Protein AF-A0A934NXJ1-F1 (afdb_monomer)

Sequence (883 aa):
MSIVRGARATAELRKRLAEHEQIGDAKDLVADLPPSFDLRSEDNWLWDRREAPDPTVAPLRSEDAYALDRAGSPPLDLLHRTPYDVVYEPDSSVSTELKQQYCRRSVDLTMKGGTTSGVVYPLAICEIARSFRIRNVGGASAGAIGASAAAAAEIGRRAQALGTPLPGGGGDPKQGHVRRGFVGLADTVAWLAEVDAAPEQRAEYRLAQLFRPTKKSLSLYRIAVAVMRRNWFGIALLAGGILGWPSRIAAAVVTALALTVVAVVSAAPGSNWLGVLAPAAAGLAGLGLVIFGAVMGGLVVRKVVPKKDRTPEDLREPLPDPTTRRPTRITLPAVTAVGTLAIGVGLLWIPARCSDLVATHFWAALPVVFLALVVAIVAIHVLRIVFIVSNAQSGAFGLIAGSSDTSVVKGGFLGLWDKVAGMAKPTVDRALVPWLSETLSQLAGVDGVLRFGHLWCGAEWDGKMAPNHESIHNPGARNVNLELMTSELVQGVPYRFPLDMRDQVGKKNRPTLFVRESDLLEVFPDSVVRAIATGAAMEAQVIPTGDKIEDLYPFPDPWDLPVIFAVRLSMALPGLFQSVRAYRFVDHLDVRDDFGRLITRDGQQMMYPGDVKKSTKAITSSEKVSLEKTMWVEPLWFSDGGITSNFPIHFFDSPLPLWPTLGINLESHPRGFRHQDVWLSADWQTTRSPAKPLDKGFLSFAAAIVNTARGWRDTTQLFMPGYRGRIASVRQTKGEGGANLFMERETIAALALRGAFAGARLRRRFSSNAYWQRHQWLRMRVALENIDRLQREAKVALGQPVYSTLLTPGAQPPILAIDVATAGGDAALPERRNWFTAAKPARYWEAARALAEGLMELPDYSPDALSDRSPYPTPELRQVPPL

Structure (mmCIF, N/CA/C/O backbone):
data_AF-A0A934NXJ1-F1
#
_entry.id   AF-A0A934NXJ1-F1
#
loop_
_atom_site.group_PDB
_atom_site.id
_atom_site.type_symbol
_atom_site.label_atom_id
_atom_site.label_alt_id
_atom_site.label_comp_id
_atom_site.label_asym_id
_atom_site.label_entity_id
_atom_site.label_seq_id
_atom_site.pdbx_PDB_ins_code
_atom_site.Cartn_x
_atom_site.Cartn_y
_atom_site.Cartn_z
_atom_site.occupancy
_atom_site.B_iso_or_equiv
_atom_site.auth_seq_id
_atom_site.auth_comp_id
_atom_site.auth_asym_id
_atom_site.auth_atom_id
_atom_site.pdbx_PDB_model_num
ATOM 1 N N . MET A 1 1 ? 24.974 6.634 -10.704 1.00 65.38 1 MET A N 1
ATOM 2 C CA . MET A 1 1 ? 24.816 6.846 -12.143 1.00 65.38 1 MET A CA 1
ATOM 3 C C . MET A 1 1 ? 23.318 7.008 -12.421 1.00 65.38 1 MET A C 1
ATOM 5 O O . MET A 1 1 ? 22.544 6.198 -11.909 1.00 65.38 1 MET A O 1
ATOM 9 N N . SER A 1 2 ? 22.906 8.134 -13.018 1.00 77.81 2 SER A N 1
ATOM 10 C CA . SER A 1 2 ? 21.490 8.539 -13.117 1.00 77.81 2 SER A CA 1
ATOM 11 C C . SER A 1 2 ? 20.839 7.936 -14.349 1.00 77.81 2 SER A C 1
ATOM 13 O O . SER A 1 2 ? 21.490 7.859 -15.384 1.00 77.81 2 SER A O 1
ATOM 15 N N . ILE A 1 3 ? 19.567 7.565 -14.254 1.00 82.62 3 ILE A N 1
ATOM 16 C CA . ILE A 1 3 ? 18.795 7.062 -15.388 1.00 82.62 3 ILE A CA 1
ATOM 17 C C . ILE A 1 3 ? 18.525 8.202 -16.380 1.00 82.62 3 ILE A C 1
ATOM 19 O O . ILE A 1 3 ? 18.355 9.360 -15.979 1.00 82.62 3 ILE A O 1
ATOM 23 N N . VAL A 1 4 ? 18.490 7.873 -17.673 1.00 82.94 4 VAL A N 1
ATOM 24 C CA . VAL A 1 4 ? 18.154 8.795 -18.771 1.00 82.94 4 VAL A CA 1
ATOM 25 C C . VAL A 1 4 ? 16.832 9.547 -18.527 1.00 82.94 4 VAL A C 1
ATOM 27 O O . VAL A 1 4 ? 15.907 9.041 -17.890 1.00 82.94 4 VAL A O 1
ATOM 30 N N . ARG A 1 5 ? 16.739 10.792 -19.016 1.00 85.56 5 ARG A N 1
ATOM 31 C CA . ARG A 1 5 ? 15.591 11.703 -18.815 1.00 85.56 5 ARG A CA 1
ATOM 32 C C . ARG A 1 5 ? 15.170 12.369 -20.131 1.00 85.56 5 ARG A C 1
ATOM 34 O O . ARG A 1 5 ? 15.911 12.328 -21.112 1.00 85.56 5 ARG A O 1
ATOM 41 N N . GLY A 1 6 ? 14.006 13.022 -20.135 1.00 86.19 6 GLY A N 1
ATOM 42 C CA . GLY A 1 6 ? 13.494 13.753 -21.302 1.00 86.19 6 GLY A CA 1
ATOM 43 C C . GLY A 1 6 ? 13.146 12.820 -22.465 1.00 86.19 6 GLY A C 1
ATOM 44 O O . GLY A 1 6 ? 12.805 11.661 -22.244 1.00 86.19 6 GLY A O 1
ATOM 45 N N . ALA A 1 7 ? 13.281 13.301 -23.702 1.00 85.12 7 ALA A N 1
ATOM 46 C CA . ALA A 1 7 ? 12.948 12.527 -24.903 1.00 85.12 7 ALA A CA 1
ATOM 47 C C . ALA A 1 7 ? 13.709 11.188 -25.005 1.00 85.12 7 ALA A C 1
ATOM 49 O O . ALA A 1 7 ? 13.144 10.191 -25.453 1.00 85.12 7 ALA A O 1
ATOM 50 N N . ARG A 1 8 ? 14.961 11.131 -24.514 1.00 86.88 8 ARG A N 1
ATOM 51 C CA . ARG A 1 8 ? 15.753 9.888 -24.468 1.00 86.88 8 ARG A CA 1
ATOM 52 C C . ARG A 1 8 ? 15.105 8.823 -23.577 1.00 86.88 8 ARG A C 1
ATOM 54 O O . ARG A 1 8 ? 15.186 7.648 -23.907 1.00 86.88 8 ARG A O 1
ATOM 61 N N . ALA A 1 9 ? 14.435 9.214 -22.489 1.00 88.19 9 ALA A N 1
ATOM 62 C CA . ALA A 1 9 ? 13.732 8.265 -21.623 1.00 88.19 9 ALA A CA 1
ATOM 63 C C . ALA A 1 9 ? 12.532 7.623 -22.331 1.00 88.19 9 ALA A C 1
ATOM 65 O O . ALA A 1 9 ? 12.320 6.423 -22.203 1.00 88.19 9 ALA A O 1
ATOM 66 N N . THR A 1 10 ? 11.770 8.395 -23.107 1.00 88.69 10 THR A N 1
ATOM 67 C CA . THR A 1 10 ? 10.635 7.862 -23.875 1.00 88.69 10 THR A CA 1
ATOM 68 C C . THR A 1 10 ? 11.101 6.922 -24.988 1.00 88.69 10 THR A C 1
ATOM 70 O O . THR A 1 10 ? 10.508 5.862 -25.173 1.00 88.69 10 THR A O 1
ATOM 73 N N . ALA A 1 11 ? 12.186 7.267 -25.692 1.00 88.25 11 ALA A N 1
ATOM 74 C CA . ALA A 1 11 ? 12.772 6.411 -26.725 1.00 88.25 11 ALA A CA 1
ATOM 75 C C . ALA A 1 11 ? 13.294 5.081 -26.151 1.00 88.25 11 ALA A C 1
ATOM 77 O O . ALA A 1 11 ? 12.975 4.016 -26.670 1.00 88.25 11 ALA A O 1
ATOM 78 N N . GLU A 1 12 ? 14.028 5.137 -25.038 1.00 88.44 12 GLU A N 1
ATOM 79 C CA . GLU A 1 12 ? 14.555 3.945 -24.364 1.00 88.44 12 GLU A CA 1
ATOM 80 C C . GLU A 1 12 ? 13.437 3.069 -23.780 1.00 88.44 12 GLU A C 1
ATOM 82 O O . GLU A 1 12 ? 13.485 1.842 -23.859 1.00 88.44 12 GLU A O 1
ATOM 87 N N . LEU A 1 13 ? 12.382 3.688 -23.241 1.00 90.50 13 LEU A N 1
ATOM 88 C CA . LEU A 1 13 ? 11.199 2.953 -22.804 1.00 90.50 13 LEU A CA 1
ATOM 89 C C . LEU A 1 13 ? 10.512 2.246 -23.982 1.00 90.50 13 LEU A C 1
ATOM 91 O O . LEU A 1 13 ? 10.146 1.081 -23.848 1.00 90.50 13 LEU A O 1
ATOM 95 N N . ARG A 1 14 ? 10.363 2.913 -25.136 1.00 90.25 14 ARG A N 1
ATOM 96 C CA . ARG A 1 14 ? 9.792 2.307 -26.351 1.00 90.25 14 ARG A CA 1
ATOM 97 C C . ARG A 1 14 ? 10.588 1.083 -26.793 1.00 90.25 14 ARG A C 1
ATOM 99 O O . ARG A 1 14 ? 9.992 0.028 -26.998 1.00 90.25 14 ARG A O 1
ATOM 106 N N . LYS A 1 15 ? 11.916 1.211 -26.854 1.00 88.00 15 LYS A N 1
ATOM 107 C CA . LYS A 1 15 ? 12.836 0.121 -27.193 1.00 88.00 15 LYS A CA 1
ATOM 108 C C . LYS A 1 15 ? 12.626 -1.090 -26.281 1.00 88.00 15 LYS A C 1
ATOM 110 O O . LYS A 1 15 ? 12.319 -2.171 -26.763 1.00 88.00 15 LYS A O 1
ATOM 115 N N . ARG A 1 16 ? 12.659 -0.899 -24.958 1.00 86.94 16 ARG A N 1
ATOM 116 C CA . ARG A 1 16 ? 12.462 -1.981 -23.967 1.00 86.94 16 ARG A CA 1
ATOM 117 C C . ARG A 1 16 ? 11.113 -2.677 -24.042 1.00 86.94 16 ARG A C 1
ATOM 119 O O . ARG A 1 16 ? 10.985 -3.850 -23.685 1.00 86.94 16 ARG A O 1
ATOM 126 N N . LEU A 1 17 ? 10.086 -1.932 -24.427 1.00 88.94 17 LEU A N 1
ATOM 127 C CA . LEU A 1 17 ? 8.741 -2.462 -24.545 1.00 88.94 17 LEU A CA 1
ATOM 128 C C . LEU A 1 17 ? 8.568 -3.296 -25.821 1.00 88.94 17 LEU A C 1
ATOM 130 O O . LEU A 1 17 ? 7.859 -4.294 -25.750 1.00 88.94 17 LEU A O 1
ATOM 134 N N . ALA A 1 18 ? 9.193 -2.924 -26.943 1.00 85.69 18 ALA A N 1
ATOM 135 C CA . ALA A 1 18 ? 8.865 -3.472 -28.266 1.00 85.69 18 ALA A CA 1
ATOM 136 C C . ALA A 1 18 ? 9.993 -4.243 -28.978 1.00 85.69 18 ALA A C 1
ATOM 138 O O . ALA A 1 18 ? 9.699 -5.088 -29.818 1.00 85.69 18 ALA A O 1
ATOM 139 N N . GLU A 1 19 ? 11.261 -3.981 -28.668 1.00 80.62 19 GLU A N 1
ATOM 140 C CA . GLU A 1 19 ? 12.411 -4.515 -29.406 1.00 80.62 19 GLU A CA 1
ATOM 141 C C . GLU A 1 19 ? 13.153 -5.585 -28.595 1.00 80.62 19 GLU A C 1
ATOM 143 O O . GLU A 1 19 ? 13.253 -5.502 -27.368 1.00 80.62 19 GLU A O 1
ATOM 148 N N . HIS A 1 20 ? 13.673 -6.614 -29.276 1.00 67.38 20 HIS A N 1
ATOM 149 C CA . HIS A 1 20 ? 14.569 -7.584 -28.644 1.00 67.38 20 HIS A CA 1
ATOM 150 C C . HIS A 1 20 ? 15.884 -6.885 -28.291 1.00 67.38 20 HIS A C 1
ATOM 152 O O . HIS A 1 20 ? 16.541 -6.306 -29.158 1.00 67.38 20 HIS A O 1
ATOM 158 N N . GLU A 1 21 ? 16.292 -6.951 -27.024 1.00 60.50 21 GLU A N 1
ATOM 159 C CA . GLU A 1 21 ? 17.567 -6.381 -26.594 1.00 60.50 21 GLU A CA 1
ATOM 160 C C . GLU A 1 21 ? 18.682 -7.417 -26.789 1.00 60.50 21 GLU A C 1
ATOM 162 O O . GLU A 1 21 ? 18.661 -8.491 -26.180 1.00 60.50 21 GLU A O 1
ATOM 167 N N . GLN A 1 22 ? 19.696 -7.088 -27.596 1.00 49.81 22 GLN A N 1
ATOM 168 C CA . GLN A 1 22 ? 21.025 -7.671 -27.398 1.00 49.81 22 GLN A CA 1
ATOM 169 C C . GLN A 1 22 ? 21.555 -7.105 -26.079 1.00 49.81 22 GLN A C 1
ATOM 171 O O . GLN A 1 22 ? 21.526 -5.888 -25.890 1.00 49.81 22 GLN A O 1
ATOM 176 N N . ILE A 1 23 ? 21.982 -7.957 -25.143 1.00 44.66 23 ILE A N 1
ATOM 177 C CA . ILE A 1 23 ? 22.510 -7.506 -23.848 1.00 44.66 23 ILE A CA 1
ATOM 178 C C . ILE A 1 23 ? 23.799 -6.705 -24.084 1.00 44.66 23 ILE A C 1
ATOM 180 O O . ILE A 1 23 ? 24.900 -7.250 -24.121 1.00 44.66 23 ILE A O 1
ATOM 184 N N . GLY A 1 24 ? 23.647 -5.393 -24.223 1.00 42.06 24 GLY A N 1
ATOM 185 C CA . GLY A 1 24 ? 24.681 -4.392 -24.030 1.00 42.06 24 GLY A CA 1
ATOM 186 C C . GLY A 1 24 ? 24.332 -3.626 -22.763 1.00 42.06 24 GLY A C 1
ATOM 187 O O . GLY A 1 24 ? 23.335 -2.925 -22.738 1.00 42.06 24 GLY A O 1
ATOM 188 N N . ASP A 1 25 ? 25.095 -3.875 -21.698 1.00 49.06 25 ASP A N 1
ATOM 189 C CA . ASP A 1 25 ? 25.196 -3.146 -20.432 1.00 49.06 25 ASP A CA 1
ATOM 190 C C . ASP A 1 25 ? 24.016 -2.243 -19.987 1.00 49.06 25 ASP A C 1
ATOM 192 O O . ASP A 1 25 ? 23.631 -1.262 -20.614 1.00 49.06 25 ASP A O 1
ATOM 196 N N . ALA A 1 26 ? 23.638 -2.406 -18.717 1.00 51.22 26 ALA A N 1
ATOM 197 C CA . ALA A 1 26 ? 23.003 -1.396 -17.856 1.00 51.22 26 ALA A CA 1
ATOM 198 C C . ALA A 1 26 ? 23.544 0.061 -17.975 1.00 51.22 26 ALA A C 1
ATOM 200 O O . ALA A 1 26 ? 22.975 0.966 -17.363 1.00 51.22 26 ALA A O 1
ATOM 201 N N . LYS A 1 27 ? 24.641 0.284 -18.710 1.00 56.66 27 LYS A N 1
ATOM 202 C CA . LYS A 1 27 ? 25.209 1.579 -19.081 1.00 56.66 27 LYS A CA 1
ATOM 203 C C . LYS A 1 27 ? 24.320 2.378 -20.031 1.00 56.66 27 LYS A C 1
ATOM 205 O O . LYS A 1 27 ? 24.229 3.578 -19.829 1.00 56.66 27 LYS A O 1
ATOM 210 N N . ASP A 1 28 ? 23.597 1.766 -20.971 1.00 57.25 28 ASP A N 1
ATOM 211 C CA . ASP A 1 28 ? 22.785 2.532 -21.943 1.00 57.25 28 ASP A CA 1
ATOM 212 C C . ASP A 1 28 ? 21.633 3.305 -21.276 1.00 57.25 28 ASP A C 1
ATOM 214 O O . ASP A 1 28 ? 21.245 4.400 -21.707 1.00 57.25 28 ASP A O 1
ATOM 218 N N . LEU A 1 29 ? 21.140 2.753 -20.161 1.00 64.69 29 LEU A N 1
ATOM 219 C CA . LEU A 1 29 ? 20.121 3.340 -19.290 1.00 64.69 29 LEU A CA 1
ATOM 220 C C . LEU A 1 29 ? 20.629 4.507 -18.452 1.00 64.69 29 LEU A C 1
ATOM 222 O O . LEU A 1 29 ? 19.834 5.225 -17.843 1.00 64.69 29 LEU A O 1
ATOM 226 N N . VAL A 1 30 ? 21.940 4.662 -18.368 1.00 70.94 30 VAL A N 1
ATOM 227 C CA . VAL A 1 30 ? 22.616 5.463 -17.373 1.00 70.94 30 VAL A CA 1
ATOM 228 C C . VAL A 1 30 ? 23.398 6.577 -18.064 1.00 70.94 30 VAL A C 1
ATOM 230 O O . VAL A 1 30 ? 24.069 6.371 -19.063 1.00 70.94 30 VAL A O 1
ATOM 233 N N . ALA A 1 31 ? 23.322 7.790 -17.526 1.00 69.12 31 ALA A N 1
ATOM 234 C CA . ALA A 1 31 ? 24.146 8.888 -18.011 1.00 69.12 31 ALA A CA 1
ATOM 235 C C . ALA A 1 31 ? 25.629 8.635 -17.695 1.00 69.12 31 ALA A C 1
ATOM 237 O O . ALA A 1 31 ? 25.966 8.307 -16.548 1.00 69.12 31 ALA A O 1
ATOM 238 N N . ASP A 1 32 ? 26.488 8.849 -18.693 1.00 69.06 32 ASP A N 1
ATOM 239 C CA . ASP A 1 32 ? 27.938 8.816 -18.527 1.00 69.06 32 ASP A CA 1
ATOM 240 C C . ASP A 1 32 ? 28.390 9.826 -17.472 1.00 69.06 32 ASP A C 1
ATOM 242 O O . ASP A 1 32 ? 27.795 10.895 -17.282 1.00 69.06 32 ASP A O 1
ATOM 246 N N . LEU A 1 33 ? 29.455 9.471 -16.756 1.00 72.31 33 LEU A N 1
ATOM 247 C CA . LEU A 1 33 ? 30.114 10.423 -15.876 1.00 72.31 33 LEU A CA 1
ATOM 248 C C . LEU A 1 33 ? 30.894 11.446 -16.709 1.00 72.31 33 LEU A C 1
ATOM 250 O O . LEU A 1 33 ? 31.363 11.115 -17.800 1.00 72.31 33 LEU A O 1
ATOM 254 N N . PRO A 1 34 ? 31.068 12.684 -16.210 1.00 80.44 34 PRO A N 1
ATOM 255 C CA . PRO A 1 34 ? 31.954 13.629 -16.869 1.00 80.44 34 PRO A CA 1
ATOM 256 C C . PRO A 1 34 ? 33.368 13.030 -16.987 1.00 80.44 34 PRO A C 1
ATOM 258 O O . PRO A 1 34 ? 33.782 12.323 -16.066 1.00 80.44 34 PRO A O 1
ATOM 261 N N . PRO A 1 35 ? 34.135 13.348 -18.049 1.00 77.56 35 PRO A N 1
ATOM 262 C CA . PRO A 1 35 ? 35.429 12.710 -18.329 1.00 77.56 35 PRO A CA 1
ATOM 263 C C . PRO A 1 35 ? 36.463 12.801 -17.198 1.00 77.56 35 PRO A C 1
ATOM 265 O O . PRO A 1 35 ? 37.407 12.027 -17.161 1.00 77.56 35 PRO A O 1
ATOM 268 N N . SER A 1 36 ? 36.297 13.750 -16.274 1.00 86.44 36 SER A N 1
ATOM 269 C CA . SER A 1 36 ? 37.170 13.950 -15.116 1.00 86.44 36 SER A CA 1
ATOM 270 C C . SER A 1 36 ? 36.900 13.001 -13.938 1.00 86.44 36 SER A C 1
ATOM 272 O O . SER A 1 36 ? 37.510 13.172 -12.885 1.00 86.44 36 SER A O 1
ATOM 274 N N . PHE A 1 37 ? 35.936 12.082 -14.044 1.00 79.38 37 PHE A N 1
ATOM 275 C CA . PHE A 1 37 ? 35.543 11.178 -12.962 1.00 79.38 37 PHE A CA 1
ATOM 276 C C . PHE A 1 37 ? 35.763 9.717 -13.356 1.00 79.38 37 PHE A C 1
ATOM 278 O O . PHE A 1 37 ? 35.114 9.216 -14.271 1.00 79.38 37 PHE A O 1
ATOM 285 N N . ASP A 1 38 ? 36.586 9.015 -12.579 1.00 78.81 38 ASP A N 1
ATOM 286 C CA . ASP A 1 38 ? 36.842 7.587 -12.766 1.00 78.81 38 ASP A CA 1
ATOM 287 C C . ASP A 1 38 ? 35.931 6.716 -11.894 1.00 78.81 38 ASP A C 1
ATOM 289 O O . ASP A 1 38 ? 35.679 7.002 -10.718 1.00 78.81 38 ASP A O 1
ATOM 293 N N . LEU A 1 39 ? 35.474 5.597 -12.459 1.00 73.19 39 LEU A N 1
ATOM 294 C CA . LEU A 1 39 ? 34.785 4.542 -11.719 1.00 73.19 39 LEU A CA 1
ATOM 295 C C . LEU A 1 39 ? 35.803 3.526 -11.222 1.00 73.19 39 LEU A C 1
ATOM 297 O O . LEU A 1 39 ? 36.491 2.888 -12.014 1.00 73.19 39 LEU A O 1
ATOM 301 N N . ARG A 1 40 ? 35.847 3.326 -9.906 1.00 74.62 40 ARG A N 1
ATOM 302 C CA . ARG A 1 40 ? 36.550 2.196 -9.300 1.00 74.62 40 ARG A CA 1
ATOM 303 C C . ARG A 1 40 ? 35.528 1.144 -8.899 1.00 74.62 40 ARG A C 1
ATOM 305 O O . ARG A 1 40 ? 34.683 1.398 -8.041 1.00 74.62 40 ARG A O 1
ATOM 312 N N . SER A 1 41 ? 35.591 -0.009 -9.547 1.00 65.44 41 SER A N 1
ATOM 313 C CA . SER A 1 41 ? 34.881 -1.215 -9.140 1.00 65.44 41 SER A CA 1
ATOM 314 C C . SER A 1 41 ? 35.682 -1.953 -8.075 1.00 65.44 41 SER A C 1
ATOM 316 O O . SER A 1 41 ? 36.901 -2.057 -8.193 1.00 65.44 41 SER A O 1
ATOM 318 N N . GLU A 1 42 ? 35.016 -2.496 -7.059 1.00 67.25 42 GLU A N 1
ATOM 319 C CA . GLU A 1 42 ? 35.642 -3.527 -6.227 1.00 67.25 42 GLU A CA 1
ATOM 320 C C . GLU A 1 42 ? 35.830 -4.805 -7.063 1.00 67.25 42 GLU A C 1
ATOM 322 O O . GLU A 1 42 ? 35.010 -5.111 -7.937 1.00 67.25 42 GLU A O 1
ATOM 327 N N . ASP A 1 43 ? 36.890 -5.570 -6.799 1.00 58.38 43 ASP A N 1
ATOM 328 C CA . ASP A 1 43 ? 37.098 -6.853 -7.470 1.00 58.38 43 ASP A CA 1
ATOM 329 C C . ASP A 1 43 ? 35.870 -7.754 -7.275 1.00 58.38 43 ASP A C 1
ATOM 331 O O . ASP A 1 43 ? 35.348 -7.899 -6.168 1.00 58.38 43 ASP A O 1
ATOM 335 N N . ASN A 1 44 ? 35.398 -8.383 -8.356 1.00 59.28 44 ASN A N 1
ATOM 336 C CA . ASN A 1 44 ? 34.200 -9.234 -8.357 1.00 59.28 44 ASN A CA 1
ATOM 337 C C . ASN A 1 44 ? 32.873 -8.535 -8.012 1.00 59.28 44 ASN A C 1
ATOM 339 O O . ASN A 1 44 ? 31.907 -9.212 -7.640 1.00 59.28 44 ASN A O 1
ATOM 343 N N . TRP A 1 45 ? 32.776 -7.216 -8.173 1.00 66.81 45 TRP A N 1
ATOM 344 C CA . TRP A 1 45 ? 31.509 -6.513 -8.005 1.00 66.81 45 TRP A CA 1
ATOM 345 C C . TRP A 1 45 ? 30.413 -7.108 -8.905 1.00 66.81 45 TRP A C 1
ATOM 347 O O . TRP A 1 45 ? 30.581 -7.258 -10.117 1.00 66.81 45 TRP A O 1
ATOM 357 N N . LEU A 1 46 ? 29.267 -7.463 -8.304 1.00 66.94 46 LEU A N 1
ATOM 358 C CA . LEU A 1 46 ? 28.171 -8.178 -8.981 1.00 66.94 46 LEU A CA 1
ATOM 359 C C . LEU A 1 46 ? 27.756 -7.519 -10.290 1.00 66.94 46 LEU A C 1
ATOM 361 O O . LEU A 1 46 ? 27.385 -8.222 -11.223 1.00 66.94 46 LEU A O 1
ATOM 365 N N . TRP A 1 47 ? 27.777 -6.188 -10.327 1.00 68.12 47 TRP A N 1
ATOM 366 C CA . TRP A 1 47 ? 27.293 -5.405 -11.456 1.00 68.12 47 TRP A CA 1
ATOM 367 C C . TRP A 1 47 ? 28.311 -5.303 -12.598 1.00 68.12 47 TRP A C 1
ATOM 369 O O . TRP A 1 47 ? 27.888 -5.019 -13.714 1.00 68.12 47 TRP A O 1
ATOM 379 N N . ASP A 1 48 ? 29.589 -5.609 -12.341 1.00 60.69 48 ASP A N 1
ATOM 380 C CA . ASP A 1 48 ? 30.681 -5.531 -13.323 1.00 60.69 48 ASP A CA 1
ATOM 381 C C . ASP A 1 48 ? 30.999 -6.878 -13.978 1.00 60.69 48 ASP A C 1
ATOM 383 O O . ASP A 1 48 ? 31.603 -6.924 -15.051 1.00 60.69 48 ASP A O 1
ATOM 387 N N . ARG A 1 49 ? 30.555 -7.996 -13.380 1.00 56.25 49 ARG A N 1
ATOM 388 C CA . ARG A 1 49 ? 30.628 -9.307 -14.038 1.00 56.25 49 ARG A CA 1
ATOM 389 C C . ARG A 1 49 ? 29.795 -9.273 -15.318 1.00 56.25 49 ARG A C 1
ATOM 391 O O . ARG A 1 49 ? 28.579 -9.124 -15.257 1.00 56.25 49 ARG A O 1
ATOM 398 N N . ARG A 1 50 ? 30.421 -9.443 -16.479 1.00 48.22 50 ARG A N 1
ATOM 399 C CA . ARG A 1 50 ? 29.690 -9.782 -17.702 1.00 48.22 50 ARG A CA 1
ATOM 400 C C . ARG A 1 50 ? 29.238 -11.231 -17.542 1.00 48.22 50 ARG A C 1
ATOM 402 O O . ARG A 1 50 ? 30.058 -12.138 -17.642 1.00 48.22 50 ARG A O 1
ATOM 409 N N . GLU A 1 51 ? 27.974 -11.460 -17.195 1.00 47.22 51 GLU A N 1
ATOM 410 C CA . GLU A 1 51 ? 27.387 -12.773 -17.480 1.00 47.22 51 GLU A CA 1
ATOM 411 C C . GLU A 1 51 ? 27.480 -12.978 -18.996 1.00 47.22 51 GLU A C 1
ATOM 413 O O . GLU A 1 51 ? 27.373 -12.004 -19.748 1.00 47.22 51 GLU A O 1
ATOM 418 N N . ALA A 1 52 ? 27.752 -14.209 -19.442 1.00 41.81 52 ALA A N 1
ATOM 419 C CA . ALA A 1 52 ? 27.661 -14.525 -20.862 1.00 41.81 52 ALA A CA 1
ATOM 420 C C . ALA A 1 52 ? 26.289 -14.025 -21.345 1.00 41.81 52 ALA A C 1
ATOM 422 O O . ALA A 1 52 ? 25.290 -14.355 -20.697 1.00 41.81 52 ALA A O 1
ATOM 423 N N . PRO A 1 53 ? 26.229 -13.155 -22.367 1.00 43.47 53 PRO A N 1
ATOM 424 C CA . PRO A 1 53 ? 24.970 -12.565 -22.779 1.00 43.47 53 PRO A CA 1
ATOM 425 C C . PRO A 1 53 ? 24.003 -13.694 -23.132 1.00 43.47 53 PRO A C 1
ATOM 427 O O . PRO A 1 53 ? 24.310 -14.525 -23.985 1.00 43.47 53 PRO A O 1
ATOM 430 N N . ASP A 1 54 ? 22.851 -13.733 -22.460 1.00 48.62 54 ASP A N 1
ATOM 431 C CA . ASP A 1 54 ? 21.674 -14.408 -23.000 1.00 48.62 54 ASP A CA 1
ATOM 432 C C . ASP A 1 54 ? 21.455 -13.788 -24.394 1.00 48.62 54 ASP A C 1
ATOM 434 O O . ASP A 1 54 ? 21.330 -12.557 -24.477 1.00 48.62 54 ASP A O 1
ATOM 438 N N . PRO A 1 55 ? 21.557 -14.563 -25.491 1.00 50.22 55 PRO A N 1
ATOM 439 C CA . PRO A 1 55 ? 21.807 -14.010 -26.821 1.00 50.22 55 PRO A CA 1
ATOM 440 C C . PRO A 1 55 ? 20.735 -13.016 -27.290 1.00 50.22 55 PRO A C 1
ATOM 442 O O . PRO A 1 55 ? 21.044 -12.153 -28.110 1.00 50.22 55 PRO A O 1
ATOM 445 N N . THR A 1 56 ? 19.526 -13.060 -26.718 1.00 60.22 56 THR A N 1
ATOM 446 C CA . THR A 1 56 ? 18.482 -12.041 -26.893 1.00 60.22 56 THR A CA 1
ATOM 447 C C . THR A 1 56 ? 17.518 -12.020 -25.708 1.00 60.22 56 THR A C 1
ATOM 449 O O . THR A 1 56 ? 16.868 -13.021 -25.410 1.00 60.22 56 THR A O 1
ATOM 452 N N . VAL A 1 57 ? 17.342 -10.862 -25.077 1.00 72.88 57 VAL A N 1
ATOM 453 C CA . VAL A 1 57 ? 16.334 -10.650 -24.033 1.00 72.88 57 VAL A CA 1
ATOM 454 C C . VAL A 1 57 ? 15.033 -10.204 -24.700 1.00 72.88 57 VAL A C 1
ATOM 456 O O . VAL A 1 57 ? 14.998 -9.170 -25.365 1.00 72.88 57 VAL A O 1
ATOM 459 N N . ALA A 1 58 ? 13.958 -10.982 -24.538 1.00 85.06 58 ALA A N 1
ATOM 460 C CA . ALA A 1 58 ? 12.662 -10.667 -25.145 1.00 85.06 58 ALA A CA 1
ATOM 461 C C . ALA A 1 58 ? 12.117 -9.289 -24.687 1.00 85.06 58 ALA A C 1
ATOM 463 O O . ALA A 1 58 ? 12.377 -8.880 -23.550 1.00 85.06 58 ALA A O 1
ATOM 464 N N . PRO A 1 59 ? 11.349 -8.569 -25.521 1.00 89.44 59 PRO A N 1
ATOM 465 C CA . PRO A 1 59 ? 10.732 -7.301 -25.130 1.00 89.44 59 PRO A CA 1
ATOM 466 C C . PRO A 1 59 ? 9.756 -7.471 -23.960 1.00 89.44 59 PRO A C 1
ATOM 468 O O . PRO A 1 59 ? 9.088 -8.496 -23.851 1.00 89.44 59 PRO A O 1
ATOM 471 N N . LEU A 1 60 ? 9.586 -6.444 -23.121 1.00 90.56 60 LEU A N 1
ATOM 472 C CA . LEU A 1 60 ? 8.656 -6.504 -21.979 1.00 90.56 60 LEU A CA 1
ATOM 473 C C . LEU A 1 60 ? 7.179 -6.655 -22.391 1.00 90.56 60 LEU A C 1
ATOM 475 O O . LEU A 1 60 ? 6.360 -7.089 -21.589 1.00 90.56 60 LEU A O 1
ATOM 479 N N . ARG A 1 61 ? 6.806 -6.311 -23.631 1.00 91.62 61 ARG A N 1
ATOM 480 C CA . ARG A 1 61 ? 5.448 -6.545 -24.159 1.00 91.62 61 ARG A CA 1
ATOM 481 C C . ARG A 1 61 ? 5.308 -7.871 -24.921 1.00 91.62 61 ARG A C 1
ATOM 483 O O . ARG A 1 61 ? 4.257 -8.083 -25.532 1.00 91.62 61 ARG A O 1
ATOM 490 N N . SER A 1 62 ? 6.336 -8.725 -24.895 1.00 90.19 62 SER A N 1
ATOM 491 C CA . SER A 1 62 ? 6.312 -10.087 -25.439 1.00 90.19 62 SER A CA 1
ATOM 492 C C . SER A 1 62 ? 5.988 -11.106 -24.346 1.00 90.19 62 SER A C 1
ATOM 494 O O . SER A 1 62 ? 6.462 -10.988 -23.215 1.00 90.19 62 SER A O 1
ATOM 496 N N . GLU A 1 63 ? 5.199 -12.124 -24.683 1.00 86.69 63 GLU A N 1
ATOM 497 C CA . GLU A 1 63 ? 4.857 -13.217 -23.764 1.00 86.69 63 GLU A CA 1
ATOM 498 C C . GLU A 1 63 ? 6.092 -14.054 -23.394 1.00 86.69 63 GLU A C 1
ATOM 500 O O . GLU A 1 63 ? 6.258 -14.431 -22.231 1.00 86.69 63 GLU A O 1
ATOM 505 N N . ASP A 1 64 ? 7.025 -14.217 -24.338 1.00 86.50 64 ASP A N 1
ATOM 506 C CA . ASP A 1 64 ? 8.280 -14.959 -24.159 1.00 86.50 64 ASP A CA 1
ATOM 507 C C . ASP A 1 64 ? 9.149 -14.388 -23.027 1.00 86.50 64 ASP A C 1
ATOM 509 O O . ASP A 1 64 ? 9.939 -15.100 -22.405 1.00 86.50 64 ASP A O 1
ATOM 513 N N . ALA A 1 65 ? 8.994 -13.098 -22.697 1.00 87.75 65 ALA A N 1
ATOM 514 C CA . ALA A 1 65 ? 9.750 -12.465 -21.618 1.00 87.75 65 ALA A CA 1
ATOM 515 C C . ALA A 1 65 ? 9.449 -13.054 -20.232 1.00 87.75 65 ALA A C 1
ATOM 517 O O . ALA A 1 65 ? 10.274 -12.896 -19.323 1.00 87.75 65 ALA A O 1
ATOM 518 N N . TYR A 1 66 ? 8.304 -13.727 -20.084 1.00 90.56 66 TYR A N 1
ATOM 519 C CA . TYR A 1 66 ? 7.781 -14.259 -18.824 1.00 90.56 66 TYR A CA 1
ATOM 520 C C . TYR A 1 66 ? 7.635 -15.789 -18.827 1.00 90.56 66 TYR A C 1
ATOM 522 O O . TYR A 1 66 ? 7.064 -16.362 -17.892 1.00 90.56 66 TYR A O 1
ATOM 530 N N . ALA A 1 67 ? 8.168 -16.454 -19.855 1.00 85.81 67 ALA A N 1
ATOM 531 C CA . ALA A 1 67 ? 8.279 -17.903 -19.906 1.00 85.81 67 ALA A CA 1
ATOM 532 C C . ALA A 1 67 ? 9.325 -18.389 -18.879 1.00 85.81 67 ALA A C 1
ATOM 534 O O . ALA A 1 67 ? 10.481 -17.940 -18.867 1.00 85.81 67 ALA A O 1
ATOM 535 N N . LEU A 1 68 ? 8.891 -19.268 -17.965 1.00 84.81 68 LEU A N 1
ATOM 536 C CA . LEU A 1 68 ? 9.722 -19.824 -16.884 1.00 84.81 68 LEU A CA 1
ATOM 537 C C . LEU A 1 68 ? 10.287 -21.218 -17.215 1.00 84.81 68 LEU A C 1
ATOM 539 O O . LEU A 1 68 ? 11.031 -21.776 -16.411 1.00 84.81 68 LEU A O 1
ATOM 543 N N . ASP A 1 69 ? 9.979 -21.769 -18.388 1.00 74.25 69 ASP A N 1
ATOM 544 C CA . ASP A 1 69 ? 10.416 -23.076 -18.894 1.00 74.25 69 ASP A CA 1
ATOM 545 C C . ASP A 1 69 ? 11.862 -23.047 -19.426 1.00 74.25 69 ASP A C 1
ATOM 547 O O . ASP A 1 69 ? 12.169 -23.407 -20.557 1.00 74.25 69 ASP A O 1
ATOM 551 N N . ARG A 1 70 ? 12.804 -22.606 -18.590 1.00 70.75 70 ARG A N 1
ATOM 552 C CA . ARG A 1 70 ? 14.229 -22.540 -18.959 1.00 70.75 70 ARG A CA 1
ATOM 553 C C . ARG A 1 70 ? 14.998 -23.741 -18.431 1.00 70.75 70 ARG A C 1
ATOM 555 O O . ARG A 1 70 ? 14.645 -24.272 -17.379 1.00 70.75 70 ARG A O 1
ATOM 562 N N . ALA A 1 71 ? 16.106 -24.096 -19.085 1.00 61.34 71 ALA A N 1
ATOM 563 C CA . ALA A 1 71 ? 17.023 -25.136 -18.613 1.00 61.34 71 ALA A CA 1
ATOM 564 C C . ALA A 1 71 ? 17.366 -24.960 -17.115 1.00 61.34 71 ALA A C 1
ATOM 566 O O . ALA A 1 71 ? 17.713 -23.863 -16.667 1.00 61.34 71 ALA A O 1
ATOM 567 N N . GLY A 1 72 ? 17.220 -26.034 -16.330 1.00 65.56 72 GLY A N 1
ATOM 568 C CA . GLY A 1 72 ? 17.412 -26.023 -14.871 1.00 65.56 72 GLY A CA 1
ATOM 569 C C . GLY A 1 72 ? 16.232 -25.479 -14.050 1.00 65.56 72 GLY A C 1
ATOM 570 O O . GLY A 1 72 ? 16.375 -25.283 -12.843 1.00 65.56 72 GLY A O 1
ATOM 571 N N . SER A 1 73 ? 15.084 -25.208 -14.676 1.00 73.12 73 SER A N 1
ATOM 572 C CA . SER A 1 73 ? 13.824 -24.904 -13.984 1.00 73.12 73 SER A CA 1
ATOM 573 C C . SER A 1 73 ? 13.023 -26.191 -13.766 1.00 73.12 73 SER A C 1
ATOM 575 O O . SER A 1 73 ? 13.120 -27.102 -14.593 1.00 73.12 73 SER A O 1
ATOM 577 N N . PRO A 1 74 ? 12.230 -26.282 -12.683 1.00 80.00 74 PRO A N 1
ATOM 578 C CA . PRO A 1 74 ? 11.351 -27.426 -12.500 1.00 80.00 74 PRO A CA 1
ATOM 579 C C . PRO A 1 74 ? 10.283 -27.452 -13.607 1.00 80.00 74 PRO A C 1
ATOM 581 O O . PRO A 1 74 ? 10.014 -26.406 -14.211 1.00 80.00 74 PRO A O 1
ATOM 584 N N . PRO A 1 75 ? 9.639 -28.611 -13.843 1.00 83.75 75 PRO A N 1
ATOM 585 C CA . PRO A 1 75 ? 8.474 -28.700 -14.714 1.00 83.75 75 PRO A CA 1
ATOM 586 C C . PRO A 1 75 ? 7.461 -27.584 -14.425 1.00 83.75 75 PRO A C 1
ATOM 588 O O . PRO A 1 75 ? 7.216 -27.225 -13.268 1.00 83.75 75 PRO A O 1
ATOM 591 N N . LEU A 1 76 ? 6.912 -26.989 -15.486 1.00 81.81 76 LEU A N 1
ATOM 592 C CA . LEU A 1 76 ? 6.068 -25.798 -15.374 1.00 81.81 76 LEU A CA 1
ATOM 593 C C . LEU A 1 76 ? 4.806 -26.081 -14.543 1.00 81.81 76 LEU A C 1
ATOM 595 O O . LEU A 1 76 ? 4.405 -25.245 -13.733 1.00 81.81 76 LEU A O 1
ATOM 599 N N . ASP A 1 77 ? 4.238 -27.281 -14.673 1.00 84.12 77 ASP A N 1
ATOM 600 C CA . ASP A 1 77 ? 3.120 -27.759 -13.858 1.00 84.12 77 ASP A CA 1
ATOM 601 C C . ASP A 1 77 ? 3.472 -27.750 -12.361 1.00 84.12 77 ASP A C 1
ATOM 603 O O . ASP A 1 77 ? 2.692 -27.242 -11.557 1.00 84.12 77 ASP A O 1
ATOM 607 N N . LEU A 1 78 ? 4.671 -28.217 -11.989 1.00 88.75 78 LEU A N 1
ATOM 608 C CA . LEU A 1 78 ? 5.162 -28.218 -10.611 1.00 88.75 78 LEU A CA 1
ATOM 609 C C . LEU A 1 78 ? 5.355 -26.792 -10.087 1.00 88.75 78 LEU A C 1
ATOM 611 O O . LEU A 1 78 ? 4.947 -26.483 -8.968 1.00 88.75 78 LEU A O 1
ATOM 615 N N . LEU A 1 79 ? 5.933 -25.895 -10.892 1.00 89.50 79 LEU A N 1
ATOM 616 C CA . LEU A 1 79 ? 6.107 -24.493 -10.501 1.00 89.50 79 LEU A CA 1
ATOM 617 C C . LEU A 1 79 ? 4.762 -23.782 -10.304 1.00 89.50 79 LEU A C 1
ATOM 619 O O . LEU A 1 79 ? 4.682 -22.823 -9.526 1.00 89.50 79 LEU A O 1
ATOM 623 N N . HIS A 1 80 ? 3.714 -24.253 -10.986 1.00 89.19 80 HIS A N 1
ATOM 624 C CA . HIS A 1 80 ? 2.365 -23.727 -10.857 1.00 89.19 80 HIS A CA 1
ATOM 625 C C . HIS A 1 80 ? 1.571 -24.224 -9.647 1.00 89.19 80 HIS A C 1
ATOM 627 O O . HIS A 1 80 ? 0.606 -23.546 -9.287 1.00 89.19 80 HIS A O 1
ATOM 633 N N . ARG A 1 81 ? 2.024 -25.286 -8.965 1.00 90.25 81 ARG A N 1
ATOM 634 C CA . ARG A 1 81 ? 1.451 -25.762 -7.692 1.00 90.25 81 ARG A CA 1
ATOM 635 C C . ARG A 1 81 ? 1.714 -24.795 -6.536 1.00 90.25 81 ARG A C 1
ATOM 637 O O . ARG A 1 81 ? 2.544 -23.878 -6.642 1.00 90.25 81 ARG A O 1
ATOM 644 N N . THR A 1 82 ? 0.972 -24.985 -5.447 1.00 92.50 82 THR A N 1
ATOM 645 C CA . THR A 1 82 ? 1.084 -24.153 -4.247 1.00 92.50 82 THR A CA 1
ATOM 646 C C . THR A 1 82 ? 2.337 -24.529 -3.442 1.00 92.50 82 THR A C 1
ATOM 648 O O . THR A 1 82 ? 2.823 -25.659 -3.537 1.00 92.50 82 THR A O 1
ATOM 651 N N . PRO A 1 83 ? 2.909 -23.602 -2.650 1.00 93.06 83 PRO A N 1
ATOM 652 C CA . PRO A 1 83 ? 4.004 -23.935 -1.739 1.00 93.06 83 PRO A CA 1
ATOM 653 C C . PRO A 1 83 ? 3.695 -25.084 -0.774 1.00 93.06 83 PRO A C 1
ATOM 655 O O . PRO A 1 83 ? 4.599 -25.858 -0.472 1.00 93.06 83 PRO A O 1
ATOM 658 N N . TYR A 1 84 ? 2.449 -25.210 -0.317 1.00 90.94 84 TYR A N 1
ATOM 659 C CA . TYR A 1 84 ? 2.011 -26.293 0.560 1.00 90.94 84 TYR A CA 1
ATOM 660 C C . TYR A 1 84 ? 2.232 -27.664 -0.077 1.00 90.94 84 TYR A C 1
ATOM 662 O O . TYR A 1 84 ? 3.008 -28.447 0.469 1.00 90.94 84 TYR A O 1
ATOM 670 N N . ASP A 1 85 ? 1.690 -27.877 -1.277 1.00 89.50 85 ASP A N 1
ATOM 671 C CA . ASP A 1 85 ? 1.746 -29.162 -1.997 1.00 89.50 85 ASP A CA 1
ATOM 672 C C . ASP A 1 85 ? 3.180 -29.596 -2.357 1.00 89.50 85 ASP A C 1
ATOM 674 O O . ASP A 1 85 ? 3.465 -30.770 -2.584 1.00 89.50 85 ASP A O 1
ATOM 678 N N . VAL A 1 86 ? 4.105 -28.638 -2.488 1.00 90.75 86 VAL A N 1
ATOM 679 C CA . VAL A 1 86 ? 5.479 -28.919 -2.938 1.00 90.75 86 VAL A CA 1
ATOM 680 C C . VAL A 1 86 ? 6.463 -28.996 -1.776 1.00 90.75 86 VAL A C 1
ATOM 682 O O . VAL A 1 86 ? 7.369 -29.828 -1.781 1.00 90.75 86 VAL A O 1
ATOM 685 N N . VAL A 1 87 ? 6.344 -28.096 -0.801 1.00 88.44 87 VAL A N 1
ATOM 686 C CA . VAL A 1 87 ? 7.380 -27.872 0.215 1.00 88.44 87 VAL A CA 1
ATOM 687 C C . VAL A 1 87 ? 6.952 -28.372 1.585 1.00 88.44 87 VAL A C 1
ATOM 689 O O . VAL A 1 87 ? 7.773 -28.980 2.271 1.00 88.44 87 VAL A O 1
ATOM 692 N N . TYR A 1 88 ? 5.711 -28.099 1.987 1.00 81.50 88 TYR A N 1
ATOM 693 C CA . TYR A 1 88 ? 5.261 -28.307 3.364 1.00 81.50 88 TYR A CA 1
ATOM 694 C C . TYR A 1 88 ? 4.550 -29.643 3.580 1.00 81.50 88 TYR A C 1
ATOM 696 O O . TYR A 1 88 ? 4.499 -30.108 4.716 1.00 81.50 88 TYR A O 1
ATOM 704 N N . GLU A 1 89 ? 4.041 -30.270 2.520 1.00 79.31 89 GLU A N 1
ATOM 705 C CA . GLU A 1 89 ? 3.391 -31.571 2.614 1.00 79.31 89 GLU A CA 1
ATOM 706 C C . GLU A 1 89 ? 4.412 -32.681 2.969 1.00 79.31 89 GLU A C 1
ATOM 708 O O . GLU A 1 89 ? 5.381 -32.885 2.221 1.00 79.31 89 GLU A O 1
ATOM 713 N N . PRO A 1 90 ? 4.232 -33.399 4.101 1.00 59.84 90 PRO A N 1
ATOM 714 C CA . PRO A 1 90 ? 5.198 -34.386 4.598 1.00 59.84 90 PRO A CA 1
ATOM 715 C C . PRO A 1 90 ? 5.438 -35.570 3.651 1.00 59.84 90 PRO A C 1
ATOM 717 O O . PRO A 1 90 ? 6.565 -36.052 3.563 1.00 59.84 90 PRO A O 1
ATOM 720 N N . ASP A 1 91 ? 4.405 -35.985 2.909 1.00 61.28 91 ASP A N 1
ATOM 721 C CA . ASP A 1 91 ? 4.402 -37.174 2.041 1.00 61.28 91 ASP A CA 1
ATOM 722 C C . ASP A 1 91 ? 4.558 -36.838 0.544 1.00 61.28 91 ASP A C 1
ATOM 724 O O . ASP A 1 91 ? 4.266 -37.661 -0.326 1.00 61.28 91 ASP A O 1
ATOM 728 N N . SER A 1 92 ? 5.010 -35.624 0.198 1.00 66.62 92 SER A N 1
ATOM 729 C CA . SER A 1 92 ? 5.112 -35.222 -1.210 1.00 66.62 92 SER A CA 1
ATOM 730 C C . SER A 1 92 ? 6.074 -36.149 -1.975 1.00 66.62 92 SER A C 1
ATOM 732 O O . SER A 1 92 ? 7.248 -36.258 -1.611 1.00 66.62 92 SER A O 1
ATOM 734 N N . SER A 1 93 ? 5.652 -36.707 -3.111 1.00 81.06 93 SER A N 1
ATOM 735 C CA . SER A 1 93 ? 6.508 -37.513 -4.003 1.00 81.06 93 SER A CA 1
ATOM 736 C C . SER A 1 93 ? 7.586 -36.699 -4.749 1.00 81.06 93 SER A C 1
ATOM 738 O O . SER A 1 93 ? 8.238 -37.207 -5.661 1.00 81.06 93 SER A O 1
ATOM 740 N N . VAL A 1 94 ? 7.737 -35.411 -4.427 1.00 86.75 94 VAL A N 1
ATOM 741 C CA . VAL A 1 94 ? 8.651 -34.472 -5.087 1.00 86.75 94 VAL A CA 1
ATOM 742 C C . VAL A 1 94 ? 10.054 -34.608 -4.493 1.00 86.75 94 VAL A C 1
ATOM 744 O O . VAL A 1 94 ? 10.232 -34.473 -3.282 1.00 86.75 94 VAL A O 1
ATOM 747 N N . SER A 1 95 ? 11.065 -34.827 -5.341 1.00 90.06 95 SER A N 1
ATOM 748 C CA . SER A 1 95 ? 12.456 -34.969 -4.889 1.00 90.06 95 SER A CA 1
ATOM 749 C C . SER A 1 95 ? 13.003 -33.686 -4.252 1.00 90.06 95 SER A C 1
ATOM 751 O O . SER A 1 95 ? 12.575 -32.570 -4.568 1.00 90.06 95 SER A O 1
ATOM 753 N N . THR A 1 96 ? 14.004 -33.830 -3.383 1.00 89.25 96 THR A N 1
ATOM 754 C CA . THR A 1 96 ? 14.679 -32.708 -2.715 1.00 89.25 96 THR A CA 1
ATOM 755 C C . THR A 1 96 ? 15.247 -31.695 -3.714 1.00 89.25 96 THR A C 1
ATOM 757 O O . THR A 1 96 ? 15.134 -30.487 -3.502 1.00 89.25 96 THR A O 1
ATOM 760 N N . GLU A 1 97 ? 15.810 -32.155 -4.830 1.00 90.12 97 GLU A N 1
ATOM 761 C CA . GLU A 1 97 ? 16.375 -31.306 -5.884 1.00 90.12 97 GLU A CA 1
ATOM 762 C C . GLU A 1 97 ? 15.289 -30.459 -6.554 1.00 90.12 97 GLU A C 1
ATOM 764 O O . GLU A 1 97 ? 15.472 -29.255 -6.746 1.00 90.12 97 GLU A O 1
ATOM 769 N N . LEU A 1 98 ? 14.131 -31.055 -6.858 1.00 90.44 98 LEU A N 1
ATOM 770 C CA . LEU A 1 98 ? 12.994 -30.338 -7.437 1.00 90.44 98 LEU A CA 1
ATOM 771 C C . LEU A 1 98 ? 12.411 -29.316 -6.456 1.00 90.44 98 LEU A C 1
ATOM 773 O O . LEU A 1 98 ? 12.113 -28.192 -6.864 1.00 90.44 98 LEU A O 1
ATOM 777 N N . LYS A 1 99 ? 12.323 -29.646 -5.159 1.00 91.44 99 LYS A N 1
ATOM 778 C CA . LYS A 1 99 ? 11.930 -28.682 -4.114 1.00 91.44 99 LYS A CA 1
ATOM 779 C C . LYS A 1 99 ? 12.900 -27.501 -4.051 1.00 91.44 99 LYS A C 1
ATOM 781 O O . LYS A 1 99 ? 12.475 -26.348 -3.987 1.00 91.44 99 LYS A O 1
ATOM 786 N N . GLN A 1 100 ? 14.207 -27.758 -4.127 1.00 90.00 100 GLN A N 1
ATOM 787 C CA . GLN A 1 100 ? 15.209 -26.693 -4.162 1.00 90.00 100 GLN A CA 1
ATOM 788 C C . GLN A 1 100 ? 15.048 -25.809 -5.403 1.00 90.00 100 GLN A C 1
ATOM 790 O O . GLN A 1 100 ? 15.031 -24.586 -5.270 1.00 90.00 100 GLN A O 1
ATOM 795 N N . GLN A 1 101 ? 14.876 -26.392 -6.593 1.00 90.25 101 GLN A N 1
ATOM 796 C CA . GLN A 1 101 ? 14.644 -25.639 -7.831 1.00 90.25 101 GLN A CA 1
ATOM 797 C C . GLN A 1 101 ? 13.350 -24.810 -7.775 1.00 90.25 101 GLN A C 1
ATOM 799 O O . GLN A 1 101 ? 13.347 -23.646 -8.179 1.00 90.25 101 GLN A O 1
ATOM 804 N N . TYR A 1 102 ? 12.276 -25.367 -7.211 1.00 92.94 102 TYR A N 1
ATOM 805 C CA . TYR A 1 102 ? 11.019 -24.662 -6.958 1.00 92.94 102 TYR A CA 1
ATOM 806 C C . TYR A 1 102 ? 11.224 -23.429 -6.069 1.00 92.94 102 TYR A C 1
ATOM 808 O O . TYR A 1 102 ? 10.786 -22.327 -6.417 1.00 92.94 102 TYR A O 1
ATOM 816 N N . CYS A 1 103 ? 11.948 -23.582 -4.958 1.00 93.06 103 CYS A N 1
ATOM 817 C CA . CYS A 1 103 ? 12.293 -22.475 -4.069 1.00 93.06 103 CYS A CA 1
ATOM 818 C C . CYS A 1 103 ? 13.180 -21.434 -4.773 1.00 93.06 103 CYS A C 1
ATOM 820 O O . CYS A 1 103 ? 12.944 -20.236 -4.639 1.00 93.06 103 CYS A O 1
ATOM 822 N N . ARG A 1 104 ? 14.143 -21.857 -5.607 1.00 91.69 104 ARG A N 1
ATOM 823 C CA . ARG A 1 104 ? 14.997 -20.939 -6.393 1.00 91.69 104 ARG A CA 1
ATOM 824 C C . ARG A 1 104 ? 14.248 -20.114 -7.420 1.00 91.69 104 ARG A C 1
ATOM 826 O O . ARG A 1 104 ? 14.716 -19.038 -7.778 1.00 91.69 104 ARG A O 1
ATOM 833 N N . ARG A 1 105 ? 13.121 -20.619 -7.904 1.00 93.19 105 ARG A N 1
ATOM 834 C CA . ARG A 1 105 ? 12.253 -19.926 -8.854 1.00 93.19 105 ARG A CA 1
ATOM 835 C C . ARG A 1 105 ? 11.085 -19.226 -8.171 1.00 93.19 105 ARG A C 1
ATOM 837 O O . ARG A 1 105 ? 10.219 -18.740 -8.880 1.00 93.19 105 ARG A O 1
ATOM 844 N N . SER A 1 106 ? 11.047 -19.146 -6.843 1.00 95.31 106 SER A N 1
ATOM 845 C CA . SER A 1 106 ? 9.977 -18.477 -6.097 1.00 95.31 106 SER A CA 1
ATOM 846 C C . SER A 1 106 ? 10.467 -17.170 -5.478 1.00 95.31 106 SER A C 1
ATOM 848 O O . SER A 1 106 ? 11.657 -17.006 -5.211 1.00 95.31 106 SER A O 1
ATOM 850 N N . VAL A 1 107 ? 9.558 -16.216 -5.289 1.00 96.44 107 VAL A N 1
ATOM 851 C CA . VAL A 1 107 ? 9.868 -14.924 -4.673 1.00 96.44 107 VAL A CA 1
ATOM 852 C C . VAL A 1 107 ? 8.637 -14.322 -4.010 1.00 96.44 107 VAL A C 1
ATOM 854 O O . VAL A 1 107 ? 7.520 -14.482 -4.505 1.00 96.44 107 VAL A O 1
ATOM 857 N N . ASP A 1 108 ? 8.859 -13.568 -2.939 1.00 97.56 108 ASP A N 1
ATOM 858 C CA . ASP A 1 108 ? 7.841 -12.697 -2.352 1.00 97.56 108 ASP A CA 1
ATOM 859 C C . ASP A 1 108 ? 8.159 -11.242 -2.669 1.00 97.56 108 ASP A C 1
ATOM 861 O O . ASP A 1 108 ? 9.324 -10.867 -2.810 1.00 97.56 108 ASP A O 1
ATOM 865 N N . LEU A 1 109 ? 7.139 -10.396 -2.770 1.00 96.44 109 LEU A N 1
ATOM 866 C CA . LEU A 1 109 ? 7.312 -9.003 -3.156 1.00 96.44 109 LEU A CA 1
ATOM 867 C C . LEU A 1 109 ? 6.520 -8.064 -2.252 1.00 96.44 109 LEU A C 1
ATOM 869 O O . LEU A 1 109 ? 5.315 -8.204 -2.074 1.00 96.44 109 LEU A O 1
ATOM 873 N N . THR A 1 110 ? 7.188 -7.036 -1.738 1.00 95.00 110 THR A N 1
ATOM 874 C CA . THR A 1 110 ? 6.538 -5.951 -1.001 1.00 95.00 110 THR A CA 1
ATOM 875 C C . THR A 1 110 ? 6.871 -4.595 -1.594 1.00 95.00 110 THR A C 1
ATOM 877 O O . THR A 1 110 ? 7.985 -4.327 -2.057 1.00 95.00 110 THR A O 1
ATOM 880 N N . MET A 1 111 ? 5.879 -3.713 -1.602 1.00 93.19 111 MET A N 1
ATOM 881 C CA . MET A 1 111 ? 5.985 -2.386 -2.195 1.00 93.19 111 MET A CA 1
ATOM 882 C C . MET A 1 111 ? 5.532 -1.334 -1.198 1.00 93.19 111 MET A C 1
ATOM 884 O O . MET A 1 111 ? 4.490 -1.458 -0.555 1.00 93.19 111 MET A O 1
ATOM 888 N N . LYS A 1 112 ? 6.342 -0.286 -1.063 1.00 90.31 112 LYS A N 1
ATOM 889 C CA . LYS A 1 112 ? 6.030 0.836 -0.182 1.00 90.31 112 LYS A CA 1
ATOM 890 C C . LYS A 1 112 ? 4.843 1.648 -0.707 1.00 90.31 112 LYS A C 1
ATOM 892 O O . LYS A 1 112 ? 4.632 1.734 -1.906 1.00 90.31 112 LYS A O 1
ATOM 897 N N . GLY A 1 113 ? 4.099 2.303 0.167 1.00 82.06 113 GLY A N 1
ATOM 898 C CA . GLY A 1 113 ? 3.128 3.306 -0.237 1.00 82.06 113 GLY A CA 1
ATOM 899 C C . GLY A 1 113 ? 3.769 4.623 -0.674 1.00 82.06 113 GLY A C 1
ATOM 900 O O . GLY A 1 113 ? 4.831 5.051 -0.209 1.00 82.06 113 GLY A O 1
ATOM 901 N N . GLY A 1 114 ? 3.103 5.302 -1.600 1.00 73.25 114 GLY A N 1
ATOM 902 C CA . GLY A 1 114 ? 3.541 6.600 -2.092 1.00 73.25 114 GLY A CA 1
ATOM 903 C C . GLY A 1 114 ? 2.578 7.150 -3.128 1.00 73.25 114 GLY A C 1
ATOM 904 O O . GLY A 1 114 ? 2.635 6.743 -4.280 1.00 73.25 114 GLY A O 1
ATOM 905 N N . THR A 1 115 ? 1.733 8.087 -2.713 1.00 66.25 115 THR A N 1
ATOM 906 C CA . THR A 1 115 ? 0.763 8.862 -3.513 1.00 66.25 115 THR A CA 1
ATOM 907 C C . THR A 1 115 ? 0.762 8.622 -5.042 1.00 66.25 115 THR A C 1
ATOM 909 O O . THR A 1 115 ? -0.084 7.868 -5.506 1.00 66.25 115 THR A O 1
ATOM 912 N N . THR A 1 116 ? 1.678 9.200 -5.844 1.00 58.41 116 THR A N 1
ATOM 913 C CA . THR A 1 116 ? 1.707 9.042 -7.328 1.00 58.41 116 THR A CA 1
ATOM 914 C C . THR A 1 116 ? 2.888 8.231 -7.861 1.00 58.41 116 THR A C 1
ATOM 916 O O . THR A 1 116 ? 3.167 8.206 -9.057 1.00 58.41 116 THR A O 1
ATOM 919 N N . SER A 1 117 ? 3.591 7.523 -6.982 1.00 64.56 117 SER A N 1
ATOM 920 C CA . SER A 1 117 ? 4.792 6.759 -7.340 1.00 64.56 117 SER A CA 1
ATOM 921 C C . SER A 1 117 ? 4.505 5.345 -7.843 1.00 64.56 117 SER A C 1
ATOM 923 O O . SER A 1 117 ? 5.438 4.605 -8.152 1.00 64.56 117 SER A O 1
ATOM 925 N N . GLY A 1 118 ? 3.223 4.985 -7.954 1.00 73.62 118 GLY A N 1
ATOM 926 C CA . GLY A 1 118 ? 2.768 3.689 -8.453 1.00 73.62 118 GLY A CA 1
ATOM 927 C C . GLY A 1 118 ? 3.301 3.337 -9.845 1.00 73.62 118 GLY A C 1
ATOM 928 O O . GLY A 1 118 ? 3.458 2.163 -10.142 1.00 73.62 118 GLY A O 1
ATOM 929 N N . VAL A 1 119 ? 3.676 4.331 -10.662 1.00 88.50 119 VAL A N 1
ATOM 930 C CA . VAL A 1 119 ? 4.255 4.135 -12.008 1.00 88.50 119 VAL A CA 1
ATOM 931 C C . VAL A 1 119 ? 5.617 3.425 -12.011 1.00 88.50 119 VAL A C 1
ATOM 933 O O . VAL A 1 119 ? 6.045 2.927 -13.047 1.00 88.50 119 VAL A O 1
ATOM 936 N N . VAL A 1 120 ? 6.303 3.363 -10.864 1.00 92.06 120 VAL A N 1
ATOM 937 C CA . VAL A 1 120 ? 7.592 2.665 -10.718 1.00 92.06 120 VAL A CA 1
ATOM 938 C C . VAL A 1 120 ? 7.402 1.145 -10.671 1.00 92.06 120 VAL A C 1
ATOM 940 O O . VAL A 1 120 ? 8.234 0.402 -11.189 1.00 92.06 120 VAL A O 1
ATOM 943 N N . TYR A 1 121 ? 6.329 0.662 -10.041 1.00 95.00 121 TYR A N 1
ATOM 944 C CA . TYR A 1 121 ? 6.173 -0.761 -9.734 1.00 95.00 121 TYR A CA 1
ATOM 945 C C . TYR A 1 121 ? 5.973 -1.666 -10.951 1.00 95.00 121 TYR A C 1
ATOM 947 O O . TYR A 1 121 ? 6.642 -2.696 -10.987 1.00 95.00 121 TYR A O 1
ATOM 955 N N . PRO A 1 122 ? 5.134 -1.329 -11.952 1.00 96.06 122 PRO A N 1
ATOM 956 C CA . PRO A 1 122 ? 4.797 -2.252 -13.032 1.00 96.06 122 PRO A CA 1
ATOM 957 C C . PRO A 1 122 ? 6.017 -2.848 -13.738 1.00 96.06 122 PRO A C 1
ATOM 959 O O . PRO A 1 122 ? 6.129 -4.067 -13.832 1.00 96.06 122 PRO A O 1
ATOM 962 N N . LEU A 1 123 ? 6.980 -2.019 -14.163 1.00 95.25 123 LEU A N 1
ATOM 963 C CA . LEU A 1 123 ? 8.164 -2.532 -14.862 1.00 95.25 123 LEU A CA 1
ATOM 964 C C . LEU A 1 123 ? 9.173 -3.197 -13.921 1.00 95.25 123 LEU A C 1
ATOM 966 O O . LEU A 1 123 ? 9.895 -4.093 -14.347 1.00 95.25 123 LEU A O 1
ATOM 970 N N . ALA A 1 124 ? 9.211 -2.807 -12.643 1.00 95.56 124 ALA A N 1
ATOM 971 C CA . ALA A 1 124 ? 10.015 -3.510 -11.646 1.00 95.56 124 ALA A CA 1
ATOM 972 C C . ALA A 1 124 ? 9.493 -4.938 -11.419 1.00 95.56 124 ALA A C 1
ATOM 974 O O . ALA A 1 124 ? 10.277 -5.884 -11.395 1.00 95.56 124 ALA A O 1
ATOM 975 N N . ILE A 1 125 ? 8.168 -5.084 -11.300 1.00 97.62 125 ILE A N 1
ATOM 976 C CA . ILE A 1 125 ? 7.468 -6.368 -11.203 1.00 97.62 125 ILE A CA 1
ATOM 977 C C . ILE A 1 125 ? 7.736 -7.195 -12.460 1.00 97.62 125 ILE A C 1
ATOM 979 O O . ILE A 1 125 ? 8.149 -8.345 -12.345 1.00 97.62 125 ILE A O 1
ATOM 983 N N . CYS A 1 126 ? 7.568 -6.599 -13.646 1.00 96.38 126 CYS A N 1
ATOM 984 C CA . CYS A 1 126 ? 7.843 -7.268 -14.915 1.00 96.38 126 CYS A CA 1
ATOM 985 C C . CYS A 1 126 ? 9.270 -7.817 -14.957 1.00 96.38 126 CYS A C 1
ATOM 987 O O . CYS A 1 126 ? 9.462 -8.981 -15.282 1.00 96.38 126 CYS A O 1
ATOM 989 N N . GLU A 1 127 ? 10.267 -7.016 -14.578 1.00 93.44 127 GLU A N 1
ATOM 990 C CA . GLU A 1 127 ? 11.662 -7.454 -14.563 1.00 93.44 127 GLU A CA 1
ATOM 991 C C . GLU A 1 127 ? 11.943 -8.572 -13.556 1.00 93.44 127 GLU A C 1
ATOM 993 O O . GLU A 1 127 ? 12.776 -9.425 -13.840 1.00 93.44 127 GLU A O 1
ATOM 998 N N . ILE A 1 128 ? 11.255 -8.618 -12.414 1.00 95.56 128 ILE A N 1
ATOM 999 C CA . ILE A 1 128 ? 11.373 -9.720 -11.445 1.00 95.56 128 ILE A CA 1
ATOM 1000 C C . ILE A 1 128 ? 10.710 -10.997 -11.991 1.00 95.56 128 ILE A C 1
ATOM 1002 O O . ILE A 1 128 ? 11.310 -12.074 -11.934 1.00 95.56 128 ILE A O 1
ATOM 1006 N N . ALA A 1 129 ? 9.521 -10.872 -12.586 1.00 95.56 129 ALA A N 1
ATOM 1007 C CA . ALA A 1 129 ? 8.720 -11.982 -13.108 1.00 95.56 129 ALA A CA 1
ATOM 1008 C C . ALA A 1 129 ? 9.400 -12.769 -14.245 1.00 95.56 129 ALA A C 1
ATOM 1010 O O . ALA A 1 129 ? 9.022 -13.900 -14.533 1.00 95.56 129 ALA A O 1
ATOM 1011 N N . ARG A 1 130 ? 10.446 -12.212 -14.871 1.00 91.50 130 ARG A N 1
ATOM 1012 C CA . ARG A 1 130 ? 11.224 -12.891 -15.928 1.00 91.50 130 ARG A CA 1
ATOM 1013 C C . ARG A 1 130 ? 11.984 -14.122 -15.437 1.00 91.50 130 ARG A C 1
ATOM 1015 O O . ARG A 1 130 ? 12.346 -14.966 -16.251 1.00 91.50 130 ARG A O 1
ATOM 1022 N N . SER A 1 131 ? 12.303 -14.183 -14.142 1.00 89.94 131 SER A N 1
ATOM 1023 C CA . SER A 1 131 ? 13.079 -15.283 -13.543 1.00 89.94 131 SER A CA 1
ATOM 1024 C C . SER A 1 131 ? 12.357 -16.001 -12.410 1.00 89.94 131 SER A C 1
ATOM 1026 O O . SER A 1 131 ? 12.770 -17.113 -12.066 1.00 89.94 131 SER A O 1
ATOM 1028 N N . PHE A 1 132 ? 11.339 -15.372 -11.816 1.00 94.44 132 PHE A N 1
ATOM 1029 C CA . PHE A 1 132 ? 10.694 -15.839 -10.595 1.00 94.44 132 PHE A CA 1
ATOM 1030 C C . PHE A 1 132 ? 9.175 -15.908 -10.739 1.00 94.44 132 PHE A C 1
ATOM 1032 O O . PHE A 1 132 ? 8.549 -15.024 -11.316 1.00 94.44 132 PHE A O 1
ATOM 1039 N N . ARG A 1 133 ? 8.598 -16.934 -10.116 1.00 95.25 133 ARG A N 1
ATOM 1040 C CA . ARG A 1 133 ? 7.194 -17.053 -9.745 1.00 95.25 133 ARG A CA 1
ATOM 1041 C C . ARG A 1 133 ? 6.937 -16.228 -8.493 1.00 95.25 133 ARG A C 1
ATOM 1043 O O . ARG A 1 133 ? 7.549 -16.483 -7.454 1.00 95.25 133 ARG A O 1
ATOM 1050 N N . ILE A 1 134 ? 6.007 -15.287 -8.570 1.00 97.31 134 ILE A N 1
ATOM 1051 C CA . ILE A 1 134 ? 5.601 -14.503 -7.407 1.00 97.31 134 ILE A CA 1
ATOM 1052 C C . ILE A 1 134 ? 4.637 -15.339 -6.545 1.00 97.31 134 ILE A C 1
ATOM 1054 O O . ILE A 1 134 ? 3.659 -15.878 -7.061 1.00 97.31 134 ILE A O 1
ATOM 1058 N N . ARG A 1 135 ? 4.930 -15.489 -5.245 1.00 96.12 135 ARG A N 1
ATOM 1059 C CA . ARG A 1 135 ? 4.144 -16.308 -4.298 1.00 96.12 135 ARG A CA 1
ATOM 1060 C C . ARG A 1 135 ? 3.317 -15.454 -3.353 1.00 96.12 135 ARG A C 1
ATOM 1062 O O . ARG A 1 135 ? 2.097 -15.589 -3.321 1.00 96.12 135 ARG A O 1
ATOM 1069 N N . ASN A 1 136 ? 3.975 -14.558 -2.625 1.00 97.31 136 ASN A N 1
ATOM 1070 C CA . ASN A 1 136 ? 3.316 -13.606 -1.745 1.00 97.31 136 ASN A CA 1
ATOM 1071 C C . ASN A 1 136 ? 3.560 -12.173 -2.223 1.00 97.31 136 ASN A C 1
ATOM 1073 O O . ASN A 1 136 ? 4.681 -11.813 -2.591 1.00 97.31 136 ASN A O 1
ATOM 1077 N N . VAL A 1 137 ? 2.520 -11.341 -2.202 1.00 97.38 137 VAL A N 1
ATOM 1078 C CA . VAL A 1 137 ? 2.603 -9.932 -2.588 1.00 97.38 137 VAL A CA 1
ATOM 1079 C C . VAL A 1 137 ? 1.890 -9.051 -1.588 1.00 97.38 137 VAL A C 1
ATOM 1081 O O . VAL A 1 137 ? 0.779 -9.357 -1.169 1.00 97.38 137 VAL A O 1
ATOM 1084 N N . GLY A 1 138 ? 2.496 -7.922 -1.232 1.00 95.81 138 GLY A N 1
ATOM 1085 C CA . GLY A 1 138 ? 1.887 -7.017 -0.274 1.00 95.81 138 GLY A CA 1
ATOM 1086 C C . GLY A 1 138 ? 2.283 -5.564 -0.433 1.00 95.81 138 GLY A C 1
ATOM 1087 O O . GLY A 1 138 ? 3.303 -5.217 -1.038 1.00 95.81 138 GLY A O 1
ATOM 1088 N N . GLY A 1 139 ? 1.442 -4.691 0.103 1.00 94.12 139 GLY A N 1
ATOM 1089 C CA . GLY A 1 139 ? 1.658 -3.257 0.010 1.00 94.12 139 GLY A CA 1
ATOM 1090 C C . GLY A 1 139 ? 0.620 -2.427 0.750 1.00 94.12 139 GLY A C 1
ATOM 1091 O O . GLY A 1 139 ? -0.408 -2.922 1.210 1.00 94.12 139 GLY A O 1
ATOM 1092 N N . ALA A 1 140 ? 0.916 -1.136 0.840 1.00 91.44 140 ALA A N 1
ATOM 1093 C CA . ALA A 1 140 ? 0.044 -0.109 1.399 1.00 91.44 140 ALA A CA 1
ATOM 1094 C C . ALA A 1 140 ? -0.087 1.046 0.395 1.00 91.44 140 ALA A C 1
ATOM 1096 O O . ALA A 1 140 ? 0.864 1.317 -0.344 1.00 91.44 140 ALA A O 1
ATOM 1097 N N . SER A 1 141 ? -1.217 1.759 0.358 1.00 91.62 141 SER A N 1
ATOM 1098 C CA . SER A 1 141 ? -1.412 2.920 -0.529 1.00 91.62 141 SER A CA 1
ATOM 1099 C C . SER A 1 141 ? -1.170 2.572 -2.009 1.00 91.62 141 SER A C 1
ATOM 1101 O O . SER A 1 141 ? -1.643 1.554 -2.506 1.00 91.62 141 SER A O 1
ATOM 1103 N N . ALA A 1 142 ? -0.381 3.366 -2.738 1.00 88.81 142 ALA A N 1
ATOM 1104 C CA . ALA A 1 142 ? 0.050 3.042 -4.102 1.00 88.81 142 ALA A CA 1
ATOM 1105 C C . ALA A 1 142 ? 0.794 1.692 -4.222 1.00 88.81 142 ALA A C 1
ATOM 1107 O O . ALA A 1 142 ? 0.769 1.074 -5.286 1.00 88.81 142 ALA A O 1
ATOM 1108 N N . GLY A 1 143 ? 1.426 1.210 -3.146 1.00 92.81 143 GLY A N 1
ATOM 1109 C CA . GLY A 1 143 ? 2.013 -0.128 -3.091 1.00 92.81 143 GLY A CA 1
ATOM 1110 C C . GLY A 1 143 ? 0.955 -1.233 -3.155 1.00 92.81 143 GLY A C 1
ATOM 1111 O O . GLY A 1 143 ? 1.223 -2.279 -3.735 1.00 92.81 143 GLY A O 1
ATOM 1112 N N . ALA A 1 144 ? -0.265 -0.992 -2.656 1.00 94.69 144 ALA A N 1
ATOM 1113 C CA . ALA A 1 144 ? -1.387 -1.925 -2.784 1.00 94.69 144 ALA A CA 1
ATOM 1114 C C . ALA A 1 144 ? -1.875 -2.058 -4.238 1.00 94.69 144 ALA A C 1
ATOM 1116 O O . ALA A 1 144 ? -2.261 -3.146 -4.667 1.00 94.69 144 ALA A O 1
ATOM 1117 N N . ILE A 1 145 ? -1.793 -0.978 -5.026 1.00 94.69 145 ILE A N 1
ATOM 1118 C CA . ILE A 1 145 ? -2.063 -1.014 -6.474 1.00 94.69 145 ILE A CA 1
ATOM 1119 C C . ILE A 1 145 ? -1.032 -1.907 -7.170 1.00 94.69 145 ILE A C 1
ATOM 1121 O O . ILE A 1 145 ? -1.401 -2.817 -7.905 1.00 94.69 145 ILE A O 1
ATOM 1125 N N . GLY A 1 146 ? 0.260 -1.690 -6.899 1.00 95.31 146 GLY A N 1
ATOM 1126 C CA . GLY A 1 146 ? 1.323 -2.540 -7.441 1.00 95.31 146 GLY A CA 1
ATOM 1127 C C . GLY A 1 146 ? 1.182 -4.003 -7.009 1.00 95.31 146 GLY A C 1
ATOM 1128 O O . GLY A 1 146 ? 1.350 -4.901 -7.828 1.00 95.31 146 GLY A O 1
ATOM 1129 N N . ALA A 1 147 ? 0.825 -4.243 -5.743 1.00 97.06 147 ALA A N 1
ATOM 1130 C CA . ALA A 1 147 ? 0.677 -5.582 -5.178 1.00 97.06 147 ALA A CA 1
ATOM 1131 C C . ALA A 1 147 ? -0.470 -6.368 -5.812 1.00 97.06 147 ALA A C 1
ATOM 1133 O O . ALA A 1 147 ? -0.276 -7.496 -6.263 1.00 97.06 147 ALA A O 1
ATOM 1134 N N . SER A 1 148 ? -1.645 -5.748 -5.906 1.00 97.69 148 SER A N 1
ATOM 1135 C CA . SER A 1 148 ? -2.806 -6.353 -6.561 1.00 97.69 148 SER A CA 1
ATOM 1136 C C . SER A 1 148 ? -2.572 -6.584 -8.054 1.00 97.69 148 SER A C 1
ATOM 1138 O O . SER A 1 148 ? -2.931 -7.645 -8.557 1.00 97.69 148 SER A O 1
ATOM 1140 N N . ALA A 1 149 ? -1.910 -5.655 -8.751 1.00 97.62 149 ALA A N 1
ATOM 1141 C CA . ALA A 1 149 ? -1.574 -5.819 -10.163 1.00 97.62 149 ALA A CA 1
ATOM 1142 C C . ALA A 1 149 ? -0.566 -6.956 -10.400 1.00 97.62 149 ALA A C 1
ATOM 1144 O O . ALA A 1 149 ? -0.732 -7.722 -11.346 1.00 97.62 149 ALA A O 1
ATOM 1145 N N . ALA A 1 150 ? 0.443 -7.110 -9.533 1.00 98.00 150 ALA A N 1
ATOM 1146 C CA . ALA A 1 150 ? 1.369 -8.241 -9.589 1.00 98.00 150 ALA A CA 1
ATOM 1147 C C . ALA A 1 150 ? 0.650 -9.574 -9.344 1.00 98.00 150 ALA A C 1
ATOM 1149 O O . ALA A 1 150 ? 0.865 -10.523 -10.093 1.00 98.00 150 ALA A O 1
ATOM 1150 N N . ALA A 1 151 ? -0.228 -9.635 -8.336 1.00 98.19 151 ALA A N 1
ATOM 1151 C CA . ALA A 1 151 ? -0.993 -10.841 -8.038 1.00 98.19 151 ALA A CA 1
ATOM 1152 C C . ALA A 1 151 ? -1.935 -11.220 -9.192 1.00 98.19 151 ALA A C 1
ATOM 1154 O O . ALA A 1 151 ? -1.953 -12.373 -9.618 1.00 98.19 151 ALA A O 1
ATOM 1155 N N . ALA A 1 152 ? -2.650 -10.243 -9.756 1.00 97.38 152 ALA A N 1
ATOM 1156 C CA . ALA A 1 152 ? -3.503 -10.442 -10.923 1.00 97.38 152 ALA A CA 1
ATOM 1157 C C . ALA A 1 152 ? -2.700 -10.918 -12.146 1.00 97.38 152 ALA A C 1
ATOM 1159 O O . ALA A 1 152 ? -3.055 -11.916 -12.765 1.00 97.38 152 ALA A O 1
ATOM 1160 N N . ALA A 1 153 ? -1.580 -10.261 -12.463 1.00 96.75 153 ALA A N 1
ATOM 1161 C CA . ALA A 1 153 ? -0.725 -10.640 -13.587 1.00 96.75 153 ALA A CA 1
ATOM 1162 C C . ALA A 1 153 ? -0.131 -12.054 -13.435 1.00 96.75 153 ALA A C 1
ATOM 1164 O O . ALA A 1 153 ? -0.001 -12.783 -14.418 1.00 96.75 153 ALA A O 1
ATOM 1165 N N . GLU A 1 154 ? 0.197 -12.472 -12.213 1.00 96.44 154 GLU A N 1
ATOM 1166 C CA . GLU A 1 154 ? 0.703 -13.816 -11.927 1.00 96.44 154 GLU A CA 1
ATOM 1167 C C . GLU A 1 154 ? -0.374 -14.899 -12.132 1.00 96.44 154 GLU A C 1
ATOM 1169 O O . GLU A 1 154 ? -0.080 -15.971 -12.669 1.00 96.44 154 GLU A O 1
ATOM 1174 N N . ILE A 1 155 ? -1.632 -14.606 -11.779 1.00 94.12 155 ILE A N 1
ATOM 1175 C CA . ILE A 1 155 ? -2.778 -15.470 -12.099 1.00 94.12 155 ILE A CA 1
ATOM 1176 C C . ILE A 1 155 ? -3.001 -15.548 -13.611 1.00 94.12 155 ILE A C 1
ATOM 1178 O O . ILE A 1 155 ? -3.112 -16.653 -14.145 1.00 94.12 155 ILE A O 1
ATOM 1182 N N . GLY A 1 156 ? -2.959 -14.413 -14.315 1.00 92.50 156 GLY A N 1
ATOM 1183 C CA . GLY A 1 156 ? -3.066 -14.388 -15.775 1.00 92.50 156 GLY A CA 1
ATOM 1184 C C . GLY A 1 156 ? -1.963 -15.195 -16.467 1.00 92.50 156 GLY A C 1
ATOM 1185 O O . GLY A 1 156 ? -2.236 -15.931 -17.416 1.00 92.50 156 GLY A O 1
ATOM 1186 N N . ARG A 1 157 ? -0.726 -15.132 -15.952 1.00 91.94 157 ARG A N 1
ATOM 1187 C CA . ARG A 1 157 ? 0.404 -15.935 -16.448 1.00 91.94 157 ARG A CA 1
ATOM 1188 C C . ARG A 1 157 ? 0.179 -17.436 -16.236 1.00 91.94 157 ARG A C 1
ATOM 1190 O O . ARG A 1 157 ? 0.458 -18.220 -17.139 1.00 91.94 157 ARG A O 1
ATOM 1197 N N . ARG A 1 158 ? -0.340 -17.850 -15.071 1.00 89.56 158 ARG A N 1
ATOM 1198 C CA . ARG A 1 158 ? -0.696 -19.259 -14.799 1.00 89.56 158 ARG A CA 1
ATOM 1199 C C . ARG A 1 158 ? -1.791 -19.748 -15.743 1.00 89.56 158 ARG A C 1
ATOM 1201 O O . ARG A 1 158 ? -1.640 -20.813 -16.325 1.00 89.56 158 ARG A O 1
ATOM 1208 N N . ALA A 1 159 ? -2.863 -18.979 -15.915 1.00 85.88 159 ALA A N 1
ATOM 1209 C CA . ALA A 1 159 ? -3.964 -19.372 -16.789 1.00 85.88 159 ALA A CA 1
ATOM 1210 C C . ALA A 1 159 ? -3.515 -19.531 -18.252 1.00 85.88 159 ALA A C 1
ATOM 1212 O O . ALA A 1 159 ? -3.923 -20.468 -18.933 1.00 85.88 159 ALA A O 1
ATOM 1213 N N . GLN A 1 160 ? -2.612 -18.661 -18.713 1.00 83.56 160 GLN A N 1
ATOM 1214 C CA . GLN A 1 160 ? -1.971 -18.797 -20.019 1.00 83.56 160 GLN A CA 1
ATOM 1215 C C . GLN A 1 160 ? -1.135 -20.075 -20.136 1.00 83.56 160 GLN A C 1
ATOM 1217 O O . GLN A 1 160 ? -1.284 -20.798 -21.117 1.00 83.56 160 GLN A O 1
ATOM 1222 N N . ALA A 1 161 ? -0.295 -20.372 -19.141 1.00 81.00 161 ALA A N 1
ATOM 1223 C CA . ALA A 1 161 ? 0.527 -21.583 -19.124 1.00 81.00 161 ALA A CA 1
ATOM 1224 C C . ALA A 1 161 ? -0.308 -22.877 -19.125 1.00 81.00 161 ALA A C 1
ATOM 1226 O O . ALA A 1 161 ? 0.124 -23.884 -19.676 1.00 81.00 161 ALA A O 1
ATOM 1227 N N . LEU A 1 162 ? -1.506 -22.846 -18.532 1.00 76.62 162 LEU A N 1
ATOM 1228 C CA . LEU A 1 162 ? -2.440 -23.975 -18.492 1.00 76.62 162 LEU A CA 1
ATOM 1229 C C . LEU A 1 162 ? -3.358 -24.060 -19.724 1.00 76.62 162 LEU A C 1
ATOM 1231 O O . LEU A 1 162 ? -4.192 -24.959 -19.798 1.00 76.62 162 LEU A O 1
ATOM 1235 N N . GLY A 1 163 ? -3.224 -23.147 -20.692 1.00 74.62 163 GLY A N 1
ATOM 1236 C CA . GLY A 1 163 ? -4.040 -23.145 -21.907 1.00 74.62 163 GLY A CA 1
ATOM 1237 C C . GLY A 1 163 ? -5.518 -22.822 -21.670 1.00 74.62 163 GLY A C 1
ATOM 1238 O O . GLY A 1 163 ? -6.344 -23.125 -22.529 1.00 74.62 163 GLY A O 1
ATOM 1239 N N . THR A 1 164 ? -5.870 -22.212 -20.532 1.00 67.00 164 THR A N 1
ATOM 1240 C CA . THR A 1 164 ? -7.261 -21.881 -20.207 1.00 67.00 164 THR A CA 1
ATOM 1241 C C . THR A 1 164 ? -7.795 -20.854 -21.221 1.00 67.00 164 THR A C 1
ATOM 1243 O O . THR A 1 164 ? -7.224 -19.758 -21.335 1.00 67.00 164 THR A O 1
ATOM 1246 N N . PRO A 1 165 ? -8.868 -21.171 -21.978 1.00 57.44 165 PRO A N 1
ATOM 1247 C CA . PRO A 1 165 ? -9.518 -20.208 -22.852 1.00 57.44 165 PRO A CA 1
ATOM 1248 C C . PRO A 1 165 ? -10.202 -19.165 -21.978 1.00 57.44 165 PRO A C 1
ATOM 1250 O O . PRO A 1 165 ? -10.991 -19.509 -21.102 1.00 57.44 165 PRO A O 1
ATOM 1253 N N . LEU A 1 166 ? -9.862 -17.896 -22.186 1.00 57.72 166 LEU A N 1
ATOM 1254 C CA . LEU A 1 166 ? -10.333 -16.807 -21.342 1.00 57.72 166 LEU A CA 1
ATOM 1255 C C . LEU A 1 166 ? -10.804 -15.618 -22.188 1.00 57.72 166 LEU A C 1
ATOM 1257 O O . LEU A 1 166 ? -10.336 -15.448 -23.319 1.00 57.72 166 LEU A O 1
ATOM 1261 N N . PRO A 1 167 ? -11.709 -14.793 -21.641 1.00 55.94 167 PRO A N 1
ATOM 1262 C CA . PRO A 1 167 ? -12.260 -13.618 -22.306 1.00 55.94 167 PRO A CA 1
ATOM 1263 C C . PRO A 1 167 ? -11.120 -12.661 -22.643 1.00 55.94 167 PRO A C 1
ATOM 1265 O O . PRO A 1 167 ? -10.443 -12.114 -21.770 1.00 55.94 167 PRO A O 1
ATOM 1268 N N . GLY A 1 168 ? -10.843 -12.525 -23.936 1.00 50.84 168 GLY A N 1
ATOM 1269 C CA . GLY A 1 168 ? -9.734 -11.721 -24.428 1.00 50.84 168 GLY A CA 1
ATOM 1270 C C . GLY A 1 168 ? -9.896 -10.244 -24.067 1.00 50.84 168 GLY A C 1
ATOM 1271 O O . GLY A 1 168 ? -10.995 -9.695 -24.128 1.00 50.84 168 GLY A O 1
ATOM 1272 N N . GLY A 1 169 ? -8.771 -9.596 -23.742 1.00 57.59 169 GLY A N 1
ATOM 1273 C CA . GLY A 1 169 ? -8.631 -8.148 -23.563 1.00 57.59 169 GLY A CA 1
ATOM 1274 C C . GLY A 1 169 ? -8.970 -7.368 -24.837 1.00 57.59 169 GLY A C 1
ATOM 1275 O O . GLY A 1 169 ? -8.082 -6.909 -25.548 1.00 57.59 169 GLY A O 1
ATOM 1276 N N . GLY A 1 170 ? -10.267 -7.242 -25.116 1.00 56.34 170 GLY A N 1
ATOM 1277 C CA . GLY A 1 170 ? -10.846 -6.669 -26.334 1.00 56.34 170 GLY A CA 1
ATOM 1278 C C . GLY A 1 170 ? -11.370 -5.241 -26.182 1.00 56.34 170 GLY A C 1
ATOM 1279 O O . GLY A 1 170 ? -12.256 -4.833 -26.926 1.00 56.34 170 GLY A O 1
ATOM 1280 N N . GLY A 1 171 ? -10.869 -4.487 -25.203 1.00 73.31 171 GLY A N 1
ATOM 1281 C CA . GLY A 1 171 ? -11.211 -3.073 -25.056 1.00 73.31 171 GLY A CA 1
ATOM 1282 C C . GLY A 1 171 ? -10.252 -2.161 -25.823 1.00 73.31 171 GLY A C 1
ATOM 1283 O O . GLY A 1 171 ? -9.148 -2.567 -26.174 1.00 73.31 171 GLY A O 1
ATOM 1284 N N . ASP A 1 172 ? -10.652 -0.909 -26.052 1.00 84.00 172 ASP A N 1
ATOM 1285 C CA . ASP A 1 172 ? -9.826 0.089 -26.744 1.00 84.00 172 ASP A CA 1
ATOM 1286 C C . ASP A 1 172 ? -8.520 0.390 -25.966 1.00 84.00 172 ASP A C 1
ATOM 1288 O O . ASP A 1 172 ? -8.573 0.975 -24.874 1.00 84.00 172 ASP A O 1
ATOM 1292 N N . PRO A 1 173 ? -7.326 0.072 -26.507 1.00 85.25 173 PRO A N 1
ATOM 1293 C CA . PRO A 1 173 ? -6.056 0.387 -25.852 1.00 85.25 173 PRO A CA 1
ATOM 1294 C C . PRO A 1 173 ? -5.880 1.884 -25.564 1.00 85.25 173 PRO A C 1
ATOM 1296 O O . PRO A 1 173 ? -5.210 2.251 -24.598 1.00 85.25 173 PRO A O 1
ATOM 1299 N N . LYS A 1 174 ? -6.511 2.778 -26.344 1.00 86.38 174 LYS A N 1
ATOM 1300 C CA . LYS A 1 174 ? -6.473 4.229 -26.086 1.00 86.38 174 LYS A CA 1
ATOM 1301 C C . LYS A 1 174 ? -7.191 4.605 -24.794 1.00 86.38 174 LYS A C 1
ATOM 1303 O O . LYS A 1 174 ? -6.766 5.543 -24.122 1.00 86.38 174 LYS A O 1
ATOM 1308 N N . GLN A 1 175 ? -8.206 3.838 -24.403 1.00 88.81 175 GLN A N 1
ATOM 1309 C CA . GLN A 1 175 ? -8.905 4.002 -23.130 1.00 88.81 175 GLN A CA 1
ATOM 1310 C C . GLN A 1 175 ? -8.170 3.350 -21.950 1.00 88.81 175 GLN A C 1
ATOM 1312 O O . GLN A 1 175 ? -8.648 3.451 -20.821 1.00 88.81 175 GLN A O 1
ATOM 1317 N N . GLY A 1 176 ? -7.021 2.703 -22.175 1.00 88.19 176 GLY A N 1
ATOM 1318 C CA . GLY A 1 176 ? -6.219 2.078 -21.122 1.00 88.19 176 GLY A CA 1
ATOM 1319 C C . GLY A 1 176 ? -6.642 0.654 -20.778 1.00 88.19 176 GLY A C 1
ATOM 1320 O O . GLY A 1 176 ? -6.415 0.223 -19.651 1.00 88.19 176 GLY A O 1
ATOM 1321 N N . HIS A 1 177 ? -7.278 -0.056 -21.717 1.00 91.25 177 HIS A N 1
ATOM 1322 C CA . HIS A 1 177 ? -7.451 -1.505 -21.617 1.00 91.25 177 HIS A CA 1
ATOM 1323 C C . HIS A 1 177 ? -6.127 -2.225 -21.889 1.00 91.25 177 HIS A C 1
ATOM 1325 O O . HIS A 1 177 ? -5.319 -1.773 -22.703 1.00 91.25 177 HIS A O 1
ATOM 1331 N N . VAL A 1 178 ? -5.917 -3.348 -21.207 1.00 92.81 178 VAL A N 1
ATOM 1332 C CA . VAL A 1 178 ? -4.655 -4.088 -21.224 1.00 92.81 178 VAL A CA 1
ATOM 1333 C C . VAL A 1 178 ? -4.863 -5.557 -21.562 1.00 92.81 178 VAL A C 1
ATOM 1335 O O . VAL A 1 178 ? -5.959 -6.105 -21.425 1.00 92.81 178 VAL A O 1
ATOM 1338 N N . ARG A 1 179 ? -3.784 -6.200 -22.013 1.00 91.25 179 ARG A N 1
ATOM 1339 C CA . ARG A 1 179 ? -3.734 -7.655 -22.187 1.00 91.25 179 ARG A CA 1
ATOM 1340 C C . ARG A 1 179 ? -3.655 -8.364 -20.829 1.00 91.25 179 ARG A C 1
ATOM 1342 O O . ARG A 1 179 ? -3.505 -7.735 -19.786 1.00 91.25 179 ARG A O 1
ATOM 1349 N N . ARG A 1 180 ? -3.746 -9.692 -20.842 1.00 91.00 180 ARG A N 1
ATOM 1350 C CA . ARG A 1 180 ? -3.565 -10.515 -19.639 1.00 91.00 180 ARG A CA 1
ATOM 1351 C C . ARG A 1 180 ? -2.098 -10.600 -19.209 1.00 91.00 180 ARG A C 1
ATOM 1353 O O . ARG A 1 180 ? -1.186 -10.387 -20.011 1.00 91.00 180 ARG A O 1
ATOM 1360 N N . GLY A 1 181 ? -1.876 -10.972 -17.952 1.00 93.19 181 GLY A N 1
ATOM 1361 C CA . GLY A 1 181 ? -0.552 -11.271 -17.414 1.00 93.19 181 GLY A CA 1
ATOM 1362 C C . GLY A 1 181 ? 0.392 -10.066 -17.336 1.00 93.19 181 GLY A C 1
ATOM 1363 O O . GLY A 1 181 ? -0.018 -8.907 -17.389 1.00 93.19 181 GLY A O 1
ATOM 1364 N N . PHE A 1 182 ? 1.695 -10.332 -17.211 1.00 96.00 182 PHE A N 1
ATOM 1365 C CA . PHE A 1 182 ? 2.709 -9.276 -17.075 1.00 96.00 182 PHE A CA 1
ATOM 1366 C C . PHE A 1 182 ? 2.875 -8.416 -18.336 1.00 96.00 182 PHE A C 1
ATOM 1368 O O . PHE A 1 182 ? 3.241 -7.247 -18.229 1.00 96.00 182 PHE A O 1
ATOM 1375 N N . VAL A 1 183 ? 2.522 -8.944 -19.510 1.00 94.06 183 VAL A N 1
ATOM 1376 C CA . VAL A 1 183 ? 2.461 -8.169 -20.756 1.00 94.06 183 VAL A CA 1
ATOM 1377 C C . VAL A 1 183 ? 1.451 -7.020 -20.636 1.00 94.06 183 VAL A C 1
ATOM 1379 O O . VAL A 1 183 ? 1.763 -5.883 -20.991 1.00 94.06 183 VAL A O 1
ATOM 1382 N N . GLY A 1 184 ? 0.272 -7.276 -20.059 1.00 93.81 184 GLY A N 1
ATOM 1383 C CA . GLY A 1 184 ? -0.709 -6.231 -19.758 1.00 93.81 184 GLY A CA 1
ATOM 1384 C C . GLY A 1 184 ? -0.239 -5.222 -18.713 1.00 93.81 184 GLY A C 1
ATOM 1385 O O . GLY A 1 184 ? -0.546 -4.027 -18.778 1.00 93.81 184 GLY A O 1
ATOM 1386 N N . LEU A 1 185 ? 0.563 -5.680 -17.752 1.00 95.50 185 LEU A N 1
ATOM 1387 C CA . LEU A 1 185 ? 1.161 -4.795 -16.760 1.00 95.50 185 LEU A CA 1
ATOM 1388 C C . LEU A 1 185 ? 2.164 -3.829 -17.417 1.00 95.50 185 LEU A C 1
ATOM 1390 O O . LEU A 1 185 ? 2.210 -2.650 -17.057 1.00 95.50 185 LEU A O 1
ATOM 1394 N N . ALA A 1 186 ? 2.908 -4.287 -18.428 1.00 95.25 186 ALA A N 1
ATOM 1395 C CA . ALA A 1 186 ? 3.746 -3.433 -19.266 1.00 95.25 186 ALA A CA 1
ATOM 1396 C C . ALA A 1 186 ? 2.912 -2.491 -20.164 1.00 95.25 186 ALA A C 1
ATOM 1398 O O . ALA A 1 186 ? 3.253 -1.311 -20.286 1.00 95.25 186 ALA A O 1
ATOM 1399 N N . ASP A 1 187 ? 1.787 -2.960 -20.724 1.00 94.31 187 ASP A N 1
ATOM 1400 C CA . ASP A 1 187 ? 0.849 -2.127 -21.501 1.00 94.31 187 ASP A CA 1
ATOM 1401 C C . ASP A 1 187 ? 0.308 -0.947 -20.685 1.00 94.31 187 ASP A C 1
ATOM 1403 O O . ASP A 1 187 ? 0.195 0.165 -21.200 1.00 94.31 187 ASP A O 1
ATOM 1407 N N . THR A 1 188 ? 0.045 -1.157 -19.391 1.00 94.06 188 THR A N 1
ATOM 1408 C CA . THR A 1 188 ? -0.401 -0.093 -18.475 1.00 94.06 188 THR A CA 1
ATOM 1409 C C . THR A 1 188 ? 0.578 1.084 -18.468 1.00 94.06 188 THR A C 1
ATOM 1411 O O . THR A 1 188 ? 0.178 2.248 -18.523 1.00 94.06 188 THR A O 1
ATOM 1414 N N . VAL A 1 189 ? 1.882 0.797 -18.426 1.00 93.88 189 VAL A N 1
ATOM 1415 C CA . VAL A 1 189 ? 2.928 1.827 -18.453 1.00 93.88 189 VAL A CA 1
ATOM 1416 C C . VAL A 1 189 ? 3.047 2.456 -19.830 1.00 93.88 189 VAL A C 1
ATOM 1418 O O . VAL A 1 189 ? 3.168 3.677 -19.914 1.00 93.88 189 VAL A O 1
ATOM 1421 N N . ALA A 1 190 ? 2.982 1.655 -20.896 1.00 93.44 190 ALA A N 1
ATOM 1422 C CA . ALA A 1 190 ? 2.995 2.159 -22.267 1.00 93.44 190 ALA A CA 1
ATOM 1423 C C . ALA A 1 190 ? 1.861 3.173 -22.498 1.00 93.44 190 ALA A C 1
ATOM 1425 O O . ALA A 1 190 ? 2.078 4.234 -23.087 1.00 93.44 190 ALA A O 1
ATOM 1426 N N . TRP A 1 191 ? 0.674 2.882 -21.956 1.00 93.88 191 TRP A N 1
ATOM 1427 C CA . TRP A 1 191 ? -0.488 3.758 -22.010 1.00 93.88 191 TRP A CA 1
ATOM 1428 C C . TRP A 1 191 ? -0.312 5.032 -21.173 1.00 93.88 191 TRP A C 1
ATOM 1430 O O . TRP A 1 191 ? -0.570 6.122 -21.686 1.00 93.88 191 TRP A O 1
ATOM 1440 N N . LEU A 1 192 ? 0.156 4.925 -19.922 1.00 92.88 192 LEU A N 1
ATOM 1441 C CA . LEU A 1 192 ? 0.378 6.080 -19.037 1.00 92.88 192 LEU A CA 1
ATOM 1442 C C . LEU A 1 192 ? 1.488 7.014 -19.535 1.00 92.88 192 LEU A C 1
ATOM 1444 O O . LEU A 1 192 ? 1.378 8.227 -19.378 1.00 92.88 192 LEU A O 1
ATOM 1448 N N . ALA A 1 193 ? 2.555 6.454 -20.105 1.00 91.81 193 ALA A N 1
ATOM 1449 C CA . ALA A 1 193 ? 3.683 7.196 -20.664 1.00 91.81 193 ALA A CA 1
ATOM 1450 C C . ALA A 1 193 ? 3.482 7.570 -22.142 1.00 91.81 193 ALA A C 1
ATOM 1452 O O . ALA A 1 193 ? 4.407 8.095 -22.754 1.00 91.81 193 ALA A O 1
ATOM 1453 N N . GLU A 1 194 ? 2.301 7.303 -22.715 1.00 91.88 194 GLU A N 1
ATOM 1454 C CA . GLU A 1 194 ? 1.945 7.661 -24.096 1.00 91.88 194 GLU A CA 1
ATOM 1455 C C . GLU A 1 194 ? 3.031 7.238 -25.109 1.00 91.88 194 GLU A C 1
ATOM 1457 O O . GLU A 1 194 ? 3.359 7.971 -26.039 1.00 91.88 194 GLU A O 1
ATOM 1462 N N . VAL A 1 195 ? 3.626 6.055 -24.913 1.00 87.31 195 VAL A N 1
ATOM 1463 C CA . VAL A 1 195 ? 4.825 5.613 -25.655 1.00 87.31 195 VAL A CA 1
ATOM 1464 C C . VAL A 1 195 ? 4.537 5.424 -27.142 1.00 87.31 195 VAL A C 1
ATOM 1466 O O . VAL A 1 195 ? 5.407 5.667 -27.981 1.00 87.31 195 VAL A O 1
ATOM 1469 N N . ASP A 1 196 ? 3.306 5.036 -27.459 1.00 85.75 196 ASP A N 1
ATOM 1470 C CA . ASP A 1 196 ? 2.823 4.799 -28.819 1.00 85.75 196 ASP A CA 1
ATOM 1471 C C . ASP A 1 196 ? 2.260 6.084 -29.473 1.00 85.75 196 ASP A C 1
ATOM 1473 O O . ASP A 1 196 ? 1.808 6.054 -30.616 1.00 85.75 196 ASP A O 1
ATOM 1477 N N . ALA A 1 197 ? 2.276 7.227 -28.769 1.00 84.62 197 ALA A N 1
ATOM 1478 C CA . ALA A 1 197 ? 1.853 8.515 -29.317 1.00 84.62 197 ALA A CA 1
ATOM 1479 C C . ALA A 1 197 ? 2.922 9.132 -30.235 1.00 84.62 197 ALA A C 1
ATOM 1481 O O . ALA A 1 197 ? 4.130 8.910 -30.074 1.00 84.62 197 ALA A O 1
ATOM 1482 N N . ALA A 1 198 ? 2.471 9.958 -31.181 1.00 81.81 198 ALA A N 1
ATOM 1483 C CA . ALA A 1 198 ? 3.367 10.702 -32.057 1.00 81.81 198 ALA A CA 1
ATOM 1484 C C . ALA A 1 198 ? 4.166 11.757 -31.254 1.00 81.81 198 ALA A C 1
ATOM 1486 O O . ALA A 1 198 ? 3.595 12.383 -30.352 1.00 81.81 198 ALA A O 1
ATOM 1487 N N . PRO A 1 199 ? 5.464 11.989 -31.544 1.00 74.50 199 PRO A N 1
ATOM 1488 C CA . PRO A 1 199 ? 6.306 12.924 -30.782 1.00 74.50 199 PRO A CA 1
ATOM 1489 C C . PRO A 1 199 ? 5.722 14.342 -30.651 1.00 74.50 199 PRO A C 1
ATOM 1491 O O . PRO A 1 199 ? 5.843 14.979 -29.604 1.00 74.50 199 PRO A O 1
ATOM 1494 N N . GLU A 1 200 ? 5.051 14.819 -31.697 1.00 78.69 200 GLU A N 1
ATOM 1495 C CA . GLU A 1 200 ? 4.404 16.128 -31.798 1.00 78.69 200 GLU A CA 1
ATOM 1496 C C . GLU A 1 200 ? 3.062 16.233 -31.051 1.00 78.69 200 GLU A C 1
ATOM 1498 O O . GLU A 1 200 ? 2.577 17.341 -30.800 1.00 78.69 200 GLU A O 1
ATOM 1503 N N . GLN A 1 201 ? 2.452 15.110 -30.655 1.00 82.44 201 GLN A N 1
ATOM 1504 C CA . GLN A 1 201 ? 1.194 15.110 -29.909 1.00 82.44 201 GLN A CA 1
ATOM 1505 C C . GLN A 1 201 ? 1.423 15.695 -28.518 1.00 82.44 201 GLN A C 1
ATOM 1507 O O . GLN A 1 201 ? 2.335 15.280 -27.813 1.00 82.44 201 GLN A O 1
ATOM 1512 N N . ARG A 1 202 ? 0.594 16.643 -28.079 1.00 82.94 202 ARG A N 1
ATOM 1513 C CA . ARG A 1 202 ? 0.693 17.207 -26.724 1.00 82.94 202 ARG A CA 1
ATOM 1514 C C . ARG A 1 202 ? 0.320 16.155 -25.674 1.00 82.94 202 ARG A C 1
ATOM 1516 O O . ARG A 1 202 ? -0.677 15.468 -25.865 1.00 82.94 202 ARG A O 1
ATOM 1523 N N . ALA A 1 203 ? 1.060 16.110 -24.561 1.00 84.50 203 ALA A N 1
ATOM 1524 C CA . ALA A 1 203 ? 0.770 15.214 -23.442 1.00 84.50 203 ALA A CA 1
ATOM 1525 C C . ALA A 1 203 ? -0.688 15.348 -22.972 1.00 84.50 203 ALA A C 1
ATOM 1527 O O . ALA A 1 203 ? -1.188 16.458 -22.741 1.00 84.50 203 ALA A O 1
ATOM 1528 N N . GLU A 1 204 ? -1.363 14.211 -22.833 1.00 88.12 204 GLU A N 1
ATOM 1529 C CA . GLU A 1 204 ? -2.767 14.144 -22.428 1.00 88.12 204 GLU A CA 1
ATOM 1530 C C . GLU A 1 204 ? -2.907 14.162 -20.899 1.00 88.12 204 GLU A C 1
ATOM 1532 O O . GLU A 1 204 ? -3.960 14.529 -20.379 1.00 88.12 204 GLU A O 1
ATOM 1537 N N . TYR A 1 205 ? -1.844 13.840 -20.154 1.00 89.88 205 TYR A N 1
ATOM 1538 C CA . TYR A 1 205 ? -1.857 13.712 -18.689 1.00 89.88 205 TYR A CA 1
ATOM 1539 C C . TYR A 1 205 ? -2.873 12.662 -18.211 1.00 89.88 205 TYR A C 1
ATOM 1541 O O . TYR A 1 205 ? -3.650 12.903 -17.283 1.00 89.88 205 TYR A O 1
ATOM 1549 N N . ARG A 1 206 ? -2.873 11.483 -18.848 1.00 90.69 206 ARG A N 1
ATOM 1550 C CA . ARG A 1 206 ? -3.825 10.385 -18.584 1.00 90.69 206 ARG A CA 1
ATOM 1551 C C . ARG A 1 206 ? -3.920 10.010 -17.105 1.00 90.69 206 ARG A C 1
ATOM 1553 O O . ARG A 1 206 ? -5.022 9.842 -16.593 1.00 90.69 206 ARG A O 1
ATOM 1560 N N . LEU A 1 207 ? -2.789 9.992 -16.391 1.00 90.25 207 LEU A N 1
ATOM 1561 C CA . LEU A 1 207 ? -2.765 9.743 -14.947 1.00 90.25 207 LEU A CA 1
ATOM 1562 C C . LEU A 1 207 ? -3.640 10.739 -14.176 1.00 90.25 207 LEU A C 1
ATOM 1564 O O . LEU A 1 207 ? -4.431 10.323 -13.342 1.00 90.25 207 LEU A O 1
ATOM 1568 N N . ALA A 1 208 ? -3.540 12.040 -14.463 1.00 89.00 208 ALA A N 1
ATOM 1569 C CA . ALA A 1 208 ? -4.330 13.062 -13.777 1.00 89.00 208 ALA A CA 1
ATOM 1570 C C . ALA A 1 208 ? -5.832 12.954 -14.088 1.00 89.00 208 ALA A C 1
ATOM 1572 O O . ALA A 1 208 ? -6.657 13.285 -13.238 1.00 89.00 208 ALA A O 1
ATOM 1573 N N . GLN A 1 209 ? -6.197 12.472 -15.280 1.00 89.44 209 GLN A N 1
ATOM 1574 C CA . GLN A 1 209 ? -7.597 12.316 -15.697 1.00 89.44 209 GLN A CA 1
ATOM 1575 C C . GLN A 1 209 ? -8.343 11.211 -14.932 1.00 89.44 209 GLN A C 1
ATOM 1577 O O . GLN A 1 209 ? -9.565 11.293 -14.789 1.00 89.44 209 GLN A O 1
ATOM 1582 N N . LEU A 1 210 ? -7.622 10.217 -14.396 1.00 89.62 210 LEU A N 1
ATOM 1583 C CA . LEU A 1 210 ? -8.194 9.173 -13.536 1.00 89.62 210 LEU A CA 1
ATOM 1584 C C . LEU A 1 210 ? -8.671 9.736 -12.183 1.00 89.62 210 LEU A C 1
ATOM 1586 O O . LEU A 1 210 ? -9.567 9.182 -11.544 1.00 89.62 210 LEU A O 1
ATOM 1590 N N . PHE A 1 211 ? -8.097 10.858 -11.744 1.00 89.44 211 PHE A N 1
ATOM 1591 C CA . PHE A 1 211 ? -8.371 11.492 -10.457 1.00 89.44 211 PHE A CA 1
ATOM 1592 C C . PHE A 1 211 ? -9.495 12.517 -10.624 1.00 89.44 211 PHE A C 1
ATOM 1594 O O . PHE A 1 211 ? -9.265 13.694 -10.911 1.00 89.44 211 PHE A O 1
ATOM 1601 N N . ARG A 1 212 ? -10.740 12.052 -10.472 1.00 87.44 212 ARG A N 1
ATOM 1602 C CA . ARG A 1 212 ? -11.943 12.868 -10.690 1.00 87.44 212 ARG A CA 1
ATOM 1603 C C . ARG A 1 212 ? -12.564 13.339 -9.373 1.00 87.44 212 ARG A C 1
ATOM 1605 O O . ARG A 1 212 ? -12.878 12.505 -8.526 1.00 87.44 212 ARG A O 1
ATOM 1612 N N . PRO A 1 213 ? -12.771 14.651 -9.175 1.00 87.00 213 PRO A N 1
ATOM 1613 C CA . PRO A 1 213 ? -13.408 15.149 -7.966 1.00 87.00 213 PRO A CA 1
ATOM 1614 C C . PRO A 1 213 ? -14.908 14.853 -7.973 1.00 87.00 213 PRO A C 1
ATOM 1616 O O . PRO A 1 213 ? -15.504 14.625 -9.027 1.00 87.00 213 PRO A O 1
ATOM 1619 N N . THR A 1 214 ? -15.539 14.961 -6.808 1.00 82.31 214 THR A N 1
ATOM 1620 C CA . THR A 1 214 ? -17.000 15.013 -6.703 1.00 82.31 214 THR A CA 1
ATOM 1621 C C . THR A 1 214 ? -17.513 16.405 -7.078 1.00 82.31 214 THR A C 1
ATOM 1623 O O . THR A 1 214 ? -16.779 17.400 -7.071 1.00 82.31 214 THR A O 1
ATOM 1626 N N . LYS A 1 215 ? -18.814 16.527 -7.373 1.00 79.75 215 LYS A N 1
ATOM 1627 C CA . LYS A 1 215 ? -19.432 17.834 -7.674 1.00 79.75 215 LYS A CA 1
ATOM 1628 C C . LYS A 1 215 ? -19.230 18.846 -6.535 1.00 79.75 215 LYS A C 1
ATOM 1630 O O . LYS A 1 215 ? -19.033 20.030 -6.795 1.00 79.75 215 LYS A O 1
ATOM 1635 N N . LYS A 1 216 ? -19.247 18.377 -5.280 1.00 78.62 216 LYS A N 1
ATOM 1636 C CA . LYS A 1 216 ? -19.091 19.210 -4.075 1.00 78.62 216 LYS A CA 1
ATOM 1637 C C . LYS A 1 216 ? -17.654 19.711 -3.890 1.00 78.62 216 LYS A C 1
ATOM 1639 O O . LYS A 1 216 ? -17.456 20.820 -3.400 1.00 78.62 216 LYS A O 1
ATOM 1644 N N . SER A 1 217 ? -16.658 18.917 -4.281 1.00 80.56 217 SER A N 1
ATOM 1645 C CA . SER A 1 217 ? -15.237 19.214 -4.071 1.00 80.56 217 SER A CA 1
ATOM 1646 C C . SER A 1 217 ? -14.545 19.854 -5.281 1.00 80.56 217 SER A C 1
ATOM 1648 O O . SER A 1 217 ? -13.417 20.328 -5.145 1.00 80.56 217 SER A O 1
ATOM 1650 N N . LEU A 1 218 ? -15.207 19.923 -6.444 1.00 83.25 218 LEU A N 1
ATOM 1651 C CA . LEU A 1 218 ? -14.645 20.410 -7.711 1.00 83.25 218 LEU A CA 1
ATOM 1652 C C . LEU A 1 218 ? -13.903 21.752 -7.589 1.00 83.25 218 LEU A C 1
ATOM 1654 O O . LEU A 1 218 ? -12.810 21.908 -8.130 1.00 83.25 218 LEU A O 1
ATOM 1658 N N . SER A 1 219 ? -14.453 22.721 -6.854 1.00 79.62 219 SER A N 1
ATOM 1659 C CA . SER A 1 219 ? -13.815 24.034 -6.666 1.00 79.62 219 SER A CA 1
ATOM 1660 C C . SER A 1 219 ? -12.492 23.953 -5.897 1.00 79.62 219 SER A C 1
ATOM 1662 O O . SER A 1 219 ? -11.534 24.637 -6.251 1.00 79.62 219 SER A O 1
ATOM 1664 N N . LEU A 1 220 ? -12.419 23.100 -4.872 1.00 80.94 220 LEU A N 1
ATOM 1665 C CA . LEU A 1 220 ? -11.186 22.853 -4.118 1.00 80.94 220 LEU A CA 1
ATOM 1666 C C . LEU A 1 220 ? -10.190 22.044 -4.949 1.00 80.94 220 LEU A C 1
ATOM 1668 O O . LEU A 1 220 ? -8.996 22.338 -4.943 1.00 80.94 220 LEU A O 1
ATOM 1672 N N . TYR A 1 221 ? -10.688 21.081 -5.725 1.00 85.69 221 TYR A N 1
ATOM 1673 C CA . TYR A 1 221 ? -9.864 20.290 -6.628 1.00 85.69 221 TYR A CA 1
ATOM 1674 C C . TYR A 1 221 ? -9.196 21.146 -7.709 1.00 85.69 221 TYR A C 1
ATOM 1676 O O . TYR A 1 221 ? -8.003 20.999 -7.946 1.00 85.69 221 TYR A O 1
ATOM 1684 N N . ARG A 1 222 ? -9.907 22.117 -8.297 1.00 86.44 222 ARG A N 1
ATOM 1685 C CA . ARG A 1 222 ? -9.330 23.085 -9.251 1.00 86.44 222 ARG A CA 1
ATOM 1686 C C . ARG A 1 222 ? -8.143 23.853 -8.669 1.00 86.44 222 ARG A C 1
ATOM 1688 O O . ARG A 1 222 ? -7.166 24.100 -9.371 1.00 86.44 222 ARG A O 1
ATOM 1695 N N . ILE A 1 223 ? -8.201 24.212 -7.389 1.00 84.19 223 ILE A N 1
ATOM 1696 C CA . ILE A 1 223 ? -7.087 24.885 -6.708 1.00 84.19 223 ILE A CA 1
ATOM 1697 C C . ILE A 1 223 ? -5.943 23.915 -6.468 1.00 84.19 223 ILE A C 1
ATOM 1699 O O . ILE A 1 223 ? -4.799 24.268 -6.737 1.00 84.19 223 ILE A O 1
ATOM 1703 N N . ALA A 1 224 ? -6.237 22.692 -6.022 1.00 84.75 224 ALA A N 1
ATOM 1704 C CA . ALA A 1 224 ? -5.223 21.653 -5.882 1.00 84.75 224 ALA A CA 1
ATOM 1705 C C . ALA A 1 224 ? -4.490 21.411 -7.215 1.00 84.75 224 ALA A C 1
ATOM 1707 O O . ALA A 1 224 ? -3.263 21.381 -7.244 1.00 84.75 224 ALA A O 1
ATOM 1708 N N . VAL A 1 225 ? -5.224 21.355 -8.329 1.00 87.88 225 VAL A N 1
ATOM 1709 C CA . VAL A 1 225 ? -4.676 21.244 -9.688 1.00 87.88 225 VAL A CA 1
ATOM 1710 C C . VAL A 1 225 ? -3.816 22.459 -10.038 1.00 87.88 225 VAL A C 1
ATOM 1712 O O . VAL A 1 225 ? -2.680 22.287 -10.474 1.00 87.88 225 VAL A O 1
ATOM 1715 N N . ALA A 1 226 ? -4.291 23.683 -9.790 1.00 87.00 226 ALA A N 1
ATOM 1716 C CA . ALA A 1 226 ? -3.510 24.894 -10.042 1.00 87.00 226 ALA A CA 1
ATOM 1717 C C . ALA A 1 226 ? -2.200 24.924 -9.226 1.00 87.00 226 ALA A C 1
ATOM 1719 O O . ALA A 1 226 ? -1.164 25.337 -9.748 1.00 87.00 226 ALA A O 1
ATOM 1720 N N . VAL A 1 227 ? -2.215 24.422 -7.984 1.00 86.06 227 VAL A N 1
ATOM 1721 C CA . VAL A 1 227 ? -1.020 24.228 -7.142 1.00 86.06 227 VAL A CA 1
ATOM 1722 C C . VAL A 1 227 ? -0.079 23.187 -7.745 1.00 86.06 227 VAL A C 1
ATOM 1724 O O . VAL A 1 227 ? 1.110 23.469 -7.903 1.00 86.06 227 VAL A O 1
ATOM 1727 N N . MET A 1 228 ? -0.589 22.014 -8.136 1.00 85.44 228 MET A N 1
ATOM 1728 C CA . MET A 1 228 ? 0.211 20.954 -8.771 1.00 85.44 228 MET A CA 1
ATOM 1729 C C . MET A 1 228 ? 0.864 21.441 -10.069 1.00 85.44 228 MET A C 1
ATOM 1731 O O . MET A 1 228 ? 2.037 21.170 -10.317 1.00 85.44 228 MET A O 1
ATOM 1735 N N . ARG A 1 229 ? 0.137 22.243 -10.854 1.00 85.69 229 ARG A N 1
ATOM 1736 C CA . ARG A 1 229 ? 0.621 22.863 -12.094 1.00 85.69 229 ARG A CA 1
ATOM 1737 C C . ARG A 1 229 ? 1.462 24.121 -11.882 1.00 85.69 229 ARG A C 1
ATOM 1739 O O . ARG A 1 229 ? 1.904 24.712 -12.863 1.00 85.69 229 ARG A O 1
ATOM 1746 N N . ARG A 1 230 ? 1.689 24.536 -10.628 1.00 86.44 230 ARG A N 1
ATOM 1747 C CA . ARG A 1 230 ? 2.421 25.763 -10.256 1.00 86.44 230 ARG A CA 1
ATOM 1748 C C . ARG A 1 230 ? 1.881 27.018 -10.954 1.00 86.44 230 ARG A C 1
ATOM 1750 O O . ARG A 1 230 ? 2.626 27.949 -11.253 1.00 86.44 230 ARG A O 1
ATOM 1757 N N . ASN A 1 231 ? 0.578 27.043 -11.215 1.00 86.25 231 ASN A N 1
ATOM 1758 C CA . ASN A 1 231 ? -0.109 28.151 -11.859 1.00 86.25 231 ASN A CA 1
ATOM 1759 C C . ASN A 1 231 ? -0.531 29.188 -10.808 1.00 86.25 231 ASN A C 1
ATOM 1761 O O . ASN A 1 231 ? -1.689 29.230 -10.394 1.00 86.25 231 ASN A O 1
ATOM 1765 N N . TRP A 1 232 ? 0.414 30.021 -10.366 1.00 82.38 232 TRP A N 1
ATOM 1766 C CA . TRP A 1 232 ? 0.191 31.020 -9.310 1.00 82.38 232 TRP A CA 1
ATOM 1767 C C . TRP A 1 232 ? -0.944 32.002 -9.621 1.00 82.38 232 TRP A C 1
ATOM 1769 O O . TRP A 1 232 ? -1.732 32.327 -8.734 1.00 82.38 232 TRP A O 1
ATOM 1779 N N . PHE A 1 233 ? -1.087 32.405 -10.887 1.00 81.31 233 PHE A N 1
ATOM 1780 C CA . PHE A 1 233 ? -2.201 33.242 -11.338 1.00 81.31 233 PHE A CA 1
ATOM 1781 C C . PHE A 1 233 ? -3.542 32.511 -11.223 1.00 81.31 233 PHE A C 1
ATOM 1783 O O . PHE A 1 233 ? -4.509 33.065 -10.702 1.00 81.31 233 PHE A O 1
ATOM 1790 N N . GLY A 1 234 ? -3.591 31.247 -11.653 1.00 81.56 234 GLY A N 1
ATOM 1791 C CA . GLY A 1 234 ? -4.765 30.392 -11.500 1.00 81.56 234 GLY A CA 1
ATOM 1792 C C . GLY A 1 234 ? -5.150 30.198 -10.035 1.00 81.56 234 GLY A C 1
ATOM 1793 O O . GLY A 1 234 ? -6.326 30.315 -9.706 1.00 81.56 234 GLY A O 1
ATOM 1794 N N . ILE A 1 235 ? -4.176 29.982 -9.142 1.00 80.00 235 ILE A N 1
ATOM 1795 C CA . ILE A 1 235 ? -4.409 29.879 -7.692 1.00 80.00 235 ILE A CA 1
ATOM 1796 C C . ILE A 1 235 ? -5.060 31.158 -7.170 1.00 80.00 235 ILE A C 1
ATOM 1798 O O . ILE A 1 235 ? -6.086 31.071 -6.503 1.00 80.00 235 ILE A O 1
ATOM 1802 N N . ALA A 1 236 ? -4.509 32.332 -7.490 1.00 73.50 236 ALA A N 1
ATOM 1803 C CA . ALA A 1 236 ? -5.062 33.608 -7.042 1.00 73.50 236 ALA A CA 1
ATOM 1804 C C . ALA A 1 236 ? -6.504 33.813 -7.547 1.00 73.50 236 ALA A C 1
ATOM 1806 O O . ALA A 1 236 ? -7.397 34.142 -6.763 1.00 73.50 236 ALA A O 1
ATOM 1807 N N . LEU A 1 237 ? -6.759 33.535 -8.831 1.00 76.44 237 LEU A N 1
ATOM 1808 C CA . LEU A 1 237 ? -8.083 33.695 -9.438 1.00 76.44 237 LEU A CA 1
ATOM 1809 C C . LEU A 1 237 ? -9.109 32.693 -8.880 1.00 76.44 237 LEU A C 1
ATOM 1811 O O . LEU A 1 237 ? -10.251 33.056 -8.603 1.00 76.44 237 LEU A O 1
ATOM 1815 N N . LEU A 1 238 ? -8.713 31.432 -8.688 1.00 76.44 238 LEU A N 1
ATOM 1816 C CA . LEU A 1 238 ? -9.579 30.365 -8.177 1.00 76.44 238 LEU A CA 1
ATOM 1817 C C . LEU A 1 238 ? -9.816 30.473 -6.671 1.00 76.44 238 LEU A C 1
ATOM 1819 O O . LEU A 1 238 ? -10.930 30.210 -6.218 1.00 76.44 238 LEU A O 1
ATOM 1823 N N . ALA A 1 239 ? -8.820 30.910 -5.898 1.00 67.75 239 ALA A N 1
ATOM 1824 C CA . ALA A 1 239 ? -9.000 31.269 -4.494 1.00 67.75 239 ALA A CA 1
ATOM 1825 C C . ALA A 1 239 ? -9.992 32.436 -4.362 1.00 67.75 239 ALA A C 1
ATOM 1827 O O . ALA A 1 239 ? -10.888 32.392 -3.516 1.00 67.75 239 ALA A O 1
ATOM 1828 N N . GLY A 1 240 ? -9.920 33.407 -5.282 1.00 61.41 240 GLY A N 1
ATOM 1829 C CA . GLY A 1 240 ? -10.945 34.435 -5.475 1.00 61.41 240 GLY A CA 1
ATOM 1830 C C . GLY A 1 240 ? -12.306 33.883 -5.931 1.00 61.41 240 GLY A C 1
ATOM 1831 O O . GLY A 1 240 ? -13.337 34.510 -5.716 1.00 61.41 240 GLY A O 1
ATOM 1832 N N . GLY A 1 241 ? -12.340 32.686 -6.521 1.00 60.47 241 GLY A N 1
ATOM 1833 C CA . GLY A 1 241 ? -13.541 31.976 -6.961 1.00 60.47 241 GLY A CA 1
ATOM 1834 C C . GLY A 1 241 ? -14.247 31.147 -5.875 1.00 60.47 241 GLY A C 1
ATOM 1835 O O . GLY A 1 241 ? -15.463 30.970 -5.963 1.00 60.47 241 GLY A O 1
ATOM 1836 N N . ILE A 1 242 ? -13.552 30.679 -4.828 1.00 58.28 242 ILE A N 1
ATOM 1837 C CA . ILE A 1 242 ? -14.189 30.031 -3.652 1.00 58.28 242 ILE A CA 1
ATOM 1838 C C . ILE A 1 242 ? -15.136 31.002 -2.927 1.00 58.28 242 ILE A C 1
ATOM 1840 O O . ILE A 1 242 ? -16.117 30.602 -2.284 1.00 58.28 242 ILE A O 1
ATOM 1844 N N . LEU A 1 243 ? -14.842 32.294 -3.032 1.00 55.53 243 LEU A N 1
ATOM 1845 C CA . LEU A 1 243 ? -15.685 33.375 -2.564 1.00 55.53 243 LEU A CA 1
ATOM 1846 C C . LEU A 1 243 ? -16.989 33.367 -3.373 1.00 55.53 243 LEU A C 1
ATOM 1848 O O . LEU A 1 243 ? -16.983 33.441 -4.604 1.00 55.53 243 LEU A O 1
ATOM 1852 N N . GLY A 1 244 ? -18.124 33.260 -2.678 1.00 56.38 244 GLY A N 1
ATOM 1853 C CA . GLY A 1 244 ? -19.436 33.417 -3.304 1.00 56.38 244 GLY A CA 1
ATOM 1854 C C . GLY A 1 244 ? -19.540 34.765 -4.025 1.00 56.38 244 GLY A C 1
ATOM 1855 O O . GLY A 1 244 ? -18.767 35.688 -3.759 1.00 56.38 244 GLY A O 1
ATOM 1856 N N . TRP A 1 245 ? -20.513 34.898 -4.924 1.00 55.59 245 TRP A N 1
ATOM 1857 C CA . TRP A 1 245 ? -20.708 36.123 -5.705 1.00 55.59 245 TRP A CA 1
ATOM 1858 C C . TRP A 1 245 ? -20.725 37.438 -4.878 1.00 55.59 245 TRP A C 1
ATOM 1860 O O . TRP A 1 245 ? -20.123 38.399 -5.357 1.00 55.59 245 TRP A O 1
ATOM 1870 N N . PRO A 1 246 ? -21.233 37.506 -3.621 1.00 51.25 246 PRO A N 1
ATOM 1871 C CA . PRO A 1 246 ? -21.221 38.752 -2.844 1.00 51.25 246 PRO A CA 1
ATOM 1872 C C . PRO A 1 246 ? -19.808 39.181 -2.429 1.00 51.25 246 PRO A C 1
ATOM 1874 O O . PRO A 1 246 ? -19.451 40.352 -2.496 1.00 51.25 246 PRO A O 1
ATOM 1877 N N . SER A 1 247 ? -18.958 38.222 -2.060 1.00 53.41 247 SER A N 1
ATOM 1878 C CA . SER A 1 247 ? -17.562 38.478 -1.687 1.00 53.41 247 SER A CA 1
ATOM 1879 C C . SER A 1 247 ? -16.674 38.851 -2.877 1.00 53.41 247 SER A C 1
ATOM 1881 O O . SER A 1 247 ? -15.667 39.527 -2.691 1.00 53.41 247 SER A O 1
ATOM 1883 N N . ARG A 1 248 ? -17.051 38.458 -4.102 1.00 59.16 248 ARG A N 1
ATOM 1884 C CA . ARG A 1 248 ? -16.357 38.880 -5.330 1.00 59.16 248 ARG A CA 1
ATOM 1885 C C . ARG A 1 248 ? -16.658 40.332 -5.671 1.00 59.16 248 ARG A C 1
ATOM 1887 O O . ARG A 1 248 ? -15.745 41.062 -6.031 1.00 59.16 248 ARG A O 1
ATOM 1894 N N . ILE A 1 249 ? -17.918 40.744 -5.514 1.00 60.00 249 ILE A N 1
ATOM 1895 C CA . ILE A 1 249 ? -18.318 42.148 -5.656 1.00 60.00 249 ILE A CA 1
ATOM 1896 C C . ILE A 1 249 ? -17.597 42.982 -4.601 1.00 60.00 249 ILE A C 1
ATOM 1898 O O . ILE A 1 249 ? -16.977 43.977 -4.951 1.00 60.00 249 ILE A O 1
ATOM 1902 N N . ALA A 1 250 ? -17.584 42.531 -3.342 1.00 53.44 250 ALA A N 1
ATOM 1903 C CA . ALA A 1 250 ? -16.841 43.204 -2.284 1.00 53.44 250 ALA A CA 1
ATOM 1904 C C . ALA A 1 250 ? -15.351 43.336 -2.640 1.00 53.44 250 ALA A C 1
ATOM 1906 O O . ALA A 1 250 ? -14.847 44.446 -2.680 1.00 53.44 250 ALA A O 1
ATOM 1907 N N . ALA A 1 251 ? -14.656 42.251 -2.997 1.00 54.09 251 ALA A N 1
ATOM 1908 C CA . ALA A 1 251 ? -13.238 42.312 -3.361 1.00 54.09 251 ALA A CA 1
ATOM 1909 C C . ALA A 1 251 ? -12.959 43.216 -4.579 1.00 54.09 251 ALA A C 1
ATOM 1911 O O . ALA A 1 251 ? -12.011 43.992 -4.549 1.00 54.09 251 ALA A O 1
ATOM 1912 N N . ALA A 1 252 ? -13.797 43.172 -5.620 1.00 60.19 252 ALA A N 1
ATOM 1913 C CA . ALA A 1 252 ? -13.649 44.026 -6.800 1.00 60.19 252 ALA A CA 1
ATOM 1914 C C . ALA A 1 252 ? -13.872 45.511 -6.476 1.00 60.19 252 ALA A C 1
ATOM 1916 O O . ALA A 1 252 ? -13.091 46.354 -6.909 1.00 60.19 252 ALA A O 1
ATOM 1917 N N . VAL A 1 253 ? -14.892 45.826 -5.670 1.00 60.16 253 VAL A N 1
ATOM 1918 C CA . VAL A 1 253 ? -15.156 47.183 -5.170 1.00 60.16 253 VAL A CA 1
ATOM 1919 C C . VAL A 1 253 ? -13.978 47.670 -4.327 1.00 60.16 253 VAL A C 1
ATOM 1921 O O . VAL A 1 253 ? -13.532 48.795 -4.503 1.00 60.16 253 VAL A O 1
ATOM 1924 N N . VAL A 1 254 ? -13.408 46.808 -3.484 1.00 56.53 254 VAL A N 1
ATOM 1925 C CA . VAL A 1 254 ? -12.232 47.112 -2.656 1.00 56.53 254 VAL A CA 1
ATOM 1926 C C . VAL A 1 254 ? -11.000 47.390 -3.498 1.00 56.53 254 VAL A C 1
ATOM 1928 O O . VAL A 1 254 ? -10.301 48.358 -3.231 1.00 56.53 254 VAL A O 1
ATOM 1931 N N . THR A 1 255 ? -10.723 46.571 -4.513 1.00 56.31 255 THR A N 1
ATOM 1932 C CA . THR A 1 255 ? -9.593 46.788 -5.422 1.00 56.31 255 THR A CA 1
ATOM 1933 C C . THR A 1 255 ? -9.788 48.046 -6.264 1.00 56.31 255 THR A C 1
ATOM 1935 O O . THR A 1 255 ? -8.835 48.796 -6.443 1.00 56.31 255 THR A O 1
ATOM 1938 N N . ALA A 1 256 ? -11.009 48.321 -6.732 1.00 60.34 256 ALA A N 1
ATOM 1939 C CA . ALA A 1 256 ? -11.325 49.561 -7.433 1.00 60.34 256 ALA A CA 1
ATOM 1940 C C . ALA A 1 256 ? -11.101 50.775 -6.521 1.00 60.34 256 ALA A C 1
ATOM 1942 O O . ALA A 1 256 ? -10.345 51.666 -6.891 1.00 60.34 256 ALA A O 1
ATOM 1943 N N . LEU A 1 257 ? -11.643 50.752 -5.296 1.00 56.38 257 LEU A N 1
ATOM 1944 C CA . LEU A 1 257 ? -11.391 51.775 -4.280 1.00 56.38 257 LEU A CA 1
ATOM 1945 C C . LEU A 1 257 ? -9.898 51.915 -3.982 1.00 56.38 257 LEU A C 1
ATOM 1947 O O . LEU A 1 257 ? -9.422 53.035 -3.922 1.00 56.38 257 LEU A O 1
ATOM 1951 N N . ALA A 1 258 ? -9.147 50.817 -3.859 1.00 54.28 258 ALA A N 1
ATOM 1952 C CA . ALA A 1 258 ? -7.703 50.819 -3.622 1.00 54.28 258 ALA A CA 1
ATOM 1953 C C . ALA A 1 258 ? -6.920 51.491 -4.752 1.00 54.28 258 ALA A C 1
ATOM 1955 O O . ALA A 1 258 ? -6.024 52.287 -4.498 1.00 54.28 258 ALA A O 1
ATOM 1956 N N . LEU A 1 259 ? -7.261 51.182 -6.003 1.00 57.69 259 LEU A N 1
ATOM 1957 C CA . LEU A 1 259 ? -6.639 51.800 -7.169 1.00 57.69 259 LEU A CA 1
ATOM 1958 C C . LEU A 1 259 ? -7.012 53.279 -7.264 1.00 57.69 259 LEU A C 1
ATOM 1960 O O . LEU A 1 259 ? -6.154 54.084 -7.608 1.00 57.69 259 LEU A O 1
ATOM 1964 N N . THR A 1 260 ? -8.236 53.658 -6.884 1.00 60.22 260 THR A N 1
ATOM 1965 C CA . THR A 1 260 ? -8.629 55.064 -6.741 1.00 60.22 260 THR A CA 1
ATOM 1966 C C . THR A 1 260 ? -7.848 55.744 -5.612 1.00 60.22 260 THR A C 1
ATOM 1968 O O . THR A 1 260 ? -7.320 56.827 -5.818 1.00 60.22 260 THR A O 1
ATOM 1971 N N . VAL A 1 261 ? -7.674 55.101 -4.451 1.00 57.38 261 VAL A N 1
ATOM 1972 C CA . VAL A 1 261 ? -6.844 55.609 -3.343 1.00 57.38 261 VAL A CA 1
ATOM 1973 C C . VAL A 1 261 ? -5.422 55.860 -3.830 1.00 57.38 261 VAL A C 1
ATOM 1975 O O . VAL A 1 261 ? -4.901 56.954 -3.658 1.00 57.38 261 VAL A O 1
ATOM 1978 N N . VAL A 1 262 ? -4.799 54.863 -4.462 1.00 55.66 262 VAL A N 1
ATOM 1979 C CA . VAL A 1 262 ? -3.419 54.947 -4.949 1.00 55.66 262 VAL A CA 1
ATOM 1980 C C . VAL A 1 262 ? -3.295 56.013 -6.030 1.00 55.66 262 VAL A C 1
ATOM 1982 O O . VAL A 1 262 ? -2.403 56.848 -5.930 1.00 55.66 262 VAL A O 1
ATOM 1985 N N . ALA A 1 263 ? -4.186 56.040 -7.022 1.00 60.62 263 ALA A N 1
ATOM 1986 C CA . ALA A 1 263 ? -4.152 57.028 -8.098 1.00 60.62 263 ALA A CA 1
ATOM 1987 C C . ALA A 1 263 ? -4.259 58.459 -7.564 1.00 60.62 263 ALA A C 1
ATOM 1989 O O . ALA A 1 263 ? -3.544 59.342 -8.031 1.00 60.62 263 ALA A O 1
ATOM 1990 N N . VAL A 1 264 ? -5.106 58.681 -6.557 1.00 57.31 264 VAL A N 1
ATOM 1991 C CA . VAL A 1 264 ? -5.318 60.029 -6.038 1.00 57.31 264 VAL A CA 1
ATOM 1992 C C . VAL A 1 264 ? -4.264 60.431 -4.995 1.00 57.31 264 VAL A C 1
ATOM 1994 O O . VAL A 1 264 ? -3.822 61.575 -4.989 1.00 57.31 264 VAL A O 1
ATOM 1997 N N . VAL A 1 265 ? -3.753 59.493 -4.189 1.00 55.25 265 VAL A N 1
ATOM 1998 C CA . VAL A 1 265 ? -2.612 59.730 -3.281 1.00 55.25 265 VAL A CA 1
ATOM 1999 C C . VAL A 1 265 ? -1.314 59.981 -4.061 1.00 55.25 265 VAL A C 1
ATOM 2001 O O . VAL A 1 265 ? -0.519 60.826 -3.662 1.00 55.25 265 VAL A O 1
ATOM 2004 N N . SER A 1 266 ? -1.116 59.316 -5.205 1.00 55.25 266 SER A N 1
ATOM 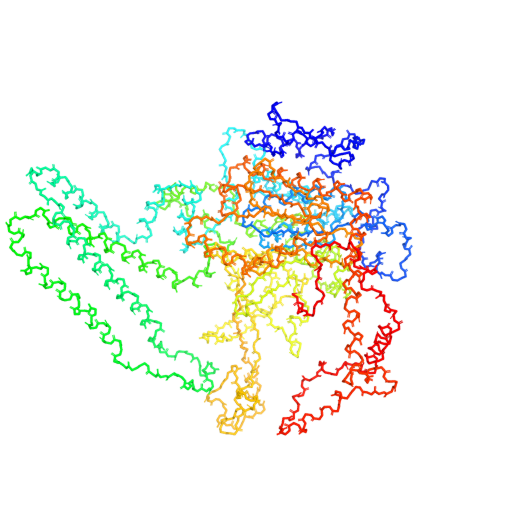2005 C CA . SER A 1 266 ? 0.050 59.528 -6.085 1.00 55.25 266 SER A CA 1
ATOM 2006 C C . SER A 1 266 ? 0.074 60.918 -6.731 1.00 55.25 266 SER A C 1
ATOM 2008 O O . SER A 1 266 ? 1.119 61.351 -7.210 1.00 55.25 266 SER A O 1
ATOM 2010 N N . ALA A 1 267 ? -1.067 61.611 -6.754 1.00 56.59 267 ALA A N 1
ATOM 2011 C CA . ALA A 1 267 ? -1.216 62.946 -7.322 1.00 56.59 267 ALA A CA 1
ATOM 2012 C C . ALA A 1 267 ? -1.060 64.079 -6.285 1.00 56.59 267 ALA A C 1
ATOM 2014 O O . ALA A 1 267 ? -1.104 65.249 -6.663 1.00 56.59 267 ALA A O 1
ATOM 2015 N N . ALA A 1 268 ? -0.881 63.769 -4.993 1.00 57.19 268 ALA A N 1
ATOM 2016 C CA . ALA A 1 268 ? -0.826 64.763 -3.919 1.00 57.19 268 ALA A CA 1
ATOM 2017 C C . ALA A 1 268 ? 0.631 65.140 -3.544 1.00 57.19 268 ALA A C 1
ATOM 2019 O O . ALA A 1 268 ? 1.375 64.285 -3.055 1.00 57.19 268 ALA A O 1
ATOM 2020 N N . PRO A 1 269 ? 1.072 66.405 -3.713 1.00 52.09 269 PRO A N 1
ATOM 2021 C CA . PRO A 1 269 ? 2.419 66.828 -3.323 1.00 52.09 269 PRO A CA 1
ATOM 2022 C C . PRO A 1 269 ? 2.539 67.034 -1.801 1.00 52.09 269 PRO A C 1
ATOM 2024 O O . PRO A 1 269 ? 1.721 67.725 -1.200 1.00 52.09 269 PRO A O 1
ATOM 2027 N N . GLY A 1 270 ? 3.601 66.501 -1.183 1.00 61.66 270 GLY A N 1
ATOM 2028 C CA . GLY A 1 270 ? 4.084 66.949 0.136 1.00 61.66 270 GLY A CA 1
ATOM 2029 C C . GLY A 1 270 ? 3.542 66.260 1.403 1.00 61.66 270 GLY A C 1
ATOM 2030 O O . GLY A 1 270 ? 3.813 66.749 2.496 1.00 61.66 270 GLY A O 1
ATOM 2031 N N . SER A 1 271 ? 2.819 65.136 1.331 1.00 56.56 271 SER A N 1
ATOM 2032 C CA . SER A 1 271 ? 2.242 64.498 2.535 1.00 56.56 271 SER A CA 1
ATOM 2033 C C . SER A 1 271 ? 3.152 63.450 3.207 1.00 56.56 271 SER A C 1
ATOM 2035 O O . SER A 1 271 ? 3.602 62.503 2.560 1.00 56.56 271 SER A O 1
ATOM 2037 N N . ASN A 1 272 ? 3.344 63.555 4.529 1.00 62.06 272 ASN A N 1
ATOM 2038 C CA . ASN A 1 272 ? 4.119 62.622 5.365 1.00 62.06 272 ASN A CA 1
ATOM 2039 C C . ASN A 1 272 ? 3.312 61.349 5.727 1.00 62.06 272 ASN A C 1
ATOM 2041 O O . ASN A 1 272 ? 2.923 61.119 6.874 1.00 62.06 272 ASN A O 1
ATOM 2045 N N . TRP A 1 273 ? 3.019 60.531 4.715 1.00 54.72 273 TRP A N 1
ATOM 2046 C CA . TRP A 1 273 ? 2.120 59.365 4.758 1.00 54.72 273 TRP A CA 1
ATOM 2047 C C . TRP A 1 273 ? 2.459 58.309 5.829 1.00 54.72 273 TRP A C 1
ATOM 2049 O O . TRP A 1 273 ? 1.561 57.636 6.342 1.00 54.72 273 TRP A O 1
ATOM 2059 N N . LEU A 1 274 ? 3.732 58.189 6.217 1.00 51.59 274 LEU A N 1
ATOM 2060 C CA . LEU A 1 274 ? 4.210 57.237 7.229 1.00 51.59 274 LEU A CA 1
ATOM 2061 C C . LEU A 1 274 ? 3.626 57.494 8.631 1.00 51.59 274 LEU A C 1
ATOM 2063 O O . LEU A 1 274 ? 3.348 56.537 9.354 1.00 51.59 274 LEU A O 1
ATOM 2067 N N . GLY A 1 275 ? 3.377 58.758 8.999 1.00 54.31 275 GLY A N 1
ATOM 2068 C CA . GLY A 1 275 ? 2.840 59.127 10.319 1.00 54.31 275 GLY A CA 1
ATOM 2069 C C . GLY A 1 275 ? 1.366 58.759 10.526 1.00 54.31 275 GLY A C 1
ATOM 2070 O O . GLY A 1 275 ? 0.920 58.584 11.656 1.00 54.31 275 GLY A O 1
ATOM 2071 N N . VAL A 1 276 ? 0.618 58.588 9.433 1.00 54.47 276 VAL A N 1
ATOM 2072 C CA . VAL A 1 276 ? -0.807 58.215 9.437 1.00 54.47 276 VAL A CA 1
ATOM 2073 C C . VAL A 1 276 ? -0.982 56.702 9.292 1.00 54.47 276 VAL A C 1
ATOM 2075 O O . VAL A 1 276 ? -1.843 56.099 9.935 1.00 54.47 276 VAL A O 1
ATOM 2078 N N . LEU A 1 277 ? -0.150 56.065 8.464 1.00 49.47 277 LEU A N 1
ATOM 2079 C CA . LEU A 1 277 ? -0.268 54.641 8.151 1.00 49.47 277 LEU A CA 1
ATOM 2080 C C . LEU A 1 277 ? 0.058 53.728 9.336 1.00 49.47 277 LEU A C 1
ATOM 2082 O O . LEU A 1 277 ? -0.596 52.700 9.489 1.00 49.47 277 LEU A O 1
ATOM 2086 N N . ALA A 1 278 ? 1.008 54.097 10.197 1.00 51.22 278 ALA A N 1
ATOM 2087 C CA . ALA A 1 278 ? 1.384 53.285 11.354 1.00 51.22 278 ALA A CA 1
ATOM 2088 C C . ALA A 1 278 ? 0.252 53.119 12.402 1.00 51.22 278 ALA A C 1
ATOM 2090 O O . ALA A 1 278 ? -0.086 51.974 12.720 1.00 51.22 278 ALA A O 1
ATOM 2091 N N . PRO A 1 279 ? -0.393 54.189 12.917 1.00 52.56 279 PRO A N 1
ATOM 2092 C CA . PRO A 1 279 ? -1.500 54.045 13.868 1.00 52.56 279 PRO A CA 1
ATOM 2093 C C . PRO A 1 279 ? -2.759 53.431 13.236 1.00 52.56 279 PRO A C 1
ATOM 2095 O O . PRO A 1 279 ? -3.448 52.649 13.890 1.00 52.56 279 PRO A O 1
ATOM 2098 N N . ALA A 1 280 ? -3.033 53.702 11.956 1.00 50.38 280 ALA A N 1
ATOM 2099 C CA . ALA A 1 280 ? -4.118 53.050 11.222 1.00 50.38 280 ALA A CA 1
ATOM 2100 C C . ALA A 1 280 ? -3.886 51.541 11.046 1.00 50.38 280 ALA A C 1
ATOM 2102 O O . ALA A 1 280 ? -4.799 50.741 11.263 1.00 50.38 280 ALA A O 1
ATOM 2103 N N . ALA A 1 281 ? -2.659 51.140 10.700 1.00 49.59 281 ALA A N 1
ATOM 2104 C CA . ALA A 1 281 ? -2.279 49.738 10.600 1.00 49.59 281 ALA A CA 1
ATOM 2105 C C . ALA A 1 281 ? -2.372 49.022 11.951 1.00 49.59 281 ALA A C 1
ATOM 2107 O O . ALA A 1 281 ? -2.862 47.895 12.005 1.00 49.59 281 ALA A O 1
ATOM 2108 N N . ALA A 1 282 ? -1.989 49.688 13.043 1.00 52.41 282 ALA A N 1
ATOM 2109 C CA . ALA A 1 282 ? -2.134 49.157 14.396 1.00 52.41 282 ALA A CA 1
ATOM 2110 C C . ALA A 1 282 ? -3.610 48.994 14.810 1.00 52.41 282 ALA A C 1
ATOM 2112 O O . ALA A 1 282 ? -3.992 47.938 15.315 1.00 52.41 282 ALA A O 1
ATOM 2113 N N . GLY A 1 283 ? -4.463 49.992 14.543 1.00 53.69 283 GLY A N 1
ATOM 2114 C CA . GLY A 1 283 ? -5.901 49.919 14.833 1.00 53.69 283 GLY A CA 1
ATOM 2115 C C . GLY A 1 283 ? -6.612 48.810 14.052 1.00 53.69 283 GLY A C 1
ATOM 2116 O O . GLY A 1 283 ? -7.470 48.110 14.589 1.00 53.69 283 GLY A O 1
ATOM 2117 N N . LEU A 1 284 ? -6.202 48.584 12.804 1.00 49.69 284 LEU A N 1
ATOM 2118 C CA . LEU A 1 284 ? -6.778 47.555 11.939 1.00 49.69 284 LEU A CA 1
ATOM 2119 C C . LEU A 1 284 ? -6.221 46.157 12.202 1.00 49.69 284 LEU A C 1
ATOM 2121 O O . LEU A 1 284 ? -6.973 45.186 12.111 1.00 49.69 284 LEU A O 1
ATOM 2125 N N . ALA A 1 285 ? -4.959 46.040 12.621 1.00 48.75 285 ALA A N 1
ATOM 2126 C CA . ALA A 1 285 ? -4.437 44.810 13.208 1.00 48.75 285 ALA A CA 1
ATOM 2127 C C . ALA A 1 285 ? -5.207 44.446 14.490 1.00 48.75 285 ALA A C 1
ATOM 2129 O O . ALA A 1 285 ? -5.576 43.286 14.673 1.00 48.75 285 ALA A O 1
ATOM 2130 N N . GLY A 1 286 ? -5.534 45.442 15.323 1.00 52.47 286 GLY A N 1
ATOM 2131 C CA . GLY A 1 286 ? -6.408 45.289 16.487 1.00 52.47 286 GLY A CA 1
ATOM 2132 C C . GLY A 1 286 ? -7.813 44.808 16.114 1.00 52.47 286 GLY A C 1
ATOM 2133 O O . GLY A 1 286 ? -8.291 43.824 16.672 1.00 52.47 286 GLY A O 1
ATOM 2134 N N . LEU A 1 287 ? -8.453 45.425 15.115 1.00 51.34 287 LEU A N 1
ATOM 2135 C CA . LEU A 1 287 ? -9.769 45.001 14.621 1.00 51.34 287 LEU A CA 1
ATOM 2136 C C . LEU A 1 287 ? -9.736 43.580 14.031 1.00 51.34 287 LEU A C 1
ATOM 2138 O O . LEU A 1 287 ? -10.639 42.787 14.285 1.00 51.34 287 LEU A O 1
ATOM 2142 N N . GLY A 1 288 ? -8.679 43.232 13.291 1.00 51.28 288 GLY A N 1
ATOM 2143 C CA . GLY A 1 288 ? -8.459 41.884 12.766 1.00 51.28 288 GLY A CA 1
ATOM 2144 C C . GLY A 1 288 ? -8.311 40.840 13.873 1.00 51.28 288 GLY A C 1
ATOM 2145 O O . GLY A 1 288 ? -8.926 39.778 13.791 1.00 51.28 288 GLY A O 1
ATOM 2146 N N . LEU A 1 289 ? -7.576 41.162 14.942 1.00 52.62 289 LEU A N 1
ATOM 2147 C CA . LEU A 1 289 ? -7.461 40.340 16.152 1.00 52.62 289 LEU A CA 1
ATOM 2148 C C . LEU A 1 289 ? -8.800 40.181 16.880 1.00 52.62 289 LEU A C 1
ATOM 2150 O O . LEU A 1 289 ? -9.104 39.092 17.359 1.00 52.62 289 LEU A O 1
ATOM 2154 N N . VAL A 1 290 ? -9.622 41.230 16.925 1.00 54.06 290 VAL A N 1
ATOM 2155 C CA . VAL A 1 290 ? -10.951 41.196 17.551 1.00 54.06 290 VAL A CA 1
ATOM 2156 C C . VAL A 1 290 ? -11.938 40.370 16.731 1.00 54.06 290 VAL A C 1
ATOM 2158 O O . VAL A 1 290 ? -12.643 39.540 17.299 1.00 54.06 290 VAL A O 1
ATOM 2161 N N . ILE A 1 291 ? -11.967 40.524 15.404 1.00 54.47 291 ILE A N 1
ATOM 2162 C CA . ILE A 1 291 ? -12.798 39.692 14.522 1.00 54.47 291 ILE A CA 1
ATOM 2163 C C . ILE A 1 291 ? -12.340 38.234 14.606 1.00 54.47 291 ILE A C 1
ATOM 2165 O O . ILE A 1 291 ? -13.167 37.343 14.775 1.00 54.47 291 ILE A O 1
ATOM 2169 N N . PHE A 1 292 ? -11.030 37.981 14.559 1.00 52.69 292 PHE A N 1
ATOM 2170 C CA . PHE A 1 292 ? -10.471 36.645 14.758 1.00 52.69 292 PHE A CA 1
ATOM 2171 C C . PHE A 1 292 ? -10.872 36.068 16.123 1.00 52.69 292 PHE A C 1
ATOM 2173 O O . PHE A 1 292 ? -11.354 34.940 16.189 1.00 52.69 292 PHE A O 1
ATOM 2180 N N . GLY A 1 293 ? -10.766 36.854 17.196 1.00 52.44 293 GLY A N 1
ATOM 2181 C CA . GLY A 1 293 ? -11.183 36.480 18.545 1.00 52.44 293 GLY A CA 1
ATOM 2182 C C . GLY A 1 293 ? -12.685 36.214 18.667 1.00 52.44 293 GLY A C 1
ATOM 2183 O O . GLY A 1 293 ? -13.073 35.242 19.304 1.00 52.44 293 GLY A O 1
ATOM 2184 N N . ALA A 1 294 ? -13.538 37.003 18.010 1.00 54.50 294 ALA A N 1
ATOM 2185 C CA . ALA A 1 294 ? -14.988 36.815 17.992 1.00 54.50 294 ALA A CA 1
ATOM 2186 C C . ALA A 1 294 ? -15.401 35.578 17.180 1.00 54.50 294 ALA A C 1
ATOM 2188 O O . ALA A 1 294 ? -16.303 34.847 17.582 1.00 54.50 294 ALA A O 1
ATOM 2189 N N . VAL A 1 295 ? -14.716 35.300 16.068 1.00 54.69 295 VAL A N 1
ATOM 2190 C CA . VAL A 1 295 ? -14.927 34.098 15.249 1.00 54.69 295 VAL A CA 1
ATOM 2191 C C . VAL A 1 295 ? -14.458 32.850 15.987 1.00 54.69 295 VAL A C 1
ATOM 2193 O O . VAL A 1 295 ? -15.213 31.886 16.095 1.00 54.69 295 VAL A O 1
ATOM 2196 N N . MET A 1 296 ? -13.248 32.869 16.548 1.00 52.94 296 MET A N 1
ATOM 2197 C CA . MET A 1 296 ? -12.734 31.778 17.378 1.00 52.94 296 MET A CA 1
ATOM 2198 C C . MET A 1 296 ? -13.602 31.582 18.619 1.00 52.94 296 MET A C 1
ATOM 2200 O O . MET A 1 296 ? -13.948 30.451 18.944 1.00 52.94 296 MET A O 1
ATOM 2204 N N . GLY A 1 297 ? -14.049 32.674 19.239 1.00 53.78 297 GLY A N 1
ATOM 2205 C CA . GLY A 1 297 ? -15.029 32.681 20.317 1.00 53.78 297 GLY A CA 1
ATOM 2206 C C . GLY A 1 297 ? -16.333 32.016 19.895 1.00 53.78 297 GLY A C 1
ATOM 2207 O O . GLY A 1 297 ? -16.761 31.086 20.559 1.00 53.78 297 GLY A O 1
ATOM 2208 N N . GLY A 1 298 ? -16.922 32.392 18.757 1.00 54.38 298 GLY A N 1
ATOM 2209 C CA . GLY A 1 298 ? -18.142 31.789 18.208 1.00 54.38 298 GLY A CA 1
ATOM 2210 C C . GLY A 1 298 ? -17.997 30.308 17.834 1.00 54.38 298 GLY A C 1
ATOM 2211 O O . GLY A 1 298 ? -18.941 29.534 17.982 1.00 54.38 298 GLY A O 1
ATOM 2212 N N . LEU A 1 299 ? -16.813 29.878 17.394 1.00 55.66 299 LEU A N 1
ATOM 2213 C CA . LEU A 1 299 ? -16.500 28.472 17.116 1.00 55.66 299 LEU A CA 1
ATOM 2214 C C . LEU A 1 299 ? -16.338 27.656 18.397 1.00 55.66 299 LEU A C 1
ATOM 2216 O O . LEU A 1 299 ? -16.838 26.533 18.472 1.00 55.66 299 LEU A O 1
ATOM 2220 N N . VAL A 1 300 ? -15.688 28.234 19.409 1.00 53.28 300 VAL A N 1
ATOM 2221 C CA . VAL A 1 300 ? -15.630 27.676 20.761 1.00 53.28 300 VAL A CA 1
ATOM 2222 C C . VAL A 1 300 ? -17.044 27.607 21.332 1.00 53.28 300 VAL A C 1
ATOM 2224 O O . VAL A 1 300 ? -17.454 26.538 21.756 1.00 53.28 300 VAL A O 1
ATOM 2227 N N . VAL A 1 301 ? -17.852 28.664 21.215 1.00 52.75 301 VAL A N 1
ATOM 2228 C CA . VAL A 1 301 ? -19.273 28.690 21.601 1.00 52.75 301 VAL A CA 1
ATOM 2229 C C . VAL A 1 301 ? -20.049 27.588 20.882 1.00 52.75 301 VAL A C 1
ATOM 2231 O O . VAL A 1 301 ? -20.785 26.857 21.522 1.00 52.75 301 VAL A O 1
ATOM 2234 N N . ARG A 1 302 ? -19.869 27.385 19.574 1.00 56.12 302 ARG A N 1
ATOM 2235 C CA . ARG A 1 302 ? -20.556 26.317 18.825 1.00 56.12 302 ARG A CA 1
ATOM 2236 C C . ARG A 1 302 ? -20.129 24.904 19.249 1.00 56.12 302 ARG A C 1
ATOM 2238 O O . ARG A 1 302 ? -20.903 23.970 19.054 1.00 56.12 302 ARG A O 1
ATOM 2245 N N . LYS A 1 303 ? -18.920 24.740 19.796 1.00 53.12 303 LYS A N 1
ATOM 2246 C CA . LYS A 1 303 ? -18.445 23.481 20.394 1.00 53.12 303 LYS A CA 1
ATOM 2247 C C . LYS A 1 303 ? -18.830 23.321 21.872 1.00 53.12 303 LYS A C 1
ATOM 2249 O O . LYS A 1 303 ? -18.945 22.191 22.323 1.00 53.12 303 LYS A O 1
ATOM 2254 N N . VAL A 1 304 ? -19.011 24.421 22.606 1.00 47.56 304 VAL A N 1
ATOM 2255 C CA . VAL A 1 304 ? -19.236 24.452 24.065 1.00 47.56 304 VAL A CA 1
ATOM 2256 C C . VAL A 1 304 ? -20.715 24.605 24.428 1.00 47.56 304 VAL A C 1
ATOM 2258 O O . VAL A 1 304 ? -21.133 24.138 25.481 1.00 47.56 304 VAL A O 1
ATOM 2261 N N . VAL A 1 305 ? -21.531 25.230 23.574 1.00 47.44 305 VAL A N 1
ATOM 2262 C CA . VAL A 1 305 ? -22.989 25.251 23.720 1.00 47.44 305 VAL A CA 1
ATOM 2263 C C . VAL A 1 305 ? -23.480 23.848 23.384 1.00 47.44 305 VAL A C 1
ATOM 2265 O O . VAL A 1 305 ? -23.385 23.444 22.219 1.00 47.44 305 VAL A O 1
ATOM 2268 N N . PRO A 1 306 ? -23.996 23.095 24.370 1.00 47.06 306 PRO A N 1
ATOM 2269 C CA . PRO A 1 306 ? -24.507 21.764 24.109 1.00 47.06 306 PRO A CA 1
ATOM 2270 C C . PRO A 1 306 ? -25.630 21.891 23.080 1.00 47.06 306 PRO A C 1
ATOM 2272 O O . PRO A 1 306 ? -26.593 22.643 23.272 1.00 47.06 306 PRO A O 1
ATOM 2275 N N . LYS A 1 307 ? -25.503 21.186 21.950 1.00 52.03 307 LYS A N 1
ATOM 2276 C CA . LYS A 1 307 ? -26.648 20.993 21.055 1.00 52.03 307 LYS A CA 1
ATOM 2277 C C . LYS A 1 307 ? -27.773 20.383 21.892 1.00 52.03 307 LYS A C 1
ATOM 2279 O O . LYS A 1 307 ? -27.503 19.578 22.777 1.00 52.03 307 LYS A O 1
ATOM 2284 N N . LYS A 1 308 ? -29.027 20.762 21.611 1.00 47.78 308 LYS A N 1
ATOM 2285 C CA . LYS A 1 308 ? -30.196 20.081 22.187 1.00 47.78 308 LYS A CA 1
ATOM 2286 C C . LYS A 1 308 ? -29.985 18.584 21.969 1.00 47.78 308 LYS A C 1
ATOM 2288 O O . LYS A 1 308 ? -29.843 18.181 20.815 1.00 47.78 308 LYS A O 1
ATOM 2293 N N . ASP A 1 309 ? -29.867 17.833 23.058 1.00 53.00 309 ASP A N 1
ATOM 2294 C CA . ASP A 1 309 ? -29.421 16.447 23.021 1.00 53.00 309 ASP A CA 1
ATOM 2295 C C . ASP A 1 309 ? -30.472 15.612 22.279 1.00 53.00 309 ASP A C 1
ATOM 2297 O O . ASP A 1 309 ? -31.574 15.373 22.777 1.00 53.00 309 ASP A O 1
ATOM 2301 N N . ARG A 1 310 ? -30.184 15.327 21.005 1.00 53.50 310 ARG A N 1
ATOM 2302 C CA . ARG A 1 310 ? -31.033 14.541 20.096 1.00 53.50 310 ARG A CA 1
ATOM 2303 C C . ARG A 1 310 ? -30.641 13.063 20.109 1.00 53.50 310 ARG A C 1
ATOM 2305 O O . ARG A 1 310 ? -31.199 12.308 19.322 1.00 53.50 310 ARG A O 1
ATOM 2312 N N . THR A 1 311 ? -29.693 12.672 20.961 1.00 60.31 311 THR A N 1
ATOM 2313 C CA . THR A 1 311 ? -29.337 11.269 21.173 1.00 60.31 311 THR A CA 1
ATOM 2314 C C . THR A 1 311 ? -30.590 10.487 21.585 1.00 60.31 311 THR A C 1
ATOM 2316 O O . THR A 1 311 ? -31.332 10.941 22.474 1.00 60.31 311 THR A O 1
ATOM 2319 N N . PRO A 1 312 ? -30.881 9.349 20.923 1.00 65.50 312 PRO A N 1
ATOM 2320 C CA . PRO A 1 312 ? -31.884 8.405 21.401 1.00 65.50 312 PRO A CA 1
ATOM 2321 C C . PRO A 1 312 ? -31.667 8.080 22.880 1.00 65.50 312 PRO A C 1
ATOM 2323 O O . PRO A 1 312 ? -30.529 8.094 23.345 1.00 65.50 312 PRO A O 1
ATOM 2326 N N . GLU A 1 313 ? -32.744 7.790 23.619 1.00 67.50 313 GLU A N 1
ATOM 2327 C CA . GLU A 1 313 ? -32.655 7.442 25.050 1.00 67.50 313 GLU A CA 1
ATOM 2328 C C . GLU A 1 313 ? -31.643 6.312 25.286 1.00 67.50 313 GLU A C 1
ATOM 2330 O O . GLU A 1 313 ? -30.818 6.419 26.184 1.00 67.50 313 GLU A O 1
ATOM 2335 N N . ASP A 1 314 ? -31.637 5.319 24.396 1.00 67.25 314 ASP A N 1
ATOM 2336 C CA . ASP A 1 314 ? -30.759 4.146 24.428 1.00 67.25 314 ASP A CA 1
ATOM 2337 C C . ASP A 1 314 ? -29.270 4.462 24.161 1.00 67.25 314 ASP A C 1
ATOM 2339 O O . ASP A 1 314 ? -28.424 3.592 24.301 1.00 67.25 314 ASP A O 1
ATOM 2343 N N . LEU A 1 315 ? -28.913 5.681 23.754 1.00 71.00 315 LEU A N 1
ATOM 2344 C CA . LEU A 1 315 ? -27.526 6.080 23.463 1.00 71.00 315 LEU A CA 1
ATOM 2345 C C . LEU A 1 315 ? -26.993 7.148 24.420 1.00 71.00 315 LEU A C 1
ATOM 2347 O O . LEU A 1 315 ? -25.900 7.676 24.216 1.00 71.00 315 LEU A O 1
ATOM 2351 N N . ARG A 1 316 ? -27.761 7.507 25.450 1.00 73.75 316 ARG A N 1
ATOM 2352 C CA . ARG A 1 316 ? -27.292 8.446 26.469 1.00 73.75 316 ARG A CA 1
ATOM 2353 C C . ARG A 1 316 ? -26.289 7.764 27.381 1.00 73.75 316 ARG A C 1
ATOM 2355 O O . ARG A 1 316 ? -26.434 6.583 27.681 1.00 73.75 316 ARG A O 1
ATOM 2362 N N . GLU A 1 317 ? -25.315 8.540 27.852 1.00 73.19 317 GLU A N 1
ATOM 2363 C CA . GLU A 1 317 ? -24.393 8.077 28.886 1.00 73.19 317 GLU A CA 1
ATOM 2364 C C . GLU A 1 317 ? -25.201 7.498 30.060 1.00 73.19 317 GLU A C 1
ATOM 2366 O O . GLU A 1 317 ? -26.062 8.200 30.612 1.00 73.19 317 GLU A O 1
ATOM 2371 N N . PRO A 1 318 ? -24.976 6.222 30.427 1.00 73.31 318 PRO A N 1
ATOM 2372 C CA . PRO A 1 318 ? -25.767 5.548 31.452 1.00 73.31 318 PRO A CA 1
ATOM 2373 C C . PRO A 1 318 ? -25.613 6.238 32.811 1.00 73.31 318 PRO A C 1
ATOM 2375 O O . PRO A 1 318 ? -26.556 6.289 33.603 1.00 73.31 318 PRO A O 1
ATOM 2378 N N . LEU A 1 319 ? -24.439 6.821 33.061 1.00 74.06 319 LEU A N 1
ATOM 2379 C CA . LEU A 1 319 ? -24.158 7.618 34.243 1.00 74.06 319 LEU A CA 1
ATOM 2380 C C . LEU A 1 319 ? -23.905 9.081 33.871 1.00 74.06 319 LEU A C 1
ATOM 2382 O O . LEU A 1 319 ? -23.236 9.364 32.880 1.00 74.06 319 LEU A O 1
ATOM 2386 N N . PRO A 1 320 ? -24.398 10.036 34.674 1.00 72.75 320 PRO A N 1
ATOM 2387 C CA . PRO A 1 320 ? -24.064 11.438 34.483 1.00 72.75 320 PRO A CA 1
ATOM 2388 C C . PRO A 1 320 ? -22.571 11.670 34.750 1.00 72.75 320 PRO A C 1
ATOM 2390 O O . PRO A 1 320 ? -22.060 11.270 35.793 1.00 72.75 320 PRO A O 1
ATOM 2393 N N . ASP A 1 321 ? -21.888 12.363 33.836 1.00 66.31 321 ASP A N 1
ATOM 2394 C CA . ASP A 1 321 ? -20.478 12.727 34.000 1.00 66.31 321 ASP A CA 1
ATOM 2395 C C . ASP A 1 321 ? -20.302 13.644 35.231 1.00 66.31 321 ASP A C 1
ATOM 2397 O O . ASP A 1 321 ? -20.790 14.786 35.218 1.00 66.31 321 ASP A O 1
ATOM 2401 N N . PRO A 1 322 ? -19.589 13.200 36.286 1.00 61.94 322 PRO A N 1
ATOM 2402 C CA . PRO A 1 322 ? -19.404 13.978 37.510 1.00 61.94 322 PRO A CA 1
ATOM 2403 C C . PRO A 1 322 ? -18.594 15.264 37.279 1.00 61.94 322 PRO A C 1
ATOM 2405 O O . PRO A 1 322 ? -18.651 16.189 38.091 1.00 61.94 322 PRO A O 1
ATOM 2408 N N . THR A 1 323 ? -17.851 15.351 36.170 1.00 59.72 323 THR A N 1
ATOM 2409 C CA . THR A 1 323 ? -17.003 16.493 35.810 1.00 59.72 323 THR A CA 1
ATOM 2410 C C . THR A 1 323 ? -17.713 17.543 34.963 1.00 59.72 323 THR A C 1
ATOM 2412 O O . THR A 1 323 ? -17.181 18.648 34.801 1.00 59.72 323 THR A O 1
ATOM 2415 N N . THR A 1 324 ? -18.938 17.273 34.488 1.00 56.94 324 THR A N 1
ATOM 2416 C CA . THR A 1 324 ? -19.758 18.270 33.788 1.00 56.94 324 THR A CA 1
ATOM 2417 C C . THR A 1 324 ? -20.240 19.358 34.750 1.00 56.94 324 THR A C 1
ATOM 2419 O O . THR A 1 324 ? -21.410 19.472 35.115 1.00 56.94 324 THR A O 1
ATOM 2422 N N . ARG A 1 325 ? -19.337 20.268 35.130 1.00 50.88 325 ARG A N 1
ATOM 2423 C CA . ARG A 1 325 ? -19.742 21.597 35.581 1.00 50.88 325 ARG A CA 1
ATOM 2424 C C . ARG A 1 325 ? -20.510 22.210 34.421 1.00 50.88 325 ARG A C 1
ATOM 2426 O O . ARG A 1 325 ? -19.903 22.582 33.418 1.00 50.88 325 ARG A O 1
ATOM 2433 N N . ARG A 1 326 ? -21.843 22.305 34.546 1.00 51.22 326 ARG A N 1
ATOM 2434 C CA . ARG A 1 326 ? -22.664 23.118 33.637 1.00 51.22 326 ARG A CA 1
ATOM 2435 C C . ARG A 1 326 ? -21.908 24.431 33.450 1.00 51.22 326 ARG A C 1
ATOM 2437 O O . ARG A 1 326 ? -21.632 25.067 34.472 1.00 51.22 326 ARG A O 1
ATOM 2444 N N . PRO A 1 327 ? -21.518 24.812 32.219 1.00 47.81 327 PRO A N 1
ATOM 2445 C CA . PRO A 1 327 ? -20.779 26.045 32.025 1.00 47.81 327 PRO A CA 1
ATOM 2446 C C . PRO A 1 327 ? -21.593 27.140 32.701 1.00 47.81 327 PRO A C 1
ATOM 2448 O O . PRO A 1 327 ? -22.783 27.305 32.409 1.00 47.81 327 PRO A O 1
ATOM 2451 N N . THR A 1 328 ? -21.000 27.807 33.692 1.00 44.81 328 THR A N 1
ATOM 2452 C CA . THR A 1 328 ? -21.659 28.924 34.354 1.00 44.81 328 THR A CA 1
ATOM 2453 C C . THR A 1 328 ? -22.076 29.869 33.237 1.00 44.81 328 THR A C 1
ATOM 2455 O O . THR A 1 328 ? -21.245 30.283 32.430 1.00 44.81 328 THR A O 1
ATOM 2458 N N . ARG A 1 329 ? -23.375 30.189 33.157 1.00 49.50 329 ARG A N 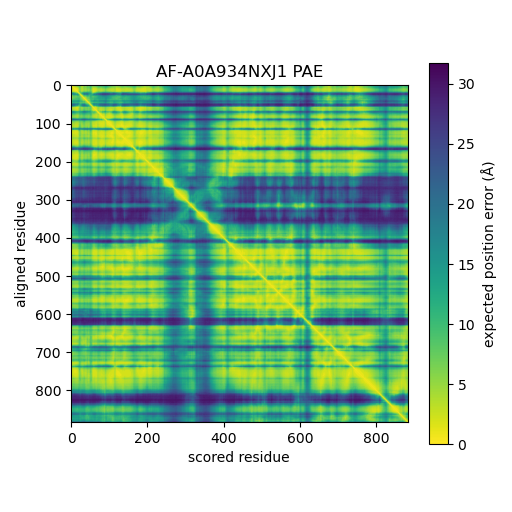1
ATOM 2459 C CA . ARG A 1 329 ? -23.984 31.063 32.129 1.00 49.50 329 ARG A CA 1
ATOM 2460 C C . ARG A 1 329 ? -23.298 32.439 31.983 1.00 49.50 329 ARG A C 1
ATOM 2462 O O . ARG A 1 329 ? -23.709 33.226 31.145 1.00 49.50 329 ARG A O 1
ATOM 2469 N N . ILE A 1 330 ? -22.282 32.724 32.794 1.00 50.16 330 ILE A N 1
ATOM 2470 C CA . ILE A 1 330 ? -21.595 33.994 33.001 1.00 50.16 330 ILE A CA 1
ATOM 2471 C C . ILE A 1 330 ? -20.324 34.121 32.133 1.00 50.16 330 ILE A C 1
ATOM 2473 O O . ILE A 1 330 ? -19.954 35.237 31.780 1.00 50.16 330 ILE A O 1
ATOM 2477 N N . THR A 1 331 ? -19.675 33.028 31.704 1.00 48.53 331 THR A N 1
ATOM 2478 C CA . THR A 1 331 ? -18.434 33.126 30.896 1.00 48.53 331 THR A CA 1
ATOM 2479 C C . THR A 1 331 ? -18.690 33.524 29.439 1.00 48.53 331 THR A C 1
ATOM 2481 O O . THR A 1 331 ? -17.898 34.255 28.849 1.00 48.53 331 THR A O 1
ATOM 2484 N N . LEU A 1 332 ? -19.825 33.112 28.867 1.00 43.66 332 LEU A N 1
ATOM 2485 C CA . LEU A 1 332 ? -20.192 33.412 27.479 1.00 43.66 332 LEU A CA 1
ATOM 2486 C C . LEU A 1 332 ? -20.556 34.894 27.247 1.00 43.66 332 LEU A C 1
ATOM 2488 O O . LEU A 1 332 ? -19.983 35.486 26.333 1.00 43.66 332 LEU A O 1
ATOM 2492 N N . PRO A 1 333 ? -21.429 35.523 28.070 1.00 48.03 333 PRO A N 1
ATOM 2493 C CA . PRO A 1 333 ? -21.775 36.934 27.930 1.00 48.03 333 PRO A CA 1
ATOM 2494 C C . PRO A 1 333 ? -20.586 37.845 28.202 1.00 48.03 333 PRO A C 1
ATOM 2496 O O . PRO A 1 333 ? -20.470 38.867 27.543 1.00 48.03 333 PRO A O 1
ATOM 2499 N N . ALA A 1 334 ? -19.691 37.479 29.128 1.00 49.66 334 ALA A N 1
ATOM 2500 C CA . ALA A 1 334 ? -18.531 38.291 29.487 1.00 49.66 334 ALA A CA 1
ATOM 2501 C C . ALA A 1 334 ? -17.515 38.396 28.339 1.00 49.66 334 ALA A C 1
ATOM 2503 O O . ALA A 1 334 ? -17.065 39.494 28.026 1.00 49.66 334 ALA A O 1
ATOM 2504 N N . VAL A 1 335 ? -17.205 37.292 27.648 1.00 50.16 335 VAL A N 1
ATOM 2505 C CA . VAL A 1 335 ? -16.289 37.313 26.491 1.00 50.16 335 VAL A CA 1
ATOM 2506 C C . VAL A 1 335 ? -16.912 38.059 25.308 1.00 50.16 335 VAL A C 1
ATOM 2508 O O . VAL A 1 335 ? -16.237 38.866 24.668 1.00 50.16 335 VAL A O 1
ATOM 2511 N N . THR A 1 336 ? -18.212 37.869 25.046 1.00 50.56 336 THR A N 1
ATOM 2512 C CA . THR A 1 336 ? -18.912 38.648 24.013 1.00 50.56 336 THR A CA 1
ATOM 2513 C C . THR A 1 336 ? -19.061 40.118 24.396 1.00 50.56 336 THR A C 1
ATOM 2515 O O . THR A 1 336 ? -18.911 40.972 23.533 1.00 50.56 336 THR A O 1
ATOM 2518 N N . ALA A 1 337 ? -19.300 40.445 25.667 1.00 50.09 337 ALA A N 1
ATOM 2519 C CA . ALA A 1 337 ? -19.441 41.816 26.152 1.00 50.09 337 ALA A CA 1
ATOM 2520 C C . ALA A 1 337 ? -18.105 42.554 26.113 1.00 50.09 337 ALA A C 1
ATOM 2522 O O . ALA A 1 337 ? -18.078 43.670 25.621 1.00 50.09 337 ALA A O 1
ATOM 2523 N N . VAL A 1 338 ? -16.994 41.933 26.522 1.00 53.56 338 VAL A N 1
ATOM 2524 C CA . VAL A 1 338 ? -15.650 42.524 26.403 1.00 53.56 338 VAL A CA 1
ATOM 2525 C C . VAL A 1 338 ? -15.278 42.737 24.934 1.00 53.56 338 VAL A C 1
ATOM 2527 O O . VAL A 1 338 ? -14.791 43.808 24.583 1.00 53.56 338 VAL A O 1
ATOM 2530 N N . GLY A 1 339 ? -15.577 41.775 24.052 1.00 50.66 339 GLY A N 1
ATOM 2531 C CA . GLY A 1 339 ? -15.384 41.939 22.607 1.00 50.66 339 GLY A CA 1
ATOM 2532 C C . GLY A 1 339 ? -16.241 43.063 22.016 1.00 50.66 339 GLY A C 1
ATOM 2533 O O . GLY A 1 339 ? -15.738 43.890 21.263 1.00 50.66 339 GLY A O 1
ATOM 2534 N N . THR A 1 340 ? -17.514 43.154 22.405 1.00 53.00 340 THR A N 1
ATOM 2535 C CA . THR A 1 340 ? -18.447 44.190 21.924 1.00 53.00 340 THR A CA 1
ATOM 2536 C C . THR A 1 340 ? -18.107 45.568 22.497 1.00 53.00 340 THR A C 1
ATOM 2538 O O . THR A 1 340 ? -18.203 46.560 21.784 1.00 53.00 340 THR A O 1
ATOM 2541 N N . LEU A 1 341 ? -17.642 45.639 23.748 1.00 53.06 341 LEU A N 1
ATOM 2542 C CA . LEU A 1 341 ? -17.171 46.863 24.395 1.00 53.06 341 LEU A CA 1
ATOM 2543 C C . LEU A 1 341 ? -15.863 47.343 23.754 1.00 53.06 341 LEU A C 1
ATOM 2545 O O . LEU A 1 341 ? -15.731 48.529 23.492 1.00 53.06 341 LEU A O 1
ATOM 2549 N N . ALA A 1 342 ? -14.932 46.445 23.418 1.00 52.41 342 ALA A N 1
ATOM 2550 C CA . ALA A 1 342 ? -13.714 46.789 22.681 1.00 52.41 342 ALA A CA 1
ATOM 2551 C C . ALA A 1 342 ? -14.015 47.270 21.248 1.00 52.41 342 ALA A C 1
ATOM 2553 O O . ALA A 1 342 ? -13.397 48.226 20.784 1.00 52.41 342 ALA A O 1
ATOM 2554 N N . ILE A 1 343 ? -15.000 46.663 20.569 1.00 52.41 343 ILE A N 1
ATOM 2555 C CA . ILE A 1 343 ? -15.507 47.124 19.263 1.00 52.41 343 ILE A CA 1
ATOM 2556 C C . ILE A 1 343 ? -16.172 48.497 19.396 1.00 52.41 343 ILE A C 1
ATOM 2558 O O . ILE A 1 343 ? -15.894 49.381 18.595 1.00 52.41 343 ILE A O 1
ATOM 2562 N N . GLY A 1 344 ? -17.016 48.694 20.411 1.00 52.59 344 GLY A N 1
ATOM 2563 C CA . GLY A 1 344 ? -17.694 49.961 20.680 1.00 52.59 344 GLY A CA 1
ATOM 2564 C C . GLY A 1 344 ? -16.716 51.079 21.031 1.00 52.59 344 GLY A C 1
ATOM 2565 O O . GLY A 1 344 ? -16.814 52.165 20.474 1.00 52.59 344 GLY A O 1
ATOM 2566 N N . VAL A 1 345 ? -15.720 50.800 21.876 1.00 57.28 345 VAL A N 1
ATOM 2567 C CA . VAL A 1 345 ? -14.639 51.737 22.207 1.00 57.28 345 VAL A CA 1
ATOM 2568 C C . VAL A 1 345 ? -13.800 52.028 20.965 1.00 57.28 345 VAL A C 1
ATOM 2570 O O . VAL A 1 345 ? -13.579 53.191 20.672 1.00 57.28 345 VAL A O 1
ATOM 2573 N N . GLY A 1 346 ? -13.416 51.034 20.159 1.00 52.09 346 GLY A N 1
ATOM 2574 C CA . GLY A 1 346 ? -12.715 51.274 18.892 1.00 52.09 346 GLY A CA 1
ATOM 2575 C C . GLY A 1 346 ? -13.523 52.130 17.905 1.00 52.09 346 GLY A C 1
ATOM 2576 O O . GLY A 1 346 ? -13.000 53.093 17.351 1.00 52.09 346 GLY A O 1
ATOM 2577 N N . LEU A 1 347 ? -14.813 51.835 17.729 1.00 51.03 347 LEU A N 1
ATOM 2578 C CA . LEU A 1 347 ? -15.712 52.554 16.819 1.00 51.03 347 LEU A CA 1
ATOM 2579 C C . LEU A 1 347 ? -16.109 53.953 17.309 1.00 51.03 347 LEU A C 1
ATOM 2581 O O . LEU A 1 347 ? -16.448 54.781 16.475 1.00 51.03 347 LEU A O 1
ATOM 2585 N N . LEU A 1 348 ? -16.070 54.232 18.616 1.00 52.50 348 LEU A N 1
ATOM 2586 C CA . LEU A 1 348 ? -16.349 55.559 19.189 1.00 52.50 348 LEU A CA 1
ATOM 2587 C C . LEU A 1 348 ? -15.081 56.411 19.352 1.00 52.50 348 LEU A C 1
ATOM 2589 O O . LEU A 1 348 ? -15.138 57.631 19.219 1.00 52.50 348 LEU A O 1
ATOM 2593 N N . TRP A 1 349 ? -13.928 55.785 19.599 1.00 55.81 349 TRP A N 1
ATOM 2594 C CA . TRP A 1 349 ? -12.653 56.479 19.811 1.00 55.81 349 TRP A CA 1
ATOM 2595 C C . TRP A 1 349 ? -12.012 56.935 18.492 1.00 55.81 349 TRP A C 1
ATOM 2597 O O . TRP A 1 349 ? -11.389 57.994 18.447 1.00 55.81 349 TRP A O 1
ATOM 2607 N N . ILE A 1 350 ? -12.216 56.185 17.400 1.00 52.00 350 ILE A N 1
ATOM 2608 C CA . ILE A 1 350 ? -11.696 56.533 16.068 1.00 52.00 350 ILE A CA 1
ATOM 2609 C C . ILE A 1 350 ? -12.356 57.816 15.514 1.00 52.00 350 ILE A C 1
ATOM 2611 O O . ILE A 1 350 ? -11.618 58.744 15.194 1.00 52.00 350 ILE A O 1
ATOM 2615 N N . PRO A 1 351 ? -13.695 57.976 15.457 1.00 47.53 351 PRO A N 1
ATOM 2616 C CA . PRO A 1 351 ? -14.323 59.191 14.925 1.00 47.53 351 PRO A CA 1
ATOM 2617 C C . PRO A 1 351 ? -14.053 60.441 15.769 1.00 47.53 351 PRO A C 1
ATOM 2619 O O . PRO A 1 351 ? -13.848 61.512 15.207 1.00 47.53 351 PRO A O 1
ATOM 2622 N N . ALA A 1 352 ? -13.992 60.305 17.100 1.00 52.09 352 ALA A N 1
ATOM 2623 C CA . ALA A 1 352 ? -13.794 61.425 18.025 1.00 52.09 352 ALA A CA 1
ATOM 2624 C C . ALA A 1 352 ? -12.378 62.036 17.977 1.00 52.09 352 ALA A C 1
ATOM 2626 O O . ALA A 1 352 ? -12.194 63.186 18.359 1.00 52.09 352 ALA A O 1
ATOM 2627 N N . ARG A 1 353 ? -11.372 61.287 17.501 1.00 54.25 353 ARG A N 1
ATOM 2628 C CA . ARG A 1 353 ? -10.019 61.800 17.197 1.00 54.25 353 ARG A CA 1
ATOM 2629 C C . ARG A 1 353 ? -9.806 62.056 15.703 1.00 54.25 353 ARG A C 1
ATOM 2631 O O . ARG A 1 353 ? -8.863 62.751 15.334 1.00 54.25 353 ARG A O 1
ATOM 2638 N N . CYS A 1 354 ? -10.664 61.501 14.847 1.00 46.62 354 CYS A N 1
ATOM 2639 C CA . CYS A 1 354 ? -10.635 61.726 13.407 1.00 46.62 354 CYS A CA 1
ATOM 2640 C C . CYS A 1 354 ? -11.413 62.970 12.966 1.00 46.62 354 CYS A C 1
ATOM 2642 O O . CYS A 1 354 ? -11.123 63.445 11.880 1.00 46.62 354 CYS A O 1
ATOM 2644 N N . SER A 1 355 ? -12.336 63.544 13.743 1.00 48.44 355 SER A N 1
ATOM 2645 C CA . SER A 1 355 ? -13.044 64.773 13.336 1.00 48.44 355 SER A CA 1
ATOM 2646 C C . SER A 1 355 ? -12.089 65.940 13.048 1.00 48.44 355 SER A C 1
ATOM 2648 O O . SER A 1 355 ? -12.260 66.629 12.044 1.00 48.44 355 SER A O 1
ATOM 2650 N N . ASP A 1 356 ? -11.019 66.076 13.837 1.00 50.31 356 ASP A N 1
ATOM 2651 C CA . ASP A 1 356 ? -9.997 67.121 13.654 1.00 50.31 356 ASP A CA 1
ATOM 2652 C C . ASP A 1 356 ? -8.970 66.777 12.556 1.00 50.31 356 ASP A C 1
ATOM 2654 O O . ASP A 1 356 ? -8.317 67.657 12.000 1.00 50.31 356 ASP A O 1
ATOM 2658 N N . LEU A 1 357 ? -8.848 65.493 12.198 1.00 48.47 357 LEU A N 1
ATOM 2659 C CA . LEU A 1 357 ? -7.885 64.966 11.219 1.00 48.47 357 LEU A CA 1
ATOM 2660 C C . LEU A 1 357 ? -8.494 64.802 9.815 1.00 48.47 357 LEU A C 1
ATOM 2662 O O . LEU A 1 357 ? -7.807 64.970 8.811 1.00 48.47 357 LEU A O 1
ATOM 2666 N N . VAL A 1 358 ? -9.793 64.511 9.728 1.00 48.03 358 VAL A N 1
ATOM 2667 C CA . VAL A 1 358 ? -10.557 64.314 8.485 1.00 48.03 358 VAL A CA 1
ATOM 2668 C C . VAL A 1 358 ? -10.888 65.652 7.821 1.00 48.03 358 VAL A C 1
ATOM 2670 O O . VAL A 1 358 ? -10.934 65.711 6.595 1.00 48.03 358 VAL A O 1
ATOM 2673 N N . ALA A 1 359 ? -11.029 66.734 8.598 1.00 51.56 359 ALA A N 1
ATOM 2674 C CA . ALA A 1 359 ? -11.242 68.082 8.068 1.00 51.56 359 ALA A CA 1
ATOM 2675 C C . ALA A 1 359 ? -10.012 68.649 7.323 1.00 51.56 359 ALA A C 1
ATOM 2677 O O . ALA A 1 359 ? -10.177 69.426 6.388 1.00 51.56 359 ALA A O 1
ATOM 2678 N N . THR A 1 360 ? -8.786 68.240 7.685 1.00 54.41 360 THR A N 1
ATOM 2679 C CA . THR A 1 360 ? -7.532 68.680 7.028 1.00 54.41 360 THR A CA 1
ATOM 2680 C C . THR A 1 360 ? -6.867 67.616 6.148 1.00 54.41 360 THR A C 1
ATOM 2682 O O . THR A 1 360 ? -6.087 67.970 5.269 1.00 54.41 360 THR A O 1
ATOM 2685 N N . HIS A 1 361 ? -7.161 66.323 6.332 1.00 58.78 361 HIS A N 1
ATOM 2686 C CA . HIS A 1 361 ? -6.483 65.225 5.629 1.00 58.78 361 HIS A CA 1
ATOM 2687 C C . HIS A 1 361 ? -7.473 64.166 5.116 1.00 58.78 361 HIS A C 1
ATOM 2689 O O . HIS A 1 361 ? -7.354 62.982 5.422 1.00 58.78 361 HIS A O 1
ATOM 2695 N N . PHE A 1 362 ? -8.435 64.562 4.278 1.00 53.16 362 PHE A N 1
ATOM 2696 C CA . PHE A 1 362 ? -9.364 63.648 3.586 1.00 53.16 362 PHE A CA 1
ATOM 2697 C C . PHE A 1 362 ? -8.644 62.471 2.878 1.00 53.16 362 PHE A C 1
ATOM 2699 O O . PHE A 1 362 ? -9.138 61.343 2.841 1.00 53.16 362 PHE A O 1
ATOM 2706 N N . TRP A 1 363 ? -7.410 62.699 2.416 1.00 54.28 363 TRP A N 1
ATOM 2707 C CA . TRP A 1 363 ? -6.527 61.703 1.796 1.00 54.28 363 TRP A CA 1
ATOM 2708 C C . TRP A 1 363 ? -6.047 60.585 2.741 1.00 54.28 363 TRP A C 1
ATOM 2710 O O . TRP A 1 363 ? -5.725 59.491 2.282 1.00 54.28 363 TRP A O 1
ATOM 2720 N N . ALA A 1 364 ? -6.043 60.819 4.057 1.00 52.53 364 ALA A N 1
ATOM 2721 C CA . ALA A 1 364 ? -5.613 59.862 5.079 1.00 52.53 364 ALA A CA 1
ATOM 2722 C C . ALA A 1 364 ? -6.656 58.775 5.393 1.00 52.53 364 ALA A C 1
ATOM 2724 O O . ALA A 1 364 ? -6.285 57.708 5.877 1.00 52.53 364 ALA A O 1
ATOM 2725 N N . ALA A 1 365 ? -7.945 59.007 5.114 1.00 55.72 365 ALA A N 1
ATOM 2726 C CA . ALA A 1 365 ? -9.021 58.051 5.404 1.00 55.72 365 ALA A CA 1
ATOM 2727 C C . ALA A 1 365 ? -9.055 56.868 4.415 1.00 55.72 365 ALA A C 1
ATOM 2729 O O . ALA A 1 365 ? -9.434 55.749 4.765 1.00 55.72 365 ALA A O 1
ATOM 2730 N N . LEU A 1 366 ? -8.608 57.103 3.183 1.00 57.47 366 LEU A N 1
ATOM 2731 C CA . LEU A 1 366 ? -8.630 56.151 2.075 1.00 57.47 366 LEU A CA 1
ATOM 2732 C C . LEU A 1 366 ? -7.762 54.885 2.330 1.00 57.47 366 LEU A C 1
ATOM 2734 O O . LEU A 1 366 ? -8.274 53.775 2.155 1.00 57.47 366 LEU A O 1
ATOM 2738 N N . PRO A 1 367 ? -6.510 54.981 2.831 1.00 57.25 367 PRO A N 1
ATOM 2739 C CA . PRO A 1 367 ? -5.716 53.813 3.237 1.00 57.25 367 PRO A CA 1
ATOM 2740 C C . PRO A 1 367 ? -6.304 53.016 4.415 1.00 57.25 367 PRO A C 1
ATOM 2742 O O . PRO A 1 367 ? -6.157 51.794 4.462 1.00 57.25 367 PRO A O 1
ATOM 2745 N N . VAL A 1 368 ? -6.986 53.681 5.355 1.00 58.50 368 VAL A N 1
ATOM 2746 C CA . VAL A 1 368 ? -7.646 53.028 6.505 1.00 58.50 368 VAL A CA 1
ATOM 2747 C C . VAL A 1 368 ? -8.832 52.197 6.030 1.00 58.50 368 VAL A C 1
ATOM 2749 O O . VAL A 1 368 ? -8.968 51.034 6.402 1.00 58.50 368 VAL A O 1
ATOM 2752 N N . VAL A 1 369 ? -9.659 52.765 5.151 1.00 61.09 369 VAL A N 1
ATOM 2753 C CA . VAL A 1 369 ? -10.773 52.051 4.516 1.00 61.09 369 VAL A CA 1
ATOM 2754 C C . VAL A 1 369 ? -10.249 50.860 3.711 1.00 61.09 369 VAL A C 1
ATOM 2756 O O . VAL A 1 369 ? -10.760 49.751 3.865 1.00 61.09 369 VAL A O 1
ATOM 2759 N N . PHE A 1 370 ? -9.180 51.043 2.928 1.00 59.41 370 PHE A N 1
ATOM 2760 C CA . PHE A 1 370 ? -8.525 49.958 2.192 1.00 59.41 370 PHE A CA 1
ATOM 2761 C C . PHE A 1 370 ? -8.075 48.814 3.110 1.00 59.41 370 PHE A C 1
ATOM 2763 O O . PHE A 1 370 ? -8.415 47.655 2.869 1.00 59.41 370 PHE A O 1
ATOM 2770 N N . LEU A 1 371 ? -7.357 49.119 4.190 1.00 58.69 371 LEU A N 1
ATOM 2771 C CA . LEU A 1 371 ? -6.862 48.095 5.103 1.00 58.69 371 LEU A CA 1
ATOM 2772 C C . LEU A 1 371 ? -8.003 47.428 5.905 1.00 58.69 371 LEU A C 1
ATOM 2774 O O . LEU A 1 371 ? -7.958 46.217 6.118 1.00 58.69 371 LEU A O 1
ATOM 2778 N N . ALA A 1 372 ? -9.070 48.154 6.262 1.00 59.53 372 ALA A N 1
ATOM 2779 C CA . ALA A 1 372 ? -10.277 47.579 6.872 1.00 59.53 372 ALA A CA 1
ATOM 2780 C C . ALA A 1 372 ? -10.967 46.571 5.947 1.00 59.53 372 ALA A C 1
ATOM 2782 O O . ALA A 1 372 ? -11.385 45.494 6.376 1.00 59.53 372 ALA A O 1
ATOM 2783 N N . LEU A 1 373 ? -11.031 46.895 4.658 1.00 60.38 373 LEU A N 1
ATOM 2784 C CA . LEU A 1 373 ? -11.587 46.018 3.641 1.00 60.38 373 LEU A CA 1
ATOM 2785 C C . LEU A 1 373 ? -10.710 44.775 3.415 1.00 60.38 373 LEU A C 1
ATOM 2787 O O . LEU A 1 373 ? -11.243 43.671 3.302 1.00 60.38 373 LEU A O 1
ATOM 2791 N N . VAL A 1 374 ? -9.380 44.916 3.433 1.00 61.06 374 VAL A N 1
ATOM 2792 C CA . VAL A 1 374 ? -8.442 43.777 3.397 1.00 61.06 374 VAL A CA 1
ATOM 2793 C C . VAL A 1 374 ? -8.656 42.852 4.600 1.00 61.06 374 VAL A C 1
ATOM 2795 O O . VAL A 1 374 ? -8.763 41.638 4.426 1.00 61.06 374 VAL A O 1
ATOM 2798 N N . VAL A 1 375 ? -8.787 43.400 5.812 1.00 61.84 375 VAL A N 1
ATOM 2799 C CA . VAL A 1 375 ? -9.063 42.618 7.031 1.00 61.84 375 VAL A CA 1
ATOM 2800 C C . VAL A 1 375 ? -10.410 41.892 6.941 1.00 61.84 375 VAL A C 1
ATOM 2802 O O . VAL A 1 375 ? -10.486 40.708 7.271 1.00 61.84 375 VAL A O 1
ATOM 2805 N N . ALA A 1 376 ? -11.461 42.550 6.441 1.00 60.28 376 ALA A N 1
ATOM 2806 C CA . ALA A 1 376 ? -12.769 41.925 6.239 1.00 60.28 376 ALA A CA 1
ATOM 2807 C C . ALA A 1 376 ? -12.706 40.758 5.237 1.00 60.28 376 ALA A C 1
ATOM 2809 O O . ALA A 1 376 ? -13.282 39.696 5.480 1.00 60.28 376 ALA A O 1
ATOM 2810 N N . ILE A 1 377 ? -11.955 40.916 4.143 1.00 61.47 377 ILE A N 1
ATOM 2811 C CA . ILE A 1 377 ? -11.714 39.855 3.157 1.00 61.47 377 ILE A CA 1
ATOM 2812 C C . ILE A 1 377 ? -10.995 38.669 3.817 1.00 61.47 377 ILE A C 1
ATOM 2814 O O . ILE A 1 377 ? -11.473 37.537 3.723 1.00 61.47 377 ILE A O 1
ATOM 2818 N N . VAL A 1 378 ? -9.903 38.914 4.551 1.00 62.75 378 VAL A N 1
ATOM 2819 C CA . VAL A 1 378 ? -9.167 37.868 5.288 1.00 62.75 378 VAL A CA 1
ATOM 2820 C C . VAL A 1 378 ? -10.071 37.149 6.294 1.00 62.75 378 VAL A C 1
ATOM 2822 O O . VAL A 1 378 ? -10.061 35.919 6.352 1.00 62.75 378 VAL A O 1
ATOM 2825 N N . ALA A 1 379 ? -10.914 37.869 7.035 1.00 60.91 379 ALA A N 1
ATOM 2826 C CA . ALA A 1 379 ? -11.858 37.269 7.975 1.00 60.91 379 ALA A CA 1
ATOM 2827 C C . ALA A 1 379 ? -12.891 36.364 7.278 1.00 60.91 379 ALA A C 1
ATOM 2829 O O . ALA A 1 379 ? -13.143 35.248 7.738 1.00 60.91 379 ALA A O 1
ATOM 2830 N N . ILE A 1 380 ? -13.443 36.794 6.137 1.00 62.06 380 ILE A N 1
ATOM 2831 C CA . ILE A 1 380 ? -14.344 35.972 5.311 1.00 62.06 380 ILE A CA 1
ATOM 2832 C C . ILE A 1 380 ? -13.627 34.705 4.819 1.00 62.06 380 ILE A C 1
ATOM 2834 O O . ILE A 1 380 ? -14.220 33.621 4.828 1.00 62.06 380 ILE A O 1
ATOM 2838 N N . HIS A 1 381 ? -12.352 34.810 4.426 1.00 60.66 381 HIS A N 1
ATOM 2839 C CA . HIS A 1 381 ? -11.543 33.659 4.019 1.00 60.66 381 HIS A CA 1
ATOM 2840 C C . HIS A 1 381 ? -11.359 32.654 5.154 1.00 60.66 381 HIS A C 1
ATOM 2842 O O . HIS A 1 381 ? -11.607 31.464 4.958 1.00 60.66 381 HIS A O 1
ATOM 2848 N N . VAL A 1 382 ? -10.980 33.125 6.344 1.00 62.00 382 VAL A N 1
ATOM 2849 C CA . VAL A 1 382 ? -10.819 32.274 7.529 1.00 62.00 382 VAL A CA 1
ATOM 2850 C C . VAL A 1 382 ? -12.144 31.591 7.876 1.00 62.00 382 VAL A C 1
ATOM 2852 O O . VAL A 1 382 ? -12.175 30.373 8.032 1.00 62.00 382 VAL A O 1
ATOM 2855 N N . LEU A 1 383 ? -13.257 32.330 7.895 1.00 62.38 383 LEU A N 1
ATOM 2856 C CA . LEU A 1 383 ? -14.594 31.789 8.164 1.00 62.38 383 LEU A CA 1
ATOM 2857 C C . LEU A 1 383 ? -15.008 30.693 7.172 1.00 62.38 383 LEU A C 1
ATOM 2859 O O . LEU A 1 383 ? -15.558 29.669 7.574 1.00 62.38 383 LEU A O 1
ATOM 2863 N N . ARG A 1 384 ? -14.731 30.878 5.878 1.00 65.00 384 ARG A N 1
ATOM 2864 C CA . ARG A 1 384 ? -15.023 29.878 4.839 1.00 65.00 384 ARG A CA 1
ATOM 2865 C C . ARG A 1 384 ? -14.126 28.649 4.940 1.00 65.00 384 ARG A C 1
ATOM 2867 O O . ARG A 1 384 ? -14.635 27.543 4.790 1.00 65.00 384 ARG A O 1
ATOM 2874 N N . ILE A 1 385 ? -12.830 28.820 5.211 1.00 65.25 385 ILE A N 1
ATOM 2875 C CA . ILE A 1 385 ? -11.912 27.695 5.451 1.00 65.25 385 ILE A CA 1
ATOM 2876 C C . ILE A 1 385 ? -12.405 26.887 6.647 1.00 65.25 385 ILE A C 1
ATOM 2878 O O . ILE A 1 385 ? -12.538 25.670 6.548 1.00 65.25 385 ILE A O 1
ATOM 2882 N N . VAL A 1 386 ? -12.758 27.560 7.742 1.00 65.31 386 VAL A N 1
ATOM 2883 C CA . VAL A 1 386 ? -13.315 26.896 8.917 1.00 65.31 386 VAL A CA 1
ATOM 2884 C C . VAL A 1 386 ? -14.627 26.188 8.585 1.00 65.31 386 VAL A C 1
ATOM 2886 O O . VAL A 1 386 ? -14.791 25.052 9.005 1.00 65.31 386 VAL A O 1
ATOM 2889 N N . PHE A 1 387 ? -15.528 26.797 7.807 1.00 68.44 387 PHE A N 1
ATOM 2890 C CA . PHE A 1 387 ? -16.774 26.150 7.380 1.00 68.44 387 PHE A CA 1
ATOM 2891 C C . PHE A 1 387 ? -16.522 24.881 6.550 1.00 68.44 387 PHE A C 1
ATOM 2893 O O . PHE A 1 387 ? -17.163 23.854 6.764 1.00 68.44 387 PHE A O 1
ATOM 2900 N N . ILE A 1 388 ? -15.569 24.929 5.614 1.00 67.88 388 ILE A N 1
ATOM 2901 C CA . ILE A 1 388 ? -15.172 23.772 4.800 1.00 67.88 388 ILE A CA 1
ATOM 2902 C C . ILE A 1 388 ? -14.605 22.669 5.696 1.00 67.88 388 ILE A C 1
ATOM 2904 O O . ILE A 1 388 ? -15.032 21.521 5.595 1.00 67.88 388 ILE A O 1
ATOM 2908 N N . VAL A 1 389 ? -13.693 23.017 6.609 1.00 68.75 389 VAL A N 1
ATOM 2909 C CA . VAL A 1 389 ? -13.095 22.072 7.563 1.00 68.75 389 VAL A CA 1
ATOM 2910 C C . VAL A 1 389 ? -14.156 21.497 8.506 1.00 68.75 389 VAL A C 1
ATOM 2912 O O . VAL A 1 389 ? -14.179 20.291 8.735 1.00 68.75 389 VAL A O 1
ATOM 2915 N N . SER A 1 390 ? -15.089 22.316 9.002 1.00 67.56 390 SER A N 1
ATOM 2916 C CA . SER A 1 390 ? -16.163 21.872 9.899 1.00 67.56 390 SER A CA 1
ATOM 2917 C C . SER A 1 390 ? -17.188 20.974 9.215 1.00 67.56 390 SER A C 1
ATOM 2919 O O . SER A 1 390 ? -17.896 20.235 9.894 1.00 67.56 390 SER A O 1
ATOM 2921 N N . ASN A 1 391 ? -17.267 21.025 7.884 1.00 69.50 391 ASN A N 1
ATOM 2922 C CA . ASN A 1 391 ? -18.169 20.210 7.079 1.00 69.50 391 ASN A CA 1
ATOM 2923 C C . ASN A 1 391 ? -17.433 19.094 6.314 1.00 69.50 391 ASN A C 1
ATOM 2925 O O . ASN A 1 391 ? -18.056 18.422 5.492 1.00 69.50 391 ASN A O 1
ATOM 2929 N N . ALA A 1 392 ? -16.145 18.852 6.585 1.00 73.31 392 ALA A N 1
ATOM 2930 C CA . ALA A 1 392 ? -15.327 17.879 5.855 1.00 73.31 392 ALA A CA 1
ATOM 2931 C C . ALA A 1 392 ? -15.891 16.446 5.904 1.00 73.31 392 ALA A C 1
ATOM 2933 O O . ALA A 1 392 ? -15.795 15.710 4.922 1.00 73.31 392 ALA A O 1
ATOM 2934 N N . GLN A 1 393 ? -16.565 16.082 6.998 1.00 76.88 393 GLN A N 1
ATOM 2935 C CA . GLN A 1 393 ? -17.235 14.787 7.149 1.00 76.88 393 GLN A CA 1
ATOM 2936 C C . GLN A 1 393 ? -18.318 14.553 6.080 1.00 76.88 393 GLN A C 1
ATOM 2938 O O . GLN A 1 393 ? -18.493 13.430 5.622 1.00 76.88 393 GLN A O 1
ATOM 2943 N N . SER A 1 394 ? -18.999 15.610 5.613 1.00 73.44 394 SER A N 1
ATOM 2944 C CA . SER A 1 394 ? -20.027 15.509 4.558 1.00 73.44 394 SER A CA 1
ATOM 2945 C C . SER A 1 394 ? -19.469 15.151 3.176 1.00 73.44 394 SER A C 1
ATOM 2947 O O . SER A 1 394 ? -20.225 14.764 2.286 1.00 73.44 394 SER A O 1
ATOM 2949 N N . GLY A 1 395 ? -18.156 15.304 2.993 1.00 70.69 395 GLY A N 1
ATOM 2950 C CA . GLY A 1 395 ? -17.410 14.829 1.834 1.00 70.69 395 GLY A CA 1
ATOM 2951 C C . GLY A 1 395 ? -16.489 13.664 2.181 1.00 70.69 395 GLY A C 1
ATOM 2952 O O . GLY A 1 395 ? -15.490 13.497 1.491 1.00 70.69 395 GLY A O 1
ATOM 2953 N N . ALA A 1 396 ? -16.760 12.932 3.271 1.00 81.56 396 ALA A N 1
ATOM 2954 C CA . ALA A 1 396 ? -15.947 11.810 3.748 1.00 81.56 396 ALA A CA 1
ATOM 2955 C C . ALA A 1 396 ? -14.438 12.132 3.819 1.00 81.56 396 ALA A C 1
ATOM 2957 O O . ALA A 1 396 ? -13.596 11.289 3.523 1.00 81.56 396 ALA A O 1
ATOM 2958 N N . PHE A 1 397 ? -14.101 13.376 4.187 1.00 84.50 397 PHE A N 1
ATOM 2959 C CA . PHE A 1 397 ? -12.729 13.870 4.356 1.00 84.50 397 PHE A CA 1
ATOM 2960 C C . PHE A 1 397 ? -11.832 13.814 3.100 1.00 84.50 397 PHE A C 1
ATOM 2962 O O . PHE A 1 397 ? -10.607 13.886 3.219 1.00 84.50 397 PHE A O 1
ATOM 2969 N N . GLY A 1 398 ? -12.419 13.751 1.898 1.00 84.06 398 GLY A N 1
ATOM 2970 C CA . GLY A 1 398 ? -11.677 13.675 0.637 1.00 84.06 398 GLY A CA 1
ATOM 2971 C C . GLY A 1 398 ? -12.269 14.501 -0.503 1.00 84.06 398 GLY A C 1
ATOM 2972 O O . GLY A 1 398 ? -13.438 14.886 -0.490 1.00 84.06 398 GLY A O 1
ATOM 2973 N N . LEU A 1 399 ? -11.444 14.777 -1.517 1.00 84.12 399 LEU A N 1
ATOM 2974 C CA . LEU A 1 399 ? -11.855 15.496 -2.728 1.00 84.12 399 LEU A CA 1
ATOM 2975 C C . LEU A 1 399 ? -12.347 14.543 -3.828 1.00 84.12 399 LEU A C 1
ATOM 2977 O O . LEU A 1 399 ? -13.203 14.921 -4.624 1.00 84.12 399 LEU A O 1
ATOM 2981 N N . ILE A 1 400 ? -11.820 13.325 -3.883 1.00 86.62 400 ILE A N 1
ATOM 2982 C CA . ILE A 1 400 ? -12.046 12.329 -4.933 1.00 86.62 400 ILE A CA 1
ATOM 2983 C C . ILE A 1 400 ? -12.753 11.128 -4.314 1.00 86.62 400 ILE A C 1
ATOM 2985 O O . ILE A 1 400 ? -12.223 10.507 -3.393 1.00 86.62 400 ILE A O 1
ATOM 2989 N N . ALA A 1 401 ? -13.927 10.768 -4.826 1.00 83.38 401 ALA A N 1
ATOM 2990 C CA . ALA A 1 401 ? -14.622 9.571 -4.358 1.00 83.38 401 ALA A CA 1
ATOM 2991 C C . ALA A 1 401 ? -13.966 8.289 -4.896 1.00 83.38 401 ALA A C 1
ATOM 2993 O O . ALA A 1 401 ? -13.682 7.361 -4.141 1.00 83.38 401 ALA A O 1
ATOM 2994 N N . GLY A 1 402 ? -13.625 8.281 -6.188 1.00 78.38 402 GLY A N 1
ATOM 2995 C CA . GLY A 1 402 ? -12.921 7.181 -6.855 1.00 78.38 402 GLY A CA 1
ATOM 2996 C C . GLY A 1 402 ? -13.689 6.584 -8.033 1.00 78.38 402 GLY A C 1
ATOM 2997 O O . GLY A 1 402 ? -13.056 6.209 -9.019 1.00 78.38 402 GLY A O 1
ATOM 2998 N N . SER A 1 403 ? -15.025 6.577 -7.970 1.00 81.75 403 SER A N 1
ATOM 2999 C CA . SER A 1 403 ? -15.906 6.130 -9.063 1.00 81.75 403 SER A CA 1
ATOM 3000 C C . SER A 1 403 ? -16.757 7.250 -9.678 1.00 81.75 403 SER A C 1
ATOM 3002 O O . SER A 1 403 ? -17.313 7.076 -10.758 1.00 81.75 403 SER A O 1
ATOM 3004 N N . SER A 1 404 ? -16.811 8.422 -9.032 1.00 71.62 404 SER A N 1
ATOM 3005 C CA . SER A 1 404 ? -17.655 9.541 -9.452 1.00 71.62 404 SER A CA 1
ATOM 3006 C C . SER A 1 404 ? -17.365 10.006 -10.879 1.00 71.62 404 SER A C 1
ATOM 3008 O O . SER A 1 404 ? -16.237 10.407 -11.194 1.00 71.62 404 SER A O 1
ATOM 3010 N N . ASP A 1 405 ? -18.408 10.065 -11.706 1.00 65.31 405 ASP A N 1
ATOM 3011 C CA . ASP A 1 405 ? -18.303 10.586 -13.060 1.00 65.31 405 ASP A CA 1
ATOM 3012 C C . ASP A 1 405 ? -18.622 12.089 -13.123 1.00 65.31 405 ASP A C 1
ATOM 3014 O O . ASP A 1 405 ? -19.761 12.527 -13.292 1.00 65.31 405 ASP A O 1
ATOM 3018 N N . THR A 1 406 ? -17.594 12.920 -12.951 1.00 58.62 406 THR A N 1
ATOM 3019 C CA . THR A 1 406 ? -17.688 14.368 -13.196 1.00 58.62 406 THR A CA 1
ATOM 3020 C C . THR A 1 406 ? -17.315 14.769 -14.622 1.00 58.62 406 THR A C 1
ATOM 3022 O O . THR A 1 406 ? -17.314 15.965 -14.920 1.00 58.62 406 THR A O 1
ATOM 3025 N N . SER A 1 407 ? -17.080 13.814 -15.537 1.00 52.47 407 SER A N 1
ATOM 3026 C CA . SER A 1 407 ? -16.747 14.110 -16.945 1.00 52.47 407 SER A CA 1
ATOM 3027 C C . SER A 1 407 ? -17.858 14.864 -17.701 1.00 52.47 407 SER A C 1
ATOM 3029 O O . SER A 1 407 ? -17.627 15.416 -18.777 1.00 52.47 407 SER A O 1
ATOM 3031 N N . VAL A 1 408 ? -19.050 14.968 -17.102 1.00 46.22 408 VAL A N 1
ATOM 3032 C CA . VAL A 1 408 ? -20.267 15.536 -17.695 1.00 46.22 408 VAL A CA 1
ATOM 3033 C C . VAL A 1 408 ? -20.463 17.040 -17.417 1.00 46.22 408 VAL A C 1
ATOM 3035 O O . VAL A 1 408 ? -21.504 17.590 -17.762 1.00 46.22 408 VAL A O 1
ATOM 3038 N N . VAL A 1 409 ? -19.488 17.791 -16.881 1.00 49.25 409 VAL A N 1
ATOM 3039 C CA . VAL A 1 409 ? -19.579 19.277 -16.902 1.00 49.25 409 VAL A CA 1
ATOM 3040 C C . VAL A 1 409 ? -19.239 19.802 -18.310 1.00 49.25 409 VAL A C 1
ATOM 3042 O O . VAL A 1 409 ? -18.283 20.547 -18.520 1.00 49.25 409 VAL A O 1
ATOM 3045 N N . LYS A 1 410 ? -20.002 19.367 -19.319 1.00 43.28 410 LYS A N 1
ATOM 3046 C CA . LYS A 1 410 ? -19.913 19.849 -20.699 1.00 43.28 410 LYS A CA 1
ATOM 3047 C C . LYS A 1 410 ? -20.705 21.153 -20.831 1.00 43.28 410 LYS A C 1
ATOM 3049 O O . LYS A 1 410 ? -21.925 21.155 -20.734 1.00 43.28 410 LYS A O 1
ATOM 3054 N N . GLY A 1 411 ? -19.988 22.241 -21.120 1.00 47.09 411 GLY A N 1
ATOM 3055 C CA . GLY A 1 411 ? -20.552 23.489 -21.651 1.00 47.09 411 GLY A CA 1
ATOM 3056 C C . GLY A 1 411 ? -20.836 24.584 -20.615 1.00 47.09 411 GLY A C 1
ATOM 3057 O O . GLY A 1 411 ? -21.475 24.355 -19.594 1.00 47.09 411 GLY A O 1
ATOM 3058 N N . GLY A 1 412 ? -20.360 25.804 -20.899 1.00 52.53 412 GLY A N 1
ATOM 3059 C CA . GLY A 1 412 ? -20.678 27.031 -20.151 1.00 52.53 412 GLY A CA 1
ATOM 3060 C C . GLY A 1 412 ? -19.516 27.649 -19.356 1.00 52.53 412 GLY A C 1
ATOM 3061 O O . GLY A 1 412 ? -18.370 27.205 -19.433 1.00 52.53 412 GLY A O 1
ATOM 3062 N N . PHE A 1 413 ? -19.825 28.683 -18.558 1.00 50.25 413 PHE A N 1
ATOM 3063 C CA . PHE A 1 413 ? -18.892 29.461 -17.713 1.00 50.25 413 PHE A CA 1
ATOM 3064 C C . PHE A 1 413 ? -17.994 28.593 -16.804 1.00 50.25 413 PHE A C 1
ATOM 3066 O O . PHE A 1 413 ? -16.884 28.989 -16.455 1.00 50.25 413 PHE A O 1
ATOM 3073 N N . LEU A 1 414 ? -18.436 27.378 -16.460 1.00 57.12 414 LEU A N 1
ATOM 3074 C CA . LEU A 1 414 ? -17.680 26.395 -15.675 1.00 57.12 414 LEU A CA 1
ATOM 3075 C C . LEU A 1 414 ? -16.431 25.857 -16.396 1.00 57.12 414 LEU A C 1
ATOM 3077 O O . LEU A 1 414 ? -15.414 25.662 -15.734 1.00 57.12 414 LEU A O 1
ATOM 3081 N N . GLY A 1 415 ? -16.458 25.705 -17.725 1.00 68.44 415 GLY A N 1
ATOM 3082 C CA . GLY A 1 415 ? -15.304 25.228 -18.502 1.00 68.44 415 GLY A CA 1
ATOM 3083 C C . GLY A 1 415 ? -14.163 26.250 -18.608 1.00 68.44 415 GLY A C 1
ATOM 3084 O O . GLY A 1 415 ? -13.014 25.881 -18.854 1.00 68.44 415 GLY A O 1
ATOM 3085 N N . LEU A 1 416 ? -14.445 27.540 -18.377 1.00 76.88 416 LEU A N 1
ATOM 3086 C CA . LEU A 1 416 ? -13.410 28.574 -18.273 1.00 76.88 416 LEU A CA 1
ATOM 3087 C C . LEU A 1 416 ? -12.554 28.365 -17.016 1.00 76.88 416 LEU A C 1
ATOM 3089 O O . LEU A 1 416 ? -11.331 28.458 -17.084 1.00 76.88 416 LEU A O 1
ATOM 3093 N N . TRP A 1 417 ? -13.179 28.015 -15.889 1.00 78.25 417 TRP A N 1
ATOM 3094 C CA . TRP A 1 417 ? -12.475 27.757 -14.630 1.00 78.25 417 TRP A CA 1
ATOM 3095 C C . TRP A 1 417 ? -11.602 26.504 -14.683 1.00 78.25 417 TRP A C 1
ATOM 3097 O O . TRP A 1 417 ? -10.543 26.482 -14.061 1.00 78.25 417 TRP A O 1
ATOM 3107 N N . ASP A 1 418 ? -11.991 25.498 -15.470 1.00 83.75 418 ASP A N 1
ATOM 3108 C CA . ASP A 1 418 ? -11.150 24.325 -15.730 1.00 83.75 418 ASP A CA 1
ATOM 3109 C C . ASP A 1 418 ? -9.892 24.696 -16.523 1.00 83.75 418 ASP A C 1
ATOM 3111 O O . ASP A 1 418 ? -8.793 24.258 -16.181 1.00 83.75 418 ASP A O 1
ATOM 3115 N N . LYS A 1 419 ? -10.016 25.583 -17.521 1.00 84.06 419 LYS A N 1
ATOM 3116 C CA . LYS A 1 419 ? -8.857 26.129 -18.247 1.00 84.06 419 LYS A CA 1
ATOM 3117 C C . LYS A 1 419 ? -7.957 26.973 -17.343 1.00 84.06 419 LYS A C 1
ATOM 3119 O O . LYS A 1 419 ? -6.743 26.805 -17.397 1.00 84.06 419 LYS A O 1
ATOM 3124 N N . VAL A 1 420 ? -8.536 27.831 -16.495 1.00 84.88 420 VAL A N 1
ATOM 3125 C CA . VAL A 1 420 ? -7.791 28.640 -15.507 1.00 84.88 420 VAL A CA 1
ATOM 3126 C C . VAL A 1 420 ? -7.034 27.747 -14.525 1.00 84.88 420 VAL A C 1
ATOM 3128 O O . VAL A 1 420 ? -5.874 28.017 -14.230 1.00 84.88 420 VAL A O 1
ATOM 3131 N N . ALA A 1 421 ? -7.658 26.677 -14.031 1.00 83.56 421 ALA A N 1
ATOM 3132 C CA . ALA A 1 421 ? -7.000 25.701 -13.162 1.00 83.56 421 ALA A CA 1
ATOM 3133 C C . ALA A 1 421 ? -5.882 24.939 -13.882 1.00 83.56 421 ALA A C 1
ATOM 3135 O O . ALA A 1 421 ? -4.906 24.526 -13.259 1.00 83.56 421 ALA A O 1
ATOM 3136 N N . GLY A 1 422 ? -6.010 24.781 -15.199 1.00 84.88 422 GLY A N 1
ATOM 3137 C CA . GLY A 1 422 ? -5.151 23.926 -16.000 1.00 84.88 422 GLY A CA 1
ATOM 3138 C C . GLY A 1 422 ? -5.563 22.456 -15.909 1.00 84.88 422 GLY A C 1
ATOM 3139 O O . GLY A 1 422 ? -4.703 21.581 -15.936 1.00 84.88 422 GLY A O 1
ATOM 3140 N N . MET A 1 423 ? -6.857 22.164 -15.809 1.00 85.38 423 MET A N 1
ATOM 3141 C CA . MET A 1 423 ? -7.367 20.796 -15.914 1.00 85.38 423 MET A CA 1
ATOM 3142 C C . MET A 1 423 ? -6.976 20.172 -17.263 1.00 85.38 423 MET A C 1
ATOM 3144 O O . MET A 1 423 ? -6.925 20.859 -18.289 1.00 85.38 423 MET A O 1
ATOM 3148 N N . ALA A 1 424 ? -6.686 18.870 -17.261 1.00 84.06 424 ALA A N 1
ATOM 3149 C CA . ALA A 1 424 ? -6.434 18.121 -18.488 1.00 84.06 424 ALA A CA 1
ATOM 3150 C C . ALA A 1 424 ? -7.710 18.044 -19.341 1.00 84.06 424 ALA A C 1
ATOM 3152 O O . ALA A 1 424 ? -8.824 18.042 -18.813 1.00 84.06 424 ALA A O 1
ATOM 3153 N N . LYS A 1 425 ? -7.552 17.982 -20.668 1.00 83.38 425 LYS A N 1
ATOM 3154 C CA . LYS A 1 425 ? -8.689 17.718 -21.558 1.00 83.38 425 LYS A CA 1
ATOM 3155 C C . LYS A 1 425 ? -9.128 16.259 -21.365 1.00 83.38 425 LYS A C 1
ATOM 3157 O O . LYS A 1 425 ? -8.255 15.396 -21.344 1.00 83.38 425 LYS A O 1
ATOM 3162 N N . PRO A 1 426 ? -10.433 15.977 -21.226 1.00 82.75 426 PRO A N 1
ATOM 3163 C CA . PRO A 1 426 ? -10.912 14.612 -21.052 1.00 82.75 426 PRO A CA 1
ATOM 3164 C C . PRO A 1 426 ? -10.690 13.805 -22.339 1.00 82.75 426 PRO A C 1
ATOM 3166 O O . PRO A 1 426 ? -11.194 14.168 -23.399 1.00 82.75 426 PRO A O 1
ATOM 3169 N N . THR A 1 427 ? -9.908 12.737 -22.219 1.00 86.81 427 THR A N 1
ATOM 3170 C CA . THR A 1 427 ? -9.576 11.737 -23.258 1.00 86.81 427 THR A CA 1
ATOM 3171 C C . THR A 1 427 ? -9.761 10.308 -22.741 1.00 86.81 427 THR A C 1
ATOM 3173 O O . THR A 1 427 ? -9.983 9.394 -23.527 1.00 86.81 427 THR A O 1
ATOM 3176 N N . VAL A 1 428 ? -9.689 10.133 -21.418 1.00 87.06 428 VAL A N 1
ATOM 3177 C CA . VAL A 1 428 ? -9.961 8.886 -20.706 1.00 87.06 428 VAL A CA 1
ATOM 3178 C C . VAL A 1 428 ? -11.373 8.954 -20.150 1.00 87.06 428 VAL A C 1
ATOM 3180 O O . VAL A 1 428 ? -11.687 9.913 -19.443 1.00 87.06 428 VAL A O 1
ATOM 3183 N N . ASP A 1 429 ? -12.193 7.941 -20.412 1.00 86.94 429 ASP A N 1
ATOM 3184 C CA . ASP A 1 429 ? -13.615 7.944 -20.045 1.00 86.94 429 ASP A CA 1
ATOM 3185 C C . ASP A 1 429 ? -13.872 7.511 -18.597 1.00 86.94 429 ASP A C 1
ATOM 3187 O O . ASP A 1 429 ? -14.840 7.954 -17.976 1.00 86.94 429 ASP A O 1
ATOM 3191 N N . ARG A 1 430 ? -12.950 6.751 -18.002 1.00 88.31 430 ARG A N 1
ATOM 3192 C CA . ARG A 1 430 ? -13.095 6.156 -16.666 1.00 88.31 430 ARG A CA 1
ATOM 3193 C C . ARG A 1 430 ? -12.398 6.956 -15.562 1.00 88.31 430 ARG A C 1
ATOM 3195 O O . ARG A 1 430 ? -11.381 7.613 -15.781 1.00 88.31 430 ARG A O 1
ATOM 3202 N N . ALA A 1 431 ? -12.947 6.868 -14.351 1.00 91.38 431 ALA A N 1
ATOM 3203 C CA . ALA A 1 431 ? -12.266 7.267 -13.119 1.00 91.38 431 ALA A CA 1
ATOM 3204 C C . ALA A 1 431 ? -11.302 6.161 -12.640 1.00 91.38 431 ALA A C 1
ATOM 3206 O O . ALA A 1 431 ? -11.328 5.038 -13.149 1.00 91.38 431 ALA A O 1
ATOM 3207 N N . LEU A 1 432 ? -10.475 6.465 -11.635 1.00 91.56 432 LEU A N 1
ATOM 3208 C CA . LEU A 1 432 ? -9.426 5.565 -11.150 1.00 91.56 432 LEU A CA 1
ATOM 3209 C C . LEU A 1 432 ? -9.944 4.194 -10.691 1.00 91.56 432 LEU A C 1
ATOM 3211 O O . LEU A 1 432 ? -9.368 3.187 -11.082 1.00 91.56 432 LEU A O 1
ATOM 3215 N N . VAL A 1 433 ? -10.991 4.132 -9.860 1.00 94.50 433 VAL A N 1
ATOM 3216 C CA . VAL A 1 433 ? -11.451 2.857 -9.272 1.00 94.50 433 VAL A CA 1
ATOM 3217 C C . VAL A 1 433 ? -12.092 1.935 -10.318 1.00 94.50 433 VAL A C 1
ATOM 3219 O O . VAL A 1 433 ? -11.702 0.769 -10.354 1.00 94.50 433 VAL A O 1
ATOM 3222 N N . PRO A 1 434 ? -12.993 2.411 -11.206 1.00 93.94 434 PRO A N 1
ATOM 3223 C CA . PRO A 1 434 ? -13.461 1.613 -12.338 1.00 93.94 434 PRO A CA 1
ATOM 3224 C C . PRO A 1 434 ? -12.316 1.112 -13.226 1.00 93.94 434 PRO A C 1
ATOM 3226 O O . PRO A 1 434 ? -12.247 -0.081 -13.513 1.00 93.94 434 PRO A O 1
ATOM 3229 N N . TRP A 1 435 ? -11.378 1.996 -13.595 1.00 93.88 435 TRP A N 1
ATOM 3230 C CA . TRP A 1 435 ? -10.235 1.626 -14.434 1.00 93.88 435 TRP A CA 1
ATOM 3231 C C . TRP A 1 435 ? -9.346 0.569 -13.768 1.00 93.88 435 TRP A C 1
ATOM 3233 O O . TRP A 1 435 ? -8.985 -0.414 -14.410 1.00 93.88 435 TRP A O 1
ATOM 3243 N N . LEU A 1 436 ? -9.036 0.718 -12.476 1.00 95.31 436 LEU A N 1
ATOM 3244 C CA . LEU A 1 436 ? -8.277 -0.281 -11.721 1.00 95.31 436 LEU A CA 1
ATOM 3245 C C . LEU A 1 436 ? -9.032 -1.608 -11.610 1.00 95.31 436 LEU A C 1
ATOM 3247 O O . LEU A 1 436 ? -8.420 -2.655 -11.787 1.00 95.31 436 LEU A O 1
ATOM 3251 N N . SER A 1 437 ? -10.341 -1.579 -11.344 1.00 95.75 437 SER A N 1
ATOM 3252 C CA . SER A 1 437 ? -11.167 -2.790 -11.255 1.00 95.75 437 SER A CA 1
ATOM 3253 C C . SER A 1 437 ? -11.110 -3.610 -12.545 1.00 95.75 437 SER A C 1
ATOM 3255 O O . SER A 1 437 ? -10.897 -4.822 -12.498 1.00 95.75 437 SER A O 1
ATOM 3257 N N . GLU A 1 438 ? -11.276 -2.958 -13.698 1.00 93.75 438 GLU A N 1
ATOM 3258 C CA . GLU A 1 438 ? -11.152 -3.620 -14.999 1.00 93.75 438 GLU A CA 1
ATOM 3259 C C . GLU A 1 438 ? -9.719 -4.059 -15.273 1.00 93.75 438 GLU A C 1
ATOM 3261 O O . GLU A 1 438 ? -9.515 -5.199 -15.668 1.00 93.75 438 GLU A O 1
ATOM 3266 N N . THR A 1 439 ? -8.728 -3.200 -15.018 1.00 94.62 439 THR A N 1
ATOM 3267 C CA . THR A 1 439 ? -7.313 -3.527 -15.249 1.00 94.62 439 THR A CA 1
ATOM 3268 C C . THR A 1 439 ? -6.918 -4.784 -14.478 1.00 94.62 439 THR A C 1
ATOM 3270 O O . THR A 1 439 ? -6.350 -5.700 -15.058 1.00 94.62 439 THR A O 1
ATOM 3273 N N . LEU A 1 440 ? -7.267 -4.884 -13.192 1.00 96.19 440 LEU A N 1
ATOM 3274 C CA . LEU A 1 440 ? -6.989 -6.073 -12.381 1.00 96.19 440 LEU A CA 1
ATOM 3275 C C . LEU A 1 440 ? -7.662 -7.329 -12.949 1.00 96.19 440 LEU A C 1
ATOM 3277 O O . LEU A 1 440 ? -7.036 -8.384 -13.017 1.00 96.19 440 LEU A O 1
ATOM 3281 N N . SER A 1 441 ? -8.910 -7.213 -13.396 1.00 94.31 441 SER A N 1
ATOM 3282 C CA . SER A 1 441 ? -9.661 -8.344 -13.954 1.00 94.31 441 SER A CA 1
ATOM 3283 C C . SER A 1 441 ? -9.093 -8.781 -15.312 1.00 94.31 441 SER A C 1
ATOM 3285 O O . SER A 1 441 ? -8.914 -9.973 -15.545 1.00 94.31 441 SER A O 1
ATOM 3287 N N . GLN A 1 442 ? -8.676 -7.830 -16.157 1.00 93.31 442 GLN A N 1
ATOM 3288 C CA . GLN A 1 442 ? -7.988 -8.080 -17.429 1.00 93.31 442 GLN A CA 1
ATOM 3289 C C . GLN A 1 442 ? -6.613 -8.726 -17.235 1.00 93.31 442 GLN A C 1
ATOM 3291 O O . GLN A 1 442 ? -6.289 -9.688 -17.927 1.00 93.31 442 GLN A O 1
ATOM 3296 N N . LEU A 1 443 ? -5.820 -8.245 -16.269 1.00 94.62 443 LEU A N 1
ATOM 3297 C CA . LEU A 1 443 ? -4.521 -8.832 -15.929 1.00 94.62 443 LEU A CA 1
ATOM 3298 C C . LEU A 1 443 ? -4.666 -10.287 -15.468 1.00 94.62 443 LEU A C 1
ATOM 3300 O O . LEU A 1 443 ? -3.866 -11.124 -15.884 1.00 94.62 443 LEU A O 1
ATOM 3304 N N . ALA A 1 444 ? -5.682 -10.583 -14.652 1.00 93.44 444 ALA A N 1
ATOM 3305 C CA . ALA A 1 444 ? -5.988 -11.937 -14.189 1.00 93.44 444 ALA A CA 1
ATOM 3306 C C . ALA A 1 444 ? -6.643 -12.821 -15.261 1.00 93.44 444 ALA A C 1
ATOM 3308 O O . ALA A 1 444 ? -6.541 -14.043 -15.180 1.00 93.44 444 ALA A O 1
ATOM 3309 N N . GLY A 1 445 ? -7.286 -12.216 -16.265 1.00 90.56 445 GLY A N 1
ATOM 3310 C CA . GLY A 1 445 ? -8.064 -12.917 -17.284 1.00 90.56 445 GLY A CA 1
ATOM 3311 C C . GLY A 1 445 ? -9.411 -13.434 -16.770 1.00 90.56 445 GLY A C 1
ATOM 3312 O O . GLY A 1 445 ? -9.849 -14.490 -17.202 1.00 90.56 445 GLY A O 1
ATOM 3313 N N . VAL A 1 446 ? -10.046 -12.728 -15.833 1.00 89.00 446 VAL A N 1
ATOM 3314 C CA . VAL A 1 446 ? -11.324 -13.123 -15.214 1.00 89.00 446 VAL A CA 1
ATOM 3315 C C . VAL A 1 446 ? -12.480 -12.311 -15.805 1.00 89.00 446 VAL A C 1
ATOM 3317 O O . VAL A 1 446 ? -12.360 -11.095 -15.968 1.00 89.00 446 VAL A O 1
ATOM 3320 N N . ASP A 1 447 ? -13.613 -12.970 -16.066 1.00 85.50 447 ASP A N 1
ATOM 3321 C CA . ASP A 1 447 ? -14.880 -12.307 -16.394 1.00 85.50 447 ASP A CA 1
ATOM 3322 C C . ASP A 1 447 ? -15.498 -11.665 -15.147 1.00 85.50 447 ASP A C 1
ATOM 3324 O O . ASP A 1 447 ? -15.881 -12.342 -14.193 1.00 85.50 447 ASP A O 1
ATOM 3328 N N . GLY A 1 448 ? -15.642 -10.340 -15.152 1.00 88.69 448 GLY A N 1
ATOM 3329 C CA . GLY A 1 448 ? -16.273 -9.601 -14.059 1.00 88.69 448 GLY A CA 1
ATOM 3330 C C . GLY A 1 448 ? -15.274 -9.036 -13.051 1.00 88.69 448 GLY A C 1
ATOM 3331 O O . GLY A 1 448 ? -14.262 -8.461 -13.433 1.00 88.69 448 GLY A O 1
ATOM 3332 N N . VAL A 1 449 ? -15.608 -9.091 -11.758 1.00 93.62 449 VAL A N 1
ATOM 3333 C CA . VAL A 1 449 ? -14.820 -8.451 -10.691 1.00 93.62 449 VAL A CA 1
ATOM 3334 C C . VAL A 1 449 ? -13.825 -9.446 -10.103 1.00 93.62 449 VAL A C 1
ATOM 3336 O O . VAL A 1 449 ? -14.228 -10.452 -9.522 1.00 93.62 449 VAL A O 1
ATOM 3339 N N . LEU A 1 450 ? -12.529 -9.129 -10.165 1.00 95.88 450 LEU A N 1
ATOM 3340 C CA . LEU A 1 450 ? -11.496 -9.925 -9.503 1.00 95.88 450 LEU A CA 1
ATOM 3341 C C . LEU A 1 450 ? -11.697 -9.972 -7.974 1.00 95.88 450 LEU A C 1
ATOM 3343 O O . LEU A 1 450 ? -11.601 -8.954 -7.284 1.00 95.88 450 LEU A O 1
ATOM 3347 N N . ARG A 1 451 ? -11.917 -11.180 -7.451 1.00 96.38 451 ARG A N 1
ATOM 3348 C CA . ARG A 1 451 ? -12.018 -11.516 -6.012 1.00 96.38 451 ARG A CA 1
ATOM 3349 C C . ARG A 1 451 ? -10.789 -12.270 -5.497 1.00 96.38 451 ARG A C 1
ATOM 3351 O O . ARG A 1 451 ? -10.079 -12.881 -6.294 1.00 96.38 451 ARG A O 1
ATOM 3358 N N . PHE A 1 452 ? -10.567 -12.273 -4.181 1.00 96.31 452 PHE A N 1
ATOM 3359 C CA . PHE A 1 452 ? -9.457 -13.008 -3.552 1.00 96.31 452 PHE A CA 1
ATOM 3360 C C . PHE A 1 452 ? -9.501 -14.522 -3.815 1.00 96.31 452 PHE A C 1
ATOM 3362 O O . PHE A 1 452 ? -8.444 -15.123 -3.987 1.00 96.31 452 PHE A O 1
ATOM 3369 N N . GLY A 1 453 ? -10.686 -15.125 -3.954 1.00 94.88 453 GLY A N 1
ATOM 3370 C CA . GLY A 1 453 ? -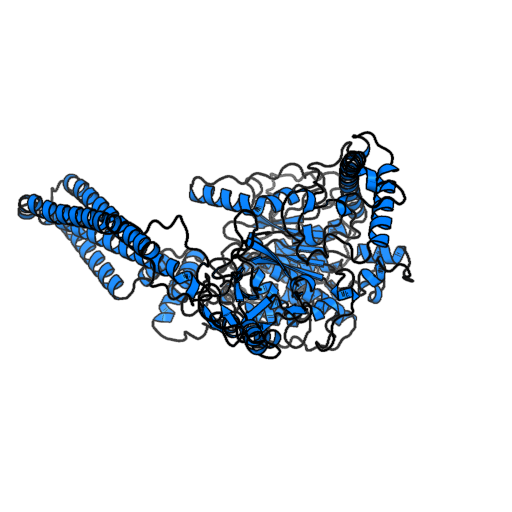10.850 -16.536 -4.319 1.00 94.88 453 GLY A CA 1
ATOM 3371 C C . GLY A 1 453 ? -10.149 -16.900 -5.630 1.00 94.88 453 GLY A C 1
ATOM 3372 O O . GLY A 1 453 ? -9.457 -17.914 -5.691 1.00 94.88 453 GLY A O 1
ATOM 3373 N N . HIS A 1 454 ? -10.188 -16.016 -6.636 1.00 94.62 454 HIS A N 1
ATOM 3374 C CA . HIS A 1 454 ? -9.447 -16.218 -7.888 1.00 94.62 454 HIS A CA 1
ATOM 3375 C C . HIS A 1 454 ? -7.923 -16.209 -7.681 1.00 94.62 454 HIS A C 1
ATOM 3377 O O . HIS A 1 454 ? -7.191 -16.907 -8.379 1.00 94.62 454 HIS A O 1
ATOM 3383 N N . LEU A 1 455 ? -7.418 -15.428 -6.718 1.00 96.19 455 LEU A N 1
ATOM 3384 C CA . LEU A 1 455 ? -5.987 -15.403 -6.389 1.00 96.19 455 LEU A CA 1
ATOM 3385 C C . LEU A 1 455 ? -5.555 -16.666 -5.635 1.00 96.19 455 LEU A C 1
ATOM 3387 O O . LEU A 1 455 ? -4.418 -17.119 -5.769 1.00 96.19 455 LEU A O 1
ATOM 3391 N N . TRP A 1 456 ? -6.455 -17.245 -4.842 1.00 94.69 456 TRP A N 1
ATOM 3392 C CA . TRP A 1 456 ? -6.166 -18.415 -4.021 1.00 94.69 456 TRP A CA 1
ATOM 3393 C C . TRP A 1 456 ? -6.288 -19.710 -4.820 1.00 94.69 456 TRP A C 1
ATOM 3395 O O . TRP A 1 456 ? -5.364 -20.522 -4.801 1.00 94.69 456 TRP A O 1
ATOM 3405 N N . CYS A 1 457 ? -7.378 -19.871 -5.569 1.00 91.38 457 CYS A N 1
ATOM 3406 C CA . CYS A 1 457 ? -7.721 -21.098 -6.288 1.00 91.38 457 CYS A CA 1
ATOM 3407 C C . CYS A 1 457 ? -7.306 -21.082 -7.766 1.00 91.38 457 CYS A C 1
ATOM 3409 O O . CYS A 1 457 ? -7.049 -22.146 -8.320 1.00 91.38 457 CYS A O 1
ATOM 3411 N N . GLY A 1 458 ? -7.183 -19.901 -8.381 1.00 88.81 458 GLY A N 1
ATOM 3412 C CA . GLY A 1 458 ? -6.930 -19.741 -9.814 1.00 88.81 458 GLY A CA 1
ATOM 3413 C C . GLY A 1 458 ? -8.038 -18.969 -10.538 1.00 88.81 458 GLY A C 1
ATOM 3414 O O . GLY A 1 458 ? -9.115 -18.748 -9.989 1.00 88.81 458 GLY A O 1
ATOM 3415 N N . ALA A 1 459 ? -7.776 -18.561 -11.785 1.00 83.50 459 ALA A N 1
ATOM 3416 C CA . ALA A 1 459 ? -8.737 -17.821 -12.614 1.00 83.50 459 ALA A CA 1
ATOM 3417 C C . ALA A 1 459 ? -10.002 -18.638 -12.942 1.00 83.50 459 ALA A C 1
ATOM 3419 O O . ALA A 1 459 ? -11.044 -18.068 -13.236 1.00 83.50 459 ALA A O 1
ATOM 3420 N N . GLU A 1 460 ? -9.897 -19.964 -12.875 1.00 83.00 460 GLU A N 1
ATOM 3421 C CA . GLU A 1 460 ? -10.954 -20.949 -13.100 1.00 83.00 460 GLU A CA 1
ATOM 3422 C C . GLU A 1 460 ? -11.985 -21.053 -11.962 1.00 83.00 460 GLU A C 1
ATOM 3424 O O . GLU A 1 460 ? -12.978 -21.765 -12.100 1.00 83.00 460 GLU A O 1
ATOM 3429 N N . TRP A 1 461 ? -11.755 -20.382 -10.830 1.00 89.25 461 TRP A N 1
ATOM 3430 C CA . TRP A 1 461 ? -12.684 -20.397 -9.703 1.00 89.25 461 TRP A CA 1
ATOM 3431 C C . TRP A 1 461 ? -14.011 -19.720 -10.074 1.00 89.25 461 TRP A C 1
ATOM 3433 O O . TRP A 1 461 ? -14.034 -18.563 -10.483 1.00 89.25 461 TRP A O 1
ATOM 3443 N N . ASP A 1 462 ? -15.122 -20.441 -9.910 1.00 83.50 462 ASP A N 1
ATOM 3444 C CA . ASP A 1 462 ? -16.445 -20.040 -10.409 1.00 83.50 462 ASP A CA 1
ATOM 3445 C C . ASP A 1 462 ? -17.264 -19.178 -9.432 1.00 83.50 462 ASP A C 1
ATOM 3447 O O . ASP A 1 462 ? -18.403 -18.806 -9.727 1.00 83.50 462 ASP A O 1
ATOM 3451 N N . GLY A 1 463 ? -16.707 -18.880 -8.255 1.00 83.81 463 GLY A N 1
ATOM 3452 C CA . GLY A 1 463 ? -17.372 -18.090 -7.224 1.00 83.81 463 GLY A CA 1
ATOM 3453 C C . GLY A 1 463 ? -18.498 -18.801 -6.473 1.00 83.81 463 GLY A C 1
ATOM 3454 O O . GLY A 1 463 ? -19.161 -18.158 -5.663 1.00 83.81 463 GLY A O 1
ATOM 3455 N N . LYS A 1 464 ? -18.757 -20.090 -6.735 1.00 82.31 464 LYS A N 1
ATOM 3456 C CA . LYS A 1 464 ? -19.879 -20.825 -6.124 1.00 82.31 464 LYS A CA 1
ATOM 3457 C C . LYS A 1 464 ? -19.469 -21.665 -4.927 1.00 82.31 464 LYS A C 1
ATOM 3459 O O . LYS A 1 464 ? -20.300 -21.928 -4.061 1.00 82.31 464 LYS A O 1
ATOM 3464 N N . MET A 1 465 ? -18.217 -22.117 -4.889 1.00 78.19 465 MET A N 1
ATOM 3465 C CA . MET A 1 465 ? -17.699 -22.953 -3.808 1.00 78.19 465 MET A CA 1
ATOM 3466 C C . MET A 1 465 ? -16.601 -22.230 -3.038 1.00 78.19 465 MET A C 1
ATOM 3468 O O . MET A 1 465 ? -15.716 -21.606 -3.629 1.00 78.19 465 MET A O 1
ATOM 3472 N N . ALA A 1 466 ? -16.642 -22.360 -1.712 1.00 82.19 466 ALA A N 1
ATOM 3473 C CA . ALA A 1 466 ? -15.552 -21.910 -0.865 1.00 82.19 466 ALA A CA 1
ATOM 3474 C C . ALA A 1 466 ? -14.242 -22.618 -1.273 1.00 82.19 466 ALA A C 1
ATOM 3476 O O . ALA A 1 466 ? -14.272 -23.795 -1.656 1.00 82.19 466 ALA A O 1
ATOM 3477 N N . PRO A 1 467 ? -13.093 -21.929 -1.181 1.00 86.75 467 PRO A N 1
ATOM 3478 C CA . PRO A 1 467 ? -11.787 -22.554 -1.321 1.00 86.75 467 PRO A CA 1
ATOM 3479 C C . PRO A 1 467 ? -11.618 -23.748 -0.375 1.00 86.75 467 PRO A C 1
ATOM 3481 O O . PRO A 1 467 ? -12.307 -23.869 0.641 1.00 86.75 467 PRO A O 1
ATOM 3484 N N . ASN A 1 468 ? -10.672 -24.635 -0.685 1.00 84.75 468 ASN A N 1
ATOM 3485 C CA . ASN A 1 468 ? -10.377 -25.756 0.203 1.00 84.75 468 ASN A CA 1
ATOM 3486 C C . ASN A 1 468 ? -9.952 -25.258 1.605 1.00 84.75 468 ASN A C 1
ATOM 3488 O O . ASN A 1 468 ? -9.388 -24.171 1.754 1.00 84.75 468 ASN A O 1
ATOM 3492 N N . HIS A 1 469 ? -10.213 -26.066 2.637 1.00 84.00 469 HIS A N 1
ATOM 3493 C CA . HIS A 1 469 ? -9.965 -25.689 4.036 1.00 84.00 469 HIS A CA 1
ATOM 3494 C C . HIS A 1 469 ? -8.515 -25.238 4.291 1.00 84.00 469 HIS A C 1
ATOM 3496 O O . HIS A 1 469 ? -8.283 -24.301 5.053 1.00 84.00 469 HIS A O 1
ATOM 3502 N N . GLU A 1 470 ? -7.537 -25.859 3.625 1.00 85.62 470 GLU A N 1
ATOM 3503 C CA . GLU A 1 470 ? -6.129 -25.465 3.737 1.00 85.62 470 GLU A CA 1
ATOM 3504 C C . GLU A 1 470 ? -5.873 -24.047 3.211 1.00 85.62 470 GLU A C 1
ATOM 3506 O O . GLU A 1 470 ? -5.317 -23.229 3.932 1.00 85.62 470 GLU A O 1
ATOM 3511 N N . SER A 1 471 ? -6.338 -23.681 2.013 1.00 85.56 471 SER A N 1
ATOM 3512 C CA . SER A 1 471 ? -6.119 -22.334 1.450 1.00 85.56 471 SER A CA 1
ATOM 3513 C C . SER A 1 471 ? -6.791 -21.207 2.246 1.00 85.56 471 SER A C 1
ATOM 3515 O O . SER A 1 471 ? -6.320 -20.063 2.224 1.00 85.56 471 SER A O 1
ATOM 3517 N N . ILE A 1 472 ? -7.859 -21.521 2.985 1.00 87.06 472 ILE A N 1
ATOM 3518 C CA . ILE A 1 472 ? -8.532 -20.580 3.887 1.00 87.06 472 ILE A CA 1
ATOM 3519 C C . ILE A 1 472 ? -7.600 -20.198 5.042 1.00 87.06 472 ILE A C 1
ATOM 3521 O O . ILE A 1 472 ? -7.409 -19.009 5.303 1.00 87.06 472 ILE A O 1
ATOM 3525 N N . HIS A 1 473 ? -6.992 -21.185 5.704 1.00 83.94 473 HIS A N 1
ATOM 3526 C CA . HIS A 1 473 ? -6.223 -20.979 6.936 1.00 83.94 473 HIS A CA 1
ATOM 3527 C C . HIS A 1 473 ? -4.710 -20.857 6.725 1.00 83.94 473 HIS A C 1
ATOM 3529 O O . HIS A 1 473 ? -4.017 -20.303 7.578 1.00 83.94 473 HIS A O 1
ATOM 3535 N N . ASN A 1 474 ? -4.194 -21.352 5.602 1.00 88.19 474 ASN A N 1
ATOM 3536 C CA . ASN A 1 474 ? -2.775 -21.420 5.302 1.00 88.19 474 ASN A CA 1
ATOM 3537 C C . ASN A 1 474 ? -2.447 -20.624 4.028 1.00 88.19 474 ASN A C 1
ATOM 3539 O O . ASN A 1 474 ? -2.742 -21.073 2.916 1.00 88.19 474 ASN A O 1
ATOM 3543 N N . PRO A 1 475 ? -1.768 -19.467 4.148 1.00 90.00 475 PRO A N 1
ATOM 3544 C CA . PRO A 1 475 ? -1.302 -18.707 2.992 1.00 90.00 475 PRO A CA 1
ATOM 3545 C C . PRO A 1 475 ? -0.418 -19.515 2.031 1.00 90.00 475 PRO A C 1
ATOM 3547 O O . PRO A 1 475 ? -0.427 -19.255 0.830 1.00 90.00 475 PRO A O 1
ATOM 3550 N N . GLY A 1 476 ? 0.308 -20.523 2.532 1.00 91.19 476 GLY A N 1
ATOM 3551 C CA . GLY A 1 476 ? 1.138 -21.417 1.723 1.00 91.19 476 GLY A CA 1
ATOM 3552 C C . GLY A 1 476 ? 0.346 -22.332 0.784 1.00 91.19 476 GLY A C 1
ATOM 3553 O O . GLY A 1 476 ? 0.920 -22.826 -0.181 1.00 91.19 476 GLY A O 1
ATOM 3554 N N . ALA A 1 477 ? -0.953 -22.531 1.021 1.00 92.50 477 ALA A N 1
ATOM 3555 C CA . ALA A 1 477 ? -1.843 -23.324 0.170 1.00 92.50 477 ALA A CA 1
ATOM 3556 C C . ALA A 1 477 ? -2.585 -22.474 -0.885 1.00 92.50 477 ALA A C 1
ATOM 3558 O O . ALA A 1 477 ? -3.503 -22.952 -1.549 1.00 92.50 477 ALA A O 1
ATOM 3559 N N . ARG A 1 478 ? -2.214 -21.198 -1.051 1.00 93.75 478 ARG A N 1
ATOM 3560 C CA . ARG A 1 478 ? -2.784 -20.287 -2.058 1.00 93.75 478 ARG A CA 1
ATOM 3561 C C . ARG A 1 478 ? -1.887 -20.242 -3.297 1.00 93.75 478 ARG A C 1
ATOM 3563 O O . ARG A 1 478 ? -0.663 -20.299 -3.188 1.00 93.75 478 ARG A O 1
ATOM 3570 N N . ASN A 1 479 ? -2.481 -20.087 -4.484 1.00 93.75 479 ASN A N 1
ATOM 3571 C CA . ASN A 1 479 ? -1.723 -19.886 -5.726 1.00 93.75 479 ASN A CA 1
ATOM 3572 C C . ASN A 1 479 ? -0.881 -18.605 -5.678 1.00 93.75 479 ASN A C 1
ATOM 3574 O O . ASN A 1 479 ? 0.308 -18.635 -6.006 1.00 93.75 479 ASN A O 1
ATOM 3578 N N . VAL A 1 480 ? -1.512 -17.498 -5.278 1.00 96.00 480 VAL A N 1
ATOM 3579 C CA . VAL A 1 480 ? -0.862 -16.231 -4.947 1.00 96.00 480 VAL A CA 1
ATOM 3580 C C . VAL A 1 480 ? -1.523 -15.664 -3.695 1.00 96.00 480 VAL A C 1
ATOM 3582 O O . VAL A 1 480 ? -2.739 -15.476 -3.644 1.00 96.00 480 VAL A O 1
ATOM 3585 N N . ASN A 1 481 ? -0.721 -15.364 -2.681 1.00 96.75 481 ASN A N 1
ATOM 3586 C CA . ASN A 1 481 ? -1.192 -14.696 -1.477 1.00 96.75 481 ASN A CA 1
ATOM 3587 C C . ASN A 1 481 ? -1.025 -13.179 -1.630 1.00 96.75 481 ASN A C 1
ATOM 3589 O O . ASN A 1 481 ? 0.087 -12.691 -1.829 1.00 96.75 481 ASN A O 1
ATOM 3593 N N . LEU A 1 482 ? -2.123 -12.432 -1.543 1.00 97.75 482 LEU A N 1
ATOM 3594 C CA . LEU A 1 482 ? -2.124 -10.970 -1.581 1.00 97.75 482 LEU A CA 1
ATOM 3595 C C . LEU A 1 482 ? -2.496 -10.437 -0.198 1.00 97.75 482 LEU A C 1
ATOM 3597 O O . LEU A 1 482 ? -3.575 -10.756 0.290 1.00 97.75 482 LEU A O 1
ATOM 3601 N N . GLU A 1 483 ? -1.646 -9.596 0.393 1.00 95.75 483 GLU A N 1
ATOM 3602 C CA . GLU A 1 483 ? -1.908 -8.959 1.689 1.00 95.75 483 GLU A CA 1
ATOM 3603 C C . GLU A 1 483 ? -1.777 -7.436 1.609 1.00 95.75 483 GLU A C 1
ATOM 3605 O O . GLU A 1 483 ? -0.731 -6.887 1.252 1.00 95.75 483 GLU A O 1
ATOM 3610 N N . LEU A 1 484 ? -2.852 -6.732 1.949 1.00 95.62 484 LEU A N 1
ATOM 3611 C CA . LEU A 1 484 ? -2.958 -5.282 1.834 1.00 95.62 484 LEU A CA 1
ATOM 3612 C C . LEU A 1 484 ? -3.188 -4.647 3.200 1.00 95.62 484 LEU A C 1
ATOM 3614 O O . LEU A 1 484 ? -4.065 -5.064 3.951 1.00 95.62 484 LEU A O 1
ATOM 3618 N N . MET A 1 485 ? -2.424 -3.601 3.498 1.00 92.69 485 MET A N 1
ATOM 3619 C CA . MET A 1 485 ? -2.548 -2.859 4.753 1.00 92.69 485 MET A CA 1
ATOM 3620 C C . MET A 1 485 ? -3.532 -1.698 4.603 1.00 92.69 485 MET A C 1
ATOM 3622 O O . MET A 1 485 ? -3.470 -0.961 3.617 1.00 92.69 485 MET A O 1
ATOM 3626 N N . THR A 1 486 ? -4.387 -1.472 5.596 1.00 93.31 486 THR A N 1
ATOM 3627 C CA . THR A 1 486 ? -5.229 -0.271 5.714 1.00 93.31 486 THR A CA 1
ATOM 3628 C C . THR A 1 486 ? -5.245 0.229 7.160 1.00 93.31 486 THR A C 1
ATOM 3630 O O . THR A 1 486 ? -4.921 -0.519 8.083 1.00 93.31 486 THR A O 1
ATOM 3633 N N . SER A 1 487 ? -5.605 1.494 7.377 1.00 92.75 487 SER A N 1
ATOM 3634 C CA . SER A 1 487 ? -5.683 2.079 8.722 1.00 92.75 487 SER A CA 1
ATOM 3635 C C . SER A 1 487 ? -7.126 2.429 9.079 1.00 92.75 487 SER A C 1
ATOM 3637 O O . SER A 1 487 ? -7.776 3.165 8.336 1.00 92.75 487 SER A O 1
ATOM 3639 N N . GLU A 1 488 ? -7.620 1.927 10.209 1.00 92.94 488 GLU A N 1
ATOM 3640 C CA . GLU A 1 488 ? -8.935 2.269 10.757 1.00 92.94 488 GLU A CA 1
ATOM 3641 C C . GLU A 1 488 ? -8.762 3.367 11.823 1.00 92.94 488 GLU A C 1
ATOM 3643 O O . GLU A 1 488 ? -7.932 3.261 12.729 1.00 92.94 488 GLU A O 1
ATOM 3648 N N . LEU A 1 489 ? -9.476 4.483 11.655 1.00 91.25 489 LEU A N 1
ATOM 3649 C CA . LEU A 1 489 ? -9.216 5.724 12.388 1.00 91.25 489 LEU A CA 1
ATOM 3650 C C . LEU A 1 489 ? -10.020 5.887 13.685 1.00 91.25 489 LEU A C 1
ATOM 3652 O O . LEU A 1 489 ? -9.666 6.756 14.480 1.00 91.25 489 LEU A O 1
ATOM 3656 N N . VAL A 1 490 ? -11.092 5.120 13.899 1.00 89.44 490 VAL A N 1
ATOM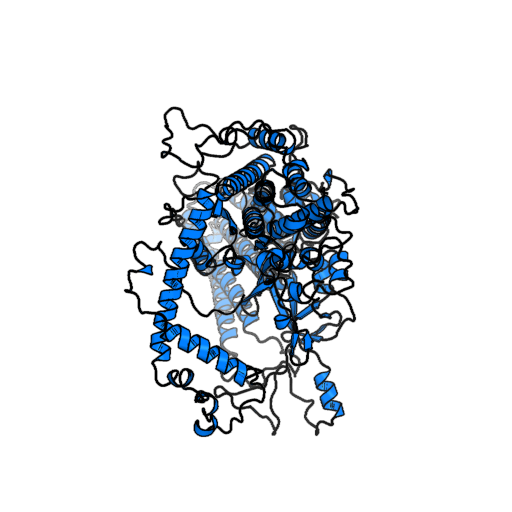 3657 C CA . VAL A 1 490 ? -11.949 5.237 15.092 1.00 89.44 490 VAL A CA 1
ATOM 3658 C C . VAL A 1 490 ? -11.333 4.501 16.275 1.00 89.44 490 VAL A C 1
ATOM 3660 O O . VAL A 1 490 ? -11.200 5.062 17.358 1.00 89.44 490 VAL A O 1
ATOM 3663 N N . GLN A 1 491 ? -10.900 3.266 16.051 1.00 87.81 491 GLN A N 1
ATOM 3664 C CA . GLN A 1 491 ? -10.210 2.418 17.016 1.00 87.81 491 GLN A CA 1
ATOM 3665 C C . GLN A 1 491 ? -8.696 2.671 17.015 1.00 87.81 491 GLN A C 1
ATOM 3667 O O . GLN A 1 491 ? -8.013 2.311 17.971 1.00 87.81 491 GLN A O 1
ATOM 3672 N N . GLY A 1 492 ? -8.160 3.287 15.953 1.00 90.31 492 GLY A N 1
ATOM 3673 C CA . GLY A 1 492 ? -6.736 3.606 15.834 1.00 90.31 492 GLY A CA 1
ATOM 3674 C C . GLY A 1 492 ? -5.862 2.379 15.570 1.00 90.31 492 GLY A C 1
ATOM 3675 O O . GLY A 1 492 ? -4.719 2.333 16.027 1.00 90.31 492 GLY A O 1
ATOM 3676 N N . VAL A 1 493 ? -6.392 1.386 14.850 1.00 87.88 493 VAL A N 1
ATOM 3677 C CA . VAL A 1 493 ? -5.728 0.097 14.606 1.00 87.88 493 VAL A CA 1
ATOM 3678 C C . VAL A 1 493 ? -5.484 -0.147 13.111 1.00 87.88 493 VAL A C 1
ATOM 3680 O O . VAL A 1 493 ? -6.244 0.324 12.257 1.00 87.88 493 VAL A O 1
ATOM 3683 N N . PRO A 1 494 ? -4.405 -0.860 12.751 1.00 89.94 494 PRO A N 1
ATOM 3684 C CA . PRO A 1 494 ? -4.240 -1.369 11.399 1.00 89.94 494 PRO A CA 1
ATOM 3685 C C . PRO A 1 494 ? -5.197 -2.535 11.125 1.00 89.94 494 PRO A C 1
ATOM 3687 O O . PRO A 1 494 ? -5.585 -3.246 12.043 1.00 89.94 494 PRO A O 1
ATOM 3690 N N . TYR A 1 495 ? -5.530 -2.736 9.852 1.00 90.56 495 TYR A N 1
ATOM 3691 C CA . TYR A 1 495 ? -6.213 -3.931 9.362 1.00 90.56 495 TYR A CA 1
ATOM 3692 C C . TYR A 1 495 ? -5.443 -4.503 8.173 1.00 90.56 495 TYR A C 1
ATOM 3694 O O . TYR A 1 495 ? -4.996 -3.756 7.290 1.00 90.56 495 TYR A O 1
ATOM 3702 N N . ARG A 1 496 ? -5.343 -5.831 8.126 1.00 91.38 496 ARG A N 1
ATOM 3703 C CA . ARG A 1 496 ? -4.712 -6.582 7.042 1.00 91.38 496 ARG A CA 1
ATOM 3704 C C . ARG A 1 496 ? -5.765 -7.328 6.232 1.00 91.38 496 ARG A C 1
ATOM 3706 O O . ARG A 1 496 ? -6.437 -8.215 6.739 1.00 91.38 496 ARG A O 1
ATOM 3713 N N . PHE A 1 497 ? -5.914 -6.952 4.966 1.00 92.31 497 PHE A N 1
ATOM 3714 C CA . PHE A 1 497 ? -6.839 -7.595 4.038 1.00 92.31 497 PHE A CA 1
ATOM 3715 C C . PHE A 1 497 ? -6.125 -8.642 3.181 1.00 92.31 497 PHE A C 1
ATOM 3717 O O . PHE A 1 497 ? -5.024 -8.358 2.703 1.00 92.31 497 PHE A O 1
ATOM 3724 N N . PRO A 1 498 ? -6.751 -9.797 2.909 1.00 91.69 498 PRO A N 1
ATOM 3725 C CA . PRO A 1 498 ? -8.089 -10.201 3.348 1.00 91.69 498 PRO A CA 1
ATOM 3726 C C . PRO A 1 498 ? -8.107 -10.536 4.849 1.00 91.69 498 PRO A C 1
ATOM 3728 O O . PRO A 1 498 ? -7.111 -11.024 5.376 1.00 91.69 498 PRO A O 1
ATOM 3731 N N . LEU A 1 499 ? -9.221 -10.237 5.527 1.00 86.25 499 LEU A N 1
ATOM 3732 C CA . LEU A 1 499 ? -9.354 -10.448 6.976 1.00 86.25 499 LEU A CA 1
ATOM 3733 C C . LEU A 1 499 ? -9.370 -11.943 7.305 1.00 86.25 499 LEU A C 1
ATOM 3735 O O . LEU A 1 499 ? -9.924 -12.729 6.533 1.00 86.25 499 LEU A O 1
ATOM 3739 N N . ASP A 1 500 ? -8.839 -12.331 8.465 1.00 75.88 500 ASP A N 1
ATOM 3740 C CA . ASP A 1 500 ? -8.998 -13.697 8.970 1.00 75.88 500 ASP A CA 1
ATOM 3741 C C . ASP A 1 500 ? -10.488 -13.967 9.256 1.00 75.88 500 ASP A C 1
ATOM 3743 O O . ASP A 1 500 ? -11.208 -13.095 9.749 1.00 75.88 500 ASP A O 1
ATOM 3747 N N . MET A 1 501 ? -10.974 -15.181 8.972 1.00 70.62 501 MET A N 1
ATOM 3748 C CA . MET A 1 501 ? -12.343 -15.583 9.327 1.00 70.62 501 MET A CA 1
ATOM 3749 C C . MET A 1 501 ? -12.623 -15.402 10.825 1.00 70.62 501 MET A C 1
ATOM 3751 O O . MET A 1 501 ? -13.743 -15.064 11.207 1.00 70.62 501 MET A O 1
ATOM 3755 N N . ARG A 1 502 ? -11.606 -15.575 11.678 1.00 65.94 502 ARG A N 1
ATOM 3756 C CA . ARG A 1 502 ? -11.721 -15.352 13.129 1.00 65.94 502 ARG A CA 1
ATOM 3757 C C . ARG A 1 502 ? -12.042 -13.903 13.486 1.00 65.94 502 ARG A C 1
ATOM 3759 O O . ARG A 1 502 ? -12.704 -13.671 14.493 1.00 65.94 502 ARG A O 1
ATOM 3766 N N . ASP A 1 503 ? -11.607 -12.955 12.664 1.00 65.06 503 ASP A N 1
ATOM 3767 C CA . ASP A 1 503 ? -11.829 -11.525 12.888 1.00 65.06 503 ASP A CA 1
ATOM 3768 C C . ASP A 1 503 ? -13.196 -11.072 12.349 1.00 65.06 503 ASP A C 1
ATOM 3770 O O . ASP A 1 503 ? -13.768 -10.084 12.817 1.00 65.06 503 ASP A O 1
ATOM 3774 N N . GLN A 1 504 ? -13.751 -11.819 11.389 1.00 64.38 504 GLN A N 1
ATOM 3775 C CA . GLN A 1 504 ? -15.051 -11.541 10.773 1.00 64.38 504 GLN A CA 1
ATOM 3776 C C . GLN A 1 504 ? -16.234 -12.161 11.519 1.00 64.38 504 GLN A C 1
ATOM 3778 O O . GLN A 1 504 ? -17.360 -11.684 11.384 1.00 64.38 504 GLN A O 1
ATOM 3783 N N . VAL A 1 505 ? -16.002 -13.210 12.309 1.00 61.53 505 VAL A N 1
ATOM 3784 C CA . VAL A 1 505 ? -17.060 -13.941 13.008 1.00 61.53 505 VAL A CA 1
ATOM 3785 C C . VAL A 1 505 ? -16.963 -13.715 14.513 1.00 61.53 505 VAL A C 1
ATOM 3787 O O . VAL A 1 505 ? -16.044 -14.162 15.194 1.00 61.53 505 VAL A O 1
ATOM 3790 N N . GLY A 1 506 ? -17.958 -13.015 15.045 1.00 60.12 506 GLY A N 1
ATOM 3791 C CA . GLY A 1 506 ? -18.097 -12.703 16.454 1.00 60.12 506 GLY A CA 1
ATOM 3792 C C . GLY A 1 506 ? -18.722 -13.850 17.239 1.00 60.12 506 GLY A C 1
ATOM 3793 O O . GLY A 1 506 ? -18.913 -14.975 16.767 1.00 60.12 506 GLY A O 1
ATOM 3794 N N . LYS A 1 507 ? -19.099 -13.559 18.485 1.00 55.47 507 LYS A N 1
ATOM 3795 C CA . LYS A 1 507 ? -19.791 -14.529 19.344 1.00 55.47 507 LYS A CA 1
ATOM 3796 C C . LYS A 1 507 ? -21.070 -15.034 18.664 1.00 55.47 507 LYS A C 1
ATOM 3798 O O . LYS A 1 507 ? -21.768 -14.279 17.992 1.00 55.47 507 LYS A O 1
ATOM 3803 N N . LYS A 1 508 ? -21.400 -16.313 18.882 1.00 57.56 508 LYS A N 1
ATOM 3804 C CA . LYS A 1 508 ? -22.577 -16.988 18.296 1.00 57.56 508 LYS A CA 1
ATOM 3805 C C . LYS A 1 508 ? -22.589 -17.024 16.755 1.00 57.56 508 LYS A C 1
ATOM 3807 O O . LYS A 1 508 ? -23.664 -17.078 16.168 1.00 57.56 508 LYS A O 1
ATOM 3812 N N . ASN A 1 509 ? -21.418 -17.014 16.114 1.00 61.53 509 ASN A N 1
ATOM 3813 C CA . ASN A 1 509 ? -21.278 -17.125 14.659 1.00 61.53 509 ASN A CA 1
ATOM 3814 C C . ASN A 1 509 ? -21.910 -15.952 13.873 1.00 61.53 509 ASN A C 1
ATOM 3816 O O . ASN A 1 509 ? -22.397 -16.139 12.760 1.00 61.53 509 ASN A O 1
ATOM 3820 N N . ARG A 1 510 ? -21.958 -14.751 14.472 1.00 62.03 510 ARG A N 1
ATOM 3821 C CA . ARG A 1 510 ? -22.508 -13.540 13.837 1.00 62.03 510 ARG A CA 1
ATOM 3822 C C . ARG A 1 510 ? -21.402 -12.738 13.140 1.00 62.03 510 ARG A C 1
ATOM 3824 O O . ARG A 1 510 ? -20.341 -12.596 13.744 1.00 62.03 510 ARG A O 1
ATOM 3831 N N . PRO A 1 511 ? -21.638 -12.158 11.949 1.00 66.44 511 PRO A N 1
ATOM 3832 C CA . PRO A 1 511 ? -20.682 -11.245 11.329 1.00 66.44 511 PRO A CA 1
ATOM 3833 C C . PRO A 1 511 ? -20.371 -10.062 12.256 1.00 66.44 511 PRO A C 1
ATOM 3835 O O . PRO A 1 511 ? -21.276 -9.500 12.874 1.00 66.44 511 PRO A O 1
ATOM 3838 N N . THR A 1 512 ? -19.098 -9.691 12.379 1.00 80.62 512 THR A N 1
ATOM 3839 C CA . THR A 1 512 ? -18.645 -8.534 13.172 1.00 80.62 512 THR A CA 1
ATOM 3840 C C . THR A 1 512 ? -18.653 -7.247 12.363 1.00 80.62 512 THR A C 1
ATOM 3842 O O . THR A 1 512 ? -18.823 -6.169 12.933 1.00 80.62 512 THR A O 1
ATOM 3845 N N . LEU A 1 513 ? -18.480 -7.353 11.046 1.00 89.75 513 LEU A N 1
ATOM 3846 C CA . LEU A 1 513 ? -18.344 -6.237 10.123 1.00 89.75 513 LEU A CA 1
ATOM 3847 C C . LEU A 1 513 ? -19.454 -6.250 9.077 1.00 89.75 513 LEU A C 1
ATOM 3849 O O . LEU A 1 513 ? -19.939 -7.297 8.651 1.00 89.75 513 LEU A O 1
ATOM 3853 N N . PHE A 1 514 ? -19.828 -5.051 8.659 1.00 92.00 514 PHE A N 1
ATOM 3854 C CA . PHE A 1 514 ? -20.910 -4.772 7.736 1.00 92.00 514 PHE A CA 1
ATOM 3855 C C . PHE A 1 514 ? -20.543 -3.595 6.838 1.00 92.00 514 PHE A C 1
ATOM 3857 O O . PHE A 1 514 ? -19.708 -2.751 7.175 1.00 92.00 514 PHE A O 1
ATOM 3864 N N . VAL A 1 515 ? -21.207 -3.505 5.696 1.00 93.88 515 VAL A N 1
ATOM 3865 C CA . VAL A 1 515 ? -21.066 -2.414 4.734 1.00 93.88 515 VAL A CA 1
ATOM 3866 C C . VAL A 1 515 ? -22.434 -1.884 4.355 1.00 93.88 515 VAL A C 1
ATOM 3868 O O . VAL A 1 515 ? -23.414 -2.620 4.331 1.00 93.88 515 VAL A O 1
ATOM 3871 N N . ARG A 1 516 ? -22.503 -0.590 4.060 1.00 93.94 516 ARG A N 1
ATOM 3872 C CA . ARG A 1 516 ? -23.744 0.070 3.669 1.00 93.94 516 ARG A CA 1
ATOM 3873 C C . ARG A 1 516 ? -23.729 0.356 2.177 1.00 93.94 516 ARG A C 1
ATOM 3875 O O . ARG A 1 516 ? -22.837 1.063 1.714 1.00 93.94 516 ARG A O 1
ATOM 3882 N N . GLU A 1 517 ? -24.719 -0.137 1.444 1.00 93.81 517 GLU A N 1
ATOM 3883 C CA . GLU A 1 517 ? -24.781 -0.006 -0.018 1.00 93.81 517 GLU A CA 1
ATOM 3884 C C . GLU A 1 517 ? -24.716 1.460 -0.476 1.00 93.81 517 GLU A C 1
ATOM 3886 O O . GLU A 1 517 ? -23.870 1.813 -1.302 1.00 93.81 517 GLU A O 1
ATOM 3891 N N . SER A 1 518 ? -25.507 2.344 0.141 1.00 91.19 518 SER A N 1
ATOM 3892 C CA . SER A 1 518 ? -25.528 3.777 -0.194 1.00 91.19 518 SER A CA 1
ATOM 3893 C C . SER A 1 518 ? -24.176 4.472 -0.012 1.00 91.19 518 SER A C 1
ATOM 3895 O O . SER A 1 518 ? -23.866 5.416 -0.739 1.00 91.19 518 SER A O 1
ATOM 3897 N N . ASP A 1 519 ? -23.358 4.026 0.947 1.00 90.44 519 ASP A N 1
ATOM 3898 C CA . ASP A 1 519 ? -22.030 4.601 1.186 1.00 90.44 519 ASP A CA 1
ATOM 3899 C C . ASP A 1 519 ? -20.996 4.116 0.154 1.00 90.44 519 ASP A C 1
ATOM 3901 O O . ASP A 1 519 ? -19.992 4.796 -0.073 1.00 90.44 519 ASP A O 1
ATOM 3905 N N . LEU A 1 520 ? -21.232 2.962 -0.483 1.00 91.50 520 LEU A N 1
ATOM 3906 C CA . LEU A 1 520 ? -20.324 2.378 -1.470 1.00 91.50 520 LEU A CA 1
ATOM 3907 C C . LEU A 1 520 ? -20.559 2.904 -2.892 1.00 91.50 520 LEU A C 1
ATOM 3909 O O . LEU A 1 520 ? -19.584 3.023 -3.634 1.00 91.50 520 LEU A O 1
ATOM 3913 N N . LEU A 1 521 ? -21.794 3.265 -3.263 1.00 89.31 521 LEU A N 1
ATOM 3914 C CA . LEU A 1 521 ? -22.164 3.688 -4.629 1.00 89.31 521 LEU A CA 1
ATOM 3915 C C . LEU A 1 521 ? -21.397 4.920 -5.150 1.00 89.3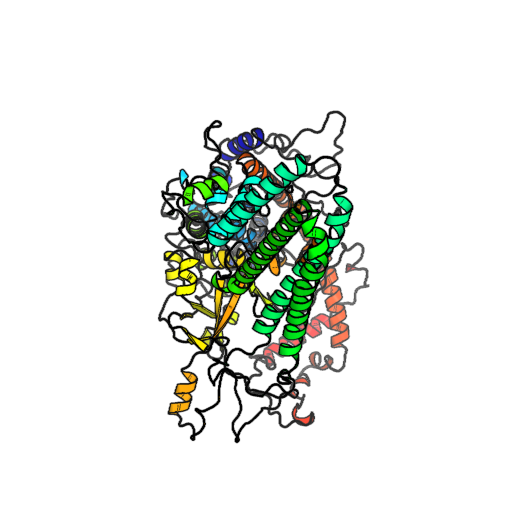1 521 LEU A C 1
ATOM 3917 O O . LEU A 1 521 ? -21.201 5.062 -6.352 1.00 89.31 521 LEU A O 1
ATOM 3921 N N . GLU A 1 522 ? -20.936 5.826 -4.278 1.00 82.69 522 GLU A N 1
ATOM 3922 C CA . GLU A 1 522 ? -20.109 6.973 -4.708 1.00 82.69 522 GLU A CA 1
ATOM 3923 C C . GLU A 1 522 ? -18.625 6.582 -4.882 1.00 82.69 522 GLU A C 1
ATOM 3925 O O . GLU A 1 522 ? -17.872 7.184 -5.658 1.00 82.69 522 GLU A O 1
ATOM 3930 N N . VAL A 1 523 ? -18.179 5.540 -4.178 1.00 89.44 523 VAL A N 1
ATOM 3931 C CA . VAL A 1 523 ? -16.766 5.150 -4.059 1.00 89.44 523 VAL A CA 1
ATOM 3932 C C . VAL A 1 523 ? -16.389 4.051 -5.056 1.00 89.44 523 VAL A C 1
ATOM 3934 O O . VAL A 1 523 ? -15.270 4.068 -5.580 1.00 89.44 523 VAL A O 1
ATOM 3937 N N . PHE A 1 524 ? -17.317 3.141 -5.354 1.00 93.69 524 PHE A N 1
ATOM 3938 C CA . PHE A 1 524 ? -17.102 1.933 -6.144 1.00 93.69 524 PHE A CA 1
ATOM 3939 C C . PHE A 1 524 ? -18.055 1.829 -7.346 1.00 93.69 524 PHE A C 1
ATOM 3941 O O . PHE A 1 524 ? -19.176 2.319 -7.273 1.00 93.69 524 PHE A O 1
ATOM 3948 N N . PRO A 1 525 ? -17.645 1.152 -8.437 1.00 92.75 525 PRO A N 1
ATOM 3949 C CA . PRO A 1 525 ? -18.545 0.810 -9.539 1.00 92.75 525 PRO A CA 1
ATOM 3950 C C . PRO A 1 525 ? -19.685 -0.122 -9.101 1.00 92.75 525 PRO A C 1
ATOM 3952 O O . PRO A 1 525 ? -19.470 -1.006 -8.269 1.00 92.75 525 PRO A O 1
ATOM 3955 N N . ASP A 1 526 ? -20.843 -0.033 -9.763 1.00 92.88 526 ASP A N 1
ATOM 3956 C CA . ASP A 1 526 ? -22.026 -0.872 -9.495 1.00 92.88 526 ASP A CA 1
ATOM 3957 C C . ASP A 1 526 ? -21.742 -2.383 -9.541 1.00 92.88 526 ASP A C 1
ATOM 3959 O O . ASP A 1 526 ? -22.374 -3.171 -8.840 1.00 92.88 526 ASP A O 1
ATOM 3963 N N . SER A 1 527 ? -20.801 -2.828 -10.380 1.00 92.94 527 SER A N 1
ATOM 3964 C CA . SER A 1 527 ? -20.382 -4.237 -10.431 1.00 92.94 527 SER A CA 1
ATOM 3965 C C . SER A 1 527 ? -19.704 -4.691 -9.137 1.00 92.94 527 SER A C 1
ATOM 3967 O O . SER A 1 527 ? -19.935 -5.810 -8.689 1.00 92.94 527 SER A O 1
ATOM 3969 N N . VAL A 1 528 ? -18.906 -3.822 -8.513 1.00 94.88 528 VAL A N 1
ATOM 3970 C CA . VAL A 1 528 ? -18.216 -4.096 -7.247 1.00 94.88 528 VAL A CA 1
ATOM 3971 C C . VAL A 1 528 ? -19.198 -4.022 -6.086 1.00 94.88 528 VAL A C 1
ATOM 3973 O O . VAL A 1 528 ? -19.177 -4.902 -5.232 1.00 94.88 528 VAL A O 1
ATOM 3976 N N . VAL A 1 529 ? -20.090 -3.024 -6.075 1.00 94.88 529 VAL A N 1
ATOM 3977 C CA . VAL A 1 529 ? -21.123 -2.905 -5.034 1.00 94.88 529 VAL A CA 1
ATOM 3978 C C . VAL A 1 529 ? -22.019 -4.143 -5.031 1.00 94.88 529 VAL A C 1
ATOM 3980 O O . VAL A 1 529 ? -22.170 -4.760 -3.984 1.00 94.88 529 VAL A O 1
ATOM 3983 N N . ARG A 1 530 ? -22.495 -4.598 -6.199 1.00 93.00 530 ARG A N 1
ATOM 3984 C CA . ARG A 1 530 ? -23.276 -5.845 -6.321 1.00 93.00 530 ARG A CA 1
ATOM 3985 C C . ARG A 1 530 ? -22.506 -7.102 -5.921 1.00 93.00 530 ARG A C 1
ATOM 3987 O O . ARG A 1 530 ? -23.113 -8.058 -5.456 1.00 93.00 530 ARG A O 1
ATOM 3994 N N . ALA A 1 531 ? -21.187 -7.123 -6.112 1.00 91.69 531 ALA A N 1
ATOM 3995 C CA . ALA A 1 531 ? -20.356 -8.248 -5.687 1.00 91.69 531 ALA A CA 1
ATOM 3996 C C . ALA A 1 531 ? -20.164 -8.310 -4.162 1.00 91.69 531 ALA A C 1
ATOM 3998 O O . ALA A 1 531 ? -19.829 -9.373 -3.654 1.00 91.69 531 ALA A O 1
ATOM 3999 N N . ILE A 1 532 ? -20.355 -7.193 -3.451 1.00 91.69 532 ILE A N 1
ATOM 4000 C CA . ILE A 1 532 ? -20.183 -7.091 -1.995 1.00 91.69 532 ILE A CA 1
ATOM 4001 C C . ILE A 1 532 ? -21.529 -7.186 -1.275 1.00 91.69 532 ILE A C 1
ATOM 4003 O O . ILE A 1 532 ? -21.670 -7.970 -0.342 1.00 91.69 532 ILE A O 1
ATOM 4007 N N . ALA A 1 533 ? -22.507 -6.383 -1.702 1.00 90.56 533 ALA A N 1
ATOM 4008 C CA . ALA A 1 533 ? -23.848 -6.299 -1.131 1.00 90.56 533 ALA A CA 1
ATOM 4009 C C . ALA A 1 533 ? -24.695 -7.500 -1.578 1.00 90.56 533 ALA A C 1
ATOM 4011 O O . ALA A 1 533 ? -25.646 -7.381 -2.349 1.00 90.56 533 ALA A O 1
ATOM 4012 N N . THR A 1 534 ? -24.284 -8.688 -1.138 1.00 83.12 534 THR A N 1
ATOM 4013 C CA . THR A 1 534 ? -24.954 -9.956 -1.427 1.00 83.12 534 THR A CA 1
ATOM 4014 C C . THR A 1 534 ? -25.832 -10.373 -0.246 1.00 83.12 534 THR A C 1
ATOM 4016 O O . THR A 1 534 ? -25.517 -10.097 0.911 1.00 83.12 534 THR A O 1
ATOM 4019 N N . GLY A 1 535 ? -26.958 -11.033 -0.529 1.00 80.81 535 GLY A N 1
ATOM 4020 C CA . GLY A 1 535 ? -27.914 -11.465 0.495 1.00 80.81 535 GLY A CA 1
ATOM 4021 C C . GLY A 1 535 ? -28.989 -10.423 0.822 1.00 80.81 535 GLY A C 1
ATOM 4022 O O . GLY A 1 535 ? -29.319 -9.573 -0.002 1.00 80.81 535 GLY A O 1
ATOM 4023 N N . ALA A 1 536 ? -29.591 -10.542 2.008 1.00 83.19 536 ALA A N 1
ATOM 4024 C CA . ALA A 1 536 ? -30.665 -9.658 2.454 1.00 83.19 536 ALA A CA 1
ATOM 4025 C C . ALA A 1 536 ? -30.106 -8.446 3.210 1.00 83.19 536 ALA A C 1
ATOM 4027 O O . ALA A 1 536 ? -29.299 -8.605 4.127 1.00 83.19 536 ALA A O 1
ATOM 4028 N N . ALA A 1 537 ? -30.585 -7.254 2.852 1.00 88.88 537 ALA A N 1
ATOM 4029 C CA . ALA A 1 537 ? -30.300 -6.033 3.592 1.00 88.88 537 ALA A CA 1
ATOM 4030 C C . ALA A 1 537 ? -30.832 -6.124 5.032 1.00 88.88 537 ALA A C 1
ATOM 4032 O O . ALA A 1 537 ? -31.907 -6.672 5.294 1.00 88.88 537 ALA A O 1
ATOM 4033 N N . MET A 1 538 ? -30.060 -5.581 5.966 1.00 89.06 538 MET A N 1
ATOM 4034 C CA . MET A 1 538 ? -30.338 -5.562 7.394 1.00 89.06 538 MET A CA 1
ATOM 4035 C C . MET A 1 538 ? -30.589 -4.134 7.871 1.00 89.06 538 MET A C 1
ATOM 4037 O O . MET A 1 538 ? -29.986 -3.174 7.386 1.00 89.06 538 MET A O 1
ATOM 4041 N N . GLU A 1 539 ? -31.450 -4.011 8.878 1.00 89.81 539 GLU A N 1
ATOM 4042 C CA . GLU A 1 539 ? -31.688 -2.747 9.564 1.00 89.81 539 GLU A CA 1
ATOM 4043 C C . GLU A 1 539 ? -30.830 -2.641 10.826 1.00 89.81 539 GLU A C 1
ATOM 4045 O O . GLU A 1 539 ? -30.743 -3.586 11.613 1.00 89.81 539 GLU A O 1
ATOM 4050 N N . ALA A 1 540 ? -30.234 -1.471 11.051 1.00 88.56 540 ALA A N 1
ATOM 4051 C CA . ALA A 1 540 ? -29.449 -1.188 12.246 1.00 88.56 540 ALA A CA 1
ATOM 4052 C C . ALA A 1 540 ? -29.582 0.275 12.692 1.00 88.56 540 ALA A C 1
ATOM 4054 O O . ALA A 1 540 ? -30.038 1.141 11.941 1.00 88.56 540 ALA A O 1
ATOM 4055 N N . GLN A 1 541 ? -29.163 0.556 13.925 1.00 87.56 541 GLN A N 1
ATOM 4056 C CA . GLN A 1 541 ? -29.030 1.909 14.463 1.00 87.56 541 GLN A CA 1
ATOM 4057 C C . GLN A 1 541 ? -27.564 2.250 14.741 1.00 87.56 541 GLN A C 1
ATOM 4059 O O . GLN A 1 541 ? -26.804 1.443 15.278 1.00 87.56 541 GLN A O 1
ATOM 4064 N N . VAL A 1 542 ? -27.170 3.468 14.374 1.00 87.06 542 VAL A N 1
ATOM 4065 C CA . VAL A 1 542 ? -25.782 3.945 14.443 1.00 87.06 542 VAL A CA 1
ATOM 4066 C C . VAL A 1 542 ? -25.486 4.588 15.806 1.00 87.06 542 VAL A C 1
ATOM 4068 O O . VAL A 1 542 ? -26.096 5.592 16.157 1.00 87.06 542 VAL A O 1
ATOM 4071 N N . ILE A 1 543 ? -24.520 4.056 16.563 1.00 79.88 543 ILE A N 1
ATOM 4072 C CA . ILE A 1 543 ? -24.275 4.401 17.983 1.00 79.88 543 ILE A CA 1
ATOM 4073 C C . ILE A 1 543 ? -23.921 5.883 18.244 1.00 79.88 543 ILE A C 1
ATOM 4075 O O . ILE A 1 543 ? -24.352 6.414 19.261 1.00 79.88 543 ILE A O 1
ATOM 4079 N N . PRO A 1 544 ? -23.224 6.626 17.361 1.00 70.69 544 PRO A N 1
ATOM 4080 C CA . PRO A 1 544 ? -23.007 8.055 17.622 1.00 70.69 544 PRO A CA 1
ATOM 4081 C C . PRO A 1 544 ? -24.196 8.970 17.292 1.00 70.69 544 PRO A C 1
ATOM 4083 O O . PRO A 1 544 ? -24.266 10.084 17.809 1.00 70.69 544 PRO A O 1
ATOM 4086 N N . THR A 1 545 ? -25.086 8.572 16.375 1.00 76.12 545 THR A N 1
ATOM 4087 C CA . THR A 1 545 ? -26.104 9.483 15.811 1.00 76.12 545 THR A CA 1
ATOM 4088 C C . THR A 1 545 ? -27.539 9.073 16.107 1.00 76.12 545 THR A C 1
ATOM 4090 O O . THR A 1 545 ? -28.418 9.932 16.112 1.00 76.12 545 THR A O 1
ATOM 4093 N N . GLY A 1 546 ? -27.783 7.790 16.371 1.00 76.88 546 GLY A N 1
ATOM 4094 C CA . GLY A 1 546 ? -29.125 7.226 16.450 1.00 76.88 546 GLY A CA 1
ATOM 4095 C C . GLY A 1 546 ? -29.815 7.068 15.098 1.00 76.88 546 GLY A C 1
ATOM 4096 O O . GLY A 1 546 ? -31.001 6.746 15.062 1.00 76.88 546 GLY A O 1
ATOM 4097 N N . ASP A 1 547 ? -29.111 7.321 13.990 1.00 84.19 547 ASP A N 1
ATOM 4098 C CA . ASP A 1 547 ? -29.703 7.216 12.661 1.00 84.19 547 ASP A CA 1
ATOM 4099 C C . ASP A 1 547 ? -30.042 5.753 12.359 1.00 84.19 547 ASP A C 1
ATOM 4101 O O . ASP A 1 547 ? -29.210 4.858 12.545 1.00 84.19 547 ASP A O 1
ATOM 4105 N N . LYS A 1 548 ? -31.260 5.523 11.859 1.00 87.44 548 LYS A N 1
ATOM 4106 C CA . LYS A 1 548 ? -31.675 4.225 11.328 1.00 87.44 548 LYS A CA 1
ATOM 4107 C C . LYS A 1 548 ? -31.091 4.048 9.924 1.00 87.44 548 LYS A C 1
ATOM 4109 O O . LYS A 1 548 ? -31.221 4.937 9.080 1.00 87.44 548 LYS A O 1
ATOM 4114 N N . ILE A 1 549 ? -30.462 2.905 9.681 1.00 90.94 549 ILE A N 1
ATOM 4115 C CA . ILE A 1 549 ? -29.985 2.468 8.365 1.00 90.94 549 ILE A CA 1
ATOM 4116 C C . ILE A 1 549 ? -30.689 1.164 7.989 1.00 90.94 549 ILE A C 1
ATOM 4118 O O . ILE A 1 549 ? -30.915 0.329 8.860 1.00 90.94 549 ILE A O 1
ATOM 4122 N N . GLU A 1 550 ? -31.063 1.012 6.719 1.00 91.50 550 GLU A N 1
ATOM 4123 C CA . GLU A 1 550 ? -31.893 -0.110 6.228 1.00 91.50 550 GLU A CA 1
ATOM 4124 C C . GLU A 1 550 ? -31.215 -0.899 5.091 1.00 91.50 550 GLU A C 1
ATOM 4126 O O . GLU A 1 550 ? -31.719 -1.923 4.651 1.00 91.50 550 GLU A O 1
ATOM 4131 N N . ASP A 1 551 ? -30.056 -0.431 4.626 1.00 93.38 551 ASP A N 1
ATOM 4132 C CA . ASP A 1 551 ? -29.295 -0.948 3.486 1.00 93.38 551 ASP A CA 1
ATOM 4133 C C . ASP A 1 551 ? -27.927 -1.511 3.913 1.00 93.38 551 ASP A C 1
ATOM 4135 O O . ASP A 1 551 ? -26.899 -1.270 3.269 1.00 93.38 551 ASP A O 1
ATOM 4139 N N . LEU A 1 552 ? -27.898 -2.208 5.055 1.00 92.94 552 LEU A N 1
ATOM 4140 C CA . LEU A 1 552 ? -26.685 -2.777 5.638 1.00 92.94 552 LEU A CA 1
ATOM 4141 C C . LEU A 1 552 ? -26.515 -4.250 5.239 1.00 92.94 552 LEU A C 1
ATOM 4143 O O . LEU A 1 552 ? -27.419 -5.053 5.433 1.00 92.94 552 LEU A O 1
ATOM 4147 N N . TYR A 1 553 ? -25.342 -4.626 4.743 1.00 92.88 553 TYR A N 1
ATOM 4148 C CA . TYR A 1 553 ? -25.024 -5.992 4.323 1.00 92.88 553 TYR A CA 1
ATOM 4149 C C . TYR A 1 553 ? -23.850 -6.542 5.142 1.00 92.88 553 TYR A C 1
ATOM 4151 O O . TYR A 1 553 ? -22.927 -5.778 5.451 1.00 92.88 553 TYR A O 1
ATOM 4159 N N . PRO A 1 554 ? -23.853 -7.838 5.509 1.00 90.31 554 PRO A N 1
ATOM 4160 C CA . PRO A 1 554 ? -22.695 -8.488 6.114 1.00 90.31 554 PRO A CA 1
ATOM 4161 C C . PRO A 1 554 ? -21.442 -8.321 5.256 1.00 90.31 554 PRO A C 1
ATOM 4163 O O . PRO A 1 554 ? -21.514 -8.311 4.027 1.00 90.31 554 PRO A O 1
ATOM 4166 N N . PHE A 1 555 ? -20.287 -8.191 5.903 1.00 89.75 555 PHE A N 1
ATOM 4167 C CA . PHE A 1 555 ? -19.017 -8.210 5.189 1.00 89.75 555 PHE A CA 1
ATOM 4168 C C . PHE A 1 555 ? -18.830 -9.579 4.502 1.00 89.75 555 PHE A C 1
ATOM 4170 O O . PHE A 1 555 ? -19.124 -10.596 5.132 1.00 89.75 555 PHE A O 1
ATOM 4177 N N . PRO A 1 556 ? -18.398 -9.625 3.227 1.00 89.38 556 PRO A N 1
ATOM 4178 C CA . PRO A 1 556 ? -18.266 -10.882 2.497 1.00 89.38 556 PRO A CA 1
ATOM 4179 C C . PRO A 1 556 ? -17.112 -11.723 3.041 1.00 89.38 556 PRO A C 1
ATOM 4181 O O . PRO A 1 556 ? -16.112 -11.181 3.522 1.00 89.38 556 PRO A O 1
ATOM 4184 N N . ASP A 1 557 ? -17.216 -13.042 2.867 1.00 89.06 557 ASP A N 1
ATOM 4185 C CA . ASP A 1 557 ? -16.141 -13.967 3.207 1.00 89.06 557 ASP A CA 1
ATOM 4186 C C . ASP A 1 557 ? -14.814 -13.564 2.530 1.00 89.06 557 ASP A C 1
ATOM 4188 O O . ASP A 1 557 ? -14.812 -12.976 1.438 1.00 89.06 557 ASP A O 1
ATOM 4192 N N . PRO A 1 558 ? -13.656 -13.898 3.134 1.00 90.94 558 PRO A N 1
ATOM 4193 C CA . PRO A 1 558 ? -12.344 -13.479 2.642 1.00 90.94 558 PRO A CA 1
ATOM 4194 C C . PRO A 1 558 ? -12.102 -13.721 1.145 1.00 90.94 558 PRO A C 1
ATOM 4196 O O . PRO A 1 558 ? -11.477 -12.889 0.492 1.00 90.94 558 PRO A O 1
ATOM 4199 N N . TRP A 1 559 ? -12.588 -14.843 0.600 1.00 91.88 559 TRP A N 1
ATOM 4200 C CA . TRP A 1 559 ? -12.440 -15.212 -0.813 1.00 91.88 559 TRP A CA 1
ATOM 4201 C C . TRP A 1 559 ? -13.451 -14.521 -1.734 1.00 91.88 559 TRP A C 1
ATOM 4203 O O . TRP A 1 559 ? -13.146 -14.303 -2.907 1.00 91.88 559 TRP A O 1
ATOM 4213 N N . ASP A 1 560 ? -14.622 -14.142 -1.224 1.00 92.44 560 ASP A N 1
ATOM 4214 C CA . ASP A 1 560 ? -15.655 -13.439 -1.989 1.00 92.44 560 ASP A CA 1
ATOM 4215 C C . ASP A 1 560 ? -15.407 -11.934 -2.082 1.00 92.44 560 ASP A C 1
ATOM 4217 O O . ASP A 1 560 ? -15.938 -11.260 -2.968 1.00 92.44 560 ASP A O 1
ATOM 4221 N N . LEU A 1 561 ? -14.537 -11.407 -1.222 1.00 94.38 561 LEU A N 1
ATOM 4222 C CA . LEU A 1 561 ? -14.160 -10.006 -1.228 1.00 94.38 561 LEU A CA 1
ATOM 4223 C C . LEU A 1 561 ? -13.507 -9.598 -2.570 1.00 94.38 561 LEU A C 1
ATOM 4225 O O . LEU A 1 561 ? -12.491 -10.175 -2.981 1.00 94.38 561 LEU A O 1
ATOM 4229 N N . PRO A 1 562 ? -14.017 -8.553 -3.252 1.00 96.81 562 PRO A N 1
ATOM 4230 C CA . PRO A 1 562 ? -13.335 -7.960 -4.394 1.00 96.81 562 PRO A CA 1
ATOM 4231 C C . PRO A 1 562 ? -11.962 -7.400 -4.023 1.00 96.81 562 PRO A C 1
ATOM 4233 O O . PRO A 1 562 ? -11.831 -6.598 -3.097 1.00 96.81 562 PRO A O 1
ATOM 4236 N N . VAL A 1 563 ? -10.937 -7.722 -4.810 1.00 97.69 563 VAL A N 1
ATOM 4237 C CA . VAL A 1 563 ? -9.571 -7.215 -4.596 1.00 97.69 563 VAL A CA 1
ATOM 4238 C C . VAL A 1 563 ? -9.550 -5.686 -4.645 1.00 97.69 563 VAL A C 1
ATOM 4240 O O . VAL A 1 563 ? -8.915 -5.037 -3.812 1.00 97.69 563 VAL A O 1
ATOM 4243 N N . ILE A 1 564 ? -10.308 -5.090 -5.573 1.00 96.94 564 ILE A N 1
ATOM 4244 C CA . ILE A 1 564 ? -10.408 -3.632 -5.710 1.00 96.94 564 ILE A CA 1
ATOM 4245 C C . ILE A 1 564 ? -10.984 -2.947 -4.460 1.00 96.94 564 ILE A C 1
ATOM 4247 O O . ILE A 1 564 ? -10.636 -1.797 -4.193 1.00 96.94 564 ILE A O 1
ATOM 4251 N N . PHE A 1 565 ? -11.802 -3.641 -3.658 1.00 96.06 565 PHE A N 1
ATOM 4252 C CA . PHE A 1 565 ? -12.302 -3.106 -2.392 1.00 96.06 565 PHE A CA 1
ATOM 4253 C C . PHE A 1 565 ? -11.149 -2.858 -1.419 1.00 96.06 565 PHE A C 1
ATOM 4255 O O . PHE A 1 565 ? -10.917 -1.720 -1.011 1.00 96.06 565 PHE A O 1
ATOM 4262 N N . ALA A 1 566 ? -10.353 -3.892 -1.135 1.00 95.75 566 ALA A N 1
ATOM 4263 C CA . ALA A 1 566 ? -9.193 -3.790 -0.251 1.00 95.75 566 ALA A CA 1
ATOM 4264 C C . ALA A 1 566 ? -8.150 -2.781 -0.773 1.00 95.75 566 ALA A C 1
ATOM 4266 O O . ALA A 1 566 ? -7.604 -1.981 -0.010 1.00 95.75 566 ALA A O 1
ATOM 4267 N N . VAL A 1 567 ? -7.929 -2.748 -2.092 1.00 95.75 567 VAL A N 1
ATOM 4268 C CA . VAL A 1 567 ? -7.048 -1.770 -2.751 1.00 95.75 567 VAL A CA 1
ATOM 4269 C C . VAL A 1 567 ? -7.554 -0.335 -2.545 1.00 95.75 567 VAL A C 1
ATOM 4271 O O . VAL A 1 567 ? -6.760 0.555 -2.232 1.00 95.75 567 VAL A O 1
ATOM 4274 N N . ARG A 1 568 ? -8.869 -0.092 -2.653 1.00 93.88 568 ARG A N 1
ATOM 4275 C CA . ARG A 1 568 ? -9.469 1.237 -2.456 1.00 93.88 568 ARG A CA 1
ATOM 4276 C C . ARG A 1 568 ? -9.426 1.710 -1.003 1.00 93.88 568 ARG A C 1
ATOM 4278 O O . ARG A 1 568 ? -9.209 2.906 -0.785 1.00 93.88 568 ARG A O 1
ATOM 4285 N N . LEU A 1 569 ? -9.612 0.808 -0.038 1.00 93.56 569 LEU A N 1
ATOM 4286 C CA . LEU A 1 569 ? -9.420 1.099 1.388 1.00 93.56 569 LEU A CA 1
ATOM 4287 C C . LEU A 1 569 ? -7.961 1.508 1.645 1.00 93.56 569 LEU A C 1
ATOM 4289 O O . LEU A 1 569 ? -7.702 2.585 2.179 1.00 93.56 569 LEU A O 1
ATOM 4293 N N . SER A 1 570 ? -7.012 0.716 1.135 1.00 93.12 570 SER A N 1
ATOM 4294 C CA . SER A 1 570 ? -5.576 0.951 1.319 1.00 93.12 570 SER A CA 1
ATOM 4295 C C . SER A 1 570 ? -5.067 2.260 0.698 1.00 93.12 570 SER A C 1
ATOM 4297 O O . SER A 1 570 ? -4.090 2.809 1.204 1.00 93.12 570 SER A O 1
ATOM 4299 N N . MET A 1 571 ? -5.717 2.788 -0.354 1.00 88.56 571 MET A N 1
ATOM 4300 C CA . MET A 1 571 ? -5.333 4.039 -1.041 1.00 88.56 571 MET A CA 1
ATOM 4301 C C . MET A 1 571 ? -6.165 5.276 -0.668 1.00 88.56 571 MET A C 1
ATOM 4303 O O . MET A 1 571 ? -6.121 6.283 -1.382 1.00 88.56 571 MET A O 1
ATOM 4307 N N . ALA A 1 572 ? -6.960 5.220 0.403 1.00 86.56 572 ALA A N 1
ATOM 4308 C CA . ALA A 1 572 ? -7.811 6.321 0.853 1.00 86.56 572 ALA A CA 1
ATOM 4309 C C . ALA A 1 572 ? -6.994 7.478 1.476 1.00 86.56 572 ALA A C 1
ATOM 4311 O O . ALA A 1 572 ? -7.124 7.789 2.663 1.00 86.56 572 ALA A O 1
ATOM 4312 N N . LEU A 1 573 ? -6.119 8.090 0.666 1.00 83.94 573 LEU A N 1
ATOM 4313 C CA . LEU A 1 573 ? -5.168 9.125 1.058 1.00 83.94 573 LEU A CA 1
ATOM 4314 C C . LEU A 1 573 ? -5.904 10.330 1.662 1.00 83.94 573 LEU A C 1
ATOM 4316 O O . LEU A 1 573 ? -6.669 10.980 0.936 1.00 83.94 573 LEU A O 1
ATOM 4320 N N . PRO A 1 574 ? -5.627 10.686 2.932 1.00 80.69 574 PRO A N 1
ATOM 4321 C CA . PRO A 1 574 ? -6.303 11.784 3.611 1.00 80.69 574 PRO A CA 1
ATOM 4322 C C . PRO A 1 574 ? -6.290 13.083 2.804 1.00 80.69 574 PRO A C 1
ATOM 4324 O O . PRO A 1 574 ? -5.244 13.530 2.328 1.00 80.69 574 PRO A O 1
ATOM 4327 N N . GLY A 1 575 ? -7.462 13.702 2.657 1.00 80.19 575 GLY A N 1
ATOM 4328 C CA . GLY A 1 575 ? -7.637 14.966 1.944 1.00 80.19 575 GLY A CA 1
ATOM 4329 C C . GLY A 1 575 ? -7.655 14.858 0.417 1.00 80.19 575 GLY A C 1
ATOM 4330 O O . GLY A 1 575 ? -8.173 15.768 -0.223 1.00 80.19 575 GLY A O 1
ATOM 4331 N N . LEU A 1 576 ? -7.158 13.770 -0.185 1.00 84.75 576 LEU A N 1
ATOM 4332 C CA . LEU A 1 576 ? -7.264 13.538 -1.630 1.00 84.75 576 LEU A CA 1
ATOM 4333 C C . LEU A 1 576 ? -8.423 12.595 -1.941 1.00 84.75 576 LEU A C 1
ATOM 4335 O O . LEU A 1 576 ? -9.353 13.011 -2.626 1.00 84.75 576 LEU A O 1
ATOM 4339 N N . PHE A 1 577 ? -8.397 11.373 -1.412 1.00 88.12 577 PHE A N 1
ATOM 4340 C CA . PHE A 1 577 ? -9.473 10.397 -1.563 1.00 88.12 577 PHE A CA 1
ATOM 4341 C C . PHE A 1 577 ? -10.419 10.433 -0.372 1.00 88.12 577 PHE A C 1
ATOM 4343 O O . PHE A 1 577 ? -10.012 10.712 0.752 1.00 88.12 577 PHE A O 1
ATOM 4350 N N . GLN A 1 578 ? -11.688 10.134 -0.624 1.00 90.69 578 GLN A N 1
ATOM 4351 C CA . GLN A 1 578 ? -12.662 9.917 0.438 1.00 90.69 578 GLN A CA 1
ATOM 4352 C C . GLN A 1 578 ? -12.277 8.687 1.267 1.00 90.69 578 GLN A C 1
ATOM 4354 O O . GLN A 1 578 ? -11.872 7.660 0.708 1.00 90.69 578 GLN A O 1
ATOM 4359 N N . SER A 1 579 ? -12.414 8.792 2.585 1.00 91.38 579 SER A N 1
ATOM 4360 C CA . SER A 1 579 ? -12.347 7.638 3.479 1.00 91.38 579 SER A CA 1
ATOM 4361 C C . SER A 1 579 ? -13.526 6.706 3.214 1.00 91.38 579 SER A C 1
ATOM 4363 O O . SER A 1 579 ? -14.621 7.162 2.876 1.00 91.38 579 SER A O 1
ATOM 4365 N N . VAL A 1 580 ? -13.308 5.402 3.369 1.00 92.50 580 VAL A N 1
ATOM 4366 C CA . VAL A 1 580 ? -14.355 4.394 3.166 1.00 92.50 580 VAL A CA 1
ATOM 4367 C C . VAL A 1 580 ? -14.952 4.031 4.516 1.00 92.50 580 VAL A C 1
ATOM 4369 O O . VAL A 1 580 ? -14.222 3.831 5.486 1.00 92.50 580 VAL A O 1
ATOM 4372 N N . ARG A 1 581 ? -16.281 3.974 4.586 1.00 91.88 581 ARG A N 1
ATOM 4373 C CA . ARG A 1 581 ? -16.989 3.573 5.798 1.00 91.88 581 ARG A CA 1
ATOM 4374 C C . ARG A 1 581 ? -17.304 2.088 5.763 1.00 91.88 581 ARG A C 1
ATOM 4376 O O . ARG A 1 581 ? -17.752 1.569 4.745 1.00 91.88 581 ARG A O 1
ATOM 4383 N N . ALA A 1 582 ? -17.101 1.445 6.900 1.00 93.06 582 ALA A N 1
ATOM 4384 C CA . ALA A 1 582 ? -17.712 0.166 7.221 1.00 93.06 582 ALA A CA 1
ATOM 4385 C C . ALA A 1 582 ? -18.387 0.296 8.587 1.00 93.06 582 ALA A C 1
ATOM 4387 O O . ALA A 1 582 ? -18.292 1.333 9.243 1.00 93.06 582 ALA A O 1
ATOM 4388 N N . TYR A 1 583 ? -19.078 -0.743 9.014 1.00 92.75 583 TYR A N 1
ATOM 4389 C CA . TYR A 1 583 ? -19.857 -0.739 10.237 1.00 92.75 583 TYR A CA 1
ATOM 4390 C C . TYR A 1 583 ? -19.505 -1.968 11.050 1.00 92.75 583 TYR A C 1
ATOM 4392 O O . TYR A 1 583 ? -19.470 -3.075 10.526 1.00 92.75 583 TYR A O 1
ATOM 4400 N N . ARG A 1 584 ? -19.236 -1.774 12.334 1.00 90.88 584 ARG A N 1
ATOM 4401 C CA . ARG A 1 584 ? -18.967 -2.858 13.266 1.00 90.88 584 ARG A CA 1
ATOM 4402 C C . ARG A 1 584 ? -20.197 -3.105 14.109 1.00 90.88 584 ARG A C 1
ATOM 4404 O O . ARG A 1 584 ? -20.740 -2.163 14.677 1.00 90.88 584 ARG A O 1
ATOM 4411 N N . PHE A 1 585 ? -20.618 -4.355 14.211 1.00 87.69 585 PHE A N 1
ATOM 4412 C CA . PHE A 1 585 ? -21.639 -4.734 15.171 1.00 87.69 585 PHE A CA 1
ATOM 4413 C C . PHE A 1 585 ? -21.109 -4.569 16.595 1.00 87.69 585 PHE A C 1
ATOM 4415 O O . PHE A 1 585 ? -19.991 -4.982 16.910 1.00 87.69 585 PHE A O 1
ATOM 4422 N N . VAL A 1 586 ? -21.920 -3.961 17.453 1.00 83.38 586 VAL A N 1
ATOM 4423 C CA . VAL A 1 586 ? -21.585 -3.747 18.857 1.00 83.38 586 VAL A CA 1
ATOM 4424 C C . VAL A 1 586 ? -22.572 -4.528 19.707 1.00 83.38 586 VAL A C 1
ATOM 4426 O O . VAL A 1 586 ? -23.770 -4.246 19.717 1.00 83.38 586 VAL A O 1
ATOM 4429 N N . ASP A 1 587 ? -22.043 -5.521 20.419 1.00 76.94 587 ASP A N 1
ATOM 4430 C CA . ASP A 1 587 ? -22.769 -6.200 21.487 1.00 76.94 587 ASP A CA 1
ATOM 4431 C C . ASP A 1 587 ? -23.072 -5.213 22.622 1.00 76.94 587 ASP A C 1
ATOM 4433 O O . ASP A 1 587 ? -22.272 -4.324 22.920 1.00 76.94 587 ASP A O 1
ATOM 4437 N N . HIS A 1 588 ? -24.183 -5.437 23.322 1.00 78.00 588 HIS A N 1
ATOM 4438 C CA . HIS A 1 588 ? -24.449 -4.767 24.590 1.00 78.00 588 HIS A CA 1
ATOM 4439 C C . HIS A 1 588 ? -23.314 -5.057 25.587 1.00 78.00 588 HIS A C 1
ATOM 4441 O O . HIS A 1 588 ? -22.968 -6.217 25.841 1.00 78.00 588 HIS A O 1
ATOM 4447 N N . LEU A 1 589 ? -22.730 -3.996 26.138 1.00 78.94 589 LEU A N 1
ATOM 4448 C CA . LEU A 1 589 ? -21.703 -4.046 27.169 1.00 78.94 589 LEU A CA 1
ATOM 4449 C C . LEU A 1 589 ? -22.322 -3.762 28.531 1.00 78.94 589 LEU A C 1
ATOM 4451 O O . LEU A 1 589 ? -23.108 -2.831 28.676 1.00 78.94 589 LEU A O 1
ATOM 4455 N N . ASP A 1 590 ? -21.921 -4.537 29.535 1.00 79.00 590 ASP A N 1
ATOM 4456 C CA . ASP A 1 590 ? -22.286 -4.274 30.922 1.00 79.00 590 ASP A CA 1
ATOM 4457 C C . ASP A 1 590 ? -21.610 -2.993 31.405 1.00 79.00 590 ASP A C 1
ATOM 4459 O O . ASP A 1 590 ? -20.380 -2.883 31.351 1.00 79.00 590 ASP A O 1
ATOM 4463 N N . VAL A 1 591 ? -22.391 -2.058 31.939 1.00 82.44 591 VAL A N 1
ATOM 4464 C CA . VAL A 1 591 ? -21.837 -0.862 32.574 1.00 82.44 591 VAL A CA 1
ATOM 4465 C C . VAL A 1 591 ? -21.240 -1.268 33.918 1.00 82.44 591 VAL A C 1
ATOM 4467 O O . VAL A 1 591 ? -21.901 -1.896 34.754 1.00 82.44 591 VAL A O 1
ATOM 4470 N N . ARG A 1 592 ? -19.965 -0.930 34.115 1.00 83.88 592 ARG A N 1
ATOM 4471 C CA . ARG A 1 592 ? -19.185 -1.285 35.301 1.00 83.88 592 ARG A CA 1
ATOM 4472 C C . ARG A 1 592 ? -18.528 -0.052 35.909 1.00 83.88 592 ARG A C 1
ATOM 4474 O O . ARG A 1 592 ? -18.287 0.918 35.197 1.00 83.88 592 ARG A O 1
ATOM 4481 N N . ASP A 1 593 ? -18.260 -0.099 37.210 1.00 80.25 593 ASP A N 1
ATOM 4482 C CA . ASP A 1 593 ? -17.455 0.920 37.889 1.00 80.25 593 ASP A CA 1
ATOM 4483 C C . ASP A 1 593 ? -15.950 0.725 37.626 1.00 80.25 593 ASP A C 1
ATOM 4485 O O . ASP A 1 593 ? -15.532 -0.252 36.997 1.00 80.25 593 ASP A O 1
ATOM 4489 N N . ASP A 1 594 ? -15.124 1.640 38.139 1.00 81.00 594 ASP A N 1
ATOM 4490 C CA . ASP A 1 594 ? -13.659 1.599 38.003 1.00 81.00 594 ASP A CA 1
ATOM 4491 C C . ASP A 1 594 ? -13.022 0.333 38.616 1.00 81.00 594 ASP A C 1
ATOM 4493 O O . ASP A 1 594 ? -11.876 -0.003 38.316 1.00 81.00 594 ASP A O 1
ATOM 4497 N N . PHE A 1 595 ? -13.766 -0.395 39.457 1.00 79.62 595 PHE A N 1
ATOM 4498 C CA . PHE A 1 595 ? -13.358 -1.655 40.081 1.00 79.62 595 PHE A CA 1
ATOM 4499 C C . PHE A 1 595 ? -13.936 -2.887 39.362 1.00 79.62 595 PHE A C 1
ATOM 4501 O O . PHE A 1 595 ? -13.758 -4.016 39.823 1.00 79.62 595 PHE A O 1
ATOM 4508 N N . GLY A 1 596 ? -14.625 -2.694 38.232 1.00 73.62 596 GLY A N 1
ATOM 4509 C CA . GLY A 1 596 ? -15.216 -3.754 37.418 1.00 73.62 596 GLY A CA 1
ATOM 4510 C C . GLY A 1 596 ? -16.541 -4.313 37.947 1.00 73.62 596 GLY A C 1
ATOM 4511 O O . GLY A 1 596 ? -17.044 -5.299 37.392 1.00 73.62 596 GLY A O 1
ATOM 4512 N N . ARG A 1 597 ? -17.128 -3.716 38.992 1.00 77.62 597 ARG A N 1
ATOM 4513 C CA . ARG A 1 597 ? -18.417 -4.138 39.560 1.00 77.62 597 ARG A CA 1
ATOM 4514 C C . ARG A 1 597 ? -19.553 -3.692 38.654 1.00 77.62 597 ARG A C 1
ATOM 4516 O O . ARG A 1 597 ? -19.516 -2.599 38.103 1.00 77.62 597 ARG A O 1
ATOM 4523 N N . LEU A 1 598 ? -20.564 -4.544 38.504 1.00 79.44 598 LEU A N 1
ATOM 4524 C CA . LEU A 1 598 ? -21.755 -4.238 37.711 1.00 79.44 598 LEU A CA 1
ATOM 4525 C C . LEU A 1 598 ? -22.537 -3.085 38.340 1.00 79.44 598 LEU A C 1
ATOM 4527 O O . LEU A 1 598 ? -22.820 -3.110 39.537 1.00 79.44 598 LEU A O 1
ATOM 4531 N N . ILE A 1 599 ? -22.923 -2.108 37.525 1.00 80.00 599 ILE A N 1
ATOM 4532 C CA . ILE A 1 599 ? -23.757 -0.994 37.968 1.00 80.00 599 ILE A CA 1
ATOM 4533 C C . ILE A 1 599 ? -25.216 -1.326 37.674 1.00 80.00 599 ILE A C 1
ATOM 4535 O O . ILE A 1 599 ? -25.581 -1.685 36.552 1.00 80.00 599 ILE A O 1
ATOM 4539 N N . THR A 1 600 ? -26.058 -1.207 38.699 1.00 81.81 600 THR A N 1
ATOM 4540 C CA . THR A 1 600 ? -27.496 -1.466 38.601 1.00 81.81 600 THR A CA 1
ATOM 4541 C C . THR A 1 600 ? -28.309 -0.212 38.880 1.00 81.81 600 THR A C 1
ATOM 4543 O O . THR A 1 600 ? -27.978 0.550 39.788 1.00 81.81 600 THR A O 1
ATOM 4546 N N . ARG A 1 601 ? -29.430 -0.052 38.178 1.00 75.69 601 ARG A N 1
ATOM 4547 C CA . ARG A 1 601 ? -30.450 0.966 38.437 1.00 75.69 601 ARG A CA 1
ATOM 4548 C C . ARG A 1 601 ? -31.782 0.265 38.684 1.00 75.69 601 ARG A C 1
ATOM 4550 O O . ARG A 1 601 ? -32.178 -0.580 37.891 1.00 75.69 601 ARG A O 1
ATOM 4557 N N . ASP A 1 602 ? -32.432 0.565 39.808 1.00 78.19 602 ASP A N 1
ATOM 4558 C CA . ASP A 1 602 ? -33.710 -0.053 40.207 1.00 78.19 602 ASP A CA 1
ATOM 4559 C C . ASP A 1 602 ? -33.670 -1.600 40.222 1.00 78.19 602 ASP A C 1
ATOM 4561 O O . ASP A 1 602 ? -34.622 -2.281 39.846 1.00 78.19 602 ASP A O 1
ATOM 4565 N N . GLY A 1 603 ? -32.531 -2.168 40.638 1.00 69.12 603 GLY A N 1
ATOM 4566 C CA . GLY A 1 603 ? -32.307 -3.618 40.692 1.00 69.12 603 GLY A CA 1
ATOM 4567 C C . GLY A 1 603 ? -31.988 -4.278 39.345 1.00 69.12 603 GLY A C 1
ATOM 4568 O O . GLY A 1 603 ? -31.820 -5.495 39.301 1.00 69.12 603 GLY A O 1
ATOM 4569 N N . GLN A 1 604 ? -31.872 -3.512 38.256 1.00 69.94 604 GLN A N 1
ATOM 4570 C CA . GLN A 1 604 ? -31.521 -4.027 36.932 1.00 69.94 604 GLN A CA 1
ATOM 4571 C C . GLN A 1 604 ? -30.131 -3.589 36.484 1.00 69.94 604 GLN A C 1
ATOM 4573 O O . GLN A 1 604 ? -29.718 -2.453 36.703 1.00 69.94 604 GLN A O 1
ATOM 4578 N N . GLN A 1 605 ? -29.415 -4.504 35.834 1.00 74.75 605 GLN A N 1
ATOM 4579 C CA . GLN A 1 605 ? -28.077 -4.280 35.301 1.00 74.75 605 GLN A CA 1
ATOM 4580 C C . GLN A 1 605 ? -28.107 -3.301 34.127 1.00 74.75 605 GLN A C 1
ATOM 4582 O O . GLN A 1 605 ? -28.836 -3.503 33.157 1.00 74.75 605 GLN A O 1
ATOM 4587 N N . MET A 1 606 ? -27.298 -2.248 34.217 1.00 77.88 606 MET A N 1
ATOM 4588 C CA . MET A 1 606 ? -27.178 -1.262 33.151 1.00 77.88 606 MET A CA 1
ATOM 4589 C C . MET A 1 606 ? -26.332 -1.818 31.998 1.00 77.88 606 MET A C 1
ATOM 4591 O O . MET A 1 606 ? -25.303 -2.461 32.222 1.00 77.88 606 MET A O 1
ATOM 4595 N N . MET A 1 607 ? -26.757 -1.549 30.764 1.00 77.69 607 MET A N 1
ATOM 4596 C CA . MET A 1 607 ? -26.071 -1.953 29.533 1.00 77.69 607 MET A CA 1
ATOM 4597 C C . MET A 1 607 ? -25.835 -0.742 28.630 1.00 77.69 607 MET A C 1
ATOM 4599 O O . MET A 1 607 ? -26.513 0.261 28.798 1.00 77.69 607 MET A O 1
ATOM 4603 N N . TYR A 1 608 ? -24.905 -0.839 27.680 1.00 81.31 608 TYR A N 1
ATOM 4604 C CA . TYR A 1 608 ? -24.672 0.166 26.638 1.00 81.31 608 TYR A CA 1
ATOM 4605 C C . TYR A 1 608 ? -24.226 -0.506 25.323 1.00 81.31 608 TYR A C 1
ATOM 4607 O O . TYR A 1 608 ? -23.321 -1.344 25.376 1.00 81.31 608 TYR A O 1
ATOM 4615 N N . PRO A 1 609 ? -24.791 -0.172 24.143 1.00 77.81 609 PRO A N 1
ATOM 4616 C CA . PRO A 1 609 ? -25.970 0.680 23.901 1.00 77.81 609 PRO A CA 1
ATOM 4617 C C . PRO A 1 609 ? -27.259 0.121 24.554 1.00 77.81 609 PRO A C 1
ATOM 4619 O O . PRO A 1 609 ? -27.358 -1.086 24.744 1.00 77.81 609 PRO A O 1
ATOM 4622 N N . GLY A 1 610 ? -28.238 0.965 24.893 1.00 72.88 610 GLY A N 1
ATOM 4623 C CA . GLY A 1 610 ? -29.371 0.739 25.831 1.00 72.88 610 GLY A CA 1
ATOM 4624 C C . GLY A 1 610 ? -29.171 1.586 27.108 1.00 72.88 610 GLY A C 1
ATOM 4625 O O . GLY A 1 610 ? -28.046 1.986 27.352 1.00 72.88 610 GLY A O 1
ATOM 4626 N N . ASP A 1 611 ? -30.110 1.984 27.978 1.00 63.97 611 ASP A N 1
ATOM 4627 C CA . ASP A 1 611 ? -31.559 1.800 28.189 1.00 63.97 611 ASP A CA 1
ATOM 4628 C C . ASP A 1 611 ? -32.082 2.980 29.064 1.00 63.97 611 ASP A C 1
ATOM 4630 O O . ASP A 1 611 ? -31.360 3.438 29.956 1.00 63.97 611 ASP A O 1
ATOM 4634 N N . VAL A 1 612 ? -33.325 3.470 28.870 1.00 48.50 612 VAL A N 1
ATOM 4635 C CA . VAL A 1 612 ? -33.960 4.466 29.785 1.00 48.50 612 VAL A CA 1
ATOM 4636 C C . VAL A 1 612 ? -35.465 4.244 30.062 1.00 48.50 612 VAL A C 1
ATOM 4638 O O . VAL A 1 612 ? -35.951 4.734 31.083 1.00 48.50 612 VAL A O 1
ATOM 4641 N N . LYS A 1 613 ? -36.239 3.499 29.250 1.00 43.47 613 LYS A N 1
ATOM 4642 C CA . LYS A 1 613 ? -37.698 3.330 29.504 1.00 43.47 613 LYS A CA 1
ATOM 4643 C C . LYS A 1 613 ? -38.325 1.967 29.202 1.00 43.47 613 LYS A C 1
ATOM 4645 O O . LYS A 1 613 ? -39.430 1.734 29.691 1.00 43.47 613 LYS A O 1
ATOM 4650 N N . LYS A 1 614 ? -37.696 1.054 28.452 1.00 46.38 614 LYS A N 1
ATOM 4651 C CA . LYS A 1 614 ? -38.361 -0.199 28.022 1.00 46.38 614 LYS A CA 1
ATOM 4652 C C . LYS A 1 614 ? -38.266 -1.363 29.019 1.00 46.38 614 LYS A C 1
ATOM 4654 O O . LYS A 1 614 ? -38.881 -2.393 28.773 1.00 46.38 614 LYS A O 1
ATOM 4659 N N . SER A 1 615 ? -37.607 -1.188 30.167 1.00 43.97 615 SER A N 1
ATOM 4660 C CA . SER A 1 615 ? -37.541 -2.206 31.232 1.00 43.97 615 SER A CA 1
ATOM 4661 C C . SER A 1 615 ? -38.531 -2.004 32.399 1.00 43.97 615 SER A C 1
ATOM 4663 O O . SER A 1 615 ? -38.538 -2.775 33.361 1.00 43.97 615 SER A O 1
ATOM 4665 N N . THR A 1 616 ? -39.429 -1.010 32.310 1.00 39.38 616 THR A N 1
ATOM 4666 C CA . THR A 1 616 ? -40.389 -0.655 33.383 1.00 39.38 616 THR A CA 1
ATOM 4667 C C . THR A 1 616 ? -41.548 -1.643 33.591 1.00 39.38 616 THR A C 1
ATOM 4669 O O . THR A 1 616 ? -42.428 -1.402 34.417 1.00 39.38 616 THR A O 1
ATOM 4672 N N . LYS A 1 617 ? -41.550 -2.796 32.919 1.00 39.22 617 LYS A N 1
ATOM 4673 C CA . LYS A 1 617 ? -42.382 -3.952 33.279 1.00 39.22 617 LYS A CA 1
ATOM 4674 C C . LYS A 1 617 ? -41.540 -5.215 33.204 1.00 39.22 617 LYS A C 1
ATOM 4676 O O . LYS A 1 617 ? -40.624 -5.286 32.393 1.00 39.22 617 LYS A O 1
ATOM 4681 N N . ALA A 1 618 ? -41.853 -6.189 34.062 1.00 40.59 618 ALA A N 1
ATOM 4682 C CA . ALA A 1 618 ? -41.244 -7.514 34.050 1.00 40.59 618 ALA A CA 1
ATOM 4683 C C . ALA A 1 618 ? -41.153 -8.026 32.604 1.00 40.59 618 ALA A C 1
ATOM 4685 O O . ALA A 1 618 ? -42.177 -8.310 31.986 1.00 40.59 618 ALA A O 1
ATOM 4686 N N . ILE A 1 619 ? -39.929 -8.065 32.071 1.00 44.34 619 ILE A N 1
ATOM 4687 C CA . ILE A 1 619 ? -39.666 -8.376 30.668 1.00 44.34 619 ILE A CA 1
ATOM 4688 C C . ILE A 1 619 ? -40.124 -9.812 30.432 1.00 44.34 619 ILE A C 1
ATOM 4690 O O . ILE A 1 619 ? -39.531 -10.765 30.943 1.00 44.34 619 ILE A O 1
ATOM 4694 N N . THR A 1 620 ? -41.202 -9.967 29.672 1.00 48.16 620 THR A N 1
ATOM 4695 C CA . THR A 1 620 ? -41.672 -11.282 29.228 1.00 48.16 620 THR A CA 1
ATOM 4696 C C . THR A 1 620 ? -40.642 -11.904 28.277 1.00 48.16 620 THR A C 1
ATOM 4698 O O . THR A 1 620 ? -39.866 -11.198 27.627 1.00 48.16 620 THR A O 1
ATOM 4701 N N . SER A 1 621 ? -40.611 -13.234 28.147 1.00 47.41 621 SER A N 1
ATOM 4702 C CA . SER A 1 621 ? -39.709 -13.934 27.211 1.00 47.41 621 SER A CA 1
ATOM 4703 C C . SER A 1 621 ? -39.823 -13.416 25.766 1.00 47.41 621 SER A C 1
ATOM 4705 O O . SER A 1 621 ? -38.834 -13.425 25.040 1.00 47.41 621 SER A O 1
ATOM 4707 N N . SER A 1 622 ? -40.978 -12.871 25.376 1.00 41.78 622 SER A N 1
ATOM 4708 C CA . SER A 1 622 ? -41.227 -12.196 24.095 1.00 41.78 622 SER A CA 1
ATOM 4709 C C . SER A 1 622 ? -40.577 -10.810 23.939 1.00 41.78 622 SER A C 1
ATOM 4711 O O . SER A 1 622 ? -40.229 -10.431 22.824 1.00 41.78 622 SER A O 1
ATOM 47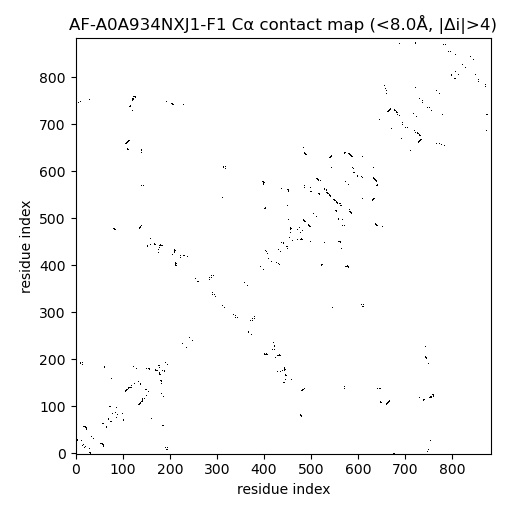13 N N . GLU A 1 623 ? -40.380 -10.042 25.014 1.00 39.09 623 GLU A N 1
ATOM 4714 C CA . GLU A 1 623 ? -39.764 -8.702 24.957 1.00 39.09 623 GLU A CA 1
ATOM 4715 C C . GLU A 1 623 ? -38.231 -8.762 24.968 1.00 39.09 623 GLU A C 1
ATOM 4717 O O . GLU A 1 623 ? -37.588 -7.954 24.293 1.00 39.09 623 GLU A O 1
ATOM 4722 N N . LYS A 1 624 ? -37.641 -9.773 25.625 1.00 43.50 624 LYS A N 1
ATOM 4723 C CA . LYS A 1 624 ? -36.206 -10.106 25.503 1.00 43.50 624 LYS A CA 1
ATOM 4724 C C . LYS A 1 624 ? -35.807 -10.338 24.040 1.00 43.50 624 LYS A C 1
ATOM 4726 O O . LYS A 1 624 ? -34.792 -9.818 23.591 1.00 43.50 624 LYS A O 1
ATOM 4731 N N . VAL A 1 625 ? -36.671 -11.016 23.280 1.00 43.97 625 VAL A N 1
ATOM 4732 C CA . VAL A 1 625 ? -36.514 -11.240 21.832 1.00 43.97 625 VAL A CA 1
ATOM 4733 C C . VAL A 1 625 ? -36.588 -9.928 21.030 1.00 43.97 625 VAL A C 1
ATOM 4735 O O . VAL A 1 625 ? -35.994 -9.830 19.961 1.00 43.97 625 VAL A O 1
ATOM 4738 N N . SER A 1 626 ? -37.280 -8.894 21.528 1.00 40.81 626 SER A N 1
ATOM 4739 C CA . SER A 1 626 ? -37.410 -7.592 20.850 1.00 40.81 626 SER A CA 1
ATOM 4740 C C . SER A 1 626 ? -36.203 -6.661 21.053 1.00 40.81 626 SER A C 1
ATOM 4742 O O . SER A 1 626 ? -35.813 -5.967 20.114 1.00 40.81 626 SER A O 1
ATOM 4744 N N . LEU A 1 627 ? -35.570 -6.686 22.235 1.00 46.41 627 LEU A N 1
ATOM 4745 C CA . LEU A 1 627 ? -34.290 -6.010 22.499 1.00 46.41 627 LEU A CA 1
ATOM 4746 C C . LEU A 1 627 ? -33.143 -6.694 21.742 1.00 46.41 627 LEU A C 1
ATOM 4748 O O . LEU A 1 627 ? -32.312 -6.008 21.157 1.00 46.41 627 LEU A O 1
ATOM 4752 N N . GLU A 1 628 ? -33.176 -8.026 21.618 1.00 50.50 628 GLU A N 1
ATOM 4753 C CA . GLU A 1 628 ? -32.282 -8.781 20.722 1.00 50.50 628 GLU A CA 1
ATOM 4754 C C . GLU A 1 628 ? -32.490 -8.470 19.225 1.00 50.50 628 GLU A C 1
ATOM 4756 O O . GLU A 1 628 ? -31.652 -8.847 18.403 1.00 50.50 628 GLU A O 1
ATOM 4761 N N . LYS A 1 629 ? -33.586 -7.789 18.855 1.00 57.38 629 LYS A N 1
ATOM 4762 C CA . LYS A 1 629 ? -33.948 -7.495 17.460 1.00 57.38 629 LYS A CA 1
ATOM 4763 C C . LYS A 1 629 ? -33.336 -6.198 16.927 1.00 57.38 629 LYS A C 1
ATOM 4765 O O . LYS A 1 629 ? -33.238 -6.046 15.714 1.00 57.38 629 LYS A O 1
ATOM 4770 N N . THR A 1 630 ? -32.943 -5.262 17.797 1.00 68.12 630 THR A N 1
ATOM 4771 C CA . THR A 1 630 ? -32.336 -3.993 17.357 1.00 68.12 630 THR A CA 1
ATOM 4772 C C . THR A 1 630 ? -30.828 -4.159 17.254 1.00 68.12 630 THR A C 1
ATOM 4774 O O . THR A 1 630 ? -30.134 -4.299 18.255 1.00 68.12 630 THR A O 1
ATOM 4777 N N . MET A 1 631 ? -30.319 -4.147 16.027 1.00 82.56 631 MET A N 1
ATOM 4778 C CA . MET A 1 631 ? -28.892 -4.245 15.762 1.00 82.56 631 MET A CA 1
ATOM 4779 C C . MET A 1 631 ? -28.228 -2.875 15.940 1.00 82.56 631 MET A C 1
ATOM 4781 O O . MET A 1 631 ? -28.584 -1.917 15.255 1.00 82.56 631 MET A O 1
ATOM 4785 N N . TRP A 1 632 ? -27.252 -2.784 16.841 1.00 85.69 632 TRP A N 1
ATOM 4786 C CA . TRP A 1 632 ? -26.448 -1.579 17.025 1.00 85.69 632 TRP A CA 1
ATOM 4787 C C . TRP A 1 632 ? -25.128 -1.689 16.276 1.00 85.69 632 TRP A C 1
ATOM 4789 O O . TRP A 1 632 ? -24.443 -2.715 16.339 1.00 85.69 632 TRP A O 1
ATOM 4799 N N . VAL A 1 633 ? -24.76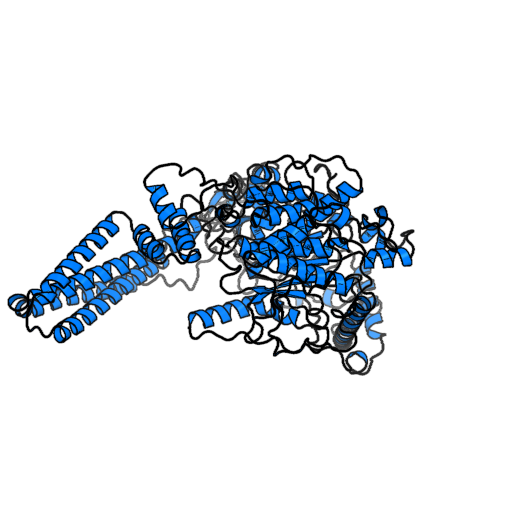8 -0.618 15.571 1.00 90.31 633 VAL A N 1
ATOM 4800 C CA . VAL A 1 633 ? -23.526 -0.557 14.804 1.00 90.31 633 VAL A CA 1
ATOM 4801 C C . VAL A 1 633 ? -22.732 0.708 15.074 1.00 90.31 633 VAL A C 1
ATOM 4803 O O . VAL A 1 633 ? -23.269 1.805 15.232 1.00 90.31 633 VAL A O 1
ATOM 4806 N N . GLU A 1 634 ? -21.417 0.557 15.068 1.00 90.75 634 GLU A N 1
ATOM 4807 C CA . GLU A 1 634 ? -20.464 1.651 15.135 1.00 90.75 634 GLU A CA 1
ATOM 4808 C C . GLU A 1 634 ? -19.850 1.891 13.747 1.00 90.75 634 GLU A C 1
ATOM 4810 O O . GLU A 1 634 ? -19.374 0.941 13.120 1.00 90.75 634 GLU A O 1
ATOM 4815 N N . PRO A 1 635 ? -19.855 3.133 13.236 1.00 92.12 635 PRO A N 1
ATOM 4816 C CA . PRO A 1 635 ? -19.246 3.441 11.952 1.00 92.12 635 PRO A CA 1
ATOM 4817 C C . PRO A 1 635 ? -17.722 3.471 12.095 1.00 92.12 635 PRO A C 1
ATOM 4819 O O . PRO A 1 635 ? -17.182 4.304 12.818 1.00 92.12 635 PRO A O 1
ATOM 4822 N N . LEU A 1 636 ? -17.038 2.604 11.357 1.00 92.94 636 LEU A N 1
ATOM 4823 C CA . LEU A 1 636 ? -15.586 2.581 11.210 1.00 92.94 636 LEU A CA 1
ATOM 4824 C C . LEU A 1 636 ? -15.154 3.422 10.006 1.00 92.94 636 LEU A C 1
ATOM 4826 O O . LEU A 1 636 ? -15.839 3.457 8.977 1.00 92.94 636 LEU A O 1
ATOM 4830 N N . TRP A 1 637 ? -13.995 4.073 10.112 1.00 92.88 637 TRP A N 1
ATOM 4831 C CA . TRP A 1 637 ? -13.451 4.927 9.054 1.00 92.88 637 TRP A CA 1
ATOM 4832 C C . TRP A 1 637 ? -12.103 4.403 8.579 1.00 92.88 637 TRP A C 1
ATOM 4834 O O . TRP A 1 637 ? -11.073 4.615 9.219 1.00 92.88 637 TRP A O 1
ATOM 4844 N N . PHE A 1 638 ? -12.108 3.782 7.403 1.00 93.75 638 PHE A N 1
ATOM 4845 C CA . PHE A 1 638 ? -10.906 3.287 6.751 1.00 93.75 638 PHE A CA 1
ATOM 4846 C C . PHE A 1 638 ? -10.237 4.381 5.920 1.00 93.75 638 PHE A C 1
ATOM 4848 O O . PHE A 1 638 ? -10.869 5.068 5.107 1.00 93.75 638 PHE A O 1
ATOM 4855 N N . SER A 1 639 ? -8.934 4.526 6.130 1.00 92.50 639 SER A N 1
ATOM 4856 C CA . SER A 1 639 ? -8.049 5.434 5.412 1.00 92.50 639 SER A CA 1
ATOM 4857 C C . SER A 1 639 ? -6.775 4.707 4.960 1.00 92.50 639 SER A C 1
ATOM 4859 O O . SER A 1 639 ? -6.582 3.520 5.230 1.00 92.50 639 SER A O 1
ATOM 4861 N N . ASP A 1 640 ? -5.916 5.434 4.247 1.00 90.88 640 ASP A N 1
ATOM 4862 C CA . ASP A 1 640 ? -4.696 4.930 3.625 1.00 90.88 640 ASP A CA 1
ATOM 4863 C C . ASP A 1 640 ? -3.825 4.109 4.585 1.00 90.88 640 ASP A C 1
ATOM 4865 O O . ASP A 1 640 ? -3.480 4.568 5.674 1.00 90.88 640 ASP A O 1
ATOM 4869 N N . GLY A 1 641 ? -3.427 2.907 4.159 1.00 86.00 641 GLY A N 1
ATOM 4870 C CA . GLY A 1 641 ? -2.633 1.995 4.990 1.00 86.00 641 GLY A CA 1
ATOM 4871 C C . GLY A 1 641 ? -1.245 2.517 5.344 1.00 86.00 641 GLY A C 1
ATOM 4872 O O . GLY A 1 641 ? -0.663 2.103 6.346 1.00 86.00 641 GLY A O 1
ATOM 4873 N N . GLY A 1 642 ? -0.729 3.475 4.567 1.00 84.56 642 GLY A N 1
ATOM 4874 C CA . GLY A 1 642 ? 0.541 4.135 4.833 1.00 84.56 642 GLY A CA 1
ATOM 4875 C C . GLY A 1 642 ? 0.533 5.035 6.069 1.00 84.56 642 GLY A C 1
ATOM 4876 O O . GLY A 1 642 ? 1.590 5.551 6.437 1.00 84.56 642 GLY A O 1
ATOM 4877 N N . ILE A 1 643 ? -0.620 5.228 6.725 1.00 85.88 643 ILE A N 1
ATOM 4878 C CA . ILE A 1 643 ? -0.712 5.925 8.013 1.00 85.88 643 ILE A CA 1
ATOM 4879 C C . ILE A 1 643 ? -0.114 5.070 9.141 1.00 85.88 643 ILE A C 1
ATOM 4881 O O . ILE A 1 643 ? 0.605 5.624 9.975 1.00 85.88 643 ILE A O 1
ATOM 4885 N N . THR A 1 644 ? -0.389 3.759 9.164 1.00 85.06 644 THR A N 1
ATOM 4886 C CA . THR A 1 644 ? 0.087 2.823 10.204 1.00 85.06 644 THR A CA 1
ATOM 4887 C C . THR A 1 644 ? 1.371 2.093 9.815 1.00 85.06 644 THR A C 1
ATOM 4889 O O . THR A 1 644 ? 2.295 2.032 10.621 1.00 85.06 644 THR A O 1
ATOM 4892 N N . SER A 1 645 ? 1.465 1.554 8.595 1.00 83.38 645 SER A N 1
ATOM 4893 C CA . SER A 1 645 ? 2.709 0.987 8.054 1.00 83.38 645 SER A CA 1
ATOM 4894 C C . SER A 1 645 ? 2.767 1.233 6.556 1.00 83.38 645 SER A C 1
ATOM 4896 O O . SER A 1 645 ? 1.946 0.750 5.779 1.00 83.38 645 SER A O 1
ATOM 4898 N N . ASN A 1 646 ? 3.759 2.013 6.142 1.00 85.50 646 ASN A N 1
ATOM 4899 C CA . ASN A 1 646 ? 3.922 2.411 4.755 1.00 85.50 646 ASN A CA 1
ATOM 4900 C C . ASN A 1 646 ? 4.725 1.382 3.958 1.00 85.50 646 ASN A C 1
ATOM 4902 O O . ASN A 1 646 ? 4.633 1.360 2.734 1.00 85.50 646 ASN A O 1
ATOM 4906 N N . PHE A 1 647 ? 5.522 0.536 4.612 1.00 88.69 647 PHE A N 1
ATOM 4907 C CA . PHE A 1 647 ? 6.300 -0.501 3.944 1.00 88.69 647 PHE A CA 1
ATOM 4908 C C . PHE A 1 647 ? 6.229 -1.846 4.685 1.00 88.69 647 PHE A C 1
ATOM 4910 O O . PHE A 1 647 ? 7.132 -2.167 5.464 1.00 88.69 647 PHE A O 1
ATOM 4917 N N . PRO A 1 648 ? 5.193 -2.664 4.418 1.00 86.81 648 PRO A N 1
ATOM 4918 C CA . PRO A 1 648 ? 4.913 -3.878 5.180 1.00 86.81 648 PRO A CA 1
ATOM 4919 C C . PRO A 1 648 ? 5.789 -5.075 4.761 1.00 86.81 648 PRO A C 1
ATOM 4921 O O . PRO A 1 648 ? 5.302 -6.175 4.523 1.00 86.81 648 PRO A O 1
ATOM 4924 N N . ILE A 1 649 ? 7.113 -4.896 4.669 1.00 86.75 649 ILE A N 1
ATOM 4925 C CA . ILE A 1 649 ? 8.039 -5.982 4.284 1.00 86.75 649 ILE A CA 1
ATOM 4926 C C . ILE A 1 649 ? 8.033 -7.158 5.273 1.00 86.75 649 ILE A C 1
ATOM 4928 O O . ILE A 1 649 ? 8.420 -8.270 4.928 1.00 86.75 649 ILE A O 1
ATOM 4932 N N . HIS A 1 650 ? 7.587 -6.917 6.505 1.00 84.94 650 HIS A N 1
ATOM 4933 C CA . HIS A 1 650 ? 7.475 -7.929 7.548 1.00 84.94 650 HIS A CA 1
ATOM 4934 C C . HIS A 1 650 ? 6.356 -8.951 7.314 1.00 84.94 650 HIS A C 1
ATOM 4936 O O . HIS A 1 650 ? 6.384 -9.979 7.978 1.00 84.94 650 HIS A O 1
ATOM 4942 N N . PHE A 1 651 ? 5.405 -8.707 6.402 1.00 87.31 651 PHE A N 1
ATOM 4943 C CA . PHE A 1 651 ? 4.276 -9.622 6.161 1.00 87.31 651 PHE A CA 1
ATOM 4944 C C . PHE A 1 651 ? 4.722 -11.032 5.766 1.00 87.31 651 PHE A C 1
ATOM 4946 O O . PHE A 1 651 ? 4.145 -12.011 6.222 1.00 87.31 651 PHE A O 1
ATOM 4953 N N . PHE A 1 652 ? 5.779 -11.135 4.959 1.00 89.31 652 PHE A N 1
ATOM 4954 C CA . PHE A 1 652 ? 6.250 -12.413 4.408 1.00 89.31 652 PHE A CA 1
ATOM 4955 C C . PHE A 1 652 ? 7.639 -12.788 4.906 1.00 89.31 652 PHE A C 1
ATOM 4957 O O . PHE A 1 652 ? 8.361 -13.549 4.265 1.00 89.31 652 PHE A O 1
ATOM 4964 N N . ASP A 1 653 ? 8.064 -12.197 6.019 1.00 83.56 653 ASP A N 1
ATOM 4965 C CA . ASP A 1 653 ? 9.403 -12.433 6.516 1.00 83.56 653 ASP A CA 1
ATOM 4966 C C . ASP A 1 653 ? 9.470 -13.711 7.357 1.00 83.56 653 ASP A C 1
ATOM 4968 O O . ASP A 1 653 ? 8.739 -13.867 8.329 1.00 83.56 653 ASP A O 1
ATOM 4972 N N . SER A 1 654 ? 10.399 -14.602 7.013 1.00 86.25 654 SER A N 1
ATOM 4973 C CA . SER A 1 654 ? 10.702 -15.807 7.792 1.00 86.25 654 SER A CA 1
ATOM 4974 C C . SER A 1 654 ? 12.115 -15.716 8.375 1.00 86.25 654 SER A C 1
ATOM 4976 O O . SER A 1 654 ? 13.033 -15.297 7.656 1.00 86.25 654 SER A O 1
ATOM 4978 N N . PRO A 1 655 ? 12.351 -16.109 9.645 1.00 83.50 655 PRO A N 1
ATOM 4979 C CA . PRO A 1 655 ? 13.701 -16.191 10.209 1.00 83.50 655 PRO A CA 1
ATOM 4980 C C . PRO A 1 655 ? 14.651 -17.021 9.332 1.00 83.50 655 PRO A C 1
ATOM 4982 O O . PRO A 1 655 ? 15.787 -16.607 9.099 1.00 83.50 655 PRO A O 1
ATOM 4985 N N . LEU A 1 656 ? 14.148 -18.125 8.768 1.00 89.75 656 LEU A N 1
ATOM 4986 C CA . LEU A 1 656 ? 14.859 -19.016 7.850 1.00 89.75 656 LEU A CA 1
ATOM 4987 C C . LEU A 1 656 ? 14.116 -19.054 6.503 1.00 89.75 656 LEU A C 1
ATOM 4989 O O . LEU A 1 656 ? 13.220 -19.879 6.308 1.00 89.75 656 LEU A O 1
ATOM 4993 N N . PRO A 1 657 ? 14.423 -18.127 5.577 1.00 91.38 657 PRO A N 1
ATOM 4994 C CA . PRO A 1 657 ? 13.670 -18.003 4.339 1.00 91.38 657 PRO A CA 1
ATOM 4995 C C . PRO A 1 657 ? 14.032 -19.108 3.338 1.00 91.38 657 PRO A C 1
ATOM 4997 O O . PRO A 1 657 ? 15.208 -19.389 3.080 1.00 91.38 657 PRO A O 1
ATOM 5000 N N . LEU A 1 658 ? 13.000 -19.695 2.728 1.00 91.75 658 LEU A N 1
ATOM 5001 C CA . LEU A 1 658 ? 13.140 -20.680 1.650 1.00 91.75 658 LEU A CA 1
ATOM 5002 C C . LEU A 1 658 ? 13.372 -20.021 0.283 1.00 91.75 658 LEU A C 1
ATOM 5004 O O . LEU A 1 658 ? 14.003 -20.614 -0.588 1.00 91.75 658 LEU A O 1
ATOM 5008 N N . TRP A 1 659 ? 12.917 -18.779 0.123 1.00 93.75 659 TRP A N 1
ATOM 5009 C CA . TRP A 1 659 ? 13.125 -17.916 -1.040 1.00 93.75 659 TRP A CA 1
ATOM 5010 C C . TRP A 1 659 ? 13.147 -16.439 -0.598 1.00 93.75 659 TRP A C 1
ATOM 5012 O O . TRP A 1 659 ? 12.793 -16.141 0.547 1.00 93.75 659 TRP A O 1
ATOM 5022 N N . PRO A 1 660 ? 13.614 -15.492 -1.432 1.00 93.69 660 PRO A N 1
ATOM 5023 C CA . PRO A 1 660 ? 13.768 -14.108 -0.996 1.00 93.69 660 PRO A CA 1
ATOM 5024 C C . PRO A 1 660 ? 12.440 -13.339 -0.971 1.00 93.69 660 PRO A C 1
ATOM 5026 O O . PRO A 1 660 ? 11.634 -13.442 -1.892 1.00 93.69 660 PRO A O 1
ATOM 5029 N N . THR A 1 661 ? 12.272 -12.472 0.030 1.00 94.88 661 THR A N 1
ATOM 5030 C CA . THR A 1 661 ? 11.261 -11.397 0.023 1.00 94.88 661 THR A CA 1
ATOM 5031 C C . THR A 1 661 ? 11.892 -10.107 -0.483 1.00 94.88 661 THR A C 1
ATOM 5033 O O . THR A 1 661 ? 12.726 -9.499 0.187 1.00 94.88 661 THR A O 1
ATOM 5036 N N . LEU A 1 662 ? 11.516 -9.669 -1.674 1.00 95.12 662 LEU A N 1
ATOM 5037 C CA . LEU A 1 662 ? 12.037 -8.465 -2.302 1.00 95.12 662 LEU A CA 1
ATOM 5038 C C . LEU A 1 662 ? 11.210 -7.241 -1.918 1.00 95.12 662 LEU A C 1
ATOM 5040 O O . LEU A 1 662 ? 9.997 -7.310 -1.725 1.00 95.12 662 LEU A O 1
ATOM 5044 N N . GLY A 1 663 ? 11.880 -6.097 -1.830 1.00 93.81 663 GLY A N 1
ATOM 5045 C CA . GLY A 1 663 ? 11.267 -4.827 -1.476 1.00 93.81 663 GLY A CA 1
ATOM 5046 C C . GLY A 1 663 ? 11.522 -3.739 -2.511 1.00 93.81 663 GLY A C 1
ATOM 5047 O O . GLY A 1 663 ? 12.659 -3.555 -2.947 1.00 93.81 663 GLY A O 1
ATOM 5048 N N . ILE A 1 664 ? 10.498 -2.958 -2.852 1.00 93.62 664 ILE A N 1
ATOM 5049 C CA . ILE A 1 664 ? 10.658 -1.735 -3.651 1.00 93.62 664 ILE A CA 1
ATOM 5050 C C . ILE A 1 664 ? 10.266 -0.533 -2.794 1.00 93.62 664 ILE A C 1
ATOM 5052 O O . ILE A 1 664 ? 9.093 -0.299 -2.488 1.00 93.62 664 ILE A O 1
ATOM 5056 N N . ASN A 1 665 ? 11.276 0.238 -2.406 1.00 91.38 665 ASN A N 1
ATOM 5057 C CA . ASN A 1 665 ? 11.150 1.393 -1.530 1.00 91.38 665 ASN A CA 1
ATOM 5058 C C . ASN A 1 665 ? 11.293 2.688 -2.336 1.00 91.38 665 ASN A C 1
ATOM 5060 O O . ASN A 1 665 ? 12.145 2.810 -3.211 1.00 91.38 665 ASN A O 1
ATOM 5064 N N . LEU A 1 666 ? 10.472 3.678 -2.006 1.00 88.50 666 LEU A N 1
ATOM 5065 C CA . LEU A 1 666 ? 10.498 5.000 -2.616 1.00 88.50 666 LEU A CA 1
ATOM 5066 C C . LEU A 1 666 ? 11.145 6.001 -1.662 1.00 88.50 666 LEU A C 1
ATOM 5068 O O . LEU A 1 666 ? 10.733 6.143 -0.500 1.00 88.50 666 LEU A O 1
ATOM 5072 N N . GLU A 1 667 ? 12.154 6.712 -2.158 1.00 84.50 667 GLU A N 1
ATOM 5073 C CA . GLU A 1 667 ? 12.953 7.648 -1.371 1.00 84.50 667 GLU A CA 1
ATOM 5074 C C . GLU A 1 667 ? 13.157 8.993 -2.075 1.00 84.50 667 GLU A C 1
ATOM 5076 O O . GLU A 1 667 ? 13.078 9.131 -3.289 1.00 84.50 667 GLU A O 1
ATOM 5081 N N . SER A 1 668 ? 13.475 10.019 -1.294 1.00 84.81 668 SER A N 1
ATOM 5082 C CA . SER A 1 668 ? 14.006 11.275 -1.818 1.00 84.81 668 SER A CA 1
ATOM 5083 C C . SER A 1 668 ? 15.515 11.158 -2.017 1.00 84.81 668 SER A C 1
ATOM 5085 O O . SER A 1 668 ? 16.187 10.540 -1.191 1.00 84.81 668 SER A O 1
ATOM 5087 N N . HIS A 1 669 ? 16.068 11.832 -3.023 1.00 85.81 669 HIS A N 1
ATOM 5088 C CA . HIS A 1 669 ? 17.520 11.924 -3.200 1.00 85.81 669 HIS A CA 1
ATOM 5089 C C . HIS A 1 669 ? 18.220 12.535 -1.971 1.00 85.81 669 HIS A C 1
ATOM 5091 O O . HIS A 1 669 ? 17.924 13.684 -1.618 1.00 85.81 669 HIS A O 1
ATOM 5097 N N . PRO A 1 670 ? 19.176 11.829 -1.340 1.00 84.06 670 PRO A N 1
ATOM 5098 C CA . PRO A 1 670 ? 20.000 12.417 -0.295 1.00 84.06 670 PRO A CA 1
ATOM 5099 C C . PRO A 1 670 ? 20.979 13.459 -0.859 1.00 84.06 670 PRO A C 1
ATOM 5101 O O . PRO A 1 670 ? 21.339 13.429 -2.042 1.00 84.06 670 PRO A O 1
ATOM 5104 N N . ARG A 1 671 ? 21.436 14.392 -0.010 1.00 82.06 671 ARG A N 1
ATOM 5105 C CA . ARG A 1 671 ? 22.464 15.378 -0.394 1.00 82.06 671 ARG A CA 1
ATOM 5106 C C . ARG A 1 671 ? 23.741 14.649 -0.834 1.00 82.06 671 ARG A C 1
ATOM 5108 O O . ARG A 1 671 ? 24.161 13.717 -0.166 1.00 82.06 671 ARG A O 1
ATOM 5115 N N . GLY A 1 672 ? 24.321 15.052 -1.965 1.00 83.31 672 GLY A N 1
ATOM 5116 C CA . GLY A 1 672 ? 25.506 14.410 -2.562 1.00 83.31 672 GLY A CA 1
ATOM 5117 C C . GLY A 1 672 ? 25.215 13.217 -3.486 1.00 83.31 672 GLY A C 1
ATOM 5118 O O . GLY A 1 672 ? 26.049 12.877 -4.316 1.00 83.31 672 GLY A O 1
ATOM 5119 N N . PHE A 1 673 ? 24.009 12.636 -3.446 1.00 85.94 673 PHE A N 1
ATOM 5120 C CA . PHE A 1 673 ? 23.672 11.408 -4.189 1.00 85.94 673 PHE A CA 1
ATOM 5121 C C . PHE A 1 673 ? 22.615 11.622 -5.281 1.00 85.94 673 PHE A C 1
ATOM 5123 O O . PHE A 1 673 ? 21.864 10.707 -5.620 1.00 85.94 673 PHE A O 1
ATOM 5130 N N . ARG A 1 674 ? 22.539 12.831 -5.858 1.00 83.56 674 ARG A N 1
ATOM 5131 C CA . ARG A 1 674 ? 21.596 13.145 -6.953 1.00 83.56 674 ARG A CA 1
ATOM 5132 C C . ARG A 1 674 ? 21.814 12.316 -8.218 1.00 83.56 674 ARG A C 1
ATOM 5134 O O . ARG A 1 674 ? 20.893 12.164 -9.002 1.00 83.56 674 ARG A O 1
ATOM 5141 N N . HIS A 1 675 ? 23.014 11.779 -8.397 1.00 83.12 675 HIS A N 1
ATOM 5142 C CA . HIS A 1 675 ? 23.364 10.909 -9.511 1.00 83.12 675 HIS A CA 1
ATOM 5143 C C . HIS A 1 675 ? 22.906 9.458 -9.295 1.00 83.12 675 HIS A C 1
ATOM 5145 O O . HIS A 1 675 ? 23.226 8.608 -10.110 1.00 83.12 675 HIS A O 1
ATOM 5151 N N . GLN A 1 676 ? 22.271 9.104 -8.178 1.00 85.25 676 GLN A N 1
ATOM 5152 C CA . GLN A 1 676 ? 21.918 7.724 -7.842 1.00 85.25 676 GLN A CA 1
ATOM 5153 C C . GLN A 1 676 ? 20.396 7.605 -7.778 1.00 85.25 676 GLN A C 1
ATOM 5155 O O . GLN A 1 676 ? 19.825 7.709 -6.696 1.00 85.25 676 GLN A O 1
ATOM 5160 N N . ASP A 1 677 ? 19.765 7.400 -8.937 1.00 88.69 677 ASP A N 1
ATOM 5161 C CA . ASP A 1 677 ? 18.304 7.275 -9.062 1.00 88.69 677 ASP A CA 1
ATOM 5162 C C . ASP A 1 677 ? 17.781 5.928 -8.533 1.00 88.69 677 ASP A C 1
ATOM 5164 O O . ASP A 1 677 ? 16.669 5.851 -8.019 1.00 88.69 677 ASP A O 1
ATOM 5168 N N . VAL A 1 678 ? 18.580 4.861 -8.630 1.00 88.81 678 VAL A N 1
ATOM 5169 C CA . VAL A 1 678 ? 18.251 3.534 -8.089 1.00 88.81 678 VAL A CA 1
ATOM 5170 C C . VAL A 1 678 ? 19.414 3.036 -7.252 1.00 88.81 678 VAL A C 1
ATOM 5172 O O . VAL A 1 678 ? 20.558 2.955 -7.717 1.00 88.81 678 VAL A O 1
ATOM 5175 N N . TRP A 1 679 ? 19.116 2.670 -6.012 1.00 86.81 679 TRP A N 1
ATOM 5176 C CA . TRP A 1 679 ? 20.096 2.161 -5.071 1.00 86.81 679 TRP A CA 1
ATOM 5177 C C . TRP A 1 679 ? 19.682 0.809 -4.513 1.00 86.81 679 TRP A C 1
ATOM 5179 O O . TRP A 1 679 ? 18.556 0.634 -4.067 1.00 86.81 679 TRP A O 1
ATOM 5189 N N . LEU A 1 680 ? 20.616 -0.136 -4.517 1.00 86.94 680 LEU A N 1
ATOM 5190 C CA . LEU A 1 680 ? 20.457 -1.442 -3.897 1.00 86.94 680 LEU A CA 1
ATOM 5191 C C . LEU A 1 680 ? 21.734 -1.704 -3.098 1.00 86.94 680 LEU A C 1
ATOM 5193 O O . LEU A 1 680 ? 22.786 -1.966 -3.685 1.00 86.94 680 LEU A O 1
ATOM 5197 N N . SER A 1 681 ? 21.662 -1.556 -1.773 1.00 80.56 681 SER A N 1
ATOM 5198 C CA . SER A 1 681 ? 22.845 -1.621 -0.906 1.00 80.56 681 SER A CA 1
ATOM 5199 C C . SER A 1 681 ? 23.494 -2.999 -0.953 1.00 80.56 681 SER A C 1
ATOM 5201 O O . SER A 1 681 ? 22.794 -4.008 -1.059 1.00 80.56 681 SER A O 1
ATOM 5203 N N . ALA A 1 682 ? 24.817 -3.062 -0.835 1.00 77.38 682 ALA A N 1
ATOM 5204 C CA . ALA A 1 682 ? 25.487 -4.314 -0.497 1.00 77.38 682 ALA A CA 1
ATOM 5205 C C . ALA A 1 682 ? 25.186 -4.721 0.956 1.00 77.38 682 ALA A C 1
ATOM 5207 O O . ALA A 1 682 ? 24.790 -3.886 1.773 1.00 77.38 682 ALA A O 1
ATOM 5208 N N . ASP A 1 683 ? 25.399 -5.996 1.279 1.00 73.06 683 ASP A N 1
ATOM 5209 C CA . ASP A 1 683 ? 25.053 -6.558 2.591 1.00 73.06 683 ASP A CA 1
ATOM 5210 C C . ASP A 1 683 ? 25.861 -5.936 3.749 1.00 73.06 683 ASP A C 1
ATOM 5212 O O . ASP A 1 683 ? 25.368 -5.865 4.872 1.00 73.06 683 ASP A O 1
ATOM 5216 N N . TRP A 1 684 ? 27.071 -5.431 3.468 1.00 66.94 684 TRP A N 1
ATOM 5217 C CA . TRP A 1 684 ? 27.972 -4.785 4.438 1.00 66.94 684 TRP A CA 1
ATOM 5218 C C . TRP A 1 684 ? 27.852 -3.254 4.497 1.00 66.94 684 TRP A C 1
ATOM 5220 O O . TRP A 1 684 ? 28.362 -2.626 5.420 1.00 66.94 684 TRP A O 1
ATOM 5230 N N . GLN A 1 685 ? 27.166 -2.621 3.539 1.00 68.31 685 GLN A N 1
ATOM 5231 C CA . GLN A 1 685 ? 26.978 -1.158 3.496 1.00 68.31 685 GLN A CA 1
ATOM 5232 C C . GLN A 1 685 ? 25.872 -0.675 4.461 1.00 68.31 685 GLN A C 1
ATOM 5234 O O . GLN A 1 685 ? 25.326 0.419 4.314 1.00 68.31 685 GLN A O 1
ATOM 5239 N N . THR A 1 686 ? 25.489 -1.512 5.423 1.00 60.81 686 THR A N 1
ATOM 5240 C CA . THR A 1 686 ? 24.216 -1.470 6.153 1.00 60.81 686 THR A CA 1
ATOM 5241 C C . THR A 1 686 ? 24.188 -0.529 7.354 1.00 60.81 686 THR A C 1
ATOM 5243 O O . THR A 1 686 ? 23.118 -0.302 7.909 1.00 60.81 686 THR A O 1
ATOM 5246 N N . THR A 1 687 ? 25.301 0.109 7.719 1.00 57.72 687 THR A N 1
ATOM 5247 C CA . THR A 1 687 ? 25.388 0.846 8.991 1.00 57.72 687 THR A CA 1
ATOM 5248 C C . THR A 1 687 ? 25.031 2.334 8.920 1.00 57.72 687 THR A C 1
ATOM 5250 O O . THR A 1 687 ? 24.796 2.935 9.966 1.00 57.72 687 THR A O 1
ATOM 5253 N N . ARG A 1 688 ? 24.963 2.975 7.736 1.00 58.97 688 ARG A N 1
ATOM 5254 C CA . ARG A 1 688 ? 24.672 4.426 7.627 1.00 58.97 688 ARG A CA 1
ATOM 5255 C C . ARG A 1 688 ? 23.861 4.786 6.375 1.00 58.97 688 ARG A C 1
ATOM 5257 O O . ARG A 1 688 ? 24.372 4.726 5.261 1.00 58.97 688 ARG A O 1
ATOM 5264 N N . SER A 1 689 ? 22.613 5.239 6.544 1.00 62.16 689 SER A N 1
ATOM 5265 C CA . SER A 1 689 ? 21.910 5.995 5.491 1.00 62.16 689 SER A CA 1
ATOM 5266 C C . SER A 1 689 ? 22.177 7.487 5.688 1.00 62.16 689 SER A C 1
ATOM 5268 O O . SER A 1 689 ? 22.146 7.950 6.829 1.00 62.16 689 SER A O 1
ATOM 5270 N N . PRO A 1 690 ? 22.390 8.272 4.619 1.00 67.25 690 PRO A N 1
ATOM 5271 C CA . PRO A 1 690 ? 22.538 9.713 4.762 1.00 67.25 690 PRO A CA 1
ATOM 5272 C C . PRO A 1 690 ? 21.276 10.314 5.401 1.00 67.25 690 PRO A C 1
ATOM 5274 O O . PRO A 1 690 ? 20.160 10.053 4.939 1.00 67.25 690 PRO A O 1
ATOM 5277 N N . ALA A 1 691 ? 21.450 11.107 6.461 1.00 70.06 691 ALA A N 1
ATOM 5278 C CA . ALA A 1 691 ? 20.342 11.758 7.151 1.00 70.06 691 ALA A CA 1
ATOM 5279 C C . ALA A 1 691 ? 19.637 12.765 6.228 1.00 70.06 691 ALA A C 1
ATOM 5281 O O . ALA A 1 691 ? 20.275 13.474 5.439 1.00 70.06 691 ALA A O 1
ATOM 5282 N N . LYS A 1 692 ? 18.306 12.853 6.334 1.00 72.31 692 LYS A N 1
ATOM 5283 C CA . LYS A 1 692 ? 17.552 13.907 5.650 1.00 72.31 692 LYS A CA 1
ATOM 5284 C C . LYS A 1 692 ? 17.736 15.222 6.418 1.00 72.31 692 LYS A C 1
ATOM 5286 O O . LYS A 1 692 ? 17.505 15.234 7.624 1.00 72.31 692 LYS A O 1
ATOM 5291 N N . PRO A 1 693 ? 18.138 16.320 5.757 1.00 75.12 693 PRO A N 1
ATOM 5292 C CA . PRO A 1 693 ? 18.224 17.616 6.417 1.00 75.12 693 PRO A CA 1
ATOM 5293 C C . PRO A 1 693 ? 16.823 18.101 6.807 1.00 75.12 693 PRO A C 1
ATOM 5295 O O . PRO A 1 693 ? 15.868 17.901 6.055 1.00 75.12 693 PRO A O 1
ATOM 5298 N N . LEU A 1 694 ? 16.720 18.772 7.952 1.00 81.75 694 LEU A N 1
ATOM 5299 C CA . LEU A 1 694 ? 15.516 19.501 8.332 1.00 81.75 694 LEU A CA 1
ATOM 5300 C C . LEU A 1 694 ? 15.493 20.859 7.608 1.00 81.75 694 LEU A C 1
ATOM 5302 O O . LEU A 1 694 ? 16.486 21.590 7.642 1.00 81.75 694 LEU A O 1
ATOM 5306 N N . ASP A 1 695 ? 14.390 21.194 6.933 1.00 81.31 695 ASP A N 1
ATOM 5307 C CA . ASP A 1 695 ? 14.230 22.504 6.287 1.00 81.31 695 ASP A CA 1
ATOM 5308 C C . ASP A 1 695 ? 13.958 23.603 7.348 1.00 81.31 695 ASP A C 1
ATOM 5310 O O . ASP A 1 695 ? 13.447 23.323 8.431 1.00 81.31 695 ASP A O 1
ATOM 5314 N N . LYS A 1 696 ? 14.283 24.876 7.050 1.00 77.38 696 LYS A N 1
ATOM 5315 C CA . LYS A 1 696 ? 14.322 26.015 8.009 1.00 77.38 696 LYS A CA 1
ATOM 5316 C C . LYS A 1 696 ? 12.960 26.476 8.594 1.00 77.38 696 LYS A C 1
ATOM 5318 O O . LYS A 1 696 ? 12.881 27.571 9.140 1.00 77.38 696 LYS A O 1
ATOM 5323 N N . GLY A 1 697 ? 11.880 25.703 8.471 1.00 84.81 697 GLY A N 1
ATOM 5324 C CA . GLY A 1 697 ? 10.520 26.129 8.839 1.00 84.81 697 GLY A CA 1
ATOM 5325 C C . GLY A 1 697 ? 9.856 25.264 9.912 1.00 84.81 697 GLY A C 1
ATOM 5326 O O . GLY A 1 697 ? 10.003 24.044 9.906 1.00 84.81 697 GLY A O 1
ATOM 5327 N N . PHE A 1 698 ? 9.033 25.876 10.773 1.00 84.81 698 PHE A N 1
ATOM 5328 C CA . PHE A 1 698 ? 8.281 25.163 11.819 1.00 84.81 698 PHE A CA 1
ATOM 5329 C C . PHE A 1 698 ? 7.374 24.056 11.255 1.00 84.81 698 PHE A C 1
ATOM 5331 O O . PHE A 1 698 ? 7.320 22.961 11.804 1.00 84.81 698 PHE A O 1
ATOM 5338 N N . LEU A 1 699 ? 6.729 24.287 10.104 1.00 80.44 699 LEU A N 1
ATOM 5339 C CA . LEU A 1 699 ? 5.927 23.257 9.429 1.00 80.44 699 LEU A CA 1
ATOM 5340 C C . LEU A 1 699 ? 6.768 22.045 8.996 1.00 80.44 699 LEU A C 1
ATOM 5342 O O . LEU A 1 699 ? 6.284 20.918 9.058 1.00 80.44 699 LEU A O 1
ATOM 5346 N N . SER A 1 700 ? 8.032 22.252 8.606 1.00 82.25 700 SER A N 1
ATOM 5347 C CA . SER A 1 700 ? 8.949 21.146 8.301 1.00 82.25 700 SER A CA 1
ATOM 5348 C C . SER A 1 700 ? 9.295 20.347 9.554 1.00 82.25 700 SER A C 1
ATOM 5350 O O . SER A 1 700 ? 9.425 19.128 9.474 1.00 82.25 700 SER A O 1
ATOM 5352 N N . PHE A 1 701 ? 9.445 21.012 10.701 1.00 87.62 701 PHE A N 1
ATOM 5353 C CA . PHE A 1 701 ? 9.686 20.353 11.983 1.00 87.62 701 PHE A CA 1
ATOM 5354 C C . PHE A 1 701 ? 8.467 19.554 12.455 1.00 87.62 701 PHE A C 1
ATOM 5356 O O . PHE A 1 701 ? 8.594 18.367 12.744 1.00 87.62 701 PHE A O 1
ATOM 5363 N N . ALA A 1 702 ? 7.272 20.148 12.422 1.00 83.94 702 ALA A N 1
ATOM 5364 C CA . ALA A 1 702 ? 6.029 19.450 12.746 1.00 83.94 702 ALA A CA 1
ATOM 5365 C C . ALA A 1 702 ? 5.797 18.232 11.830 1.00 83.94 702 ALA A C 1
ATOM 5367 O O . ALA A 1 702 ? 5.468 17.146 12.306 1.00 83.94 702 ALA A O 1
ATOM 5368 N N . ALA A 1 703 ? 6.048 18.372 10.522 1.00 83.62 703 ALA A N 1
ATOM 5369 C CA . ALA A 1 703 ? 5.991 17.251 9.588 1.00 83.62 703 ALA A CA 1
ATOM 5370 C C . ALA A 1 703 ? 7.025 16.161 9.924 1.00 83.62 703 ALA A C 1
ATOM 5372 O O . ALA A 1 703 ? 6.718 14.977 9.809 1.00 83.62 703 ALA A O 1
ATOM 5373 N N . ALA A 1 704 ? 8.234 16.530 10.360 1.00 86.38 704 ALA A N 1
ATOM 5374 C CA . ALA A 1 704 ? 9.250 15.571 10.789 1.00 86.38 704 ALA A CA 1
ATOM 5375 C C . ALA A 1 704 ? 8.829 14.797 12.051 1.00 86.38 704 ALA A C 1
ATOM 5377 O O . ALA A 1 704 ? 9.032 13.584 12.090 1.00 86.38 704 ALA A O 1
ATOM 5378 N N . ILE A 1 705 ? 8.185 15.450 13.028 1.00 86.25 705 ILE A N 1
ATOM 5379 C CA . ILE A 1 705 ? 7.619 14.786 14.218 1.00 86.25 705 ILE A CA 1
ATOM 5380 C C . ILE A 1 705 ? 6.580 13.745 13.797 1.00 86.25 705 ILE A C 1
ATOM 5382 O O . ILE A 1 705 ? 6.707 12.574 14.144 1.00 86.25 705 ILE A O 1
ATOM 5386 N N . VAL A 1 706 ? 5.589 14.148 12.996 1.00 85.38 706 VAL A N 1
ATOM 5387 C CA . VAL A 1 706 ? 4.508 13.251 12.557 1.00 85.38 706 VAL A CA 1
ATOM 5388 C C . VAL A 1 706 ? 5.052 12.083 11.730 1.00 85.38 706 VAL A C 1
ATOM 5390 O O . VAL A 1 706 ? 4.669 10.936 11.953 1.00 85.38 706 VAL A O 1
ATOM 5393 N N . ASN A 1 707 ? 5.978 12.348 10.804 1.00 83.38 707 ASN A N 1
ATOM 5394 C CA . ASN A 1 707 ? 6.600 11.303 9.989 1.00 83.38 707 ASN A CA 1
ATOM 5395 C C . ASN A 1 707 ? 7.443 10.336 10.827 1.00 83.38 707 ASN A C 1
ATOM 5397 O O . ASN A 1 707 ? 7.473 9.149 10.519 1.00 83.38 707 ASN A O 1
ATOM 5401 N N . THR A 1 708 ? 8.107 10.821 11.878 1.00 85.88 708 THR A N 1
ATOM 5402 C CA . THR A 1 708 ? 8.870 9.967 12.798 1.00 85.88 708 THR A CA 1
ATOM 5403 C C . THR A 1 708 ? 7.924 9.104 13.625 1.00 85.88 708 THR A C 1
ATOM 5405 O O . THR A 1 708 ? 8.091 7.891 13.646 1.00 85.88 708 THR A O 1
ATOM 5408 N N . ALA A 1 709 ? 6.879 9.692 14.217 1.00 85.06 709 ALA A N 1
ATOM 5409 C CA . ALA A 1 709 ? 5.888 8.962 15.008 1.00 85.06 709 ALA A CA 1
ATOM 5410 C C . ALA A 1 709 ? 5.214 7.826 14.215 1.00 85.06 709 ALA A C 1
ATOM 5412 O O . ALA A 1 709 ? 4.983 6.755 14.765 1.00 85.06 709 ALA A O 1
ATOM 5413 N N . ARG A 1 710 ? 4.953 8.037 12.917 1.00 82.50 710 ARG A N 1
ATOM 5414 C CA . ARG A 1 710 ? 4.347 7.030 12.028 1.00 82.50 710 ARG A CA 1
ATOM 5415 C C . ARG A 1 710 ? 5.352 6.036 11.439 1.00 82.50 710 ARG A C 1
ATOM 5417 O O . ARG A 1 710 ? 5.077 4.850 11.367 1.00 82.50 710 ARG A O 1
ATOM 5424 N N . GLY A 1 711 ? 6.507 6.516 10.977 1.00 79.62 711 GLY A N 1
ATOM 5425 C CA . GLY A 1 711 ? 7.404 5.759 10.095 1.00 79.62 711 GLY A CA 1
ATOM 5426 C C . GLY A 1 711 ? 8.663 5.190 10.749 1.00 79.62 711 GLY A C 1
ATOM 5427 O O . GLY A 1 711 ? 9.483 4.602 10.037 1.00 79.62 711 GLY A O 1
ATOM 5428 N N . TRP A 1 712 ? 8.871 5.383 12.058 1.00 85.38 712 TRP A N 1
ATOM 5429 C CA . TRP A 1 712 ? 10.099 4.936 12.726 1.00 85.38 712 TRP A CA 1
ATOM 5430 C C . TRP A 1 712 ? 10.287 3.417 12.635 1.00 85.38 712 TRP A C 1
ATOM 5432 O O . TRP A 1 712 ? 11.390 2.981 12.320 1.00 85.38 712 TRP A O 1
ATOM 5442 N N . ARG A 1 713 ? 9.224 2.617 12.821 1.00 84.00 713 ARG A N 1
ATOM 5443 C CA . ARG A 1 713 ? 9.295 1.145 12.783 1.00 84.00 713 ARG A CA 1
ATOM 5444 C C . ARG A 1 713 ? 9.767 0.640 11.421 1.00 84.00 713 ARG A C 1
ATOM 5446 O O . ARG A 1 713 ? 10.764 -0.076 11.348 1.00 84.00 713 ARG A O 1
ATOM 5453 N N . ASP A 1 714 ? 9.103 1.079 10.351 1.00 83.12 714 ASP A N 1
ATOM 5454 C CA . ASP A 1 714 ? 9.482 0.743 8.975 1.00 83.12 714 ASP A CA 1
ATOM 5455 C C . ASP A 1 714 ? 10.926 1.186 8.689 1.00 83.12 714 ASP A C 1
ATOM 5457 O O . ASP A 1 714 ? 11.709 0.447 8.098 1.00 83.12 714 ASP A O 1
ATOM 5461 N N . THR A 1 715 ? 11.310 2.382 9.149 1.00 82.06 715 THR A N 1
ATOM 5462 C CA . THR A 1 715 ? 12.657 2.932 8.945 1.00 82.06 715 THR A CA 1
ATOM 5463 C C . THR A 1 715 ? 13.726 2.098 9.650 1.00 82.06 715 THR A C 1
ATOM 5465 O O . THR A 1 715 ? 14.729 1.767 9.024 1.00 82.06 715 THR A O 1
ATOM 5468 N N . THR A 1 716 ? 13.520 1.714 10.911 1.00 81.56 716 THR A N 1
ATOM 5469 C CA . THR A 1 716 ? 14.458 0.875 11.674 1.00 81.56 716 THR A CA 1
ATOM 5470 C C . THR A 1 716 ? 14.592 -0.515 11.055 1.00 81.56 716 THR A C 1
ATOM 5472 O O . THR A 1 716 ? 15.702 -1.031 10.933 1.00 81.56 716 THR A O 1
ATOM 5475 N N . GLN A 1 717 ? 13.491 -1.087 10.558 1.00 81.44 717 GLN A N 1
ATOM 5476 C CA . GLN A 1 717 ? 13.504 -2.378 9.869 1.00 81.44 717 GLN A CA 1
ATOM 5477 C C . GLN A 1 717 ? 14.362 -2.366 8.590 1.00 81.44 717 GLN A C 1
ATOM 5479 O O . GLN A 1 717 ? 15.015 -3.363 8.284 1.00 81.44 717 GLN A O 1
ATOM 5484 N N . LEU A 1 718 ? 14.454 -1.234 7.879 1.00 79.44 718 LEU A N 1
ATOM 5485 C CA . LEU A 1 718 ? 15.347 -1.084 6.717 1.00 79.44 718 LEU A CA 1
ATOM 5486 C C . LEU A 1 718 ? 16.839 -1.156 7.064 1.00 79.44 718 LEU A C 1
ATOM 5488 O O . LEU A 1 718 ? 17.655 -1.342 6.157 1.00 79.44 718 LEU A O 1
ATOM 5492 N N . PHE A 1 719 ? 17.210 -0.934 8.324 1.00 77.81 719 PHE A N 1
ATOM 5493 C CA . PHE A 1 719 ? 18.598 -1.008 8.781 1.00 77.81 719 PHE A CA 1
ATOM 5494 C C . PHE A 1 719 ? 18.968 -2.385 9.310 1.00 77.81 719 PHE A C 1
ATOM 5496 O O . PHE A 1 719 ? 20.152 -2.641 9.508 1.00 77.81 719 PHE A O 1
ATOM 5503 N N . MET A 1 720 ? 17.995 -3.284 9.481 1.00 77.94 720 MET A N 1
ATOM 5504 C CA . MET A 1 720 ? 18.297 -4.631 9.931 1.00 77.94 720 MET A CA 1
ATOM 5505 C C . MET A 1 720 ? 19.165 -5.376 8.900 1.00 77.94 720 MET A C 1
ATOM 5507 O O . MET A 1 720 ? 18.938 -5.293 7.682 1.00 77.94 720 MET A O 1
ATOM 5511 N N . PRO A 1 721 ? 20.157 -6.141 9.364 1.00 75.62 721 PRO A N 1
ATOM 5512 C CA . PRO A 1 721 ? 20.952 -6.993 8.501 1.00 75.62 721 PRO A CA 1
ATOM 5513 C C . PRO A 1 721 ? 20.101 -8.003 7.735 1.00 75.62 721 PRO A C 1
ATOM 5515 O O . PRO A 1 721 ? 19.101 -8.518 8.229 1.00 75.62 721 PRO A O 1
ATOM 5518 N N . GLY A 1 722 ? 20.466 -8.256 6.480 1.00 78.00 722 GLY A N 1
ATOM 5519 C CA . GLY A 1 722 ? 19.670 -9.093 5.582 1.00 78.00 722 GLY A CA 1
ATOM 5520 C C . GLY A 1 722 ? 18.386 -8.430 5.057 1.00 78.00 722 GLY A C 1
ATOM 5521 O O . GLY A 1 722 ? 17.831 -8.928 4.084 1.00 78.00 722 GLY A O 1
ATOM 5522 N N . TYR A 1 723 ? 17.935 -7.287 5.597 1.00 82.00 723 TYR A N 1
ATOM 5523 C CA . TYR A 1 723 ? 16.772 -6.559 5.069 1.00 82.00 723 TYR A CA 1
ATOM 5524 C C . TYR A 1 723 ? 17.145 -5.563 3.980 1.00 82.00 723 TYR A C 1
ATOM 5526 O O . TYR A 1 723 ? 16.532 -5.552 2.922 1.00 82.00 723 TYR A O 1
ATOM 5534 N N . ARG A 1 724 ? 18.154 -4.713 4.182 1.00 81.38 724 ARG A N 1
ATOM 5535 C CA . ARG A 1 724 ? 18.451 -3.665 3.188 1.00 81.38 724 ARG A CA 1
ATOM 5536 C C . ARG A 1 724 ? 18.908 -4.229 1.837 1.00 81.38 724 ARG A C 1
ATOM 5538 O O . ARG A 1 724 ? 18.551 -3.700 0.790 1.00 81.38 724 ARG A O 1
ATOM 5545 N N . GLY A 1 725 ? 19.653 -5.338 1.857 1.00 85.00 725 GLY A N 1
ATOM 5546 C CA . GLY A 1 725 ? 20.213 -5.991 0.665 1.00 85.00 725 GLY A CA 1
ATOM 5547 C C . GLY A 1 725 ? 19.182 -6.587 -0.305 1.00 85.00 725 GLY A C 1
ATOM 5548 O O . GLY A 1 725 ? 19.529 -6.856 -1.458 1.00 85.00 725 GLY A O 1
ATOM 5549 N N . ARG A 1 726 ? 17.923 -6.747 0.128 1.00 90.31 726 ARG A N 1
ATOM 5550 C CA . ARG A 1 726 ? 16.785 -7.212 -0.691 1.00 90.31 726 ARG A CA 1
ATOM 5551 C C . ARG A 1 726 ? 15.810 -6.091 -1.072 1.00 90.31 726 ARG A C 1
ATOM 5553 O O . ARG A 1 726 ? 14.758 -6.365 -1.640 1.00 90.31 726 ARG A O 1
ATOM 5560 N N . ILE A 1 727 ? 16.152 -4.836 -0.767 1.00 91.75 727 ILE A N 1
ATOM 5561 C CA . ILE A 1 727 ? 15.290 -3.672 -0.988 1.00 91.75 727 ILE A CA 1
ATOM 5562 C C . ILE A 1 727 ? 15.951 -2.719 -1.979 1.00 91.75 727 ILE A C 1
ATOM 5564 O O . ILE A 1 727 ? 17.002 -2.140 -1.702 1.00 91.75 727 ILE A O 1
ATOM 5568 N N . ALA A 1 728 ? 15.313 -2.514 -3.128 1.00 92.06 728 ALA A N 1
ATOM 5569 C CA . ALA A 1 728 ? 15.720 -1.484 -4.071 1.00 92.06 728 ALA A CA 1
ATOM 5570 C C . ALA A 1 728 ? 15.059 -0.149 -3.705 1.00 92.06 728 ALA A C 1
ATOM 5572 O O . ALA A 1 728 ? 13.834 -0.019 -3.725 1.00 92.06 728 ALA A O 1
ATOM 5573 N N . SER A 1 729 ? 15.875 0.854 -3.389 1.00 90.75 729 SER A N 1
ATOM 5574 C CA . SER A 1 729 ? 15.439 2.231 -3.172 1.00 90.75 729 SER A CA 1
ATOM 5575 C C . SER A 1 729 ? 15.426 2.985 -4.502 1.00 90.75 729 SER A C 1
ATOM 5577 O O . SER A 1 729 ? 16.479 3.331 -5.046 1.00 90.75 729 SER A O 1
ATOM 5579 N N . VAL A 1 730 ? 14.230 3.267 -5.013 1.00 91.75 730 VAL A N 1
ATOM 5580 C CA . VAL A 1 730 ? 14.003 4.134 -6.172 1.00 91.75 730 VAL A CA 1
ATOM 5581 C C . VAL A 1 730 ? 13.828 5.565 -5.683 1.00 91.75 730 VAL A C 1
ATOM 5583 O O . VAL A 1 730 ? 12.938 5.872 -4.886 1.00 91.75 730 VAL A O 1
ATOM 5586 N N . ARG A 1 731 ? 14.706 6.454 -6.140 1.00 89.75 731 ARG A N 1
ATOM 5587 C CA . ARG A 1 731 ? 14.770 7.835 -5.677 1.00 89.75 731 ARG A CA 1
ATOM 5588 C C . ARG A 1 731 ? 14.067 8.786 -6.624 1.00 89.75 731 ARG A C 1
ATOM 5590 O O . ARG A 1 731 ? 14.164 8.673 -7.843 1.00 89.75 731 ARG A O 1
ATOM 5597 N N . GLN A 1 732 ? 13.386 9.760 -6.036 1.00 87.75 732 GLN A N 1
ATOM 5598 C CA . GLN A 1 732 ? 12.588 10.765 -6.729 1.00 87.75 732 GLN A CA 1
ATOM 5599 C C . GLN A 1 732 ? 13.030 12.178 -6.342 1.00 87.75 732 GLN A C 1
ATOM 5601 O O . GLN A 1 732 ? 13.622 12.418 -5.279 1.00 87.75 732 GLN A O 1
ATOM 5606 N N . THR A 1 733 ? 12.804 13.129 -7.242 1.00 83.44 733 THR A N 1
ATOM 5607 C CA . THR A 1 733 ? 12.971 14.565 -6.977 1.00 83.44 733 THR A CA 1
ATOM 5608 C C . THR A 1 733 ? 11.650 15.195 -6.522 1.00 83.44 733 THR A C 1
ATOM 5610 O O . THR A 1 733 ? 10.596 14.591 -6.651 1.00 83.44 733 THR A O 1
ATOM 5613 N N . LYS A 1 734 ? 11.667 16.437 -6.011 1.00 75.69 734 LYS A N 1
ATOM 5614 C CA . LYS A 1 734 ? 10.447 17.123 -5.522 1.00 75.69 734 LYS A CA 1
ATOM 5615 C C . LYS A 1 734 ? 9.359 17.334 -6.599 1.00 75.69 734 LYS A C 1
ATOM 5617 O O . LYS A 1 734 ? 8.238 17.676 -6.242 1.00 75.69 734 LYS A O 1
ATOM 5622 N N . GLY A 1 735 ? 9.694 17.220 -7.888 1.00 71.31 735 GLY A N 1
ATOM 5623 C CA . GLY A 1 735 ? 8.738 17.333 -9.001 1.00 71.31 735 GLY A CA 1
ATOM 5624 C C . GLY A 1 735 ? 8.270 15.990 -9.571 1.00 71.31 735 GLY A C 1
ATOM 5625 O O . GLY A 1 735 ? 7.363 15.977 -10.397 1.00 71.31 735 GLY A O 1
ATOM 5626 N N . GLU A 1 736 ? 8.878 14.885 -9.139 1.00 78.44 736 GLU A N 1
ATOM 5627 C CA . GLU A 1 736 ? 8.592 13.522 -9.588 1.00 78.44 736 GLU A CA 1
ATOM 5628 C C . GLU A 1 736 ? 7.825 12.794 -8.474 1.00 78.44 736 GLU A C 1
ATOM 5630 O O . GLU A 1 736 ? 8.261 12.806 -7.324 1.00 78.44 736 GLU A O 1
ATOM 5635 N N . GLY A 1 737 ? 6.701 12.151 -8.795 1.00 68.88 737 GLY A N 1
ATOM 5636 C CA . GLY A 1 737 ? 5.902 11.443 -7.793 1.00 68.88 737 GLY A CA 1
ATOM 5637 C C . GLY A 1 737 ? 5.239 12.375 -6.762 1.00 68.88 737 GLY A C 1
ATOM 5638 O O . GLY A 1 737 ? 4.939 13.543 -7.028 1.00 68.88 737 GLY A O 1
ATOM 5639 N N . GLY A 1 738 ? 4.988 11.862 -5.553 1.00 70.44 738 GLY A N 1
ATOM 5640 C CA . GLY A 1 738 ? 4.364 12.647 -4.482 1.00 70.44 738 GLY A CA 1
ATOM 5641 C C . GLY A 1 738 ? 2.925 13.072 -4.811 1.00 70.44 738 GLY A C 1
ATOM 5642 O O . GLY A 1 738 ? 2.158 12.292 -5.361 1.00 70.44 738 GLY A O 1
ATOM 5643 N N . ALA A 1 739 ? 2.506 14.279 -4.438 1.00 67.38 739 ALA A N 1
ATOM 5644 C CA . ALA A 1 739 ? 1.158 14.762 -4.764 1.00 67.38 739 ALA A CA 1
ATOM 5645 C C . ALA A 1 739 ? 1.024 15.229 -6.230 1.00 67.38 739 ALA A C 1
ATOM 5647 O O . ALA A 1 739 ? -0.028 15.730 -6.611 1.00 67.38 739 ALA A O 1
ATOM 5648 N N . ASN A 1 740 ? 2.075 15.121 -7.053 1.00 78.50 740 ASN A N 1
ATOM 5649 C CA . ASN A 1 740 ? 2.041 15.607 -8.428 1.00 78.50 740 ASN A CA 1
ATOM 5650 C C . ASN A 1 740 ? 1.378 14.580 -9.359 1.00 78.50 740 ASN A C 1
ATOM 5652 O O . ASN A 1 740 ? 1.995 13.580 -9.727 1.00 78.50 740 ASN A O 1
ATOM 5656 N N . LEU A 1 741 ? 0.124 14.842 -9.735 1.00 83.81 741 LEU A N 1
ATOM 5657 C CA . LEU A 1 741 ? -0.641 14.036 -10.696 1.00 83.81 741 LEU A CA 1
ATOM 5658 C C . LEU A 1 741 ? -0.340 14.404 -12.158 1.00 83.81 741 LEU A C 1
ATOM 5660 O O . LEU A 1 741 ? -0.497 13.575 -13.050 1.00 83.81 741 LEU A O 1
ATOM 5664 N N . PHE A 1 742 ? 0.119 15.634 -12.405 1.00 86.75 742 PHE A N 1
ATOM 5665 C CA . PHE A 1 742 ? 0.364 16.191 -13.739 1.00 86.75 742 PHE A CA 1
ATOM 5666 C C . PHE A 1 742 ? 1.829 16.008 -14.142 1.00 86.75 742 PHE A C 1
ATOM 5668 O O . PHE A 1 742 ? 2.558 16.970 -14.380 1.00 86.75 742 PHE A O 1
ATOM 5675 N N . MET A 1 743 ? 2.277 14.755 -14.162 1.00 88.12 743 MET A N 1
ATOM 5676 C CA . MET A 1 743 ? 3.600 14.406 -14.674 1.00 88.12 743 MET A CA 1
ATOM 5677 C C . MET A 1 743 ? 3.569 14.353 -16.205 1.00 88.12 743 MET A C 1
ATOM 5679 O O . MET A 1 743 ? 2.655 13.771 -16.783 1.00 88.12 743 MET A O 1
ATOM 5683 N N . GLU A 1 744 ? 4.574 14.948 -16.851 1.00 88.69 744 GLU A N 1
ATOM 5684 C CA . GLU A 1 744 ? 4.791 14.802 -18.296 1.00 88.69 744 GLU A CA 1
ATOM 5685 C C . GLU A 1 744 ? 5.157 13.351 -18.638 1.00 88.69 744 GLU A C 1
ATOM 5687 O O . GLU A 1 744 ? 5.736 12.632 -17.811 1.00 88.69 744 GLU A O 1
ATOM 5692 N N . ARG A 1 745 ? 4.878 12.923 -19.871 1.00 89.69 745 ARG A N 1
ATOM 5693 C CA . ARG A 1 745 ? 5.127 11.543 -20.314 1.00 89.69 745 ARG A CA 1
ATOM 5694 C C . ARG A 1 745 ? 6.594 11.125 -20.213 1.00 89.69 745 ARG A C 1
ATOM 5696 O O . ARG A 1 745 ? 6.877 9.998 -19.822 1.00 89.69 745 ARG A O 1
ATOM 5703 N N . GLU A 1 746 ? 7.534 12.044 -20.429 1.00 90.88 746 GLU A N 1
ATOM 5704 C CA . GLU A 1 746 ? 8.973 11.796 -20.268 1.00 90.88 746 GLU A CA 1
ATOM 5705 C C . GLU A 1 746 ? 9.340 11.551 -18.795 1.00 90.88 746 GLU A C 1
ATOM 5707 O O . GLU A 1 746 ? 10.262 10.795 -18.487 1.00 90.88 746 GLU A O 1
ATOM 5712 N N . THR A 1 747 ? 8.611 12.180 -17.865 1.00 91.50 747 THR A N 1
ATOM 5713 C CA . THR A 1 747 ? 8.798 11.971 -16.422 1.00 91.50 747 THR A CA 1
ATOM 5714 C C . THR A 1 747 ? 8.269 10.604 -16.003 1.00 91.50 747 THR A C 1
ATOM 5716 O O . THR A 1 747 ? 8.945 9.890 -15.261 1.00 91.50 747 THR A O 1
ATOM 5719 N N . ILE A 1 748 ? 7.091 10.219 -16.508 1.00 91.94 748 ILE A N 1
ATOM 5720 C CA . ILE A 1 748 ? 6.524 8.882 -16.286 1.00 91.94 748 ILE A CA 1
ATOM 5721 C C . ILE A 1 748 ? 7.461 7.821 -16.876 1.00 91.94 748 ILE A C 1
ATOM 5723 O O . ILE A 1 748 ? 7.791 6.861 -16.182 1.00 91.94 748 ILE A O 1
ATOM 5727 N N . ALA A 1 749 ? 7.971 8.034 -18.093 1.00 92.19 749 ALA A N 1
ATOM 5728 C CA . ALA A 1 749 ? 8.911 7.124 -18.737 1.00 92.19 749 ALA A CA 1
ATOM 5729 C C . ALA A 1 749 ? 10.207 6.952 -17.930 1.00 92.19 749 ALA A C 1
ATOM 5731 O O . ALA A 1 749 ? 10.629 5.828 -17.664 1.00 92.19 749 ALA A O 1
ATOM 5732 N N . ALA A 1 750 ? 10.806 8.048 -17.452 1.00 91.38 750 ALA A N 1
ATOM 5733 C CA . ALA A 1 750 ? 12.006 7.984 -16.619 1.00 91.38 750 ALA A CA 1
ATOM 5734 C C . ALA A 1 750 ? 11.762 7.250 -15.285 1.00 91.38 750 ALA A C 1
ATOM 5736 O O . ALA A 1 750 ? 12.619 6.489 -14.835 1.00 91.38 750 ALA A O 1
ATOM 5737 N N . LEU A 1 751 ? 10.604 7.448 -14.643 1.00 92.25 751 LEU A N 1
ATOM 5738 C CA . LEU A 1 751 ? 10.237 6.725 -13.418 1.00 92.25 751 LEU A CA 1
ATOM 5739 C C . LEU A 1 751 ? 10.008 5.231 -13.678 1.00 92.25 751 LEU A C 1
ATOM 5741 O O . LEU A 1 751 ? 10.468 4.403 -12.890 1.00 92.25 751 LEU A O 1
ATOM 5745 N N . ALA A 1 752 ? 9.359 4.886 -14.788 1.00 92.62 752 ALA A N 1
ATOM 5746 C CA . ALA A 1 752 ? 9.155 3.505 -15.200 1.00 92.62 752 ALA A CA 1
ATOM 5747 C C . ALA A 1 752 ? 10.488 2.795 -15.488 1.00 92.62 752 ALA A C 1
ATOM 5749 O O . ALA A 1 752 ? 10.706 1.685 -15.004 1.00 92.62 752 ALA A O 1
ATOM 5750 N N . LEU A 1 753 ? 11.425 3.458 -16.179 1.00 91.88 753 LEU A N 1
ATOM 5751 C CA . LEU A 1 753 ? 12.779 2.940 -16.418 1.00 91.88 753 LEU A CA 1
ATOM 5752 C C . LEU A 1 753 ? 13.568 2.739 -15.116 1.00 91.88 753 LEU A C 1
ATOM 5754 O O . LEU A 1 753 ? 14.261 1.734 -14.970 1.00 91.88 753 LEU A O 1
ATOM 5758 N N . ARG A 1 754 ? 13.435 3.641 -14.130 1.00 92.19 754 ARG A N 1
ATOM 5759 C CA . ARG A 1 754 ? 14.003 3.421 -12.783 1.00 92.19 754 ARG A CA 1
ATOM 5760 C C . ARG A 1 754 ? 13.414 2.170 -12.127 1.00 92.19 754 ARG A C 1
ATOM 5762 O O . ARG A 1 754 ? 14.149 1.426 -11.483 1.00 92.19 754 ARG A O 1
ATOM 5769 N N . GLY A 1 755 ? 12.114 1.936 -12.303 1.00 92.88 755 GLY A N 1
ATOM 5770 C CA . GLY A 1 755 ? 11.431 0.717 -11.874 1.00 92.88 755 GLY A CA 1
ATOM 5771 C C . GLY A 1 755 ? 12.009 -0.537 -12.523 1.00 92.88 755 GLY A C 1
ATOM 5772 O O . GLY A 1 755 ? 12.477 -1.425 -11.813 1.00 92.88 755 GLY A O 1
ATOM 5773 N N . ALA A 1 756 ? 12.067 -0.570 -13.858 1.00 91.69 756 ALA A N 1
ATOM 5774 C CA . ALA A 1 756 ? 12.682 -1.660 -14.618 1.00 91.69 756 ALA A CA 1
ATOM 5775 C C . ALA A 1 756 ? 14.106 -1.948 -14.117 1.00 91.69 756 ALA A C 1
ATOM 5777 O O . ALA A 1 756 ? 14.447 -3.075 -13.768 1.00 91.69 756 ALA A O 1
ATOM 5778 N N . PHE A 1 757 ? 14.922 -0.906 -13.962 1.00 90.19 757 PHE A N 1
ATOM 5779 C CA . PHE A 1 757 ? 16.291 -1.045 -13.481 1.00 90.19 757 PHE A CA 1
ATOM 5780 C C . PHE A 1 757 ? 16.382 -1.580 -12.040 1.00 90.19 757 PHE A C 1
ATOM 5782 O O . PHE A 1 757 ? 17.265 -2.380 -11.723 1.00 90.19 757 PHE A O 1
ATOM 5789 N N . ALA A 1 758 ? 15.467 -1.174 -11.155 1.00 91.94 758 ALA A N 1
ATOM 5790 C CA . ALA A 1 758 ? 15.369 -1.701 -9.795 1.00 91.94 758 ALA A CA 1
ATOM 5791 C C . ALA A 1 758 ? 15.003 -3.193 -9.781 1.00 91.94 758 ALA A C 1
ATOM 5793 O O . ALA A 1 758 ? 15.670 -3.975 -9.097 1.00 91.94 758 ALA A O 1
ATOM 5794 N N . GLY A 1 759 ? 14.000 -3.588 -10.571 1.00 92.44 759 GLY A N 1
ATOM 5795 C CA . GLY A 1 759 ? 13.593 -4.983 -10.735 1.00 92.44 759 GLY A CA 1
ATOM 5796 C C . GLY A 1 759 ? 14.711 -5.844 -11.318 1.00 92.44 759 GLY A C 1
ATOM 5797 O O . GLY A 1 759 ? 15.044 -6.881 -10.749 1.00 92.44 759 GLY A O 1
ATOM 5798 N N . ALA A 1 760 ? 15.379 -5.369 -12.373 1.00 88.25 760 ALA A N 1
ATOM 5799 C CA . ALA A 1 760 ? 16.492 -6.068 -13.014 1.00 88.25 760 ALA A CA 1
ATOM 5800 C C . ALA A 1 760 ? 17.666 -6.286 -12.048 1.00 88.25 760 ALA A C 1
ATOM 5802 O O . ALA A 1 760 ? 18.259 -7.367 -12.013 1.00 88.25 760 ALA A O 1
ATOM 5803 N N . ARG A 1 761 ? 17.978 -5.289 -11.206 1.00 87.25 761 ARG A N 1
ATOM 5804 C CA . ARG A 1 761 ? 18.993 -5.428 -10.154 1.00 87.25 761 ARG A CA 1
ATOM 5805 C C . ARG A 1 761 ? 18.606 -6.486 -9.127 1.00 87.25 761 ARG A C 1
ATOM 5807 O O . ARG A 1 761 ? 19.401 -7.384 -8.853 1.00 87.25 761 ARG A O 1
ATOM 5814 N N . LEU A 1 762 ? 17.399 -6.413 -8.572 1.00 91.75 762 LEU A N 1
ATOM 5815 C CA . LEU A 1 762 ? 16.933 -7.414 -7.610 1.00 91.75 762 LEU A CA 1
ATOM 5816 C C . LEU A 1 762 ? 16.950 -8.818 -8.228 1.00 91.75 762 LEU A C 1
ATOM 5818 O O . LEU A 1 762 ? 17.526 -9.732 -7.638 1.00 91.75 762 LEU A O 1
ATOM 5822 N N . ARG A 1 763 ? 16.429 -8.961 -9.453 1.00 90.94 763 ARG A N 1
ATOM 5823 C CA . ARG A 1 763 ? 16.441 -10.220 -10.199 1.00 90.94 763 ARG A CA 1
ATOM 5824 C C . ARG A 1 763 ? 17.849 -10.781 -10.326 1.00 90.94 763 ARG A C 1
ATOM 5826 O O . ARG A 1 763 ? 18.078 -11.927 -9.949 1.00 90.94 763 ARG A O 1
ATOM 5833 N N . ARG A 1 764 ? 18.793 -9.987 -10.833 1.00 86.62 764 ARG A N 1
ATOM 5834 C CA . ARG A 1 764 ? 20.182 -10.414 -11.051 1.00 86.62 764 ARG A CA 1
ATOM 5835 C C . ARG A 1 764 ? 20.864 -10.836 -9.752 1.00 86.62 764 ARG A C 1
ATOM 5837 O O . ARG A 1 764 ? 21.542 -11.857 -9.721 1.00 86.62 764 ARG A O 1
ATOM 5844 N N . ARG A 1 765 ? 20.648 -10.098 -8.658 1.00 87.88 765 ARG A N 1
ATOM 5845 C CA . ARG A 1 765 ? 21.204 -10.463 -7.350 1.00 87.88 765 ARG A CA 1
ATOM 5846 C C . ARG A 1 765 ? 20.683 -11.810 -6.865 1.00 87.88 765 ARG A C 1
ATOM 5848 O O . ARG A 1 765 ? 21.486 -12.647 -6.479 1.00 87.88 765 ARG A O 1
ATOM 5855 N N . PHE A 1 766 ? 19.373 -12.028 -6.891 1.00 90.31 766 PHE A N 1
ATOM 5856 C CA . PHE A 1 766 ? 18.782 -13.232 -6.301 1.00 90.31 766 PHE A CA 1
ATOM 5857 C C . PHE A 1 766 ? 18.719 -14.434 -7.247 1.00 90.31 766 PHE A C 1
ATOM 5859 O O . PHE A 1 766 ? 18.536 -15.554 -6.781 1.00 90.31 766 PHE A O 1
ATOM 5866 N N . SER A 1 767 ? 18.951 -14.236 -8.549 1.00 87.19 767 SER A N 1
ATOM 5867 C CA . SER A 1 767 ? 19.185 -15.343 -9.491 1.00 87.19 767 SER A CA 1
ATOM 5868 C C . SER A 1 767 ? 20.564 -15.979 -9.271 1.00 87.19 767 SER A C 1
ATOM 5870 O O . SER A 1 767 ? 20.772 -17.146 -9.590 1.00 87.19 767 SER A O 1
ATOM 5872 N N . SER A 1 768 ? 21.514 -15.232 -8.696 1.00 85.88 768 SER A N 1
ATOM 5873 C CA . SER A 1 768 ? 22.847 -15.740 -8.383 1.00 85.88 768 SER A CA 1
ATOM 5874 C C . SER A 1 768 ? 22.833 -16.647 -7.153 1.00 85.88 768 SER A C 1
ATOM 5876 O O . SER A 1 768 ? 22.443 -16.238 -6.055 1.00 85.88 768 SER A O 1
ATOM 5878 N N . ASN A 1 769 ? 23.352 -17.867 -7.315 1.00 84.88 769 ASN A N 1
ATOM 5879 C CA . ASN A 1 769 ? 23.402 -18.847 -6.235 1.00 84.88 769 ASN A CA 1
ATOM 5880 C C . ASN A 1 769 ? 24.180 -18.341 -5.007 1.00 84.88 769 ASN A C 1
ATOM 5882 O O . ASN A 1 769 ? 23.692 -18.432 -3.882 1.00 84.88 769 ASN A O 1
ATOM 5886 N N . ALA A 1 770 ? 25.344 -17.732 -5.234 1.00 85.31 770 ALA A N 1
ATOM 5887 C CA . ALA A 1 770 ? 26.205 -17.234 -4.166 1.00 85.31 770 ALA A CA 1
ATOM 5888 C C . ALA A 1 770 ? 25.532 -16.134 -3.328 1.00 85.31 770 ALA A C 1
ATOM 5890 O O . ALA A 1 770 ? 25.653 -16.117 -2.104 1.00 85.31 770 ALA A O 1
ATOM 5891 N N . TYR A 1 771 ? 24.801 -15.220 -3.971 1.00 85.88 771 TYR A N 1
ATOM 5892 C CA . TYR A 1 771 ? 24.101 -14.140 -3.271 1.00 85.88 771 TYR A CA 1
ATOM 5893 C C . TYR A 1 771 ? 22.889 -14.648 -2.498 1.00 85.88 771 TYR A C 1
ATOM 5895 O O . TYR A 1 771 ? 22.657 -14.199 -1.376 1.00 85.88 771 TYR A O 1
ATOM 5903 N N . TRP A 1 772 ? 22.148 -15.605 -3.056 1.00 89.06 772 TRP A N 1
ATOM 5904 C CA . TRP A 1 772 ? 21.053 -16.238 -2.333 1.00 89.06 772 TRP A CA 1
ATOM 5905 C C . TRP A 1 772 ? 21.544 -16.997 -1.092 1.00 89.06 772 TRP A C 1
ATOM 5907 O O . TRP A 1 772 ? 21.047 -16.751 0.004 1.00 89.06 772 TRP A O 1
ATOM 5917 N N . GLN A 1 773 ? 22.574 -17.840 -1.222 1.00 89.56 773 GLN A N 1
ATOM 5918 C CA . GLN A 1 773 ? 23.156 -18.562 -0.083 1.00 89.56 773 GLN A CA 1
ATOM 5919 C C . GLN A 1 773 ? 23.707 -17.606 0.980 1.00 89.56 773 GLN A C 1
ATOM 5921 O O . GLN A 1 773 ? 23.488 -17.808 2.173 1.00 89.56 773 GLN A O 1
ATOM 5926 N N . ARG A 1 774 ? 24.360 -16.515 0.560 1.00 87.81 774 ARG A N 1
ATOM 5927 C CA . ARG A 1 774 ? 24.800 -15.454 1.473 1.00 87.81 774 ARG A CA 1
ATOM 5928 C C . ARG A 1 774 ? 23.627 -14.831 2.226 1.00 87.81 774 ARG A C 1
ATOM 5930 O O . ARG A 1 774 ? 23.736 -14.604 3.428 1.00 87.81 774 ARG A O 1
ATOM 5937 N N . HIS A 1 775 ? 22.519 -14.551 1.543 1.00 88.81 775 HIS A N 1
ATOM 5938 C CA . HIS A 1 775 ? 21.320 -14.021 2.183 1.00 88.81 775 HIS A CA 1
ATOM 5939 C C . HIS A 1 775 ? 20.760 -15.003 3.220 1.00 88.81 775 HIS A C 1
ATOM 5941 O O . HIS A 1 775 ? 20.518 -14.597 4.355 1.00 88.81 775 HIS A O 1
ATOM 5947 N N . GLN A 1 776 ? 20.631 -16.289 2.874 1.00 90.25 776 GLN A N 1
ATOM 5948 C CA . GLN A 1 776 ? 20.200 -17.330 3.815 1.00 90.25 776 GLN A CA 1
ATOM 5949 C C . GLN A 1 776 ? 21.122 -17.409 5.034 1.00 90.25 776 GLN A C 1
ATOM 5951 O O . GLN A 1 776 ? 20.640 -17.430 6.162 1.00 90.25 776 GLN A O 1
ATOM 5956 N N . TRP A 1 777 ? 22.439 -17.370 4.821 1.00 89.06 777 TRP A N 1
ATOM 5957 C CA . TRP A 1 777 ? 23.427 -17.388 5.896 1.00 89.06 777 TRP A CA 1
ATOM 5958 C C . TRP A 1 777 ? 23.283 -16.191 6.842 1.00 89.06 777 TRP A C 1
ATOM 5960 O O . TRP A 1 777 ? 23.222 -16.364 8.056 1.00 89.06 777 TRP A O 1
ATOM 5970 N N . LEU A 1 778 ? 23.169 -14.972 6.302 1.00 87.19 778 LEU A N 1
ATOM 5971 C CA . LEU A 1 778 ? 22.968 -13.763 7.109 1.00 87.19 778 LEU A CA 1
ATOM 5972 C C . LEU A 1 778 ? 21.678 -13.837 7.932 1.00 87.19 778 LEU A C 1
ATOM 5974 O O . LEU A 1 778 ? 21.679 -13.481 9.107 1.00 87.19 778 LEU A O 1
ATOM 5978 N N . ARG A 1 779 ? 20.590 -14.320 7.324 1.00 87.69 779 ARG A N 1
ATOM 5979 C CA . ARG A 1 779 ? 19.292 -14.497 7.985 1.00 87.69 779 ARG A CA 1
ATOM 5980 C C . ARG A 1 779 ? 19.356 -15.542 9.094 1.00 87.69 779 ARG A C 1
ATOM 5982 O O . ARG A 1 779 ? 18.899 -15.265 10.196 1.00 87.69 779 ARG A O 1
ATOM 5989 N N . MET A 1 780 ? 20.001 -16.676 8.830 1.00 89.62 780 MET A N 1
ATOM 5990 C CA . MET A 1 780 ? 20.229 -17.732 9.812 1.00 89.62 780 MET A CA 1
ATOM 5991 C C . MET A 1 780 ? 21.020 -17.216 11.014 1.00 89.62 780 MET A C 1
ATOM 5993 O O . MET A 1 780 ? 20.593 -17.424 12.141 1.00 89.62 780 MET A O 1
ATOM 5997 N N . ARG A 1 781 ? 22.128 -16.495 10.797 1.00 87.44 781 ARG A N 1
ATOM 5998 C CA . ARG A 1 781 ? 22.943 -15.951 11.895 1.00 87.44 781 ARG A CA 1
ATOM 5999 C C . ARG A 1 781 ? 22.146 -15.027 12.815 1.00 87.44 781 ARG A C 1
ATOM 6001 O O . ARG A 1 781 ? 22.183 -15.191 14.027 1.00 87.44 781 ARG A O 1
ATOM 6008 N N . VAL A 1 782 ? 21.386 -14.106 12.225 1.00 85.31 782 VAL A N 1
ATOM 6009 C CA . VAL A 1 782 ? 20.520 -13.184 12.972 1.00 85.31 782 VAL A CA 1
ATOM 6010 C C . VAL A 1 782 ? 19.389 -13.930 13.695 1.00 85.31 782 VAL A C 1
ATOM 6012 O O . VAL A 1 782 ? 19.017 -13.571 14.810 1.00 85.31 782 VAL A O 1
ATOM 6015 N N . ALA A 1 783 ? 18.821 -14.966 13.073 1.00 88.00 783 ALA A N 1
ATOM 6016 C CA . ALA A 1 783 ? 17.770 -15.776 13.678 1.00 88.00 783 ALA A CA 1
ATOM 6017 C C . ALA A 1 783 ? 18.284 -16.591 14.875 1.00 88.00 783 ALA A C 1
ATOM 6019 O O . ALA A 1 783 ? 17.636 -16.590 15.917 1.00 88.00 783 ALA A O 1
ATOM 6020 N N . LEU A 1 784 ? 19.443 -17.242 14.742 1.00 87.56 784 LEU A N 1
ATOM 6021 C CA . LEU A 1 784 ? 20.035 -18.071 15.794 1.00 87.56 784 LEU A CA 1
ATOM 6022 C C . LEU A 1 784 ? 20.376 -17.254 17.040 1.00 87.56 784 LEU A C 1
ATOM 6024 O O . LEU A 1 784 ? 20.004 -17.664 18.132 1.00 87.56 784 LEU A O 1
ATOM 6028 N N . GLU A 1 785 ? 20.985 -16.076 16.885 1.00 85.94 785 GLU A N 1
ATOM 6029 C CA . GLU A 1 785 ? 21.253 -15.170 18.011 1.00 85.94 785 GLU A CA 1
ATOM 6030 C C . GLU A 1 785 ? 19.964 -14.774 18.754 1.00 85.94 785 GLU A C 1
ATOM 6032 O O . GLU A 1 785 ? 19.904 -14.759 19.984 1.00 85.94 785 GLU A O 1
ATOM 6037 N N . ASN A 1 786 ? 18.897 -14.475 18.008 1.00 86.19 786 ASN A N 1
ATOM 6038 C CA . ASN A 1 786 ? 17.615 -14.101 18.595 1.00 86.19 786 ASN A CA 1
ATOM 6039 C C . ASN A 1 786 ? 16.937 -15.253 19.334 1.00 86.19 786 ASN A C 1
ATOM 6041 O O . ASN A 1 786 ? 16.372 -15.028 20.406 1.00 86.19 786 ASN A O 1
ATOM 6045 N N . ILE A 1 787 ? 16.974 -16.456 18.757 1.00 86.56 787 ILE A N 1
ATOM 6046 C CA . ILE A 1 787 ? 16.418 -17.668 19.365 1.00 86.56 787 ILE A CA 1
ATOM 6047 C C . ILE A 1 787 ? 17.184 -18.003 20.644 1.00 86.56 787 ILE A C 1
ATOM 6049 O O . ILE A 1 787 ? 16.557 -18.225 21.671 1.00 86.56 787 ILE A O 1
ATOM 6053 N N . ASP A 1 788 ? 18.513 -17.957 20.609 1.00 86.50 788 ASP A N 1
ATOM 6054 C CA . ASP A 1 788 ? 19.389 -18.190 21.760 1.00 86.50 788 ASP A CA 1
ATOM 6055 C C . ASP A 1 788 ? 19.133 -17.185 22.898 1.00 86.50 788 ASP A C 1
ATOM 6057 O O . ASP A 1 788 ? 18.986 -17.559 24.064 1.00 86.50 788 ASP A O 1
ATOM 6061 N N . ARG A 1 789 ? 18.960 -15.896 22.577 1.00 85.88 789 ARG A N 1
ATOM 6062 C CA . ARG A 1 789 ? 18.560 -14.903 23.584 1.00 85.88 789 ARG A CA 1
ATOM 6063 C C . ARG A 1 789 ? 17.180 -15.198 24.177 1.00 85.88 789 ARG A C 1
ATOM 6065 O O . ARG A 1 789 ? 17.045 -15.156 25.398 1.00 85.88 789 ARG A O 1
ATOM 6072 N N . LEU A 1 790 ? 16.180 -15.506 23.347 1.00 86.94 790 LEU A N 1
ATOM 6073 C CA . LEU A 1 790 ? 14.833 -15.847 23.819 1.00 86.94 790 LEU A CA 1
ATOM 6074 C C . LEU A 1 790 ? 14.848 -17.113 24.688 1.00 86.94 790 LEU A C 1
ATOM 6076 O O . LEU A 1 790 ? 14.174 -17.163 25.712 1.00 86.94 790 LEU A O 1
ATOM 6080 N N . GLN 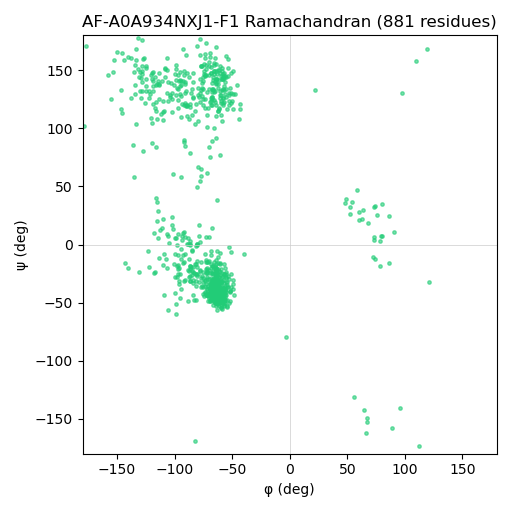A 1 791 ? 15.641 -18.113 24.305 1.00 87.75 791 GLN A N 1
ATOM 6081 C CA . GLN A 1 791 ? 15.836 -19.344 25.059 1.00 87.75 791 GLN A CA 1
ATOM 6082 C C . GLN A 1 791 ? 16.435 -19.055 26.439 1.00 87.75 791 GLN A C 1
ATOM 6084 O O . GLN A 1 791 ? 15.906 -19.547 27.432 1.00 87.75 791 GLN A O 1
ATOM 6089 N N . ARG A 1 792 ? 17.490 -18.231 26.536 1.00 87.06 792 ARG A N 1
ATOM 6090 C CA . ARG A 1 792 ? 18.060 -17.826 27.833 1.00 87.06 792 ARG A CA 1
ATOM 6091 C C . ARG A 1 792 ? 17.039 -17.115 28.718 1.00 87.06 792 ARG A C 1
ATOM 6093 O O . ARG A 1 792 ? 16.914 -17.455 29.892 1.00 87.06 792 ARG A O 1
ATOM 6100 N N . GLU A 1 793 ? 16.293 -16.158 28.162 1.00 88.62 793 GLU A N 1
ATOM 6101 C CA . GLU A 1 793 ? 15.222 -15.460 28.890 1.00 88.62 793 GLU A CA 1
ATOM 6102 C C . GLU A 1 793 ? 14.150 -16.449 29.385 1.00 88.62 793 GLU A C 1
ATOM 6104 O O . GLU A 1 793 ? 13.743 -16.398 30.548 1.00 88.62 793 GLU A O 1
ATOM 6109 N N . ALA A 1 794 ? 13.746 -17.396 28.533 1.00 89.19 794 ALA A N 1
ATOM 6110 C CA . ALA A 1 794 ? 12.770 -18.426 28.868 1.00 89.19 794 ALA A CA 1
ATOM 6111 C C . ALA A 1 794 ? 13.279 -19.390 29.949 1.00 89.19 794 ALA A C 1
ATOM 6113 O O . ALA A 1 794 ? 12.541 -19.672 30.887 1.00 89.19 794 ALA A O 1
ATOM 6114 N N . LYS A 1 795 ? 14.533 -19.853 29.880 1.00 90.06 795 LYS A N 1
ATOM 6115 C CA . LYS A 1 795 ? 15.148 -20.714 30.905 1.00 90.06 795 LYS A CA 1
ATOM 6116 C C . LYS A 1 795 ? 15.179 -20.049 32.278 1.00 90.06 795 LYS A C 1
ATOM 6118 O O . LYS A 1 795 ? 14.794 -20.664 33.270 1.00 90.06 795 LYS A O 1
ATOM 6123 N N . VAL A 1 796 ? 15.595 -18.780 32.336 1.00 89.50 796 VAL A N 1
ATOM 6124 C CA . VAL A 1 796 ? 15.604 -18.005 33.588 1.00 89.50 796 VAL A CA 1
ATOM 6125 C C . VAL A 1 796 ? 14.194 -17.911 34.170 1.00 89.50 796 VAL A C 1
ATOM 6127 O O . VAL A 1 796 ? 14.022 -18.075 35.378 1.00 89.50 796 VAL A O 1
ATOM 6130 N N . ALA A 1 797 ? 13.182 -17.687 33.325 1.00 89.00 797 ALA A N 1
ATOM 6131 C CA . ALA A 1 797 ? 11.788 -17.665 33.754 1.00 89.00 797 ALA A CA 1
ATOM 6132 C C . ALA A 1 797 ? 11.300 -19.049 34.219 1.00 89.00 797 ALA A C 1
ATOM 6134 O O . ALA A 1 797 ? 10.708 -19.143 35.289 1.00 89.00 797 ALA A O 1
ATOM 6135 N N . LEU A 1 798 ? 11.584 -20.124 33.478 1.00 88.94 798 LEU A N 1
ATOM 6136 C CA . LEU A 1 798 ? 11.192 -21.499 33.820 1.00 88.94 798 LEU A CA 1
ATOM 6137 C C . LEU A 1 798 ? 11.801 -21.985 35.146 1.00 88.94 798 LEU A C 1
ATOM 6139 O O . LEU A 1 798 ? 11.183 -22.791 35.838 1.00 88.94 798 LEU A O 1
ATOM 6143 N N . GLY A 1 799 ? 12.964 -21.454 35.538 1.00 85.69 799 GLY A N 1
ATOM 6144 C CA . GLY A 1 799 ? 13.563 -21.694 36.853 1.00 85.69 799 GLY A CA 1
ATOM 6145 C C . GLY A 1 799 ? 12.857 -20.992 38.025 1.00 85.69 799 GLY A C 1
ATOM 6146 O O . GLY A 1 799 ? 13.124 -21.324 39.178 1.00 85.69 799 GLY A O 1
ATOM 6147 N N . GLN A 1 800 ? 11.959 -20.032 37.773 1.00 87.00 800 GLN A N 1
ATOM 6148 C CA . GLN A 1 800 ? 11.220 -19.340 38.834 1.00 87.00 800 GLN A CA 1
ATOM 6149 C C . GLN A 1 800 ? 10.104 -20.227 39.411 1.00 87.00 800 GLN A C 1
ATOM 6151 O O . GLN A 1 800 ? 9.421 -20.911 38.644 1.00 87.00 800 GLN A O 1
ATOM 6156 N N . PRO A 1 801 ? 9.812 -20.153 40.728 1.00 81.75 801 PRO A N 1
ATOM 6157 C CA . PRO A 1 801 ? 8.785 -20.980 41.374 1.00 81.75 801 PRO A CA 1
ATOM 6158 C C . PRO A 1 801 ? 7.396 -20.930 40.718 1.00 81.75 801 PRO A C 1
ATOM 6160 O O . PRO A 1 801 ? 6.648 -21.902 40.763 1.00 81.75 801 PRO A O 1
ATOM 6163 N N . VAL A 1 802 ? 7.044 -19.804 40.089 1.00 76.06 802 VAL A N 1
ATOM 6164 C CA . VAL A 1 802 ? 5.749 -19.629 39.413 1.00 76.06 802 VAL A CA 1
ATOM 6165 C C . VAL A 1 802 ? 5.621 -20.474 38.135 1.00 76.06 802 VAL A C 1
ATOM 6167 O O . VAL A 1 802 ? 4.519 -20.903 37.802 1.00 76.06 802 VAL A O 1
ATOM 6170 N N . TYR A 1 803 ? 6.733 -20.757 37.445 1.00 81.31 803 TYR A N 1
ATOM 6171 C CA . TYR A 1 803 ? 6.760 -21.496 36.176 1.00 81.31 803 TYR A CA 1
ATOM 6172 C C . TYR A 1 803 ? 7.378 -22.896 36.294 1.00 81.31 803 TYR A C 1
ATOM 6174 O O . TYR A 1 803 ? 7.110 -23.738 35.439 1.00 81.31 803 TYR A O 1
ATOM 6182 N N . SER A 1 804 ? 8.131 -23.190 37.359 1.00 76.88 804 SER A N 1
ATOM 6183 C CA . SER A 1 804 ? 8.793 -24.490 37.569 1.00 76.88 804 SER A CA 1
ATOM 6184 C C . SER A 1 804 ? 7.818 -25.672 37.655 1.00 76.88 804 SER A C 1
ATOM 6186 O O . SER A 1 804 ? 8.166 -26.807 37.332 1.00 76.88 804 SER A O 1
ATOM 6188 N N . THR A 1 805 ? 6.559 -25.411 38.010 1.00 78.12 805 THR A N 1
ATOM 6189 C CA . THR A 1 805 ? 5.476 -26.408 37.996 1.00 78.12 805 THR A CA 1
ATOM 6190 C C . THR A 1 805 ? 5.160 -26.945 36.596 1.00 78.12 805 THR A C 1
ATOM 6192 O O . THR A 1 805 ? 4.700 -28.080 36.486 1.00 78.12 805 THR A O 1
ATOM 6195 N N . LEU A 1 806 ? 5.465 -26.200 35.521 1.00 78.88 806 LEU A N 1
ATOM 6196 C CA . LEU A 1 806 ? 5.336 -26.684 34.138 1.00 78.88 806 LEU A CA 1
ATOM 6197 C C . LEU A 1 806 ? 6.255 -27.880 33.862 1.00 78.88 806 LEU A C 1
ATOM 6199 O O . LEU A 1 806 ? 5.881 -28.776 33.108 1.00 78.88 806 LEU A O 1
ATOM 6203 N N . LEU A 1 807 ? 7.420 -27.905 34.513 1.00 81.56 807 LEU A N 1
ATOM 6204 C CA . LEU A 1 807 ? 8.441 -28.947 34.384 1.00 81.56 807 LEU A CA 1
ATOM 6205 C C . LEU A 1 807 ? 8.180 -30.153 35.299 1.00 81.56 807 LEU A C 1
ATOM 6207 O O . LEU A 1 807 ? 8.914 -31.130 35.248 1.00 81.56 807 LEU A O 1
ATOM 6211 N N . THR A 1 808 ? 7.163 -30.102 36.166 1.00 79.44 808 THR A N 1
ATOM 6212 C CA . THR A 1 808 ? 6.871 -31.198 37.100 1.00 79.44 808 THR A CA 1
ATOM 6213 C C . THR A 1 808 ? 5.893 -32.194 36.458 1.00 79.44 808 THR A C 1
ATOM 6215 O O . THR A 1 808 ? 4.761 -31.812 36.131 1.00 79.44 808 THR A O 1
ATOM 6218 N N . PRO A 1 809 ? 6.267 -33.478 36.282 1.00 71.81 809 PRO A N 1
ATOM 6219 C CA . PRO A 1 809 ? 5.368 -34.499 35.750 1.00 71.81 809 PRO A CA 1
ATOM 6220 C C . PRO A 1 809 ? 4.103 -34.642 36.602 1.00 71.81 809 PRO A C 1
ATOM 6222 O O . PRO A 1 809 ? 4.162 -34.693 37.825 1.00 71.81 809 PRO A O 1
ATOM 6225 N N . GLY A 1 810 ? 2.936 -34.686 35.957 1.00 66.56 810 GLY A N 1
ATOM 6226 C CA . GLY A 1 810 ? 1.641 -34.821 36.639 1.00 66.56 810 GLY A CA 1
ATOM 6227 C C . GLY A 1 810 ? 1.152 -33.579 37.401 1.00 66.56 810 GLY A C 1
ATOM 6228 O O . GLY A 1 810 ? -0.025 -33.528 37.753 1.00 66.56 810 GLY A O 1
ATOM 6229 N N . ALA A 1 811 ? 1.988 -32.554 37.595 1.00 63.72 811 ALA A N 1
ATOM 6230 C CA . ALA A 1 811 ? 1.540 -31.290 38.163 1.00 63.72 811 ALA A CA 1
ATOM 6231 C C . ALA A 1 811 ? 0.680 -30.532 37.145 1.00 63.72 811 ALA A C 1
ATOM 6233 O O . ALA A 1 811 ? 1.062 -30.363 35.983 1.00 63.72 811 ALA A O 1
ATOM 6234 N N . GLN A 1 812 ? -0.483 -30.060 37.590 1.00 59.03 812 GLN A N 1
ATOM 6235 C CA . GLN A 1 812 ? -1.189 -28.994 36.895 1.00 59.03 812 GLN A CA 1
ATOM 6236 C C . GLN A 1 812 ? -0.616 -27.659 37.382 1.00 59.03 812 GLN A C 1
ATOM 6238 O O . GLN A 1 812 ? -0.444 -27.495 38.593 1.00 59.03 812 GLN A O 1
ATOM 6243 N N . PRO A 1 813 ? -0.300 -26.707 36.487 1.00 60.47 813 PRO A N 1
ATOM 6244 C CA . PRO A 1 813 ? 0.208 -25.416 36.915 1.00 60.47 813 PRO A CA 1
ATOM 6245 C C . PRO A 1 813 ? -0.783 -24.758 37.892 1.00 60.47 813 PRO A C 1
ATOM 6247 O O . PRO A 1 813 ? -1.998 -24.804 37.661 1.00 60.47 813 PRO A O 1
ATOM 6250 N N . PRO A 1 814 ? -0.289 -24.104 38.959 1.00 54.41 814 PRO A N 1
ATOM 6251 C CA . PRO A 1 814 ? -1.099 -23.556 40.047 1.00 54.41 814 PRO A CA 1
ATOM 6252 C C . PRO A 1 814 ? -2.056 -22.450 39.588 1.00 54.41 814 PRO A C 1
ATOM 6254 O O . PRO A 1 814 ? -2.899 -22.019 40.359 1.00 54.41 814 PRO A O 1
ATOM 6257 N N . ILE A 1 815 ? -1.993 -22.025 38.322 1.00 53.41 815 ILE A N 1
ATOM 6258 C CA . ILE A 1 815 ? -2.953 -21.111 37.695 1.00 53.41 815 ILE A CA 1
ATOM 6259 C C . ILE A 1 815 ? -4.394 -21.638 37.730 1.00 53.41 815 ILE A C 1
ATOM 6261 O O . ILE A 1 815 ? -5.318 -20.836 37.840 1.00 53.41 815 ILE A O 1
ATOM 6265 N N . LEU A 1 816 ? -4.599 -22.961 37.703 1.00 51.88 816 LEU A N 1
ATOM 6266 C CA . LEU A 1 816 ? -5.931 -23.554 37.901 1.00 51.88 816 LEU A CA 1
ATOM 6267 C C . LEU A 1 816 ? -6.411 -23.457 39.362 1.00 51.88 816 LEU A C 1
ATOM 6269 O O . LEU A 1 816 ? -7.600 -23.611 39.618 1.00 51.88 816 LEU A O 1
ATOM 6273 N N . ALA A 1 817 ? -5.496 -23.155 40.288 1.00 45.75 817 ALA A N 1
ATOM 6274 C CA . ALA A 1 817 ? -5.723 -22.921 41.710 1.00 45.75 817 ALA A CA 1
ATOM 6275 C C . ALA A 1 817 ? -5.465 -21.457 42.125 1.00 45.75 817 ALA A C 1
ATOM 6277 O O . ALA A 1 817 ? -5.415 -21.172 43.322 1.00 45.75 817 ALA A O 1
ATOM 6278 N N . ILE A 1 818 ? -5.328 -20.512 41.174 1.00 51.62 818 ILE A N 1
ATOM 6279 C CA . ILE A 1 818 ? -5.550 -19.094 41.485 1.00 51.62 818 ILE A CA 1
ATOM 6280 C C . ILE A 1 818 ? -7.044 -18.982 41.721 1.00 51.62 818 ILE A C 1
ATOM 6282 O O . ILE A 1 818 ? -7.841 -18.694 40.825 1.00 51.62 818 ILE A O 1
ATOM 6286 N N . ASP A 1 819 ? -7.408 -19.301 42.950 1.00 45.84 819 ASP A N 1
ATOM 6287 C CA . ASP A 1 819 ? -8.725 -19.111 43.480 1.00 45.84 819 ASP A CA 1
ATOM 6288 C C . ASP A 1 819 ? -8.921 -17.603 43.563 1.00 45.84 819 ASP A C 1
ATOM 6290 O O . ASP A 1 819 ? -8.549 -16.952 44.538 1.00 45.84 819 ASP A O 1
ATOM 6294 N N . VAL A 1 820 ? -9.429 -17.011 42.483 1.00 47.88 820 VAL A N 1
ATOM 6295 C CA . VAL A 1 820 ? -9.775 -15.585 42.434 1.00 47.88 820 VAL A CA 1
ATOM 6296 C C . VAL A 1 820 ? -10.777 -15.248 43.551 1.00 47.88 820 VAL A C 1
ATOM 6298 O O . VAL A 1 820 ? -10.867 -14.089 43.946 1.00 47.88 820 VAL A O 1
ATOM 6301 N N . ALA A 1 821 ? -11.431 -16.254 44.150 1.00 41.91 821 ALA A N 1
ATOM 6302 C CA . ALA A 1 821 ? -12.200 -16.103 45.379 1.00 41.91 821 ALA A CA 1
ATOM 6303 C C . ALA A 1 821 ? -11.349 -15.656 46.589 1.00 41.91 821 ALA A C 1
ATOM 6305 O O . ALA A 1 821 ? -11.809 -14.836 47.381 1.00 41.91 821 ALA A O 1
ATOM 6306 N N . THR A 1 822 ? -10.087 -16.092 46.721 1.00 43.38 822 THR A N 1
ATOM 6307 C CA . THR A 1 822 ? -9.187 -15.648 47.813 1.00 43.38 822 THR A CA 1
ATOM 6308 C C . THR A 1 822 ? -8.730 -14.192 47.680 1.00 43.38 822 THR A C 1
ATOM 6310 O O . THR A 1 822 ? -8.285 -13.601 48.662 1.00 43.38 822 THR A O 1
ATOM 6313 N N . ALA A 1 823 ? -8.910 -13.569 46.508 1.00 49.06 823 ALA A N 1
ATOM 6314 C CA . ALA A 1 823 ? -8.680 -12.136 46.306 1.00 49.06 823 ALA A CA 1
ATOM 6315 C C . ALA A 1 823 ? -9.837 -11.249 46.827 1.00 49.06 823 ALA A C 1
ATOM 6317 O O . ALA A 1 823 ? -9.814 -10.035 46.628 1.00 49.06 823 ALA A O 1
ATOM 6318 N N . GLY A 1 824 ? -10.829 -11.829 47.520 1.00 44.41 824 GLY A N 1
ATOM 6319 C CA . GLY A 1 824 ? -11.808 -11.090 48.325 1.00 44.41 824 GLY A CA 1
ATOM 6320 C C . GLY A 1 824 ? -12.903 -10.372 47.534 1.00 44.41 824 GLY A C 1
ATOM 6321 O O . GLY A 1 824 ? -13.456 -9.385 48.015 1.00 44.41 824 GLY A O 1
ATOM 6322 N N . GLY A 1 825 ? -13.229 -10.839 46.328 1.00 46.09 825 GLY A N 1
ATOM 6323 C CA . GLY A 1 825 ? -14.369 -10.338 45.564 1.00 46.09 825 GLY A CA 1
ATOM 6324 C C . GLY A 1 825 ? -15.345 -11.457 45.228 1.00 46.09 825 GLY A C 1
ATOM 6325 O O . GLY A 1 825 ? -14.931 -12.463 44.660 1.00 46.09 825 GLY A O 1
ATOM 6326 N N . ASP A 1 826 ? -16.640 -11.235 45.473 1.00 42.47 826 ASP A N 1
ATOM 6327 C CA . ASP A 1 826 ? -17.781 -11.992 44.912 1.00 42.47 826 ASP A CA 1
ATOM 6328 C C . ASP A 1 826 ? -17.872 -11.856 43.372 1.00 42.47 826 ASP A C 1
ATOM 6330 O O . ASP A 1 826 ? -18.938 -11.716 42.774 1.00 42.47 826 ASP A O 1
ATOM 6334 N N . ALA A 1 827 ? -16.738 -11.851 42.678 1.00 46.25 827 ALA A N 1
ATOM 6335 C CA . ALA A 1 827 ? -16.686 -11.926 41.237 1.00 46.25 827 ALA A CA 1
ATOM 6336 C C . ALA A 1 827 ? -16.599 -13.404 40.869 1.00 46.25 827 ALA A C 1
ATOM 6338 O O . ALA A 1 827 ? -15.512 -13.935 40.632 1.00 46.25 827 ALA A O 1
ATOM 633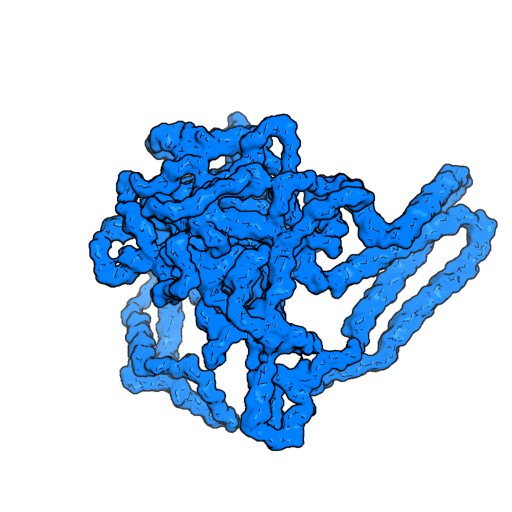9 N N . ALA A 1 828 ? -17.757 -14.067 40.794 1.00 43.47 828 ALA A N 1
ATOM 6340 C CA . ALA A 1 828 ? -17.885 -15.246 39.950 1.00 43.47 828 ALA A CA 1
ATOM 6341 C C . ALA A 1 828 ? -17.191 -14.919 38.620 1.00 43.47 828 ALA A C 1
ATOM 6343 O O . ALA A 1 828 ? -17.542 -13.948 37.941 1.00 43.47 828 ALA A O 1
ATOM 6344 N N . LEU A 1 829 ? -16.121 -15.654 38.314 1.00 46.50 829 LEU A N 1
ATOM 6345 C CA . LEU A 1 829 ? -15.349 -15.439 37.101 1.00 46.50 829 LEU A CA 1
ATOM 6346 C C . LEU A 1 829 ? -16.326 -15.459 35.916 1.00 46.50 829 LEU A C 1
ATOM 6348 O O . LEU A 1 829 ? -17.113 -16.402 35.830 1.00 46.50 829 LEU A O 1
ATOM 6352 N N . PRO A 1 830 ? -16.328 -14.450 35.020 1.00 48.66 830 PRO A N 1
ATOM 6353 C CA . PRO A 1 830 ? -17.266 -14.430 33.904 1.00 48.66 830 PRO A CA 1
ATOM 6354 C C . PRO A 1 830 ? -17.199 -15.762 33.148 1.00 48.66 830 PRO A C 1
ATOM 6356 O O . PRO A 1 830 ? -16.093 -16.204 32.833 1.00 48.66 830 PRO A O 1
ATOM 6359 N N . GLU A 1 831 ? -18.347 -16.360 32.800 1.00 43.84 831 GLU A N 1
ATOM 6360 C CA . GLU A 1 831 ? -18.484 -17.656 32.087 1.00 43.84 831 GLU A CA 1
ATOM 6361 C C . GLU A 1 831 ? -17.651 -17.771 30.782 1.00 43.84 831 GLU A C 1
ATOM 6363 O O . GLU A 1 831 ? -17.571 -18.823 30.156 1.00 43.84 831 GLU A O 1
ATOM 6368 N N . ARG A 1 832 ? -17.003 -16.687 30.338 1.00 48.12 832 ARG A N 1
ATOM 6369 C CA . ARG A 1 832 ? -16.305 -16.520 29.058 1.00 48.12 832 ARG A CA 1
ATOM 6370 C C . ARG A 1 832 ? -14.777 -16.645 29.184 1.00 48.12 832 ARG A C 1
ATOM 6372 O O . ARG A 1 832 ? -14.051 -15.708 28.845 1.00 48.12 832 ARG A O 1
ATOM 6379 N N . ARG A 1 833 ? -14.266 -17.794 29.640 1.00 50.56 833 ARG A N 1
ATOM 6380 C CA . ARG A 1 833 ? -12.814 -18.060 29.801 1.00 50.56 833 ARG A CA 1
ATOM 6381 C C . ARG A 1 833 ? -12.239 -19.175 28.905 1.00 50.56 833 ARG A C 1
ATOM 6383 O O . ARG A 1 833 ? -11.280 -19.831 29.292 1.00 50.56 833 ARG A O 1
ATOM 6390 N N . ASN A 1 834 ? -12.702 -19.312 27.660 1.00 50.72 834 ASN A N 1
ATOM 6391 C CA . ASN A 1 834 ? -12.115 -20.250 26.675 1.00 50.72 834 ASN A CA 1
ATOM 6392 C C . ASN A 1 834 ? -10.627 -19.975 26.331 1.00 50.72 834 ASN A C 1
ATOM 6394 O O . ASN A 1 834 ? -10.018 -20.739 25.592 1.00 50.72 834 ASN A O 1
ATOM 6398 N N . TRP A 1 835 ? -10.054 -18.865 26.807 1.00 53.06 835 TRP A N 1
ATOM 6399 C CA . TRP A 1 835 ? -8.655 -18.476 26.598 1.00 53.06 835 TRP A CA 1
ATOM 6400 C C . TRP A 1 835 ? -7.731 -18.836 27.772 1.00 53.06 835 TRP A C 1
ATOM 6402 O O . TRP A 1 835 ? -6.520 -18.894 27.589 1.00 53.06 835 TRP A O 1
ATOM 6412 N N . PHE A 1 836 ? -8.282 -19.088 28.966 1.00 51.88 836 PHE A N 1
ATOM 6413 C CA . PHE A 1 836 ? -7.518 -19.582 30.122 1.00 51.88 836 PHE A CA 1
ATOM 6414 C C . PHE A 1 836 ? -7.408 -21.106 30.125 1.00 51.88 836 PHE A C 1
ATOM 6416 O O . PHE A 1 836 ? -6.427 -21.663 30.611 1.00 51.88 836 PHE A O 1
ATOM 6423 N N . THR A 1 837 ? -8.427 -21.783 29.601 1.00 56.62 837 THR A N 1
ATOM 6424 C CA . THR A 1 837 ? -8.471 -23.234 29.475 1.00 56.62 837 THR A CA 1
ATOM 6425 C C . THR A 1 837 ? -8.364 -23.599 28.003 1.00 56.62 837 THR A C 1
ATOM 6427 O O . THR A 1 837 ? -9.240 -23.288 27.200 1.00 56.62 837 THR A O 1
ATOM 6430 N N . ALA A 1 838 ? -7.267 -24.257 27.621 1.00 61.38 838 ALA A N 1
ATOM 6431 C CA . ALA A 1 838 ? -7.144 -24.794 26.272 1.00 61.38 838 ALA A CA 1
ATOM 6432 C C . ALA A 1 838 ? -8.309 -25.757 25.991 1.00 61.38 838 ALA A C 1
ATOM 6434 O O . ALA A 1 838 ? -8.692 -26.527 26.866 1.00 61.38 838 ALA A O 1
ATOM 6435 N N . ALA A 1 839 ? -8.839 -25.777 24.764 1.00 67.62 839 ALA A N 1
ATOM 6436 C CA . ALA A 1 839 ? -9.965 -26.653 24.404 1.00 67.62 839 ALA A CA 1
ATOM 6437 C C . ALA A 1 839 ? -9.681 -28.150 24.657 1.00 67.62 839 ALA A C 1
ATOM 6439 O O . ALA A 1 839 ? -10.598 -28.938 24.870 1.00 67.62 839 ALA A O 1
ATOM 6440 N N . LYS A 1 840 ? -8.398 -28.542 24.645 1.00 77.69 840 LYS A N 1
ATOM 6441 C CA . LYS A 1 840 ? -7.902 -29.868 25.040 1.00 77.69 840 LYS A CA 1
ATOM 6442 C C . LYS A 1 840 ? -6.775 -29.697 26.075 1.00 77.69 840 LYS A C 1
ATOM 6444 O O . LYS A 1 840 ? -5.607 -29.755 25.687 1.00 77.69 840 LYS A O 1
ATOM 6449 N N . PRO A 1 841 ? -7.092 -29.469 27.368 1.00 73.69 841 PRO A N 1
ATOM 6450 C CA . PRO A 1 841 ? -6.109 -29.069 28.378 1.00 73.69 841 PRO A CA 1
ATOM 6451 C C . PRO A 1 841 ? -4.958 -30.059 28.541 1.00 73.69 841 PRO A C 1
ATOM 6453 O O . PRO A 1 841 ? -3.807 -29.644 28.571 1.00 73.69 841 PRO A O 1
ATOM 6456 N N . ALA A 1 842 ? -5.252 -31.363 28.587 1.00 76.56 842 ALA A N 1
ATOM 6457 C CA . ALA A 1 842 ? -4.232 -32.398 28.753 1.00 76.56 842 ALA A CA 1
ATOM 6458 C C . ALA A 1 842 ? -3.193 -32.360 27.620 1.00 76.56 842 ALA A C 1
ATOM 6460 O O . ALA A 1 842 ? -2.006 -32.216 27.884 1.00 76.56 842 ALA A O 1
ATOM 6461 N N . ARG A 1 843 ? -3.656 -32.373 26.361 1.00 81.69 843 ARG A N 1
ATOM 6462 C CA . ARG A 1 843 ? -2.785 -32.311 25.176 1.00 81.69 843 ARG A CA 1
ATOM 6463 C C . ARG A 1 843 ? -1.994 -31.003 25.105 1.00 81.69 843 ARG A C 1
ATOM 6465 O O . ARG A 1 843 ? -0.845 -31.003 24.681 1.00 81.69 843 ARG A O 1
ATOM 6472 N N . TYR A 1 844 ? -2.613 -29.887 25.490 1.00 81.94 844 TYR A N 1
ATOM 6473 C CA . TYR A 1 844 ? -1.935 -28.594 25.533 1.00 81.94 844 TYR A CA 1
ATOM 6474 C C . TYR A 1 844 ? -0.798 -28.592 26.558 1.00 81.94 844 TYR A C 1
ATOM 6476 O O . TYR A 1 844 ? 0.320 -28.222 26.218 1.00 81.94 844 TYR A O 1
ATOM 6484 N N . TRP A 1 845 ? -1.068 -29.024 27.792 1.00 79.06 845 TRP A N 1
ATOM 6485 C CA . TRP A 1 845 ? -0.070 -29.018 28.860 1.00 79.06 845 TRP A CA 1
ATOM 6486 C C . TRP A 1 845 ? 1.029 -30.057 28.651 1.00 79.06 845 TRP A C 1
ATOM 6488 O O . TRP A 1 845 ? 2.174 -29.785 28.991 1.00 79.06 845 TRP A O 1
ATOM 6498 N N . GLU A 1 846 ? 0.716 -31.201 28.044 1.00 82.94 846 GLU A N 1
ATOM 6499 C CA . GLU A 1 846 ? 1.713 -32.179 27.601 1.00 82.94 846 GLU A CA 1
ATOM 6500 C C . GLU A 1 846 ? 2.677 -31.564 26.577 1.00 82.94 846 GLU A C 1
ATOM 6502 O O . GLU A 1 846 ? 3.890 -31.607 26.768 1.00 82.94 846 GLU A O 1
ATOM 6507 N N . ALA A 1 847 ? 2.150 -30.900 25.544 1.00 86.00 847 ALA A N 1
ATOM 6508 C CA . ALA A 1 847 ? 2.973 -30.208 24.554 1.00 86.00 847 ALA A CA 1
ATOM 6509 C C . ALA A 1 847 ? 3.763 -29.033 25.160 1.00 86.00 847 ALA A C 1
ATOM 6511 O O . ALA A 1 847 ? 4.927 -28.830 24.820 1.00 86.00 847 ALA A O 1
ATOM 6512 N N . ALA A 1 848 ? 3.153 -28.267 26.071 1.00 85.25 848 ALA A N 1
ATOM 6513 C CA . ALA A 1 848 ? 3.811 -27.159 26.759 1.00 85.25 848 ALA A CA 1
ATOM 6514 C C . ALA A 1 848 ? 4.959 -27.642 27.658 1.00 85.25 848 ALA A C 1
ATOM 6516 O O . ALA A 1 848 ? 6.014 -27.011 27.676 1.00 85.25 848 ALA A O 1
ATOM 6517 N N . ARG A 1 849 ? 4.776 -28.769 28.364 1.00 86.31 849 ARG A N 1
ATOM 6518 C CA . ARG A 1 849 ? 5.831 -29.406 29.160 1.00 86.31 849 ARG A CA 1
ATOM 6519 C C . ARG A 1 849 ? 6.967 -29.888 28.269 1.00 86.31 849 ARG A C 1
ATOM 6521 O O . ARG A 1 849 ? 8.096 -29.498 28.522 1.00 86.31 849 ARG A O 1
ATOM 6528 N N . ALA A 1 850 ? 6.669 -30.637 27.206 1.00 89.25 850 ALA A N 1
ATOM 6529 C CA . ALA A 1 850 ? 7.690 -31.121 26.276 1.00 89.25 850 ALA A CA 1
ATOM 6530 C C . ALA A 1 850 ? 8.520 -29.968 25.681 1.00 89.25 850 ALA A C 1
ATOM 6532 O O . ALA A 1 850 ? 9.740 -30.064 25.560 1.00 89.25 850 ALA A O 1
ATOM 6533 N N . LEU A 1 851 ? 7.876 -28.838 25.361 1.00 90.50 851 LEU A N 1
ATOM 6534 C CA . LEU A 1 851 ? 8.574 -27.634 24.913 1.00 90.50 851 LEU A CA 1
ATOM 6535 C C . LEU A 1 851 ? 9.460 -27.033 26.017 1.00 90.50 851 LEU A C 1
ATOM 6537 O O . LEU A 1 851 ? 10.596 -26.655 25.746 1.00 90.50 851 LEU A O 1
ATOM 6541 N N . ALA A 1 852 ? 8.951 -26.923 27.246 1.00 89.25 852 ALA A N 1
ATOM 6542 C CA . ALA A 1 852 ? 9.696 -26.370 28.375 1.00 89.25 852 ALA A CA 1
ATOM 6543 C C . ALA A 1 852 ? 10.896 -27.250 28.772 1.00 89.25 852 ALA A C 1
ATOM 6545 O O . ALA A 1 852 ? 11.981 -26.722 29.002 1.00 89.25 852 ALA A O 1
ATOM 6546 N N . GLU A 1 853 ? 10.722 -28.573 28.801 1.00 89.50 853 GLU A N 1
ATOM 6547 C CA . GLU A 1 853 ? 11.790 -29.555 29.028 1.00 89.50 853 GLU A CA 1
ATOM 6548 C C . GLU A 1 853 ? 12.859 -29.440 27.940 1.00 89.50 853 GLU A C 1
ATOM 6550 O O . GLU A 1 853 ? 14.028 -29.230 28.259 1.00 89.50 853 GLU A O 1
ATOM 6555 N N . GLY A 1 854 ? 12.460 -29.427 26.663 1.00 90.62 854 GLY A N 1
ATOM 6556 C CA . GLY A 1 854 ? 13.394 -29.238 25.552 1.00 90.62 854 GLY A CA 1
ATOM 6557 C C . GLY A 1 854 ? 14.174 -27.922 25.642 1.00 90.62 854 GLY A C 1
ATOM 6558 O O . GLY A 1 854 ? 15.375 -27.892 25.382 1.00 90.62 854 GLY A O 1
ATOM 6559 N N . LEU A 1 855 ? 13.534 -26.828 26.074 1.00 89.75 855 LEU A N 1
ATOM 6560 C CA . LEU A 1 855 ? 14.226 -25.556 26.307 1.00 89.75 855 LEU A CA 1
ATOM 6561 C C . LEU A 1 855 ? 15.256 -25.645 27.439 1.00 89.75 855 LEU A C 1
ATOM 6563 O O . LEU A 1 855 ? 16.302 -25.006 27.330 1.00 89.75 855 LEU A O 1
ATOM 6567 N N . MET A 1 856 ? 14.977 -26.410 28.500 1.00 87.62 856 MET A N 1
ATOM 6568 C CA . MET A 1 856 ? 15.891 -26.619 29.629 1.00 87.62 856 MET A CA 1
ATOM 6569 C C . MET A 1 856 ? 17.070 -27.534 29.274 1.00 87.62 856 MET A C 1
ATOM 6571 O O . MET A 1 856 ? 18.179 -27.278 29.742 1.00 87.62 856 MET A O 1
ATOM 6575 N N . GLU A 1 857 ? 16.850 -28.550 28.435 1.00 89.38 857 GLU A N 1
ATOM 6576 C CA . GLU A 1 857 ? 17.871 -29.519 28.000 1.00 89.38 857 GLU A CA 1
ATOM 6577 C C . GLU A 1 857 ? 18.901 -28.941 27.025 1.00 89.38 857 GLU A C 1
ATOM 6579 O O . GLU A 1 857 ? 20.043 -29.404 26.981 1.00 89.38 857 GLU A O 1
ATOM 6584 N N . LEU A 1 858 ? 18.524 -27.928 26.241 1.00 85.62 858 LEU A N 1
ATOM 6585 C CA . LEU A 1 858 ? 19.458 -27.260 25.337 1.00 85.62 858 LEU A CA 1
ATOM 6586 C C . LEU A 1 858 ? 20.654 -26.702 26.129 1.00 85.62 858 LEU A C 1
ATOM 6588 O O . LEU A 1 858 ? 20.440 -26.046 27.144 1.00 85.62 858 LEU A O 1
ATOM 6592 N N . PRO A 1 859 ? 21.910 -26.902 25.702 1.00 83.06 859 PRO A N 1
ATOM 6593 C CA . PRO A 1 859 ? 23.073 -26.436 26.454 1.00 83.06 859 PRO A CA 1
ATOM 6594 C C . PRO A 1 859 ? 23.142 -24.904 26.510 1.00 83.06 859 PRO A C 1
ATOM 6596 O O . PRO A 1 859 ? 22.723 -24.212 25.581 1.00 83.06 859 PRO A O 1
ATOM 6599 N N . ASP A 1 860 ? 23.700 -24.374 27.600 1.00 77.00 860 ASP A N 1
ATOM 6600 C CA . ASP A 1 860 ? 24.030 -22.953 27.689 1.00 77.00 860 ASP A CA 1
ATOM 6601 C C . ASP A 1 860 ? 25.346 -22.702 26.954 1.00 77.00 860 ASP A C 1
ATOM 6603 O O . ASP A 1 860 ? 26.428 -23.070 27.416 1.00 77.00 860 ASP A O 1
ATOM 6607 N N . TYR A 1 861 ? 25.249 -22.090 25.780 1.00 77.81 861 TYR A N 1
ATOM 6608 C CA . TYR A 1 861 ? 26.420 -21.616 25.057 1.00 77.81 861 TYR A CA 1
ATOM 6609 C C . TYR A 1 861 ? 26.936 -20.314 25.673 1.00 77.81 861 TYR A C 1
ATOM 6611 O O . TYR A 1 861 ? 26.179 -19.540 26.270 1.00 77.81 861 TYR A O 1
ATOM 6619 N N . SER A 1 862 ? 28.234 -20.047 25.508 1.00 75.69 862 SER A N 1
ATOM 6620 C CA . SER A 1 862 ? 28.783 -18.747 25.883 1.00 75.69 862 SER A CA 1
ATOM 6621 C C . SER A 1 862 ? 28.055 -17.639 25.099 1.00 75.69 862 SER A C 1
ATOM 6623 O O . SER A 1 862 ? 27.714 -17.848 23.930 1.00 75.69 862 SER A O 1
ATOM 6625 N N . PRO A 1 863 ? 27.776 -16.466 25.706 1.00 67.19 863 PRO A N 1
ATOM 6626 C CA . PRO A 1 863 ? 26.969 -15.424 25.063 1.00 67.19 863 PRO A CA 1
ATOM 6627 C C . PRO A 1 863 ? 27.491 -14.974 23.690 1.00 67.19 863 PRO A C 1
ATOM 6629 O O . PRO A 1 863 ? 26.720 -14.505 22.857 1.00 67.19 863 PRO A O 1
ATOM 6632 N N . ASP A 1 864 ? 28.791 -15.126 23.447 1.00 76.12 864 ASP A N 1
ATOM 6633 C CA . ASP A 1 864 ? 29.499 -14.814 22.207 1.00 76.12 864 ASP A CA 1
ATOM 6634 C C . ASP A 1 864 ? 29.446 -15.932 21.152 1.00 76.12 864 ASP A C 1
ATOM 6636 O O . ASP A 1 864 ? 29.597 -15.638 19.971 1.00 76.12 864 ASP A O 1
ATOM 6640 N N . ALA A 1 865 ? 29.152 -17.188 21.503 1.00 82.38 865 ALA A N 1
ATOM 6641 C CA . ALA A 1 865 ? 29.192 -18.308 20.554 1.00 82.38 865 ALA A CA 1
ATOM 6642 C C . ALA A 1 865 ? 28.254 -18.121 19.346 1.00 82.38 865 ALA A C 1
ATOM 6644 O O . ALA A 1 865 ? 28.589 -18.502 18.223 1.00 82.38 865 ALA A O 1
ATOM 6645 N N . LEU A 1 866 ? 27.082 -17.518 19.576 1.00 81.38 866 LEU A N 1
ATOM 6646 C CA . LEU A 1 866 ? 26.081 -17.230 18.543 1.00 81.38 866 LEU A CA 1
ATOM 6647 C C . LEU A 1 866 ? 25.953 -15.733 18.214 1.00 81.38 866 LEU A C 1
ATOM 6649 O O . LEU A 1 866 ? 25.293 -15.388 17.231 1.00 81.38 866 LEU A O 1
ATOM 6653 N N . SER A 1 867 ? 26.605 -14.849 18.981 1.00 77.00 867 SER A N 1
ATOM 6654 C CA . SER A 1 867 ? 26.580 -13.393 18.763 1.00 77.00 867 SER A CA 1
ATOM 6655 C C . SER A 1 867 ? 27.894 -12.811 18.216 1.00 77.00 867 SER A C 1
ATOM 6657 O O . SER A 1 867 ? 27.896 -11.675 17.733 1.00 77.00 867 SER A O 1
ATOM 6659 N N . ASP A 1 868 ? 29.005 -13.563 18.207 1.00 80.62 868 ASP A N 1
ATOM 6660 C CA . ASP A 1 868 ? 30.300 -13.070 17.720 1.00 80.62 868 ASP A CA 1
ATOM 6661 C C . ASP A 1 868 ? 30.213 -12.642 16.255 1.00 80.62 868 ASP A C 1
ATOM 6663 O O . ASP A 1 868 ? 29.867 -13.422 15.367 1.00 80.62 868 ASP A O 1
ATOM 6667 N N . ARG A 1 869 ? 30.533 -11.374 15.978 1.00 76.44 869 ARG A N 1
ATOM 6668 C CA . ARG A 1 869 ? 30.389 -10.740 14.655 1.00 76.44 869 ARG A CA 1
ATOM 6669 C C . ARG A 1 869 ? 28.991 -10.901 14.061 1.00 76.44 869 ARG A C 1
ATOM 6671 O O . ARG A 1 869 ? 28.857 -10.939 12.827 1.00 76.44 869 ARG A O 1
ATOM 6678 N N . SER A 1 870 ? 27.964 -11.069 14.892 1.00 73.81 870 SER A N 1
ATOM 6679 C CA . SER A 1 870 ? 26.603 -11.080 14.387 1.00 73.81 870 SER A CA 1
ATOM 6680 C C . SER A 1 870 ? 26.265 -9.707 13.820 1.00 73.81 870 SER A C 1
ATOM 6682 O O . SER A 1 870 ? 26.739 -8.679 14.316 1.00 73.81 870 SER A O 1
ATOM 6684 N N . PRO A 1 871 ? 25.544 -9.656 12.692 1.00 74.56 871 PRO A N 1
ATOM 6685 C CA . PRO A 1 871 ? 25.254 -8.379 12.071 1.00 74.56 871 PRO A CA 1
ATOM 6686 C C . PRO A 1 871 ? 24.408 -7.465 12.986 1.00 74.56 871 PRO A C 1
ATOM 6688 O O . PRO A 1 871 ? 23.424 -7.912 13.567 1.00 74.56 871 PRO A O 1
ATOM 6691 N N . TYR A 1 872 ? 24.738 -6.169 13.046 1.00 72.25 872 TYR A N 1
ATOM 6692 C CA . TYR A 1 872 ? 24.005 -5.157 13.827 1.00 72.25 872 TYR A CA 1
ATOM 6693 C C . TYR A 1 872 ? 23.209 -4.183 12.934 1.00 72.25 872 TYR A C 1
ATOM 6695 O O . TYR A 1 872 ? 23.658 -3.882 11.823 1.00 72.25 872 TYR A O 1
ATOM 6703 N N . PRO A 1 873 ? 22.078 -3.620 13.415 1.00 75.50 873 PRO A N 1
ATOM 6704 C CA . PRO A 1 873 ? 21.441 -3.874 14.711 1.00 75.50 873 PRO A CA 1
ATOM 6705 C C . PRO A 1 873 ? 20.741 -5.241 14.765 1.00 75.50 873 PRO A C 1
ATOM 6707 O O . PRO A 1 873 ? 20.154 -5.687 13.779 1.00 75.50 873 PRO A O 1
ATOM 6710 N N . THR A 1 874 ? 20.782 -5.880 15.931 1.00 71.75 874 THR A N 1
ATOM 6711 C CA . THR A 1 874 ? 20.125 -7.165 16.199 1.00 71.75 874 THR A CA 1
ATOM 6712 C C . THR A 1 874 ? 18.612 -6.954 16.358 1.00 71.75 874 THR A C 1
ATOM 6714 O O . THR A 1 874 ? 18.224 -6.033 17.084 1.00 71.75 874 THR A O 1
ATOM 6717 N N . PRO A 1 875 ? 17.736 -7.761 15.726 1.00 75.50 875 PRO A N 1
ATOM 6718 C CA . PRO A 1 875 ? 16.288 -7.671 15.944 1.00 75.50 875 PRO A CA 1
ATOM 6719 C C . PRO A 1 875 ? 15.932 -8.013 17.395 1.00 75.50 875 PRO A C 1
ATOM 6721 O O . PRO A 1 875 ? 16.775 -8.525 18.115 1.00 75.50 875 PRO A O 1
ATOM 6724 N N . GLU A 1 876 ? 14.690 -7.793 17.823 1.00 76.75 876 GLU A N 1
ATOM 6725 C CA . GLU A 1 876 ? 14.169 -8.302 19.101 1.00 76.75 876 GLU A CA 1
ATOM 6726 C C . GLU A 1 876 ? 12.947 -9.192 18.861 1.00 76.75 876 GLU A C 1
ATOM 6728 O O . GLU A 1 876 ? 12.012 -8.789 18.167 1.00 76.75 876 GLU A O 1
ATOM 6733 N N . LEU A 1 877 ? 12.942 -10.394 19.446 1.00 78.69 877 LEU A N 1
ATOM 6734 C CA . LEU A 1 877 ? 11.756 -11.248 19.509 1.00 78.69 877 LEU A CA 1
ATOM 6735 C C . LEU A 1 877 ? 10.925 -10.826 20.724 1.00 78.69 877 LEU A C 1
ATOM 6737 O O . LEU A 1 877 ? 11.340 -11.008 21.865 1.00 78.69 877 LEU A O 1
ATOM 6741 N N . ARG A 1 878 ? 9.754 -10.238 20.477 1.00 76.44 878 ARG A N 1
ATOM 6742 C CA . ARG A 1 878 ? 8.793 -9.818 21.506 1.00 76.44 878 ARG A CA 1
ATOM 6743 C C . ARG A 1 878 ? 7.397 -10.301 21.134 1.00 76.44 878 ARG A C 1
ATOM 6745 O O . ARG A 1 878 ? 7.075 -10.416 19.952 1.00 76.44 878 ARG A O 1
ATOM 6752 N N . GLN A 1 879 ? 6.563 -10.541 22.142 1.00 75.44 879 GLN A N 1
ATOM 6753 C CA . GLN A 1 879 ? 5.144 -10.819 21.933 1.00 75.44 879 GLN A CA 1
ATOM 6754 C C . GLN A 1 879 ? 4.447 -9.530 21.486 1.00 75.44 879 GLN A C 1
ATOM 6756 O O . GLN A 1 879 ? 4.432 -8.538 22.212 1.00 75.44 879 GLN A O 1
ATOM 6761 N N . VAL A 1 880 ? 3.900 -9.540 20.274 1.00 72.25 880 VAL A N 1
ATOM 6762 C CA . VAL A 1 880 ? 3.121 -8.438 19.701 1.00 72.25 880 VAL A CA 1
ATOM 6763 C C . VAL A 1 880 ? 1.795 -8.994 19.187 1.00 72.25 880 VAL A C 1
ATOM 6765 O O . VAL A 1 880 ? 1.770 -10.147 18.748 1.00 72.25 880 VAL A O 1
ATOM 6768 N N . PRO A 1 881 ? 0.693 -8.225 19.244 1.00 65.50 881 PRO A N 1
ATOM 6769 C CA . PRO A 1 881 ? -0.558 -8.667 18.644 1.00 65.50 881 PRO A CA 1
ATOM 6770 C C . PRO A 1 881 ? -0.361 -8.905 17.136 1.00 65.50 881 PRO A C 1
ATOM 6772 O O . PRO A 1 881 ? 0.420 -8.176 16.507 1.00 65.50 881 PRO A O 1
ATOM 6775 N N . PRO A 1 882 ? -1.035 -9.912 16.553 1.00 65.25 882 PRO A N 1
ATOM 6776 C CA . PRO A 1 882 ? -1.074 -10.059 15.104 1.00 65.25 882 PRO A CA 1
ATOM 6777 C C . PRO A 1 882 ? -1.710 -8.810 14.466 1.00 65.25 882 PRO A C 1
ATOM 6779 O O . PRO A 1 882 ? -2.543 -8.150 15.090 1.00 65.25 882 PRO A O 1
ATOM 6782 N N . LEU A 1 883 ? -1.253 -8.473 13.255 1.00 57.66 883 LEU A N 1
ATOM 6783 C CA . LEU A 1 883 ? -1.731 -7.338 12.453 1.00 57.66 883 LEU A CA 1
ATOM 6784 C C . LEU A 1 883 ? -2.898 -7.707 11.539 1.00 57.66 883 LEU A C 1
ATOM 6786 O O . LEU A 1 883 ? -2.843 -8.817 10.944 1.00 57.66 883 LEU A O 1
#

Solvent-accessible surface area (backbone atoms only — not comparable to full-atom values): 48433 Å² total; per-residue (Å²): 92,26,61,44,56,48,72,60,12,37,52,53,48,42,42,50,37,71,39,70,38,64,74,68,61,84,56,81,54,30,52,81,70,61,93,90,58,84,87,81,76,62,90,86,37,78,88,73,57,80,68,82,63,62,83,61,43,56,14,50,57,37,71,73,34,54,54,67,87,45,93,88,46,48,59,64,71,65,65,66,50,28,54,28,70,61,70,67,42,92,82,44,92,65,52,72,68,50,44,50,35,42,31,68,31,34,30,29,42,25,24,29,36,39,78,46,45,42,62,24,40,43,37,15,51,43,39,32,40,38,69,30,47,70,41,41,28,21,10,3,16,26,8,18,53,41,22,50,43,51,49,20,12,51,34,15,45,50,38,58,77,70,66,56,88,59,77,70,62,81,56,59,54,84,66,60,46,32,41,48,8,50,32,12,44,39,41,51,50,39,52,56,28,47,54,88,52,61,90,86,58,77,83,59,38,58,65,36,55,23,68,31,36,34,89,90,29,37,74,61,45,37,38,52,43,4,56,65,68,65,33,64,68,27,31,56,55,46,62,52,54,73,42,54,73,70,55,41,53,50,52,50,53,46,50,50,51,41,52,50,40,50,60,54,58,74,71,56,88,90,73,74,59,69,78,56,48,53,62,44,50,51,53,42,51,49,50,42,51,47,52,49,49,52,50,53,46,50,52,49,43,67,70,66,50,78,69,82,81,72,61,43,64,35,59,45,74,90,60,83,67,89,79,68,67,72,75,62,84,61,62,62,56,50,56,53,45,53,52,51,48,52,48,48,48,52,66,53,53,50,55,74,64,34,60,78,44,49,79,78,37,64,76,63,53,46,64,46,54,42,51,47,49,53,43,52,51,52,50,53,50,52,53,50,52,49,50,51,62,75,45,28,70,84,46,40,48,24,32,20,46,31,37,37,82,57,87,74,76,73,79,61,80,68,52,54,54,39,60,52,20,60,58,68,72,89,76,55,91,52,27,42,43,46,47,48,38,49,44,37,7,31,13,23,37,41,91,66,78,44,27,39,35,33,38,34,74,29,57,82,55,81,82,82,69,80,73,58,74,57,42,75,78,31,65,48,45,14,52,31,34,65,44,33,32,24,21,32,65,74,86,67,43,68,43,43,33,62,55,56,70,76,74,40,40,42,81,93,78,35,66,29,39,27,37,43,54,81,72,37,62,49,37,37,42,70,72,56,46,56,59,45,60,54,83,76,65,36,63,35,33,31,64,92,65,54,49,79,45,63,51,32,18,57,57,57,55,52,42,59,34,44,47,57,55,55,36,50,32,8,43,9,35,82,61,49,23,26,43,43,70,35,31,32,58,53,73,72,37,75,39,54,50,101,84,67,47,80,39,63,59,98,90,38,78,40,41,39,72,34,71,78,70,88,73,84,50,88,74,46,82,73,50,57,56,54,63,73,62,63,43,41,26,41,80,38,43,29,23,21,4,43,61,63,45,31,48,55,60,69,80,76,64,53,59,75,55,77,44,57,62,36,32,46,38,78,40,70,56,44,89,93,37,76,46,43,32,56,43,65,51,56,74,84,64,49,84,69,78,81,74,80,81,83,59,102,43,70,70,50,49,55,50,49,52,54,50,45,77,42,43,45,66,55,55,55,52,50,38,25,59,65,41,34,54,39,28,27,38,39,39,38,54,98,82,48,33,51,88,38,51,80,52,55,36,32,55,47,22,27,42,23,50,44,14,28,53,37,14,40,50,53,36,57,47,57,69,33,65,71,52,39,53,49,45,45,49,48,28,39,48,55,36,50,34,43,50,52,52,52,47,52,55,47,43,61,48,41,71,33,84,90,40,38,38,54,71,37,86,92,52,73,51,65,72,85,65,62,53,62,63,79,75,75,44,98,62,75,73,70,95,81,49,76,84,81,45,57,97,52,50,68,65,49,53,52,52,52,24,55,51,52,47,52,57,62,69,52,80,90,68,63,83,52,78,56,45,65,90,51,64,62,59,72,80,79,93,71,96,68,82,87,105

Secondary structure (DSSP, 8-state):
-PBP-THHHHHHHHHHHHSPBP---TTTTBPPPPTT----PPTT-TTT--PPPPS-BPPTTSGGGG----TT---HHHHHS-HIIIII-TT----HHHHHHHHHTEEEEEE---TTGGGGHHHHHHHHHTT-EEEEEEEETHHHHHHHHHHHHHHHHHHHHTT-------S-GGGT---SHHHHHHHHHHHHTTTTS-TTSPP--HHHHT-PBPTTTHHHHHHHHHHHTT-HHHHHHHHHHHS-HHHHHHHHHHHHHHHHHHHHHTT-TT--THHHHHHHHHHHHHHHHHHHHHHHHHHHHHHHSPPP----GGGS-SS--TT-----TTHHHHHHHHHHHHHHHHHHHHHHHHHHHHTT-HHHHHHHHHHHHHHHHHHHHHHHHHHHHHTGGGGTT-SB-SS---TT--SSHHHHHHHHHTPPPP---S-HHHHHHHHHHHHHT-SS--BHHHHHH-TT--SSSPPPHHHHH-GGGSSSEEEEEEEETTTTEEEEESPPHHHHB-GGG-BSEEEEHHHHTTTS-HHHHHHHS-S--EEEEETTT--EEEEEEEPPPTTTSBHHHHHHHHT--TTTBPPEEEEEE-PPEEPB-TT-PBPEETTEE-EES--SSTTSS---HHHHHHHTTSEEEEEEEEEEGGGT-S--GGGG--SS-SS-EEEEEEEEPPTT-TT-SEEE--TT-TT-PPPPPPPSSHHHHHHHHHHHHHHHHHHHHTTSTTTGGGEEEEEE-TTSSTT-----HHHHHHHHHHHHHHHHHHHHHHHSHHHHHHHHHHHHHHHHHHHHHHHHHHHHHHTSTTTGGGGSTTPPPGGGG--GGGGT------S--TTTS-SSHHHHHHHHHHHHHHHHHS----TTTTTTT--SSPP--------

Radius of gyration: 32.86 Å; Cα contacts (8 Å, |Δi|>4): 1377; chains: 1; bounding box: 80×106×80 Å

pLDDT: mean 76.84, std 15.92, range [39.09, 98.19]

Foldseek 3Di:
DAFDFDPLLLVVLLCQAQHKDQDDAVCSRADDDDPVDDDDDDPPDLRPDPDPTPRTQDHLLDLLLQDQPDPLAADPVLLLAFLCQQPVPPPRPHDPSNSLNSLLQAAEEFEFAFFFLLLLQLLLLSLQSSRHQYAEFEFFASRLLSRLLSLLLSLQNSCVVVVPDFDAQPDDLQLVTAAAHSSRSSSNLCNQLVSVDDPPDAFLLVLLLLQDFDPVLVLVVLLLLLVLVVVPQLNVVSLCVLDPPVLVVLVVVLVVLVVVLCVVVVVDPDDPLVVLCVVLVVLLVVVLVLLVLVLVLVVVCVVLVDDPPPADPLQDDPDDDPPPPPPDPPPSVVSVVVSVVSVVCSVVVVVVVCVVVCVPCVSSVSVSVSSNSVSVSVSVSVNSVVVCVVCCVVVLQAGGLQFDQPVPPPDDPVVVSCVSSVPRDDSHRTHRLVSSQSSSCNHSSADFGAFQLCSFPGSPDPLPDDPDPCSLVPSSNGSHHYWYWWAWDPVRDIDIPPHRPVQQADPPRDGFKKAALVLCVSRHDPSLSPLFQDDAFDWAAESVNRDIGGRIGGGDDRRSHGSSVRNSLSNQARHHYRWGKMKGWDDWDFDADPVRHFDDDPNHTDTPSDDDPPPPDDQDPVNVVVVVRHIYIYIITIHHRLQAPRIPLVPPDDLQRSHYHAYEAEEAQAPPRPSPQKDADDLVNQDDDRDDDQDPDPVSVVVVVSCCVRCVVVVVQCSDGLNRNRYMYGHDYPSAGHSNSSDNSSSSSSSNSSSSVSSVVNSSQSSDPVNVVVSSVLSNLLSQLQVLVVLVVLLVVCPDPQNVQLQDPPRDRCLVVVPVVVVPDPPPDPPPPCPSAPPPNVVVSVVSNVVSVVSNPDDNDDNCPSVPPRDPPRDHDDDDDDD

Mean predicted aligned error: 12.57 Å